Protein AF-0000000074986614 (afdb_homodimer)

Organism: Psilocybe cubensis (NCBI:txid181762)

Sequence (1128 aa):
MSALPQPRLSLGAGVAHRFRTKFRTKTETVVLTASPTSTPTASRPLLPFDGLPSTELLAHAPGWTLFRNLYMSNGTLYIVADDNAREKFPEIRMMTSTGLEAENTPENIAMREPTDDNIQIISPEEAKDRWVSTTNAKGRVLNRVWTVEGNTLLFNDPKQFLRHYYHFVAELFFGAQAFWHGAFSPPITPNELDDPSPSTSVHFSTTHPPVPPMHRAIFAHSNADGWRDSPGFNAYFLRAALPSLIVEHVEDWNDRIAATAFKLEEGERAWHFPTVLLVDRSAAHRGTVCGSQTQRTAAEAWEYMRRKARLRGLHVGGWWAPLREAVWRFAGAEEGIEQLALAPVKEGGVMPFMTREAEVRGMDTFIHPNDIVNVDSKHQKMLPLPDKIVISYISRQSARNRKLIQEDHDGLVKAIRELVERKNKERAEFLAGVSGNEGTTVPLEWEFDELIAEYMSKDEQVRAAARTTIMLGVHGNGLTHLVFMRPTRFSSVIEIFYPGGFAHDYYWTARALGMRHFAVWKDRYRTYPNKPNVDYPNGFQGNYIPVDGVYVARLIEDHISGKIMSALPQPRLSLGAGVAHRFRTKFRTKTETVVLTASPTSTPTASRPLLPFDGLPSTELLAHAPGWTLFRNLYMSNGTLYIVADDNAREKFPEIRMMTSTGLEAENTPENIAMREPTDDNIQIISPEEAKDRWVSTTNAKGRVLNRVWTVEGNTLLFNDPKQFLRHYYHFVAELFFGAQAFWHGAFSPPITPNELDDPSPSTSVHFSTTHPPVPPMHRAIFAHSNADGWRDSPGFNAYFLRAALPSLIVEHVEDWNDRIAATAFKLEEGERAWHFPTVLLVDRSAAHRGTVCGSQTQRTAAEAWEYMRRKARLRGLHVGGWWAPLREAVWRFAGAEEGIEQLALAPVKEGGVMPFMTREAEVRGMDTFIHPNDIVNVDSKHQKMLPLPDKIVISYISRQSARNRKLIQEDHDGLVKAIRELVERKNKERAEFLAGVSGNEGTTVPLEWEFDELIAEYMSKDEQVRAAARTTIMLGVHGNGLTHLVFMRPTRFSSVIEIFYPGGFAHDYYWTARALGMRHFAVWKDRYRTYPNKPNVDYPNGFQGNYIPVDGVYVARLIEDHISGKI

Foldseek 3Di:
DPPPPPDPPPPDPPDPPCPVPPPPPPPPPPVPPPPPPPPPPQDDKDDFQDAQDFKDWLDDFQQKTKIFKWKDFLQEIEGADDPVRVVVDDDPLSHAFQQDDDDPDPVRLVNRRDDRSHYYYDYSVVQCVFFWDQDDPVRGITGQETEPFDAEEEESHALNQLQFLLCPVLFVVLLVLLQQQLQQFAADDPVLLPPPQLVRHQQNDLDGFAGADHAEYEAQHFDPVSNQYPVRVSVLLCCLQPVRYHYHYNVRNVVQSVVQDDDPVPGGHMYIYRIYTRGYLSSLLVGCCCVPNAVGSSRRSNVLSLQSRRATNQQWQSSLCSSLLSSCVVLVAVLSVVVVVPPPVPPGHYDDNPDTDRDGYDSPPDDDNVSRDAQDLVSLQSFADAQAAEEEEEACLVPPWQHAAPVQVVQQVVLQVVLLVVQVVVLVVVVVPPDPDDDDDRRHHYYYHYDHPVPDDPSRLLNSQQNHQEYEYEPDSSLSSVSNYGRHSQREYEYEFAVPADHNSNLVSQRSSNHWYWYDQAQDIDTPPGDHDHDQDDCRTHRHGHHRNNNVSVVSVCSVVVVD/DDPPPPDDPPPDPPDPPPPPPPPPPPPPPPPPPPPPPPPPPQPDKDDFQDAQDFKDWLDDFQQKTKIFKWKDFLQEIEGADDPVRVVVDDDPLSHAFQQDDDDPDPVRLVNRRDDRSHYYYDYSVVQCVFFWDQDDPVRGITGQETEPADAEEEESHALNPLQFLLCPVLFVVLLVLLQQQLQQFDADDPVLLPPPQLVRHQQNDLDGFAGADHAEYEAQHFDPVSNQYPVRVSVLLCCLQPVRYYYHYNVVNVVQSVVQDDDPVPGGHMYIYRIYTRGYLSRLLVGCCCVPNAVGSSRRSNVLSLQQRRATNQQWQSSLCSSLLSSCVVLVAVLSVVVVVPPPVPVGHYDDNPDTDRDRPDSPPDDDNVSRDAQDLVVLQSFADAQAAEEEEEACLVPPWQHAAPVQVVQQVVLQVVLLVVQVVVLVVVVVPPDPDDDDDRRHHYYYHYDHPVPDDPSRLLNSQQRHQEYEYEPDSSLSSVSNYGRHSQREYEYEFAPPADHNSNLVSQRSSNHWYWYDHAQDIDTPPGDHDHDQDVCRTHHHRHHRNNNVSVVSVCSVVVVD

Structure (mmCIF, N/CA/C/O backbone):
data_AF-0000000074986614-model_v1
#
loop_
_entity.id
_entity.type
_entity.pdbx_description
1 polymer 'Glycosyltransferase 61 catalytic domain-containing protein'
#
loop_
_atom_site.group_PDB
_atom_site.id
_atom_site.type_symbol
_atom_site.label_atom_id
_atom_site.label_alt_id
_atom_site.label_comp_id
_atom_site.label_asym_id
_atom_site.label_entity_id
_atom_site.label_seq_id
_atom_site.pdbx_PDB_ins_code
_atom_site.Cartn_x
_atom_site.Cartn_y
_atom_site.Cartn_z
_atom_site.occupancy
_atom_site.B_iso_or_equiv
_atom_site.auth_seq_id
_atom_site.auth_comp_id
_atom_site.auth_asym_id
_atom_site.auth_atom_id
_atom_site.pdbx_PDB_model_num
ATOM 1 N N . MET A 1 1 ? -38.625 37.906 0.387 1 19.11 1 MET A N 1
ATOM 2 C CA . MET A 1 1 ? -38.156 37.406 1.674 1 19.11 1 MET A CA 1
ATOM 3 C C . MET A 1 1 ? -39.25 37.531 2.74 1 19.11 1 MET A C 1
ATOM 5 O O . MET A 1 1 ? -38.938 37.531 3.936 1 19.11 1 MET A O 1
ATOM 9 N N . SER A 1 2 ? -40.469 37.469 2.219 1 20.16 2 SER A N 1
ATOM 10 C CA . SER A 1 2 ? -41.625 37.969 2.941 1 20.16 2 SER A CA 1
ATOM 11 C C . SER A 1 2 ? -42 37.062 4.102 1 20.16 2 SER A C 1
ATOM 13 O O . SER A 1 2 ? -42.094 35.844 3.934 1 20.16 2 SER A O 1
ATOM 15 N N . ALA A 1 3 ? -41.625 37.562 5.258 1 23.83 3 ALA A N 1
ATOM 16 C CA . ALA A 1 3 ? -41.594 37.062 6.629 1 23.83 3 ALA A CA 1
ATOM 17 C C . ALA A 1 3 ? -42.969 36.531 7.055 1 23.83 3 ALA A C 1
ATOM 19 O O . ALA A 1 3 ? -43.938 37.312 7.168 1 23.83 3 ALA A O 1
ATOM 20 N N . LEU A 1 4 ? -43.406 35.344 6.469 1 23.41 4 LEU A N 1
ATOM 21 C CA . LEU A 1 4 ? -44.812 35 6.688 1 23.41 4 LEU A CA 1
ATOM 22 C C . LEU A 1 4 ? -45.094 34.781 8.172 1 23.41 4 LEU A C 1
ATOM 24 O O . LEU A 1 4 ? -44.25 34.25 8.906 1 23.41 4 LEU A O 1
ATOM 28 N N . PRO A 1 5 ? -46.031 35.469 8.797 1 22.78 5 PRO A N 1
ATOM 29 C CA . PRO A 1 5 ? -46.312 35.875 10.172 1 22.78 5 PRO A CA 1
ATOM 30 C C . PRO A 1 5 ? -46.75 34.719 11.055 1 22.78 5 PRO A C 1
ATOM 32 O O . PRO A 1 5 ? -47.812 34.094 10.797 1 22.78 5 PRO A O 1
ATOM 35 N N . GLN A 1 6 ? -45.844 33.625 11.234 1 21.77 6 GLN A N 1
ATOM 36 C CA . GLN A 1 6 ? -46.438 32.375 11.727 1 21.77 6 GLN A CA 1
ATOM 37 C C . GLN A 1 6 ? -47.062 32.562 13.102 1 21.77 6 GLN A C 1
ATOM 39 O O . GLN A 1 6 ? -46.5 33.312 13.938 1 21.77 6 GLN A O 1
ATOM 44 N N . PRO A 1 7 ? -48.281 32.125 13.289 1 21.17 7 PRO A N 1
ATOM 45 C CA . PRO A 1 7 ? -49.281 32.438 14.312 1 21.17 7 PRO A CA 1
ATOM 46 C C . PRO A 1 7 ? -48.875 31.984 15.711 1 21.17 7 PRO A C 1
ATOM 48 O O . PRO A 1 7 ? -48.094 31.047 15.852 1 21.17 7 PRO A O 1
ATOM 51 N N . ARG A 1 8 ? -49.031 32.844 16.703 1 23.3 8 ARG A N 1
ATOM 52 C CA . ARG A 1 8 ? -48.625 33 18.109 1 23.3 8 ARG A CA 1
ATOM 53 C C . ARG A 1 8 ? -49.312 31.953 18.984 1 23.3 8 ARG A C 1
ATOM 55 O O . ARG A 1 8 ? -50.5 32.094 19.312 1 23.3 8 ARG A O 1
ATOM 62 N N . LEU A 1 9 ? -49.219 30.547 18.578 1 20.56 9 LEU A N 1
ATOM 63 C CA . LEU A 1 9 ? -50.125 29.641 19.297 1 20.56 9 LEU A CA 1
ATOM 64 C C . LEU A 1 9 ? -49.875 29.719 20.797 1 20.56 9 LEU A C 1
ATOM 66 O O . LEU A 1 9 ? -48.719 29.75 21.234 1 20.56 9 LEU A O 1
ATOM 70 N N . SER A 1 10 ? -50.812 30.172 21.578 1 21.84 10 SER A N 1
ATOM 71 C CA . SER A 1 10 ? -51.062 30.594 22.953 1 21.84 10 SER A CA 1
ATOM 72 C C . SER A 1 10 ? -50.938 29.438 23.938 1 21.84 10 SER A C 1
ATOM 74 O O . SER A 1 10 ? -51.844 28.625 24.062 1 21.84 10 SER A O 1
ATOM 76 N N . LEU A 1 11 ? -49.844 28.594 23.828 1 22.83 11 LEU A N 1
ATOM 77 C CA . LEU A 1 11 ? -49.906 27.344 24.578 1 22.83 11 LEU A CA 1
ATOM 78 C C . LEU A 1 11 ? -50 27.625 26.078 1 22.83 11 LEU A C 1
ATOM 80 O O . LEU A 1 11 ? -49.281 28.469 26.609 1 22.83 11 LEU A O 1
ATOM 84 N N . GLY A 1 12 ? -51.188 27.328 26.578 1 21.55 12 GLY A N 1
ATOM 85 C CA . GLY A 1 12 ? -51.75 27.438 27.906 1 21.55 12 GLY A CA 1
ATOM 86 C C . GLY A 1 12 ? -50.844 26.906 29 1 21.55 12 GLY A C 1
ATOM 87 O O . GLY A 1 12 ? -50 26.047 28.75 1 21.55 12 GLY A O 1
ATOM 88 N N . ALA A 1 13 ? -50.812 27.609 30.156 1 26.33 13 ALA A N 1
ATOM 89 C CA . ALA A 1 13 ? -49.969 27.766 31.344 1 26.33 13 ALA A CA 1
ATOM 90 C C . ALA A 1 13 ? -50.125 26.562 32.281 1 26.33 13 ALA A C 1
ATOM 92 O O . ALA A 1 13 ? -49.688 26.609 33.438 1 26.33 13 ALA A O 1
ATOM 93 N N . GLY A 1 14 ? -50.438 25.328 31.625 1 22.09 14 GLY A N 1
ATOM 94 C CA . GLY A 1 14 ? -50.906 24.453 32.688 1 22.09 14 GLY A CA 1
ATOM 95 C C . GLY A 1 14 ? -49.875 24.25 33.781 1 22.09 14 GLY A C 1
ATOM 96 O O . GLY A 1 14 ? -48.656 24.375 33.531 1 22.09 14 GLY A O 1
ATOM 97 N N . VAL A 1 15 ? -50.344 24.391 35.031 1 24.08 15 VAL A N 1
ATOM 98 C CA . VAL A 1 15 ? -49.812 24.438 36.406 1 24.08 15 VAL A CA 1
ATOM 99 C C . VAL A 1 15 ? -49.125 23.109 36.719 1 24.08 15 VAL A C 1
ATOM 101 O O . VAL A 1 15 ? -49.75 22.047 36.688 1 24.08 15 VAL A O 1
ATOM 104 N N . ALA A 1 16 ? -47.844 23 36.438 1 22.5 16 ALA A N 1
ATOM 105 C CA . ALA A 1 16 ? -46.938 21.875 36.562 1 22.5 16 ALA A CA 1
ATOM 106 C C . ALA A 1 16 ? -46.781 21.469 38.031 1 22.5 16 ALA A C 1
ATOM 108 O O . ALA A 1 16 ? -46.25 22.203 38.844 1 22.5 16 ALA A O 1
ATOM 109 N N . HIS A 1 17 ? -47.875 21 38.594 1 21.83 17 HIS A N 1
ATOM 110 C CA . HIS A 1 17 ? -47.719 20.547 39.969 1 21.83 17 HIS A CA 1
ATOM 111 C C . HIS A 1 17 ? -46.594 19.547 40.094 1 21.83 17 HIS A C 1
ATOM 113 O O . HIS A 1 17 ? -46.5 18.609 39.312 1 21.83 17 HIS A O 1
ATOM 119 N N . ARG A 1 18 ? -45.562 19.938 40.75 1 21.91 18 ARG A N 1
ATOM 120 C CA . ARG A 1 18 ? -44.25 19.344 40.969 1 21.91 18 ARG A CA 1
ATOM 121 C C . ARG A 1 18 ? -44.344 18.094 41.844 1 21.91 18 ARG A C 1
ATOM 123 O O . ARG A 1 18 ? -44.469 18.203 43.062 1 21.91 18 ARG A O 1
ATOM 130 N N . PHE A 1 19 ? -45.25 17.219 41.562 1 20.75 19 PHE A N 1
ATOM 131 C CA . PHE A 1 19 ? -45.219 16.141 42.531 1 20.75 19 PHE A CA 1
ATOM 132 C C . PHE A 1 19 ? -43.812 15.516 42.594 1 20.75 19 PHE A C 1
ATOM 134 O O . PHE A 1 19 ? -43.25 15.125 41.562 1 20.75 19 PHE A O 1
ATOM 141 N N . ARG A 1 20 ? -43.094 15.883 43.594 1 23.31 20 ARG A N 1
ATOM 142 C CA . ARG A 1 20 ? -41.75 15.43 43.938 1 23.31 20 ARG A CA 1
ATOM 143 C C . ARG A 1 20 ? -41.719 13.953 44.312 1 23.31 20 ARG A C 1
ATOM 145 O O . ARG A 1 20 ? -42.062 13.594 45.438 1 23.31 20 ARG A O 1
ATOM 152 N N . THR A 1 21 ? -42.406 13.117 43.562 1 21.69 21 THR A N 1
ATOM 153 C CA . THR A 1 21 ? -42.344 11.75 44.062 1 21.69 21 THR A CA 1
ATOM 154 C C . THR A 1 21 ? -40.906 11.266 44.156 1 21.69 21 THR A C 1
ATOM 156 O O . THR A 1 21 ? -40.125 11.398 43.219 1 21.69 21 THR A O 1
ATOM 159 N N . LYS A 1 22 ? -40.469 11.086 45.406 1 24.56 22 LYS A N 1
ATOM 160 C CA . LYS A 1 22 ? -39.188 10.562 45.844 1 24.56 22 LYS A CA 1
ATOM 161 C C . LYS A 1 22 ? -38.969 9.133 45.344 1 24.56 22 LYS A C 1
ATOM 163 O O . LYS A 1 22 ? -39.562 8.188 45.875 1 24.56 22 LYS A O 1
ATOM 168 N N . PHE A 1 23 ? -39.094 8.891 44.031 1 21.98 23 PHE A N 1
ATOM 169 C CA . PHE A 1 23 ? -38.781 7.496 43.75 1 21.98 23 PHE A CA 1
ATOM 170 C C . PHE A 1 23 ? -37.375 7.152 44.156 1 21.98 23 PHE A C 1
ATOM 172 O O . PHE A 1 23 ? -36.406 7.832 43.781 1 21.98 23 PHE A O 1
ATOM 179 N N . ARG A 1 24 ? -37.25 6.582 45.375 1 25.88 24 ARG A N 1
ATOM 180 C CA . ARG A 1 24 ? -36.031 5.965 45.844 1 25.88 24 ARG A CA 1
ATOM 181 C C . ARG A 1 24 ? -35.531 4.914 44.844 1 25.88 24 ARG A C 1
ATOM 183 O O . ARG A 1 24 ? -36.156 3.871 44.688 1 25.88 24 ARG A O 1
ATOM 190 N N . THR A 1 25 ? -35.094 5.375 43.781 1 23.19 25 THR A N 1
ATOM 191 C CA . THR A 1 25 ? -34.562 4.371 42.844 1 23.19 25 THR A CA 1
ATOM 192 C C . THR A 1 25 ? -33.469 3.564 43.5 1 23.19 25 THR A C 1
ATOM 194 O O . THR A 1 25 ? -32.469 4.133 44 1 23.19 25 THR A O 1
ATOM 197 N N . LYS A 1 26 ? -33.844 2.439 44.25 1 29.83 26 LYS A N 1
ATOM 198 C CA . LYS A 1 26 ? -32.875 1.389 44.531 1 29.83 26 LYS A CA 1
ATOM 199 C C . LYS A 1 26 ? -31.906 1.212 43.375 1 29.83 26 LYS A C 1
ATOM 201 O O . LYS A 1 26 ? -32.281 0.826 42.281 1 29.83 26 LYS A O 1
ATOM 206 N N . THR A 1 27 ? -30.938 2.051 43.406 1 24.78 27 THR A N 1
ATOM 207 C CA . THR A 1 27 ? -29.828 1.896 42.469 1 24.78 27 THR A CA 1
ATOM 208 C C . THR A 1 27 ? -29.172 0.526 42.625 1 24.78 27 THR A C 1
ATOM 210 O O . THR A 1 27 ? -28.516 0.261 43.625 1 24.78 27 THR A O 1
ATOM 213 N N . GLU A 1 28 ? -30.047 -0.477 42.531 1 28.27 28 GLU A N 1
ATOM 214 C CA . GLU A 1 28 ? -29.266 -1.714 42.469 1 28.27 28 GLU A CA 1
ATOM 215 C C . GLU A 1 28 ? -28.047 -1.552 41.562 1 28.27 28 GLU A C 1
ATOM 217 O O . GLU A 1 28 ? -28.156 -1.182 40.406 1 28.27 28 GLU A O 1
ATOM 222 N N . THR A 1 29 ? -27.016 -1.331 42.281 1 26.86 29 THR A N 1
ATOM 223 C CA . THR A 1 29 ? -25.703 -1.358 41.656 1 26.86 29 THR A CA 1
ATOM 224 C C . THR A 1 29 ? -25.469 -2.666 40.906 1 26.86 29 THR A C 1
ATOM 226 O O . THR A 1 29 ? -25.312 -3.723 41.531 1 26.86 29 THR A O 1
ATOM 229 N N . VAL A 1 30 ? -26.297 -2.967 39.938 1 26.25 30 VAL A N 1
ATOM 230 C CA . VAL A 1 30 ? -25.797 -4.07 39.125 1 26.25 30 VAL A CA 1
ATOM 231 C C . VAL A 1 30 ? -24.312 -3.836 38.812 1 26.25 30 VAL A C 1
ATOM 233 O O . VAL A 1 30 ? -23.969 -2.869 38.125 1 26.25 30 VAL A O 1
ATOM 236 N N . VAL A 1 31 ? -23.562 -4.207 39.781 1 28.11 31 VAL A N 1
ATOM 237 C CA . VAL A 1 31 ? -22.156 -4.336 39.406 1 28.11 31 VAL A CA 1
ATOM 238 C C . VAL A 1 31 ? -22.016 -5.117 38.125 1 28.11 31 VAL A C 1
ATOM 240 O O . VAL A 1 31 ? -22.344 -6.309 38.062 1 28.11 31 VAL A O 1
ATOM 243 N N . LEU A 1 32 ? -22.359 -4.484 37.031 1 27.19 32 LEU A N 1
ATOM 244 C CA . LEU A 1 32 ? -21.891 -5.16 35.844 1 27.19 32 LEU A CA 1
ATOM 245 C C . LEU A 1 32 ? -20.453 -5.641 36 1 27.19 32 LEU A C 1
ATOM 247 O O . LEU A 1 32 ? -19.547 -4.832 36.188 1 27.19 32 LEU A O 1
ATOM 251 N N . THR A 1 33 ? -20.344 -6.699 36.719 1 28.94 33 THR A N 1
ATOM 252 C CA . THR A 1 33 ? -19.062 -7.395 36.625 1 28.94 33 THR A CA 1
ATOM 253 C C . THR A 1 33 ? -18.516 -7.312 35.219 1 28.94 33 THR A C 1
ATOM 255 O O . THR A 1 33 ? -19.203 -7.684 34.25 1 28.94 33 THR A O 1
ATOM 258 N N . ALA A 1 34 ? -17.625 -6.363 35.094 1 29.61 34 ALA A N 1
ATOM 259 C CA . ALA A 1 34 ? -16.844 -6.332 33.875 1 29.61 34 ALA A CA 1
ATOM 260 C C . ALA A 1 34 ? -16.422 -7.734 33.438 1 29.61 34 ALA A C 1
ATOM 262 O O . ALA A 1 34 ? -15.805 -8.461 34.219 1 29.61 34 ALA A O 1
ATOM 263 N N . SER A 1 35 ? -17.312 -8.406 32.781 1 29.66 35 SER A N 1
ATOM 264 C CA . SER A 1 35 ? -16.703 -9.578 32.188 1 29.66 35 SER A CA 1
ATOM 265 C C . SER A 1 35 ? -15.25 -9.312 31.781 1 29.66 35 SER A C 1
ATOM 267 O O . SER A 1 35 ? -14.906 -8.195 31.391 1 29.66 35 SER A O 1
ATOM 269 N N . PRO A 1 36 ? -14.352 -10.07 32.344 1 31.06 36 PRO A N 1
ATOM 270 C CA . PRO A 1 36 ? -12.977 -9.867 31.891 1 31.06 36 PRO A CA 1
ATOM 271 C C . PRO A 1 36 ? -12.906 -9.516 30.406 1 31.06 36 PRO A C 1
ATOM 273 O O . PRO A 1 36 ? -13.625 -10.109 29.594 1 31.06 36 PRO A O 1
ATOM 276 N N . THR A 1 37 ? -12.719 -8.258 30.203 1 33.38 37 THR A N 1
ATOM 277 C CA . THR A 1 37 ? -12.375 -7.918 28.828 1 33.38 37 THR A CA 1
ATOM 278 C C . THR A 1 37 ? -11.438 -8.953 28.234 1 33.38 37 THR A C 1
ATOM 280 O O . THR A 1 37 ? -10.344 -9.18 28.75 1 33.38 37 THR A O 1
ATOM 283 N N . SER A 1 38 ? -11.961 -10.016 27.766 1 31.8 38 SER A N 1
ATOM 284 C CA . SER A 1 38 ? -11.094 -10.906 27 1 31.8 38 SER A CA 1
ATOM 285 C C . SER A 1 38 ? -10.055 -10.117 26.203 1 31.8 38 SER A C 1
ATOM 287 O O . SER A 1 38 ? -10.383 -9.102 25.578 1 31.8 38 SER A O 1
ATOM 289 N N . THR A 1 39 ? -8.898 -10.109 26.719 1 35.03 39 THR A N 1
ATOM 290 C CA . THR A 1 39 ? -7.797 -9.602 25.922 1 35.03 39 THR A CA 1
ATOM 291 C C . THR A 1 39 ? -8.039 -9.875 24.438 1 35.03 39 THR A C 1
ATOM 293 O O . THR A 1 39 ? -8.297 -11.023 24.047 1 35.03 39 THR A O 1
ATOM 296 N N . PRO A 1 40 ? -8.469 -8.859 23.766 1 40.28 40 PRO A N 1
ATOM 297 C CA . PRO A 1 40 ? -8.602 -9.211 22.359 1 40.28 40 PRO A CA 1
ATOM 298 C C . PRO A 1 40 ? -7.438 -10.055 21.844 1 40.28 40 PRO A C 1
ATOM 300 O O . PRO A 1 40 ? -6.273 -9.695 22.047 1 40.28 40 PRO A O 1
ATOM 303 N N . THR A 1 41 ? -7.445 -11.25 21.906 1 42.16 41 THR A N 1
ATOM 304 C CA . THR A 1 41 ? -6.48 -12.047 21.156 1 42.16 41 THR A CA 1
ATOM 305 C C . THR A 1 41 ? -6.121 -11.359 19.844 1 42.16 41 THR A C 1
ATOM 307 O O . THR A 1 41 ? -7 -10.875 19.125 1 42.16 41 THR A O 1
ATOM 310 N N . ALA A 1 42 ? -4.91 -10.906 19.75 1 48.69 42 ALA A N 1
ATOM 311 C CA . ALA A 1 42 ? -4.398 -10.359 18.5 1 48.69 42 ALA A CA 1
ATOM 312 C C . ALA A 1 42 ? -5.098 -10.992 17.297 1 48.69 42 ALA A C 1
ATOM 314 O O . ALA A 1 42 ? -5.156 -12.219 17.172 1 48.69 42 ALA A O 1
ATOM 315 N N . SER A 1 43 ? -6.035 -10.141 16.688 1 59.41 43 SER A N 1
ATOM 316 C CA . SER A 1 43 ? -6.863 -10.672 15.602 1 59.41 43 SER A CA 1
ATOM 317 C C . SER A 1 43 ? -6.008 -11.227 14.469 1 59.41 43 SER A C 1
ATOM 319 O O . SER A 1 43 ? -5.199 -10.5 13.883 1 59.41 43 SER A O 1
ATOM 321 N N . ARG A 1 44 ? -5.641 -12.312 14.469 1 73.94 44 ARG A N 1
ATOM 322 C CA . ARG A 1 44 ? -5.008 -13.031 13.375 1 73.94 44 ARG A CA 1
ATOM 323 C C . ARG A 1 44 ? -5.93 -13.102 12.156 1 73.94 44 ARG A C 1
ATOM 325 O O . ARG A 1 44 ? -7.137 -12.891 12.281 1 73.94 44 ARG A O 1
ATOM 332 N N . PRO A 1 45 ? -5.312 -13.164 10.984 1 86.94 45 PRO A N 1
ATOM 333 C CA . PRO A 1 45 ? -6.16 -13.352 9.805 1 86.94 45 PRO A CA 1
ATOM 334 C C . PRO A 1 45 ? -7.059 -14.578 9.914 1 86.94 45 PRO A C 1
ATOM 336 O O . PRO A 1 45 ? -6.719 -15.539 10.609 1 86.94 45 PRO A O 1
ATOM 339 N N . LEU A 1 46 ? -8.117 -14.516 9.258 1 90.38 46 LEU A N 1
ATOM 340 C CA . LEU A 1 46 ? -9.047 -15.641 9.25 1 90.38 46 LEU A CA 1
ATOM 341 C C . LEU A 1 46 ? -8.453 -16.828 8.523 1 90.38 46 LEU A C 1
ATOM 343 O O . LEU A 1 46 ? -7.977 -16.703 7.395 1 90.38 46 LEU A O 1
ATOM 347 N N . LEU A 1 47 ? -8.453 -17.891 9.195 1 85.81 47 LEU A N 1
ATOM 348 C CA . LEU A 1 47 ? -8.047 -19.156 8.594 1 85.81 47 LEU A CA 1
ATOM 349 C C . LEU A 1 47 ? -9.227 -19.828 7.906 1 85.81 47 LEU A C 1
ATOM 351 O O . LEU A 1 47 ? -10.383 -19.5 8.164 1 85.81 47 LEU A O 1
ATOM 355 N N . PRO A 1 48 ? -8.984 -20.797 7.078 1 86.19 48 PRO A N 1
ATOM 356 C CA . PRO A 1 48 ? -10.023 -21.406 6.242 1 86.19 48 PRO A CA 1
ATOM 357 C C . PRO A 1 48 ? -11.156 -22.016 7.059 1 86.19 48 PRO A C 1
ATOM 359 O O . PRO A 1 48 ? -12.297 -22.094 6.586 1 86.19 48 PRO A O 1
ATOM 362 N N . PHE A 1 49 ? -10.898 -22.422 8.32 1 86.38 49 PHE A N 1
ATOM 363 C CA . PHE A 1 49 ? -11.93 -23.141 9.078 1 86.38 49 PHE A CA 1
ATOM 364 C C . PHE A 1 49 ? -12.414 -22.297 10.25 1 86.38 49 PHE A C 1
ATOM 366 O O . PHE A 1 49 ? -13.18 -22.766 11.094 1 86.38 49 PHE A O 1
ATOM 373 N N . ASP A 1 50 ? -12.008 -21.078 10.297 1 88.5 50 ASP A N 1
ATOM 374 C CA . ASP A 1 50 ? -12.477 -20.156 11.328 1 88.5 50 ASP A CA 1
ATOM 375 C C . ASP A 1 50 ? -13.922 -19.734 11.078 1 88.5 50 ASP A C 1
ATOM 377 O O . ASP A 1 50 ? -14.375 -19.703 9.93 1 88.5 50 ASP A O 1
ATOM 381 N N . GLY A 1 51 ? -14.602 -19.531 12.188 1 91.38 51 GLY A N 1
ATOM 382 C CA . GLY A 1 51 ? -15.875 -18.844 12.047 1 91.38 51 GLY A CA 1
ATOM 383 C C . GLY A 1 51 ? -15.734 -17.391 11.633 1 91.38 51 GLY A C 1
ATOM 384 O O . GLY A 1 51 ? -14.641 -16.828 11.695 1 91.38 51 GLY A O 1
ATOM 385 N N . LEU A 1 52 ? -16.828 -16.875 11.18 1 96.25 52 LEU A N 1
ATOM 386 C CA . LEU A 1 52 ? -16.828 -15.484 10.758 1 96.25 52 LEU A CA 1
ATOM 387 C C . LEU A 1 52 ? -17.203 -14.57 11.922 1 96.25 52 LEU A C 1
ATOM 389 O O . LEU A 1 52 ? -18.344 -14.617 12.398 1 96.25 52 LEU A O 1
ATOM 393 N N . PRO A 1 53 ? -16.281 -13.766 12.367 1 96.31 53 PRO A N 1
ATOM 394 C CA . PRO A 1 53 ? -16.656 -12.859 13.461 1 96.31 53 PRO A CA 1
ATOM 395 C C . PRO A 1 53 ? -17.672 -11.812 13.039 1 96.31 53 PRO A C 1
ATOM 397 O O . PRO A 1 53 ? -17.625 -11.32 11.914 1 96.31 53 PRO A O 1
ATOM 400 N N . SER A 1 54 ? -18.516 -11.453 13.961 1 97.25 54 SER A N 1
ATOM 401 C CA . SER A 1 54 ? -19.5 -10.406 13.711 1 97.25 54 SER A CA 1
ATOM 402 C C . SER A 1 54 ? -18.859 -9.023 13.688 1 97.25 54 SER A C 1
ATOM 404 O O . SER A 1 54 ? -17.797 -8.82 14.297 1 97.25 54 SER A O 1
ATOM 406 N N . THR A 1 55 ? -19.5 -8.18 12.953 1 97.38 55 THR A N 1
ATOM 407 C CA . THR A 1 55 ? -19.047 -6.793 12.906 1 97.38 55 THR A CA 1
ATOM 408 C C . THR A 1 55 ? -19.375 -6.066 14.203 1 97.38 55 THR A C 1
ATOM 410 O O . THR A 1 55 ? -20.469 -6.23 14.75 1 97.38 55 THR A O 1
ATOM 413 N N . GLU A 1 56 ? -18.453 -5.297 14.672 1 94.5 56 GLU A N 1
ATOM 414 C CA . GLU A 1 56 ? -18.656 -4.465 15.852 1 94.5 56 GLU A CA 1
ATOM 415 C C . GLU A 1 56 ? -18.5 -2.984 15.523 1 94.5 56 GLU A C 1
ATOM 417 O O . GLU A 1 56 ? -17.594 -2.594 14.797 1 94.5 56 GLU A O 1
ATOM 422 N N . LEU A 1 57 ? -19.438 -2.201 16.016 1 95 57 LEU A N 1
ATOM 423 C CA . LEU A 1 57 ? -19.328 -0.75 15.922 1 95 57 LEU A CA 1
ATOM 424 C C . LEU A 1 57 ? -18.516 -0.2 17.094 1 95 57 LEU A C 1
ATOM 426 O O . LEU A 1 57 ? -18.906 -0.354 18.25 1 95 57 LEU A O 1
ATOM 430 N N . LEU A 1 58 ? -17.438 0.431 16.797 1 93 58 LEU A N 1
ATOM 431 C CA . LEU A 1 58 ? -16.578 0.946 17.844 1 93 58 LEU A CA 1
ATOM 432 C C . LEU A 1 58 ? -16.891 2.408 18.141 1 93 58 LEU A C 1
ATOM 434 O O . LEU A 1 58 ? -16.844 2.83 19.297 1 93 58 LEU A O 1
ATOM 438 N N . ALA A 1 59 ? -17.188 3.23 17.125 1 94.62 59 ALA A N 1
ATOM 439 C CA . ALA A 1 59 ? -17.547 4.641 17.25 1 94.62 59 ALA A CA 1
ATOM 440 C C . ALA A 1 59 ? -18.203 5.148 15.969 1 94.62 59 ALA A C 1
ATOM 442 O O . ALA A 1 59 ? -17.922 4.648 14.875 1 94.62 59 ALA A O 1
ATOM 443 N N . HIS A 1 60 ? -19.062 6.18 16.141 1 96.5 60 HIS A N 1
ATOM 444 C CA . HIS A 1 60 ? -19.734 6.723 14.961 1 96.5 60 HIS A CA 1
ATOM 445 C C . HIS A 1 60 ? -20.062 8.195 15.156 1 96.5 60 HIS A C 1
ATOM 447 O O . HIS A 1 60 ? -20.562 8.594 16.219 1 96.5 60 HIS A O 1
ATOM 453 N N . ALA A 1 61 ? -19.75 8.984 14.266 1 97.81 61 ALA A N 1
ATOM 454 C CA . ALA A 1 61 ? -20.281 10.297 13.93 1 97.81 61 ALA A CA 1
ATOM 455 C C . ALA A 1 61 ? -20.641 10.383 12.453 1 97.81 61 ALA A C 1
ATOM 457 O O . ALA A 1 61 ? -20.125 9.617 11.633 1 97.81 61 ALA A O 1
ATOM 458 N N . PRO A 1 62 ? -21.609 11.148 12.086 1 98.62 62 PRO A N 1
ATOM 459 C CA . PRO A 1 62 ? -21.969 11.18 10.672 1 98.62 62 PRO A CA 1
ATOM 460 C C . PRO A 1 62 ? -20.75 11.281 9.75 1 98.62 62 PRO A C 1
ATOM 462 O O . PRO A 1 62 ? -19.969 12.211 9.875 1 98.62 62 PRO A O 1
ATOM 465 N N . GLY A 1 63 ? -20.625 10.312 8.852 1 98.81 63 GLY A N 1
ATOM 466 C CA . GLY A 1 63 ? -19.562 10.289 7.871 1 98.81 63 GLY A CA 1
ATOM 467 C C . GLY A 1 63 ? -18.266 9.703 8.406 1 98.81 63 GLY A C 1
ATOM 468 O O . GLY A 1 63 ? -17.281 9.586 7.68 1 98.81 63 GLY A O 1
ATOM 469 N N . TRP A 1 64 ? -18.219 9.383 9.695 1 98.75 64 TRP A N 1
ATOM 470 C CA . TRP A 1 64 ? -17.062 8.773 10.359 1 98.75 64 TRP A CA 1
ATOM 471 C C . TRP A 1 64 ? -17.5 7.543 11.164 1 98.75 64 TRP A C 1
ATOM 473 O O . TRP A 1 64 ? -18.141 7.668 12.203 1 98.75 64 TRP A O 1
ATOM 483 N N . THR A 1 65 ? -17.141 6.34 10.688 1 98.5 65 THR A N 1
ATOM 484 C CA . THR A 1 65 ? -17.578 5.113 11.344 1 98.5 65 THR A CA 1
ATOM 485 C C . THR A 1 65 ? -16.406 4.152 11.531 1 98.5 65 THR A C 1
ATOM 487 O O . THR A 1 65 ? -15.734 3.795 10.562 1 98.5 65 THR A O 1
ATOM 490 N N . LEU A 1 66 ? -16.141 3.789 12.727 1 97 66 LEU A N 1
ATOM 491 C CA . LEU A 1 66 ? -15.062 2.863 13.07 1 97 66 LEU A CA 1
ATOM 492 C C . LEU A 1 66 ? -15.617 1.477 13.375 1 97 66 LEU A C 1
ATOM 494 O O . LEU A 1 66 ? -16.422 1.316 14.289 1 97 66 LEU A O 1
ATOM 498 N N . PHE A 1 67 ? -15.172 0.507 12.57 1 96.12 67 PHE A N 1
ATOM 499 C CA . PHE A 1 67 ? -15.656 -0.863 12.688 1 96.12 67 PHE A CA 1
ATOM 500 C C . PHE A 1 67 ? -14.531 -1.802 13.117 1 96.12 67 PHE A C 1
ATOM 502 O O . PHE A 1 67 ? -13.359 -1.546 12.828 1 96.12 67 PHE A O 1
ATOM 509 N N . ARG A 1 68 ? -14.93 -2.852 13.758 1 94.94 68 ARG A N 1
ATOM 510 C CA . ARG A 1 68 ? -14.164 -4.09 13.781 1 94.94 68 ARG A CA 1
ATOM 511 C C . ARG A 1 68 ? -14.82 -5.168 12.93 1 94.94 68 ARG A C 1
ATOM 513 O O . ARG A 1 68 ? -16.047 -5.32 12.953 1 94.94 68 ARG A O 1
ATOM 520 N N . ASN A 1 69 ? -14.055 -5.855 12.102 1 96.56 69 ASN A N 1
ATOM 521 C CA . ASN A 1 69 ? -14.492 -6.965 11.266 1 96.56 69 ASN A CA 1
ATOM 522 C C . ASN A 1 69 ? -15.531 -6.52 10.242 1 96.56 69 ASN A C 1
ATOM 524 O O . ASN A 1 69 ? -16.656 -7.031 10.227 1 96.56 69 ASN A O 1
ATOM 528 N N . LEU A 1 70 ? -15.188 -5.703 9.367 1 98 70 LEU A N 1
ATOM 529 C CA . LEU A 1 70 ? -16.016 -5.324 8.227 1 98 70 LEU A CA 1
ATOM 530 C C . LEU A 1 70 ? -15.703 -6.211 7.023 1 98 70 LEU A C 1
ATOM 532 O O . LEU A 1 70 ? -14.562 -6.621 6.82 1 98 70 LEU A O 1
ATOM 536 N N . TYR A 1 71 ? -16.734 -6.52 6.254 1 98.75 71 TYR A N 1
ATOM 537 C CA . TYR A 1 71 ? -16.562 -7.406 5.109 1 98.75 71 TYR A CA 1
ATOM 538 C C . TYR A 1 71 ? -16.891 -6.684 3.807 1 98.75 71 TYR A C 1
ATOM 540 O O . TYR A 1 71 ? -17.672 -5.727 3.795 1 98.75 71 TYR A O 1
ATOM 548 N N . MET A 1 72 ? -16.344 -7.023 2.717 1 98.75 72 MET A N 1
ATOM 549 C CA . MET A 1 72 ? -16.625 -6.488 1.39 1 98.75 72 MET A CA 1
ATOM 550 C C . MET A 1 72 ? -16.719 -7.609 0.359 1 98.75 72 MET A C 1
ATOM 552 O O . MET A 1 72 ? -15.852 -8.484 0.311 1 98.75 72 MET A O 1
ATOM 556 N N . SER A 1 73 ? -17.734 -7.676 -0.361 1 97.81 73 SER A N 1
ATOM 557 C CA . SER A 1 73 ? -17.922 -8.609 -1.464 1 97.81 73 SER A CA 1
ATOM 558 C C . SER A 1 73 ? -18.562 -7.918 -2.668 1 97.81 73 SER A C 1
ATOM 560 O O . SER A 1 73 ? -19.609 -7.281 -2.547 1 97.81 73 SER A O 1
ATOM 562 N N . ASN A 1 74 ? -17.859 -7.992 -3.781 1 96.56 74 ASN A N 1
ATOM 563 C CA . ASN A 1 74 ? -18.359 -7.473 -5.055 1 96.56 74 ASN A CA 1
ATOM 564 C C . ASN A 1 74 ? -18.719 -5.996 -4.949 1 96.56 74 ASN A C 1
ATOM 566 O O . ASN A 1 74 ? -19.75 -5.574 -5.477 1 96.56 74 ASN A O 1
ATOM 570 N N . GLY A 1 75 ? -18 -5.273 -4.145 1 97.06 75 GLY A N 1
ATOM 571 C CA . GLY A 1 75 ? -18.172 -3.83 -4.074 1 97.06 75 GLY A CA 1
ATOM 572 C C . GLY A 1 75 ? -19.094 -3.391 -2.953 1 97.06 75 GLY A C 1
ATOM 573 O O . GLY A 1 75 ? -19.156 -2.203 -2.629 1 97.06 75 GLY A O 1
ATOM 574 N N . THR A 1 76 ? -19.766 -4.316 -2.387 1 98.25 76 THR A N 1
ATOM 575 C CA . THR A 1 76 ? -20.688 -4.016 -1.288 1 98.25 76 THR A CA 1
ATOM 576 C C . THR A 1 76 ? -20.016 -4.27 0.058 1 98.25 76 THR A C 1
ATOM 578 O O . THR A 1 76 ? -19.375 -5.305 0.251 1 98.25 76 THR A O 1
ATOM 581 N N . LEU A 1 77 ? -20.094 -3.328 0.931 1 98.81 77 LEU A N 1
ATOM 582 C CA . LEU A 1 77 ? -19.688 -3.551 2.312 1 98.81 77 LEU A CA 1
ATOM 583 C C . LEU A 1 77 ? -20.781 -4.281 3.092 1 98.81 77 LEU A C 1
ATOM 585 O O . LEU A 1 77 ? -21.969 -4.027 2.893 1 98.81 77 LEU A O 1
ATOM 589 N N . TYR A 1 78 ? -20.359 -5.176 3.984 1 98.75 78 TYR A N 1
ATOM 590 C CA . TYR A 1 78 ? -21.312 -5.938 4.773 1 98.75 78 TYR A CA 1
ATOM 591 C C . TYR A 1 78 ? -21.016 -5.82 6.262 1 98.75 78 TYR A C 1
ATOM 593 O O . TYR A 1 78 ? -19.875 -6.051 6.695 1 98.75 78 TYR A O 1
ATOM 601 N N . ILE A 1 79 ? -21.984 -5.449 6.973 1 98.62 79 ILE A N 1
ATOM 602 C CA . ILE A 1 79 ? -22.016 -5.539 8.43 1 98.62 79 ILE A CA 1
ATOM 603 C C . ILE A 1 79 ? -22.672 -6.848 8.852 1 98.62 79 ILE A C 1
ATOM 605 O O . ILE A 1 79 ? -23.844 -7.09 8.531 1 98.62 79 ILE A O 1
ATOM 609 N N . VAL A 1 80 ? -21.906 -7.656 9.477 1 98.5 80 VAL A N 1
ATOM 610 C CA . VAL A 1 80 ? -22.453 -8.922 9.969 1 98.5 80 VAL A CA 1
ATOM 611 C C . VAL A 1 80 ? -22.922 -8.75 11.414 1 98.5 80 VAL A C 1
ATOM 613 O O . VAL A 1 80 ? -22.094 -8.633 12.328 1 98.5 80 VAL A O 1
ATOM 616 N N . ALA A 1 81 ? -24.188 -8.758 11.602 1 97.56 81 ALA A N 1
ATOM 617 C CA . ALA A 1 81 ? -24.781 -8.516 12.914 1 97.56 81 ALA A CA 1
ATOM 618 C C . ALA A 1 81 ? -26.141 -9.195 13.039 1 97.56 81 ALA A C 1
ATOM 620 O O . ALA A 1 81 ? -26.922 -9.219 12.086 1 97.56 81 ALA A O 1
ATOM 621 N N . ASP A 1 82 ? -26.359 -9.75 14.211 1 95.25 82 ASP A N 1
ATOM 622 C CA . ASP A 1 82 ? -27.688 -10.32 14.438 1 95.25 82 ASP A CA 1
ATOM 623 C C . ASP A 1 82 ? -28.703 -9.227 14.727 1 95.25 82 ASP A C 1
ATOM 625 O O . ASP A 1 82 ? -28.391 -8.039 14.688 1 95.25 82 ASP A O 1
ATOM 629 N N . ASP A 1 83 ? -29.922 -9.672 14.984 1 91.88 83 ASP A N 1
ATOM 630 C CA . ASP A 1 83 ? -31.031 -8.734 15.117 1 91.88 83 ASP A CA 1
ATOM 631 C C . ASP A 1 83 ? -30.812 -7.801 16.312 1 91.88 83 ASP A C 1
ATOM 633 O O . ASP A 1 83 ? -31.125 -6.609 16.234 1 91.88 83 ASP A O 1
ATOM 637 N N . ASN A 1 84 ? -30.297 -8.297 17.359 1 90.75 84 ASN A N 1
ATOM 638 C CA . ASN A 1 84 ? -30.031 -7.473 18.531 1 90.75 84 ASN A CA 1
ATOM 639 C C . ASN A 1 84 ? -28.906 -6.477 18.281 1 90.75 84 ASN A C 1
ATOM 641 O O . ASN A 1 84 ? -29.016 -5.309 18.656 1 90.75 84 ASN A O 1
ATOM 645 N N . ALA A 1 85 ? -27.906 -6.922 17.625 1 91.19 85 ALA A N 1
ATOM 646 C CA . ALA A 1 85 ? -26.75 -6.082 17.344 1 91.19 85 ALA A CA 1
ATOM 647 C C . ALA A 1 85 ? -27.062 -5.035 16.281 1 91.19 85 ALA A C 1
ATOM 649 O O . ALA A 1 85 ? -26.516 -3.93 16.312 1 91.19 85 ALA A O 1
ATOM 650 N N . ARG A 1 86 ? -27.906 -5.344 15.375 1 91.94 86 ARG A N 1
ATOM 651 C CA . ARG A 1 86 ? -28.25 -4.477 14.258 1 91.94 86 ARG A CA 1
ATOM 652 C C . ARG A 1 86 ? -28.812 -3.146 14.75 1 91.94 86 ARG A C 1
ATOM 654 O O . ARG A 1 86 ? -28.594 -2.104 14.133 1 91.94 86 ARG A O 1
ATOM 661 N N . GLU A 1 87 ? -29.453 -3.199 15.852 1 90.44 87 GLU A N 1
ATOM 662 C CA . GLU A 1 87 ? -30.094 -2.004 16.391 1 90.44 87 GLU A CA 1
ATOM 663 C C . GLU A 1 87 ? -29.062 -0.993 16.875 1 90.44 87 GLU A C 1
ATOM 665 O O . GLU A 1 87 ? -29.359 0.195 17.016 1 90.44 87 GLU A O 1
ATOM 670 N N . LYS A 1 88 ? -27.906 -1.487 17.062 1 89 88 LYS A N 1
ATOM 671 C CA . LYS A 1 88 ? -26.859 -0.622 17.594 1 89 88 LYS A CA 1
ATOM 672 C C . LYS A 1 88 ? -26.188 0.181 16.484 1 89 88 LYS A C 1
ATOM 674 O O . LYS A 1 88 ? -25.484 1.152 16.75 1 89 88 LYS A O 1
ATOM 679 N N . PHE A 1 89 ? -26.406 -0.218 15.227 1 95.38 89 PHE A N 1
ATOM 680 C CA . PHE A 1 89 ? -25.75 0.469 14.125 1 95.38 89 PHE A CA 1
ATOM 681 C C . PHE A 1 89 ? -26.562 1.679 13.672 1 95.38 89 PHE A C 1
ATOM 683 O O . PHE A 1 89 ? -27.781 1.633 13.656 1 95.38 89 PHE A O 1
ATOM 690 N N . PRO A 1 90 ? -25.844 2.736 13.375 1 96 90 PRO A N 1
ATOM 691 C CA . PRO A 1 90 ? -26.531 3.93 12.867 1 96 90 PRO A CA 1
ATOM 692 C C . PRO A 1 90 ? -27.219 3.695 11.531 1 96 90 PRO A C 1
ATOM 694 O O . PRO A 1 90 ? -27.016 2.656 10.898 1 96 90 PRO A O 1
ATOM 697 N N . GLU A 1 91 ? -28.078 4.691 11.172 1 97.19 91 GLU A N 1
ATOM 698 C CA . GLU A 1 91 ? -28.641 4.648 9.82 1 97.19 91 GLU A CA 1
ATOM 699 C C . GLU A 1 91 ? -27.531 4.59 8.766 1 97.19 91 GLU A C 1
ATOM 701 O O . GLU A 1 91 ? -26.516 5.273 8.883 1 97.19 91 GLU A O 1
ATOM 706 N N . ILE A 1 92 ? -27.797 3.82 7.781 1 97.94 92 ILE A N 1
ATOM 707 C CA . ILE A 1 92 ? -26.812 3.598 6.73 1 97.94 92 ILE A CA 1
ATOM 708 C C . ILE A 1 92 ? -26.438 4.93 6.086 1 97.94 92 ILE A C 1
ATOM 710 O O . ILE A 1 92 ? -25.266 5.18 5.805 1 97.94 92 ILE A O 1
ATOM 714 N N . ARG A 1 93 ? -27.422 5.809 5.852 1 98.25 93 ARG A N 1
ATOM 715 C CA . ARG A 1 93 ? -27.188 7.082 5.172 1 98.25 93 ARG A CA 1
ATOM 716 C C . ARG A 1 93 ? -26.25 7.965 5.973 1 98.25 93 ARG A C 1
ATOM 718 O O . ARG A 1 93 ? -25.641 8.891 5.426 1 98.25 93 ARG A O 1
ATOM 725 N N . MET A 1 94 ? -26.109 7.762 7.277 1 98.62 94 MET A N 1
ATOM 726 C CA . MET A 1 94 ? -25.234 8.547 8.133 1 98.62 94 MET A CA 1
ATOM 727 C C . MET A 1 94 ? -23.812 7.984 8.109 1 98.62 94 MET A C 1
ATOM 729 O O . MET A 1 94 ? -22.875 8.633 8.57 1 98.62 94 MET A O 1
ATOM 733 N N . MET A 1 95 ? -23.625 6.758 7.539 1 98.62 95 MET A N 1
ATOM 734 C CA . MET A 1 95 ? -22.312 6.113 7.512 1 98.62 95 MET A CA 1
ATOM 735 C C . MET A 1 95 ? -21.656 6.281 6.145 1 98.62 95 MET A C 1
ATOM 737 O O . MET A 1 95 ? -20.453 6.48 6.059 1 98.62 95 MET A O 1
ATOM 741 N N . THR A 1 96 ? -22.422 6.176 5.109 1 98.56 96 THR A N 1
ATOM 742 C CA . THR A 1 96 ? -21.797 6.121 3.793 1 98.56 96 THR A CA 1
ATOM 743 C C . THR A 1 96 ? -22.734 6.695 2.729 1 98.56 96 THR A C 1
ATOM 745 O O . THR A 1 96 ? -23.828 7.16 3.043 1 98.56 96 THR A O 1
ATOM 748 N N . SER A 1 97 ? -22.281 6.812 1.521 1 98.62 97 SER A N 1
ATOM 749 C CA . SER A 1 97 ? -22.969 7.242 0.316 1 98.62 97 SER A CA 1
ATOM 750 C C . SER A 1 97 ? -22.516 6.457 -0.905 1 98.62 97 SER A C 1
ATOM 752 O O . SER A 1 97 ? -21.797 5.465 -0.773 1 98.62 97 SER A O 1
ATOM 754 N N . THR A 1 98 ? -22.953 6.922 -2.1 1 98.19 98 THR A N 1
ATOM 755 C CA . THR A 1 98 ? -22.562 6.238 -3.33 1 98.19 98 THR A CA 1
ATOM 756 C C . THR A 1 98 ? -21.156 6.645 -3.754 1 98.19 98 THR A C 1
ATOM 758 O O . THR A 1 98 ? -20.578 6.059 -4.68 1 98.19 98 THR A O 1
ATOM 761 N N . GLY A 1 99 ? -20.547 7.625 -3.102 1 96.62 99 GLY A N 1
ATOM 762 C CA . GLY A 1 99 ? -19.203 8.07 -3.436 1 96.62 99 GLY A CA 1
ATOM 763 C C . GLY A 1 99 ? -19.156 8.992 -4.641 1 96.62 99 GLY A C 1
ATOM 764 O O . GLY A 1 99 ? -18.078 9.32 -5.141 1 96.62 99 GLY A O 1
ATOM 765 N N . LEU A 1 100 ? -20.266 9.492 -5.141 1 96.62 100 LEU A N 1
ATOM 766 C CA . LEU A 1 100 ? -20.344 10.398 -6.277 1 96.62 100 LEU A CA 1
ATOM 767 C C . LEU A 1 100 ? -19.922 11.812 -5.887 1 96.62 100 LEU A C 1
ATOM 769 O O . LEU A 1 100 ? -20.016 12.195 -4.719 1 96.62 100 LEU A O 1
ATOM 773 N N . GLU A 1 101 ? -19.484 12.547 -6.855 1 96.62 101 GLU A N 1
ATOM 774 C CA . GLU A 1 101 ? -19.156 13.953 -6.637 1 96.62 101 GLU A CA 1
ATOM 775 C C . GLU A 1 101 ? -20.391 14.742 -6.203 1 96.62 101 GLU A C 1
ATOM 777 O O . GLU A 1 101 ? -21.5 14.438 -6.625 1 96.62 101 GLU A O 1
ATOM 782 N N . ALA A 1 102 ? -20.172 15.719 -5.426 1 95.25 102 ALA A N 1
ATOM 783 C CA . ALA A 1 102 ? -21.281 16.469 -4.832 1 95.25 102 ALA A CA 1
ATOM 784 C C . ALA A 1 102 ? -21.625 17.703 -5.668 1 95.25 102 ALA A C 1
ATOM 786 O O . ALA A 1 102 ? -20.734 18.5 -5.984 1 95.25 102 ALA A O 1
ATOM 787 N N . GLU A 1 103 ? -22.828 17.672 -6.078 1 94.06 103 GLU A N 1
ATOM 788 C CA . GLU A 1 103 ? -23.469 18.828 -6.676 1 94.06 103 GLU A CA 1
ATOM 789 C C . GLU A 1 103 ? -24.719 19.234 -5.891 1 94.06 103 GLU A C 1
ATOM 791 O O . GLU A 1 103 ? -25.391 18.375 -5.312 1 94.06 103 GLU A O 1
ATOM 796 N N . ASN A 1 104 ? -24.969 20.531 -5.832 1 90.69 104 ASN A N 1
ATOM 797 C CA . ASN A 1 104 ? -26.094 21.016 -5.043 1 90.69 104 ASN A CA 1
ATOM 798 C C . ASN A 1 104 ? -27.391 21.047 -5.859 1 90.69 104 ASN A C 1
ATOM 800 O O . ASN A 1 104 ? -28.016 22.094 -6 1 90.69 104 ASN A O 1
ATOM 804 N N . THR A 1 105 ? -27.734 19.906 -6.41 1 96.38 105 THR A N 1
ATOM 805 C CA . THR A 1 105 ? -29.016 19.688 -7.078 1 96.38 105 THR A CA 1
ATOM 806 C C . THR A 1 105 ? -29.781 18.562 -6.406 1 96.38 105 THR A C 1
ATOM 808 O O . THR A 1 105 ? -29.188 17.609 -5.895 1 96.38 105 THR A O 1
ATOM 811 N N . PRO A 1 106 ? -31.047 18.75 -6.367 1 95.94 106 PRO A N 1
ATOM 812 C CA . PRO A 1 106 ? -31.844 17.703 -5.746 1 95.94 106 PRO A CA 1
ATOM 813 C C . PRO A 1 106 ? -31.562 16.328 -6.34 1 95.94 106 PRO A C 1
ATOM 815 O O . PRO A 1 106 ? -31.547 15.32 -5.613 1 95.94 106 PRO A O 1
ATOM 818 N N . GLU A 1 107 ? -31.375 16.281 -7.637 1 97.19 107 GLU A N 1
ATOM 819 C CA . GLU A 1 107 ? -31.109 15.008 -8.305 1 97.19 107 GLU A CA 1
ATOM 820 C C . GLU A 1 107 ? -29.797 14.398 -7.82 1 97.19 107 GLU A C 1
ATOM 822 O O . GLU A 1 107 ? -29.734 13.203 -7.516 1 97.19 107 GLU A O 1
ATOM 827 N N . ASN A 1 108 ? -28.797 15.172 -7.75 1 97.38 108 ASN A N 1
ATOM 828 C CA . ASN A 1 108 ? -27.5 14.688 -7.297 1 97.38 108 ASN A CA 1
ATOM 829 C C . ASN A 1 108 ? -27.531 14.266 -5.832 1 97.38 108 ASN A C 1
ATOM 831 O O . ASN A 1 108 ? -26.938 13.25 -5.457 1 97.38 108 ASN A O 1
ATOM 835 N N . ILE A 1 109 ? -28.188 15.039 -5.066 1 96.94 109 ILE A N 1
ATOM 836 C CA . ILE A 1 109 ? -28.328 14.734 -3.646 1 96.94 109 ILE A CA 1
ATOM 837 C C . ILE A 1 109 ? -29 13.375 -3.477 1 96.94 109 ILE A C 1
ATOM 839 O O . ILE A 1 109 ? -28.562 12.547 -2.676 1 96.94 109 ILE A O 1
ATOM 843 N N . ALA A 1 110 ? -30.016 13.164 -4.246 1 97.5 110 ALA A N 1
ATOM 844 C CA . ALA A 1 110 ? -30.719 11.891 -4.203 1 97.5 110 ALA A CA 1
ATOM 845 C C . ALA A 1 110 ? -29.828 10.742 -4.66 1 97.5 110 ALA A C 1
ATOM 847 O O . ALA A 1 110 ? -29.859 9.648 -4.094 1 97.5 110 ALA A O 1
ATOM 848 N N . MET A 1 111 ? -29.016 11.008 -5.652 1 98.06 111 MET A N 1
ATOM 849 C CA . MET A 1 111 ? -28.156 9.984 -6.223 1 98.06 111 MET A CA 1
ATOM 850 C C . MET A 1 111 ? -27.062 9.586 -5.238 1 98.06 111 MET A C 1
ATOM 852 O O . MET A 1 111 ? -26.469 8.516 -5.359 1 98.06 111 MET A O 1
ATOM 856 N N . ARG A 1 112 ? -26.75 10.414 -4.273 1 98.06 112 ARG A N 1
ATOM 857 C CA . ARG A 1 112 ? -25.672 10.156 -3.33 1 98.06 112 ARG A CA 1
ATOM 858 C C . ARG A 1 112 ? -26.188 9.406 -2.105 1 98.06 112 ARG A C 1
ATOM 860 O O . ARG A 1 112 ? -25.406 9.07 -1.211 1 98.06 112 ARG A O 1
ATOM 867 N N . GLU A 1 113 ? -27.5 9.148 -2.045 1 98.38 113 GLU A N 1
ATOM 868 C CA . GLU A 1 113 ? -28.031 8.258 -1.018 1 98.38 113 GLU A CA 1
ATOM 869 C C . GLU A 1 113 ? -27.578 6.82 -1.239 1 98.38 113 GLU A C 1
ATOM 871 O O . GLU A 1 113 ? -27.609 6.312 -2.363 1 98.38 113 GLU A O 1
ATOM 876 N N . PRO A 1 114 ? -27.109 6.176 -0.168 1 98.31 114 PRO A N 1
ATOM 877 C CA . PRO A 1 114 ? -26.594 4.816 -0.345 1 98.31 114 PRO A CA 1
ATOM 878 C C . PRO A 1 114 ? -27.688 3.803 -0.652 1 98.31 114 PRO A C 1
ATOM 880 O O . PRO A 1 114 ? -28.844 4.004 -0.266 1 98.31 114 PRO A O 1
ATOM 883 N N . THR A 1 115 ? -27.359 2.797 -1.365 1 97.75 115 THR A N 1
ATOM 884 C CA . THR A 1 115 ? -28.219 1.655 -1.677 1 97.75 115 THR A CA 1
ATOM 885 C C . THR A 1 115 ? -27.609 0.365 -1.129 1 97.75 115 THR A C 1
ATOM 887 O O . THR A 1 115 ? -26.562 0.387 -0.496 1 97.75 115 THR A O 1
ATOM 890 N N . ASP A 1 116 ? -28.266 -0.715 -1.4 1 97.25 116 ASP A N 1
ATOM 891 C CA . ASP A 1 116 ? -27.797 -2.025 -0.961 1 97.25 116 ASP A CA 1
ATOM 892 C C . ASP A 1 116 ? -26.5 -2.42 -1.685 1 97.25 116 ASP A C 1
ATOM 894 O O . ASP A 1 116 ? -25.797 -3.336 -1.256 1 97.25 116 ASP A O 1
ATOM 898 N N . ASP A 1 117 ? -26.188 -1.698 -2.729 1 97.25 117 ASP A N 1
ATOM 899 C CA . ASP A 1 117 ? -24.953 -1.97 -3.441 1 97.25 117 ASP A CA 1
ATOM 900 C C . ASP A 1 117 ? -23.75 -1.415 -2.678 1 97.25 117 ASP A C 1
ATOM 902 O O . ASP A 1 117 ? -22.609 -1.814 -2.928 1 97.25 117 ASP A O 1
ATOM 906 N N . ASN A 1 118 ? -24.047 -0.461 -1.799 1 98.31 118 ASN A N 1
ATOM 907 C CA . ASN A 1 118 ? -22.953 0.196 -1.08 1 98.31 118 ASN A CA 1
ATOM 908 C C . ASN A 1 118 ? -22.672 -0.485 0.256 1 98.31 118 ASN A C 1
ATOM 910 O O . ASN A 1 118 ? -21.516 -0.713 0.61 1 98.31 118 ASN A O 1
ATOM 914 N N . ILE A 1 119 ? -23.703 -0.752 1.025 1 98.44 119 ILE A N 1
ATOM 915 C CA . ILE A 1 119 ? -23.516 -1.384 2.328 1 98.44 119 ILE A CA 1
ATOM 916 C C . ILE A 1 119 ? -24.812 -2.1 2.734 1 98.44 119 ILE A C 1
ATOM 918 O O . ILE A 1 119 ? -25.906 -1.611 2.465 1 98.44 119 ILE A O 1
ATOM 922 N N . GLN A 1 120 ? -24.703 -3.26 3.307 1 97.81 120 GLN A N 1
ATOM 923 C CA . GLN A 1 120 ? -25.812 -4.051 3.811 1 97.81 120 GLN A CA 1
ATOM 924 C C . GLN A 1 120 ? -25.516 -4.605 5.199 1 97.81 120 GLN A C 1
ATOM 926 O O . GLN A 1 120 ? -24.359 -4.852 5.539 1 97.81 120 GLN A O 1
ATOM 931 N N . ILE A 1 121 ? -26.547 -4.754 5.988 1 98.06 121 ILE A N 1
ATOM 932 C CA . ILE A 1 121 ? -26.453 -5.508 7.23 1 98.06 121 ILE A CA 1
ATOM 933 C C . ILE A 1 121 ? -27.062 -6.898 7.035 1 98.06 121 ILE A C 1
ATOM 935 O O . ILE A 1 121 ? -28.203 -7.027 6.605 1 98.06 121 ILE A O 1
ATOM 939 N N . ILE A 1 122 ? -26.312 -7.859 7.277 1 97.94 122 ILE A N 1
ATOM 940 C CA . ILE A 1 122 ? -26.797 -9.227 7.141 1 97.94 122 ILE A CA 1
ATOM 941 C C . ILE A 1 122 ? -26.578 -9.984 8.453 1 97.94 122 ILE A C 1
ATOM 943 O O . ILE A 1 122 ? -25.75 -9.594 9.266 1 97.94 122 ILE A O 1
ATOM 947 N N . SER A 1 123 ? -27.312 -11.062 8.711 1 97.62 123 SER A N 1
ATOM 948 C CA . SER A 1 123 ? -27.156 -11.883 9.898 1 97.62 123 SER A CA 1
ATOM 949 C C . SER A 1 123 ? -25.938 -12.789 9.789 1 97.62 123 SER A C 1
ATOM 951 O O . SER A 1 123 ? -25.438 -13.039 8.688 1 97.62 123 SER A O 1
ATOM 953 N N . PRO A 1 124 ? -25.422 -13.195 10.914 1 97.12 124 PRO A N 1
ATOM 954 C CA . PRO A 1 124 ? -24.328 -14.18 10.867 1 97.12 124 PRO A CA 1
ATOM 955 C C . PRO A 1 124 ? -24.688 -15.43 10.07 1 97.12 124 PRO A C 1
ATOM 957 O O . PRO A 1 124 ? -23.844 -15.992 9.383 1 97.12 124 PRO A O 1
ATOM 960 N N . GLU A 1 125 ? -25.938 -15.852 10.133 1 96.06 125 GLU A N 1
ATOM 961 C CA . GLU A 1 125 ? -26.391 -17.016 9.367 1 96.06 125 GLU A CA 1
ATOM 962 C C . GLU A 1 125 ? -26.344 -16.734 7.871 1 96.06 125 GLU A C 1
ATOM 964 O O . GLU A 1 125 ? -25.938 -17.594 7.094 1 96.06 125 GLU A O 1
ATOM 969 N N . GLU A 1 126 ? -26.781 -15.562 7.555 1 96.12 126 GLU A N 1
ATOM 970 C CA . GLU A 1 126 ? -26.719 -15.18 6.148 1 96.12 126 GLU A CA 1
ATOM 971 C C . GLU A 1 126 ? -25.266 -15.133 5.656 1 96.12 126 GLU A C 1
ATOM 973 O O . GLU A 1 126 ? -24.984 -15.555 4.535 1 96.12 126 GLU A O 1
ATOM 978 N N . ALA A 1 127 ? -24.406 -14.531 6.438 1 96.94 127 ALA A N 1
ATOM 979 C CA . ALA A 1 127 ? -22.984 -14.492 6.09 1 96.94 127 ALA A CA 1
ATOM 980 C C . ALA A 1 127 ? -22.438 -15.898 5.863 1 96.94 127 ALA A C 1
ATOM 982 O O . ALA A 1 127 ? -21.703 -16.141 4.906 1 96.94 127 ALA A O 1
ATOM 983 N N . LYS A 1 128 ? -22.797 -16.797 6.73 1 94.06 128 LYS A N 1
ATOM 984 C CA . LYS A 1 128 ? -22.375 -18.188 6.598 1 94.06 128 LYS A CA 1
ATOM 985 C C . LYS A 1 128 ? -22.891 -18.812 5.305 1 94.06 128 LYS A C 1
ATOM 987 O O . LYS A 1 128 ? -22.156 -19.516 4.605 1 94.06 128 LYS A O 1
ATOM 992 N N . ASP A 1 129 ? -24.141 -18.547 5.043 1 92.75 129 ASP A N 1
ATOM 993 C CA . ASP A 1 129 ? -24.75 -19.078 3.828 1 92.75 129 ASP A CA 1
ATOM 994 C C . ASP A 1 129 ? -24.031 -18.562 2.584 1 92.75 129 ASP A C 1
ATOM 996 O O . ASP A 1 129 ? -23.906 -19.281 1.587 1 92.75 129 ASP A O 1
ATOM 1000 N N . ARG A 1 130 ? -23.578 -17.375 2.682 1 93.12 130 ARG A N 1
ATOM 1001 C CA . ARG A 1 130 ? -22.984 -16.719 1.531 1 93.12 130 ARG A CA 1
ATOM 1002 C C . ARG A 1 130 ? -21.531 -17.156 1.352 1 93.12 130 ARG A C 1
ATOM 1004 O O . ARG A 1 130 ? -21.062 -17.359 0.225 1 93.12 130 ARG A O 1
ATOM 1011 N N . TRP A 1 131 ? -20.766 -17.25 2.432 1 94.81 131 TRP A N 1
ATOM 1012 C CA . TRP A 1 131 ? -19.312 -17.297 2.283 1 94.81 131 TRP A CA 1
ATOM 1013 C C . TRP A 1 131 ? -18.734 -18.578 2.877 1 94.81 131 TRP A C 1
ATOM 1015 O O . TRP A 1 131 ? -17.516 -18.766 2.906 1 94.81 131 TRP A O 1
ATOM 1025 N N . VAL A 1 132 ? -19.594 -19.406 3.424 1 89.44 132 VAL A N 1
ATOM 1026 C CA . VAL A 1 132 ? -19.094 -20.641 4.012 1 89.44 132 VAL A CA 1
ATOM 1027 C C . VAL A 1 132 ? -19.703 -21.828 3.271 1 89.44 132 VAL A C 1
ATOM 1029 O O . VAL A 1 132 ? -20.906 -21.875 3.031 1 89.44 132 VAL A O 1
ATOM 1032 N N . SER A 1 133 ? -18.875 -22.578 2.652 1 77.69 133 SER A N 1
ATOM 1033 C CA . SER A 1 133 ? -19.328 -23.766 1.954 1 77.69 133 SER A CA 1
ATOM 1034 C C . SER A 1 133 ? -18.938 -25.031 2.707 1 77.69 133 SER A C 1
ATOM 1036 O O . SER A 1 133 ? -17.953 -25.047 3.449 1 77.69 133 SER A O 1
ATOM 1038 N N . THR A 1 134 ? -19.891 -25.891 2.719 1 60.59 134 THR A N 1
ATOM 1039 C CA . THR A 1 134 ? -19.609 -27.203 3.293 1 60.59 134 THR A CA 1
ATOM 1040 C C . THR A 1 134 ? -18.891 -28.094 2.283 1 60.59 134 THR A C 1
ATOM 1042 O O . THR A 1 134 ? -19.344 -28.266 1.155 1 60.59 134 THR A O 1
ATOM 1045 N N . THR A 1 135 ? -17.672 -27.984 2.25 1 56.72 135 THR A N 1
ATOM 1046 C CA . THR A 1 135 ? -16.953 -28.594 1.137 1 56.72 135 THR A CA 1
ATOM 1047 C C . THR A 1 135 ? -16.922 -30.109 1.281 1 56.72 135 THR A C 1
ATOM 1049 O O . THR A 1 135 ? -17.016 -30.828 0.289 1 56.72 135 THR A O 1
ATOM 1052 N N . ASN A 1 136 ? -15.961 -30.766 2.295 1 53.16 136 ASN A N 1
ATOM 1053 C CA . ASN A 1 136 ? -15.367 -32.094 2.123 1 53.16 136 ASN A CA 1
ATOM 1054 C C . ASN A 1 136 ? -16.234 -33.188 2.736 1 53.16 136 ASN A C 1
ATOM 1056 O O . ASN A 1 136 ? -17.203 -32.875 3.441 1 53.16 136 ASN A O 1
ATOM 1060 N N . ALA A 1 137 ? -15.961 -34.406 2.176 1 49.09 137 ALA A N 1
ATOM 1061 C CA . ALA A 1 137 ? -16.562 -35.656 2.6 1 49.09 137 ALA A CA 1
ATOM 1062 C C . ALA A 1 137 ? -16.625 -35.75 4.121 1 49.09 137 ALA A C 1
ATOM 1064 O O . ALA A 1 137 ? -17.406 -36.531 4.672 1 49.09 137 ALA A O 1
ATOM 1065 N N . LYS A 1 138 ? -15.742 -35.094 4.789 1 53.56 138 LYS A N 1
ATOM 1066 C CA . LYS A 1 138 ? -15.711 -35.312 6.234 1 53.56 138 LYS A CA 1
ATOM 1067 C C . LYS A 1 138 ? -16.5 -34.219 6.965 1 53.56 138 LYS A C 1
ATOM 1069 O O . LYS A 1 138 ? -16.375 -34.062 8.18 1 53.56 138 LYS A O 1
ATOM 1074 N N . GLY A 1 139 ? -17.141 -33.344 6.195 1 59.62 139 GLY A N 1
ATOM 1075 C CA . GLY A 1 139 ? -18.094 -32.438 6.801 1 59.62 139 GLY A CA 1
ATOM 1076 C C . GLY A 1 139 ? -17.469 -31.141 7.266 1 59.62 139 GLY A C 1
ATOM 1077 O O . GLY A 1 139 ? -18.016 -30.453 8.141 1 59.62 139 GLY A O 1
ATOM 1078 N N . ARG A 1 140 ? -16.25 -30.875 6.895 1 66.62 140 ARG A N 1
ATOM 1079 C CA . ARG A 1 140 ? -15.641 -29.672 7.43 1 66.62 140 ARG A CA 1
ATOM 1080 C C . ARG A 1 140 ? -16.094 -28.438 6.641 1 66.62 140 ARG A C 1
ATOM 1082 O O . ARG A 1 140 ? -16.25 -28.5 5.422 1 66.62 140 ARG A O 1
ATOM 1089 N N . VAL A 1 141 ? -16.312 -27.344 7.367 1 79.38 141 VAL A N 1
ATOM 1090 C CA . VAL A 1 141 ? -16.812 -26.062 6.906 1 79.38 141 VAL A CA 1
ATOM 1091 C C . VAL A 1 141 ? -15.641 -25.156 6.512 1 79.38 141 VAL A C 1
ATOM 1093 O O . VAL A 1 141 ? -14.68 -25.016 7.27 1 79.38 141 VAL A O 1
ATOM 1096 N N . LEU A 1 142 ? -15.586 -24.859 5.188 1 86.44 142 LEU A N 1
ATOM 1097 C CA . LEU A 1 142 ? -14.547 -23.969 4.66 1 86.44 142 LEU A CA 1
ATOM 1098 C C . LEU A 1 142 ? -15.125 -22.594 4.34 1 86.44 142 LEU A C 1
ATOM 1100 O O . LEU A 1 142 ? -16.156 -22.484 3.682 1 86.44 142 LEU A O 1
ATOM 1104 N N . ASN A 1 143 ? -14.5 -21.594 4.906 1 91.75 143 ASN A N 1
ATOM 1105 C CA . ASN A 1 143 ? -14.945 -20.25 4.539 1 91.75 143 ASN A CA 1
ATOM 1106 C C . ASN A 1 143 ? -14.195 -19.719 3.322 1 91.75 143 ASN A C 1
ATOM 1108 O O . ASN A 1 143 ? -13.07 -20.156 3.047 1 91.75 143 ASN A O 1
ATOM 1112 N N . ARG A 1 144 ? -14.797 -18.906 2.596 1 93.5 144 ARG A N 1
ATOM 1113 C CA . ARG A 1 144 ? -14.188 -18.203 1.47 1 93.5 144 ARG A CA 1
ATOM 1114 C C . ARG A 1 144 ? -14.039 -16.703 1.77 1 93.5 144 ARG A C 1
ATOM 1116 O O . ARG A 1 144 ? -14.461 -15.867 0.979 1 93.5 144 ARG A O 1
ATOM 1123 N N . VAL A 1 145 ? -13.422 -16.453 2.92 1 96.44 145 VAL A N 1
ATOM 1124 C CA . VAL A 1 145 ? -13.172 -15.094 3.395 1 96.44 145 VAL A CA 1
ATOM 1125 C C . VAL A 1 145 ? -11.68 -14.906 3.66 1 96.44 145 VAL A C 1
ATOM 1127 O O . VAL A 1 145 ? -11.055 -15.734 4.316 1 96.44 145 VAL A O 1
ATOM 1130 N N . TRP A 1 146 ? -11.109 -13.914 3.088 1 96.06 146 TRP A N 1
ATOM 1131 C CA . TRP A 1 146 ? -9.695 -13.602 3.268 1 96.06 146 TRP A CA 1
ATOM 1132 C C . TRP A 1 146 ? -9.523 -12.266 3.988 1 96.06 146 TRP A C 1
ATOM 1134 O O . TRP A 1 146 ? -10.219 -11.297 3.684 1 96.06 146 TRP A O 1
ATOM 1144 N N . THR A 1 147 ? -8.586 -12.219 4.875 1 95.44 147 THR A N 1
ATOM 1145 C CA . THR A 1 147 ? -8.359 -11.016 5.68 1 95.44 147 THR A CA 1
ATOM 1146 C C . THR A 1 147 ? -7.352 -10.094 5.004 1 95.44 147 THR A C 1
ATOM 1148 O O . THR A 1 147 ? -6.309 -10.539 4.527 1 95.44 147 THR A O 1
ATOM 1151 N N . VAL A 1 148 ? -7.723 -8.898 4.816 1 95.5 148 VAL A N 1
ATOM 1152 C CA . VAL A 1 148 ? -6.789 -7.816 4.531 1 95.5 148 VAL A CA 1
ATOM 1153 C C . VAL A 1 148 ? -6.246 -7.242 5.84 1 95.5 148 VAL A C 1
ATOM 1155 O O . VAL A 1 148 ? -6.867 -6.363 6.441 1 95.5 148 VAL A O 1
ATOM 1158 N N . GLU A 1 149 ? -5.141 -7.684 6.227 1 92.38 149 GLU A N 1
ATOM 1159 C CA . GLU A 1 149 ? -4.621 -7.434 7.57 1 92.38 149 GLU A CA 1
ATOM 1160 C C . GLU A 1 149 ? -4.219 -5.973 7.742 1 92.38 149 GLU A C 1
ATOM 1162 O O . GLU A 1 149 ? -3.818 -5.316 6.781 1 92.38 149 GLU A O 1
ATOM 1167 N N . GLY A 1 150 ? -4.27 -5.484 9.031 1 90.19 150 GLY A N 1
ATOM 1168 C CA . GLY A 1 150 ? -3.891 -4.129 9.391 1 90.19 150 GLY A CA 1
ATOM 1169 C C . GLY A 1 150 ? -5.078 -3.203 9.578 1 90.19 150 GLY A C 1
ATOM 1170 O O . GLY A 1 150 ? -6.219 -3.592 9.312 1 90.19 150 GLY A O 1
ATOM 1171 N N . ASN A 1 151 ? -4.785 -2.02 10.039 1 93.06 151 ASN A N 1
ATOM 1172 C CA . ASN A 1 151 ? -5.77 -0.957 10.211 1 93.06 151 ASN A CA 1
ATOM 1173 C C . ASN A 1 151 ? -5.965 -0.152 8.93 1 93.06 151 ASN A C 1
ATOM 1175 O O . ASN A 1 151 ? -5 0.382 8.375 1 93.06 151 ASN A O 1
ATOM 1179 N N . THR A 1 152 ? -7.262 -0.087 8.523 1 95.81 152 THR A N 1
ATOM 1180 C CA . THR A 1 152 ? -7.531 0.501 7.219 1 95.81 152 THR A CA 1
ATOM 1181 C C . THR A 1 152 ? -8.375 1.766 7.355 1 95.81 152 THR A C 1
ATOM 1183 O O . THR A 1 152 ? -9.398 1.763 8.039 1 95.81 152 THR A O 1
ATOM 1186 N N . LEU A 1 153 ? -7.895 2.852 6.789 1 98.31 153 LEU A N 1
ATOM 1187 C CA . LEU A 1 153 ? -8.734 4.004 6.492 1 98.31 153 LEU A CA 1
ATOM 1188 C C . LEU A 1 153 ? -9.398 3.859 5.125 1 98.31 153 LEU A C 1
ATOM 1190 O O . LEU A 1 153 ? -8.719 3.863 4.098 1 98.31 153 LEU A O 1
ATOM 1194 N N . LEU A 1 154 ? -10.688 3.668 5.102 1 98.75 154 LEU A N 1
ATOM 1195 C CA . LEU A 1 154 ? -11.422 3.533 3.846 1 98.75 154 LEU A CA 1
ATOM 1196 C C . LEU A 1 154 ? -12.141 4.832 3.494 1 98.75 154 LEU A C 1
ATOM 1198 O O . LEU A 1 154 ? -13.172 5.156 4.09 1 98.75 154 LEU A O 1
ATOM 1202 N N . PHE A 1 155 ? -11.617 5.59 2.576 1 98.69 155 PHE A N 1
ATOM 1203 C CA . PHE A 1 155 ? -12.172 6.867 2.146 1 98.69 155 PHE A CA 1
ATOM 1204 C C . PHE A 1 155 ? -13.117 6.68 0.963 1 98.69 155 PHE A C 1
ATOM 1206 O O . PHE A 1 155 ? -12.68 6.324 -0.134 1 98.69 155 PHE A O 1
ATOM 1213 N N . ASN A 1 156 ? -14.344 6.918 1.165 1 98.5 156 ASN A N 1
ATOM 1214 C CA . ASN A 1 156 ? -15.367 6.75 0.137 1 98.5 156 ASN A CA 1
ATOM 1215 C C . ASN A 1 156 ? -15.555 8.031 -0.674 1 98.5 156 ASN A C 1
ATOM 1217 O O . ASN A 1 156 ? -16.406 8.078 -1.573 1 98.5 156 ASN A O 1
ATOM 1221 N N . ASP A 1 157 ? -14.766 9.086 -0.432 1 97.38 157 ASP A N 1
ATOM 1222 C CA . ASP A 1 157 ? -14.906 10.391 -1.07 1 97.38 157 ASP A CA 1
ATOM 1223 C C . ASP A 1 157 ? -14.445 10.344 -2.525 1 97.38 157 ASP A C 1
ATOM 1225 O O . ASP A 1 157 ? -13.469 9.656 -2.85 1 97.38 157 ASP A O 1
ATOM 1229 N N . PRO A 1 158 ? -15.117 11.078 -3.389 1 96.44 158 PRO A N 1
ATOM 1230 C CA . PRO A 1 158 ? -14.602 11.25 -4.75 1 96.44 158 PRO A CA 1
ATOM 1231 C C . PRO A 1 158 ? -13.406 12.188 -4.809 1 96.44 158 PRO A C 1
ATOM 1233 O O . PRO A 1 158 ? -13.062 12.82 -3.811 1 96.44 158 PRO A O 1
ATOM 1236 N N . LYS A 1 159 ? -12.789 12.344 -5.961 1 95.12 159 LYS A N 1
ATOM 1237 C CA . LYS A 1 159 ? -11.586 13.141 -6.141 1 95.12 159 LYS A CA 1
ATOM 1238 C C . LYS A 1 159 ? -11.891 14.633 -6.016 1 95.12 159 LYS A C 1
ATOM 1240 O O . LYS A 1 159 ? -10.984 15.445 -5.812 1 95.12 159 LYS A O 1
ATOM 1245 N N . GLN A 1 160 ? -13.117 15.078 -6.141 1 92.69 160 GLN A N 1
ATOM 1246 C CA . GLN A 1 160 ? -13.586 16.453 -6.25 1 92.69 160 GLN A CA 1
ATOM 1247 C C . GLN A 1 160 ? -12.93 17.344 -5.199 1 92.69 160 GLN A C 1
ATOM 1249 O O . GLN A 1 160 ? -12.539 18.469 -5.496 1 92.69 160 GLN A O 1
ATOM 1254 N N . PHE A 1 161 ? -12.68 16.891 -3.971 1 91.19 161 PHE A N 1
ATOM 1255 C CA . PHE A 1 161 ? -12.164 17.766 -2.922 1 91.19 161 PHE A CA 1
ATOM 1256 C C . PHE A 1 161 ? -10.797 17.281 -2.441 1 91.19 161 PHE A C 1
ATOM 1258 O O . PHE A 1 161 ? -10.102 17.984 -1.708 1 91.19 161 PHE A O 1
ATOM 1265 N N . LEU A 1 162 ? -10.344 16.203 -2.932 1 95.69 162 LEU A N 1
ATOM 1266 C CA . LEU A 1 162 ? -9.164 15.562 -2.367 1 95.69 162 LEU A CA 1
ATOM 1267 C C . LEU A 1 162 ? -7.891 16.281 -2.805 1 95.69 162 LEU A C 1
ATOM 1269 O O . LEU A 1 162 ? -6.879 16.25 -2.102 1 95.69 162 LEU A O 1
ATOM 1273 N N . ARG A 1 163 ? -7.941 17.016 -3.91 1 94.88 163 ARG A N 1
ATOM 1274 C CA . ARG A 1 163 ? -6.75 17.656 -4.465 1 94.88 163 ARG A CA 1
ATOM 1275 C C . ARG A 1 163 ? -6.488 19 -3.801 1 94.88 163 ARG A C 1
ATOM 1277 O O . ARG A 1 163 ? -5.48 19.656 -4.086 1 94.88 163 ARG A O 1
ATOM 1284 N N . HIS A 1 164 ? -7.352 19.438 -2.982 1 95.38 164 HIS A N 1
ATOM 1285 C CA . HIS A 1 164 ? -7.199 20.703 -2.279 1 95.38 164 HIS A CA 1
ATOM 1286 C C . HIS A 1 164 ? -6.48 20.516 -0.949 1 95.38 164 HIS A C 1
ATOM 1288 O O . HIS A 1 164 ? -6.922 19.719 -0.106 1 95.38 164 HIS A O 1
ATOM 1294 N N . TYR A 1 165 ? -5.484 21.281 -0.802 1 97.12 165 TYR A N 1
ATOM 1295 C CA . TYR A 1 165 ? -4.605 21.172 0.356 1 97.12 165 TYR A CA 1
ATOM 1296 C C . TYR A 1 165 ? -5.398 21.234 1.654 1 97.12 165 TYR A C 1
ATOM 1298 O O . TYR A 1 165 ? -5.27 20.344 2.508 1 97.12 165 TYR A O 1
ATOM 1306 N N . TYR A 1 166 ? -6.281 22.109 1.825 1 97.56 166 TYR A N 1
ATOM 1307 C CA . TYR A 1 166 ? -7.094 22.234 3.029 1 97.56 166 TYR A CA 1
ATOM 1308 C C . TYR A 1 166 ? -7.949 20.984 3.234 1 97.56 166 TYR A C 1
ATOM 1310 O O . TYR A 1 166 ? -7.969 20.406 4.324 1 97.56 166 TYR A O 1
ATOM 1318 N N . HIS A 1 167 ? -8.664 20.562 2.184 1 97.69 167 HIS A N 1
ATOM 1319 C CA . HIS A 1 167 ? -9.594 19.453 2.297 1 97.69 167 HIS A CA 1
ATOM 1320 C C . HIS A 1 167 ? -8.867 18.141 2.617 1 97.69 167 HIS A C 1
ATOM 1322 O O . HIS A 1 167 ? -9.398 17.281 3.324 1 97.69 167 HIS A O 1
ATOM 1328 N N . PHE A 1 168 ? -7.691 18.031 2.133 1 98.25 168 PHE A N 1
ATOM 1329 C CA . PHE A 1 168 ? -6.934 16.812 2.34 1 98.25 168 PHE A CA 1
ATOM 1330 C C . PHE A 1 168 ? -6.312 16.781 3.73 1 98.25 168 PHE A C 1
ATOM 1332 O O . PHE A 1 168 ? -6.5 15.828 4.484 1 98.25 168 PHE A O 1
ATOM 1339 N N . VAL A 1 169 ? -5.594 17.828 4.121 1 98.62 169 VAL A N 1
ATOM 1340 C CA . VAL A 1 169 ? -4.805 17.812 5.352 1 98.62 169 VAL A CA 1
ATOM 1341 C C . VAL A 1 169 ? -5.668 18.312 6.516 1 98.62 169 VAL A C 1
ATOM 1343 O O . VAL A 1 169 ? -5.82 17.594 7.516 1 98.62 169 VAL A O 1
ATOM 1346 N N . ALA A 1 170 ? -6.352 19.469 6.387 1 98.5 170 ALA A N 1
ATOM 1347 C CA . ALA A 1 170 ? -7.031 20.125 7.5 1 98.5 170 ALA A CA 1
ATOM 1348 C C . ALA A 1 170 ? -8.484 19.672 7.602 1 98.5 170 ALA A C 1
ATOM 1350 O O . ALA A 1 170 ? -9.258 20.203 8.398 1 98.5 170 ALA A O 1
ATOM 1351 N N . GLU A 1 171 ? -8.844 18.75 6.785 1 98.12 171 GLU A N 1
ATOM 1352 C CA . GLU A 1 171 ? -10.195 18.203 6.891 1 98.12 171 GLU A CA 1
ATOM 1353 C C . GLU A 1 171 ? -10.188 16.688 6.93 1 98.12 171 GLU A C 1
ATOM 1355 O O . GLU A 1 171 ? -10.422 16.078 7.98 1 98.12 171 GLU A O 1
ATOM 1360 N N . LEU A 1 172 ? -9.742 16.016 5.848 1 98.62 172 LEU A N 1
ATOM 1361 C CA . LEU A 1 172 ? -9.773 14.562 5.789 1 98.62 172 LEU A CA 1
ATOM 1362 C C . LEU A 1 172 ? -8.867 13.961 6.855 1 98.62 172 LEU A C 1
ATOM 1364 O O . LEU A 1 172 ? -9.336 13.273 7.762 1 98.62 172 LEU A O 1
ATOM 1368 N N . PHE A 1 173 ? -7.566 14.258 6.82 1 98.75 173 PHE A N 1
ATOM 1369 C CA . PHE A 1 173 ? -6.648 13.641 7.77 1 98.75 173 PHE A CA 1
ATOM 1370 C C . PHE A 1 173 ? -6.77 14.281 9.141 1 98.75 173 PHE A C 1
ATOM 1372 O O . PHE A 1 173 ? -6.531 13.633 10.164 1 98.75 173 PHE A O 1
ATOM 1379 N N . PHE A 1 174 ? -7.18 15.578 9.164 1 98.69 174 PHE A N 1
ATOM 1380 C CA . PHE A 1 174 ? -7.477 16.25 10.43 1 98.69 174 PHE A CA 1
ATOM 1381 C C . PHE A 1 174 ? -8.594 15.523 11.172 1 98.69 174 PHE A C 1
ATOM 1383 O O . PHE A 1 174 ? -8.461 15.227 12.359 1 98.69 174 PHE A O 1
ATOM 1390 N N . GLY A 1 175 ? -9.672 15.211 10.469 1 98.75 175 GLY A N 1
ATOM 1391 C CA . GLY A 1 175 ? -10.781 14.461 11.047 1 98.75 175 GLY A CA 1
ATOM 1392 C C . GLY A 1 175 ? -10.422 13.016 11.359 1 98.75 175 GLY A C 1
ATOM 1393 O O . GLY A 1 175 ? -10.805 12.492 12.406 1 98.75 175 GLY A O 1
ATOM 1394 N N . ALA A 1 176 ? -9.664 12.391 10.461 1 98.75 176 ALA A N 1
ATOM 1395 C CA . ALA A 1 176 ? -9.242 11.008 10.688 1 98.75 176 ALA A CA 1
ATOM 1396 C C . ALA A 1 176 ? -8.391 10.898 11.945 1 98.75 176 ALA A C 1
ATOM 1398 O O . ALA A 1 176 ? -8.586 9.992 12.758 1 98.75 176 ALA A O 1
ATOM 1399 N N . GLN A 1 177 ? -7.492 11.867 12.102 1 97.94 177 GLN A N 1
ATOM 1400 C CA . GLN A 1 177 ? -6.625 11.867 13.273 1 97.94 177 GLN A CA 1
ATOM 1401 C C . GLN A 1 177 ? -7.43 12.109 14.547 1 97.94 177 GLN A C 1
ATOM 1403 O O . GLN A 1 177 ? -7.195 11.453 15.57 1 97.94 177 GLN A O 1
ATOM 1408 N N . ALA A 1 178 ? -8.352 13.031 14.523 1 97.69 178 ALA A N 1
ATOM 1409 C CA . ALA A 1 178 ? -9.18 13.297 15.703 1 97.69 178 ALA A CA 1
ATOM 1410 C C . ALA A 1 178 ? -9.969 12.055 16.109 1 97.69 178 ALA A C 1
ATOM 1412 O O . ALA A 1 178 ? -10.008 11.703 17.297 1 97.69 178 ALA A O 1
ATOM 1413 N N . PHE A 1 179 ? -10.539 11.414 15.094 1 97.19 179 PHE A N 1
ATOM 1414 C CA . PHE A 1 179 ? -11.391 10.266 15.352 1 97.19 179 PHE A CA 1
ATOM 1415 C C . PHE A 1 179 ? -10.57 9.07 15.812 1 97.19 179 PHE A C 1
ATOM 1417 O O . PHE A 1 179 ? -10.93 8.383 16.766 1 97.19 179 PHE A O 1
ATOM 1424 N N . TRP A 1 180 ? -9.453 8.875 15.172 1 95.19 180 TRP A N 1
ATOM 1425 C CA . TRP A 1 180 ? -8.555 7.758 15.461 1 95.19 180 TRP A CA 1
ATOM 1426 C C . TRP A 1 180 ? -7.922 7.918 16.844 1 95.19 180 TRP A C 1
ATOM 1428 O O . TRP A 1 180 ? -7.969 6.996 17.656 1 95.19 180 TRP A O 1
ATOM 1438 N N . HIS A 1 181 ? -7.402 9.07 17.125 1 93.12 181 HIS A N 1
ATOM 1439 C CA . HIS A 1 181 ? -6.816 9.391 18.422 1 93.12 181 HIS A CA 1
ATOM 1440 C C . HIS A 1 181 ? -7.84 9.234 19.547 1 93.12 181 HIS A C 1
ATOM 1442 O O . HIS A 1 181 ? -7.559 8.609 20.562 1 93.12 181 HIS A O 1
ATOM 1448 N N . GLY A 1 182 ? -8.969 9.797 19.312 1 93.06 182 GLY A N 1
ATOM 1449 C CA . GLY A 1 182 ? -10 9.727 20.328 1 93.06 182 GLY A CA 1
ATOM 1450 C C . GLY A 1 182 ? -10.453 8.305 20.625 1 93.06 182 GLY A C 1
ATOM 1451 O O . GLY A 1 182 ? -10.602 7.922 21.781 1 93.06 182 GLY A O 1
ATOM 1452 N N . ALA A 1 183 ? -10.609 7.516 19.578 1 92.56 183 ALA A N 1
ATOM 1453 C CA . ALA A 1 183 ? -11.148 6.164 19.719 1 92.56 183 ALA A CA 1
ATOM 1454 C C . ALA A 1 183 ? -10.164 5.258 20.453 1 92.56 183 ALA A C 1
ATOM 1456 O O . ALA A 1 183 ? -10.578 4.395 21.234 1 92.56 183 ALA A O 1
ATOM 1457 N N . PHE A 1 184 ? -8.93 5.477 20.281 1 90.62 184 PHE A N 1
ATOM 1458 C CA . PHE A 1 184 ? -7.961 4.508 20.797 1 90.62 184 PHE A CA 1
ATOM 1459 C C . PHE A 1 184 ? -7.215 5.07 22 1 90.62 184 PHE A C 1
ATOM 1461 O O . PHE A 1 184 ? -6.316 4.418 22.531 1 90.62 184 PHE A O 1
ATOM 1468 N N . SER A 1 185 ? -7.598 6.266 22.422 1 86.38 185 SER A N 1
ATOM 1469 C CA . SER A 1 185 ? -7.066 6.824 23.656 1 86.38 185 SER A CA 1
ATOM 1470 C C . SER A 1 185 ? -7.934 6.445 24.859 1 86.38 185 SER A C 1
ATOM 1472 O O . SER A 1 185 ? -9.156 6.32 24.719 1 86.38 185 SER A O 1
ATOM 1474 N N . PRO A 1 186 ? -7.285 6.242 25.984 1 81.69 186 PRO A N 1
ATOM 1475 C CA . PRO A 1 186 ? -8.094 6 27.188 1 81.69 186 PRO A CA 1
ATOM 1476 C C . PRO A 1 186 ? -8.984 7.191 27.547 1 81.69 186 PRO A C 1
ATOM 1478 O O . PRO A 1 186 ? -8.625 8.336 27.266 1 81.69 186 PRO A O 1
ATOM 1481 N N . PRO A 1 187 ? -10.094 6.875 28.141 1 80.56 187 PRO A N 1
ATOM 1482 C CA . PRO A 1 187 ? -10.953 7.984 28.562 1 80.56 187 PRO A CA 1
ATOM 1483 C C . PRO A 1 187 ? -10.266 8.906 29.578 1 80.56 187 PRO A C 1
ATOM 1485 O O . PRO A 1 187 ? -9.477 8.438 30.406 1 80.56 187 PRO A O 1
ATOM 1488 N N . ILE A 1 188 ? -10.633 10.141 29.438 1 82.69 188 ILE A N 1
ATOM 1489 C CA . ILE A 1 188 ? -10.133 11.109 30.406 1 82.69 188 ILE A CA 1
ATOM 1490 C C . ILE A 1 188 ? -10.953 11.016 31.688 1 82.69 188 ILE A C 1
ATOM 1492 O O . ILE A 1 188 ? -12.18 11.117 31.656 1 82.69 188 ILE A O 1
ATOM 1496 N N . THR A 1 189 ? -10.297 10.758 32.781 1 77.5 189 THR A N 1
ATOM 1497 C CA . THR A 1 189 ? -10.969 10.578 34.062 1 77.5 189 THR A CA 1
ATOM 1498 C C . THR A 1 189 ? -11.406 11.93 34.625 1 77.5 189 THR A C 1
ATOM 1500 O O . THR A 1 189 ? -10.82 12.961 34.312 1 77.5 189 THR A O 1
ATOM 1503 N N . PRO A 1 190 ? -12.422 11.852 35.469 1 73 190 PRO A N 1
ATOM 1504 C CA . PRO A 1 190 ? -12.867 13.094 36.125 1 73 190 PRO A CA 1
ATOM 1505 C C . PRO A 1 190 ? -11.75 13.781 36.906 1 73 190 PRO A C 1
ATOM 1507 O O . PRO A 1 190 ? -11.688 15.016 36.938 1 73 190 PRO A O 1
ATOM 1510 N N . ASN A 1 191 ? -10.883 12.945 37.438 1 73.31 191 ASN A N 1
ATOM 1511 C CA . ASN A 1 191 ? -9.766 13.523 38.156 1 73.31 191 ASN A CA 1
ATOM 1512 C C . ASN A 1 191 ? -8.828 14.297 37.25 1 73.31 191 ASN A C 1
ATOM 1514 O O . ASN A 1 191 ? -8.273 15.32 37.625 1 73.31 191 ASN A O 1
ATOM 1518 N N . GLU A 1 192 ? -8.719 13.82 36.031 1 77.19 192 GLU A N 1
ATOM 1519 C CA . GLU A 1 192 ? -7.859 14.477 35.062 1 77.19 192 GLU A CA 1
ATOM 1520 C C . GLU A 1 192 ? -8.508 15.758 34.531 1 77.19 192 GLU A C 1
ATOM 1522 O O . GLU A 1 192 ? -7.809 16.703 34.156 1 77.19 192 GLU A O 1
ATOM 1527 N N . LEU A 1 193 ? -9.766 15.758 34.594 1 72 193 LEU A N 1
ATOM 1528 C CA . LEU A 1 193 ? -10.508 16.906 34.125 1 72 193 LEU A CA 1
ATOM 1529 C C . LEU A 1 193 ? -10.461 18.062 35.125 1 72 193 LEU A C 1
ATOM 1531 O O . LEU A 1 193 ? -10.516 19.234 34.719 1 72 193 LEU A O 1
ATOM 1535 N N . ASP A 1 194 ? -10.359 17.719 36.406 1 64.75 194 ASP A N 1
ATOM 1536 C CA . ASP A 1 194 ? -10.43 18.703 37.5 1 64.75 194 ASP A CA 1
ATOM 1537 C C . ASP A 1 194 ? -9.047 19.266 37.812 1 64.75 194 ASP A C 1
ATOM 1539 O O . ASP A 1 194 ? -8.922 20.203 38.594 1 64.75 194 ASP A O 1
ATOM 1543 N N . ASP A 1 195 ? -8.07 18.672 37.219 1 60.03 195 ASP A N 1
ATOM 1544 C CA . ASP A 1 195 ? -6.742 19.188 37.531 1 60.03 195 ASP A CA 1
ATOM 1545 C C . ASP A 1 195 ? -6.57 20.609 36.969 1 60.03 195 ASP A C 1
ATOM 1547 O O . ASP A 1 195 ? -6.59 20.812 35.781 1 60.03 195 ASP A O 1
ATOM 1551 N N . PRO A 1 196 ? -6.672 21.609 37.875 1 55.47 196 PRO A N 1
ATOM 1552 C CA . PRO A 1 196 ? -6.668 23.016 37.438 1 55.47 196 PRO A CA 1
ATOM 1553 C C . PRO A 1 196 ? -5.328 23.438 36.844 1 55.47 196 PRO A C 1
ATOM 1555 O O . PRO A 1 196 ? -5.238 24.5 36.219 1 55.47 196 PRO A O 1
ATOM 1558 N N . SER A 1 197 ? -4.207 22.734 37.25 1 55.41 197 SER A N 1
ATOM 1559 C CA . SER A 1 197 ? -2.912 23.266 36.844 1 55.41 197 SER A CA 1
ATOM 1560 C C . SER A 1 197 ? -2.646 23 35.375 1 55.41 197 SER A C 1
ATOM 1562 O O . SER A 1 197 ? -2.701 21.859 34.906 1 55.41 197 SER A O 1
ATOM 1564 N N . PRO A 1 198 ? -2.672 24.109 34.594 1 53.72 198 PRO A N 1
ATOM 1565 C CA . PRO A 1 198 ? -2.389 23.969 33.156 1 53.72 198 PRO A CA 1
ATOM 1566 C C . PRO A 1 198 ? -1.208 23.031 32.906 1 53.72 198 PRO A C 1
ATOM 1568 O O . PRO A 1 198 ? -1.172 22.359 31.859 1 53.72 198 PRO A O 1
ATOM 1571 N N . SER A 1 199 ? -0.275 23.031 33.875 1 51.41 199 SER A N 1
ATOM 1572 C CA . SER A 1 199 ? 0.918 22.219 33.656 1 51.41 199 SER A CA 1
ATOM 1573 C C . SER A 1 199 ? 0.596 20.719 33.781 1 51.41 199 SER A C 1
ATOM 1575 O O . SER A 1 199 ? 1.314 19.891 33.219 1 51.41 199 SER A O 1
ATOM 1577 N N . THR A 1 200 ? -0.485 20.562 34.375 1 54.94 200 THR A N 1
ATOM 1578 C CA . THR A 1 200 ? -0.719 19.141 34.625 1 54.94 200 THR A CA 1
ATOM 1579 C C . THR A 1 200 ? -1.987 18.656 33.938 1 54.94 200 THR A C 1
ATOM 1581 O O . THR A 1 200 ? -2.254 17.453 33.875 1 54.94 200 THR A O 1
ATOM 1584 N N . SER A 1 201 ? -2.59 19.625 33.375 1 76.88 201 SER A N 1
ATOM 1585 C CA . SER A 1 201 ? -3.889 19.25 32.812 1 76.88 201 SER A CA 1
ATOM 1586 C C . SER A 1 201 ? -3.738 18.578 31.469 1 76.88 201 SER A C 1
ATOM 1588 O O . SER A 1 201 ? -2.875 18.969 30.672 1 76.88 201 SER A O 1
ATOM 1590 N N . VAL A 1 202 ? -4.562 17.578 31.266 1 83.94 202 VAL A N 1
ATOM 1591 C CA . VAL A 1 202 ? -4.574 16.734 30.078 1 83.94 202 VAL A CA 1
ATOM 1592 C C . VAL A 1 202 ? -4.918 17.578 28.859 1 83.94 202 VAL A C 1
ATOM 1594 O O . VAL A 1 202 ? -4.453 17.297 27.75 1 83.94 202 VAL A O 1
ATOM 1597 N N . HIS A 1 203 ? -5.598 18.75 29.062 1 88.94 203 HIS A N 1
ATOM 1598 C CA . HIS A 1 203 ? -6.078 19.516 27.938 1 88.94 203 HIS A CA 1
ATOM 1599 C C . HIS A 1 203 ? -5.09 20.625 27.547 1 88.94 203 HIS A C 1
ATOM 1601 O O . HIS A 1 203 ? -5.254 21.281 26.516 1 88.94 203 HIS A O 1
ATOM 1607 N N . PHE A 1 204 ? -3.988 20.766 28.344 1 89.44 204 PHE A N 1
ATOM 1608 C CA . PHE A 1 204 ? -2.982 21.781 28.047 1 89.44 204 PHE A CA 1
ATOM 1609 C C . PHE A 1 204 ? -1.658 21.141 27.656 1 89.44 204 PHE A C 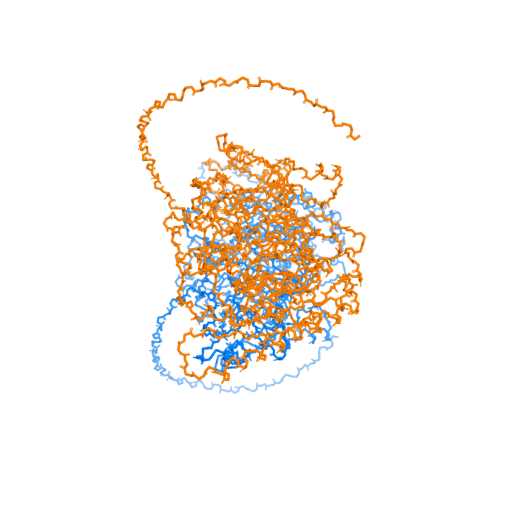1
ATOM 1611 O O . PHE A 1 204 ? -0.627 21.812 27.609 1 89.44 204 PHE A O 1
ATOM 1618 N N . SER A 1 205 ? -1.702 19.828 27.391 1 86.62 205 SER A N 1
ATOM 1619 C CA . SER A 1 205 ? -0.49 19.078 27.078 1 86.62 205 SER A CA 1
ATOM 1620 C C . SER A 1 205 ? -0.589 18.422 25.703 1 86.62 205 SER A C 1
ATOM 1622 O O . SER A 1 205 ? -1.688 18.109 25.234 1 86.62 205 SER A O 1
ATOM 1624 N N . THR A 1 206 ? 0.543 18.234 25.141 1 88 206 THR A N 1
ATOM 1625 C CA . THR A 1 206 ? 0.593 17.5 23.875 1 88 206 THR A CA 1
ATOM 1626 C C . THR A 1 206 ? 0.936 16.031 24.109 1 88 206 THR A C 1
ATOM 1628 O O . THR A 1 206 ? 1.066 15.266 23.156 1 88 206 THR A O 1
ATOM 1631 N N . THR A 1 207 ? 1.11 15.688 25.344 1 82.19 207 THR A N 1
ATOM 1632 C CA . THR A 1 207 ? 1.385 14.297 25.672 1 82.19 207 THR A CA 1
ATOM 1633 C C . THR A 1 207 ? 0.184 13.414 25.328 1 82.19 207 THR A C 1
ATOM 1635 O O . THR A 1 207 ? -0.957 13.766 25.625 1 82.19 207 THR A O 1
ATOM 1638 N N . HIS A 1 208 ? 0.46 12.375 24.672 1 80.81 208 HIS A N 1
ATOM 1639 C CA . HIS A 1 208 ? -0.607 11.461 24.281 1 80.81 208 HIS A CA 1
ATOM 1640 C C . HIS A 1 208 ? -0.158 10.008 24.375 1 80.81 208 HIS A C 1
ATOM 1642 O O . HIS A 1 208 ? 1.028 9.711 24.234 1 80.81 208 HIS A O 1
ATOM 1648 N N . PRO A 1 209 ? -1.053 9.203 24.688 1 78.94 209 PRO A N 1
ATOM 1649 C CA . PRO A 1 209 ? -0.734 7.773 24.625 1 78.94 209 PRO A CA 1
ATOM 1650 C C . PRO A 1 209 ? -0.538 7.281 23.188 1 78.94 209 PRO A C 1
ATOM 1652 O O . PRO A 1 209 ? -1.055 7.891 22.25 1 78.94 209 PRO A O 1
ATOM 1655 N N . PRO A 1 210 ? 0.273 6.207 23.062 1 80 210 PRO A N 1
ATOM 1656 C CA . PRO A 1 210 ? 0.416 5.637 21.719 1 80 210 PRO A CA 1
ATOM 1657 C C . PRO A 1 210 ? -0.89 5.059 21.172 1 80 210 PRO A C 1
ATOM 1659 O O . PRO A 1 210 ? -1.672 4.48 21.938 1 80 210 PRO A O 1
ATOM 1662 N N . VAL A 1 211 ? -1.146 5.32 19.984 1 86.94 211 VAL A N 1
ATOM 1663 C CA . VAL A 1 211 ? -2.305 4.754 19.297 1 86.94 211 VAL A CA 1
ATOM 1664 C C . VAL A 1 211 ? -1.843 3.814 18.188 1 86.94 211 VAL A C 1
ATOM 1666 O O . VAL A 1 211 ? -0.722 3.938 17.688 1 86.94 211 VAL A O 1
ATOM 1669 N N . PRO A 1 212 ? -2.707 2.848 17.828 1 88.38 212 PRO A N 1
ATOM 1670 C CA . PRO A 1 212 ? -2.312 1.943 16.75 1 88.38 212 PRO A CA 1
ATOM 1671 C C . PRO A 1 212 ? -2.02 2.678 15.445 1 88.38 212 PRO A C 1
ATOM 1673 O O . PRO A 1 212 ? -2.627 3.715 15.164 1 88.38 212 PRO A O 1
ATOM 1676 N N . PRO A 1 213 ? -1.101 2.129 14.703 1 89.62 213 PRO A N 1
ATOM 1677 C CA . PRO A 1 213 ? -0.756 2.793 13.438 1 89.62 213 PRO A CA 1
ATOM 1678 C C . PRO A 1 213 ? -1.87 2.701 12.398 1 89.62 213 PRO A C 1
ATOM 1680 O O . PRO A 1 213 ? -2.666 1.758 12.422 1 89.62 213 PRO A O 1
ATOM 1683 N N . MET A 1 214 ? -1.954 3.674 11.617 1 92.81 214 MET A N 1
ATOM 1684 C CA . MET A 1 214 ? -2.727 3.598 10.383 1 92.81 214 MET A CA 1
ATOM 1685 C C . MET A 1 214 ? -1.933 2.893 9.289 1 92.81 214 MET A C 1
ATOM 1687 O O . MET A 1 214 ? -0.948 3.436 8.781 1 92.81 214 MET A O 1
ATOM 1691 N N . HIS A 1 215 ? -2.371 1.708 8.961 1 92.25 215 HIS A N 1
ATOM 1692 C CA . HIS A 1 215 ? -1.543 0.882 8.086 1 92.25 215 HIS A CA 1
ATOM 1693 C C . HIS A 1 215 ? -1.816 1.186 6.617 1 92.25 215 HIS A C 1
ATOM 1695 O O . HIS A 1 215 ? -0.897 1.171 5.793 1 92.25 215 HIS A O 1
ATOM 1701 N N . ARG A 1 216 ? -3.094 1.46 6.297 1 94.81 216 ARG A N 1
ATOM 1702 C CA . ARG A 1 216 ? -3.514 1.565 4.906 1 94.81 216 ARG A CA 1
ATOM 1703 C C . ARG A 1 216 ? -4.594 2.629 4.738 1 94.81 216 ARG A C 1
ATOM 1705 O O . ARG A 1 216 ? -5.496 2.74 5.57 1 94.81 216 ARG A O 1
ATOM 1712 N N . ALA A 1 217 ? -4.434 3.414 3.748 1 97.75 217 ALA A N 1
ATOM 1713 C CA . ALA A 1 217 ? -5.492 4.309 3.285 1 97.75 217 ALA A CA 1
ATOM 1714 C C . ALA A 1 217 ? -5.969 3.916 1.889 1 97.75 217 ALA A C 1
ATOM 1716 O O . ALA A 1 217 ? -5.168 3.842 0.953 1 97.75 217 ALA A O 1
ATOM 1717 N N . ILE A 1 218 ? -7.25 3.664 1.745 1 98.19 218 ILE A N 1
ATOM 1718 C CA . ILE A 1 218 ? -7.824 3.301 0.455 1 98.19 218 ILE A CA 1
ATOM 1719 C C . ILE A 1 218 ? -8.688 4.449 -0.069 1 98.19 218 ILE A C 1
ATOM 1721 O O . ILE A 1 218 ? -9.695 4.809 0.543 1 98.19 218 ILE A O 1
ATOM 1725 N N . PHE A 1 219 ? -8.273 5.055 -1.131 1 98.19 219 PHE A N 1
ATOM 1726 C CA . PHE A 1 219 ? -9.125 5.992 -1.858 1 98.19 219 PHE A CA 1
ATOM 1727 C C . PHE A 1 219 ? -9.984 5.262 -2.883 1 98.19 219 PHE A C 1
ATOM 1729 O O . PHE A 1 219 ? -9.586 5.102 -4.035 1 98.19 219 PHE A O 1
ATOM 1736 N N . ALA A 1 220 ? -11.172 4.906 -2.488 1 98.06 220 ALA A N 1
ATOM 1737 C CA . ALA A 1 220 ? -12 3.955 -3.227 1 98.06 220 ALA A CA 1
ATOM 1738 C C . ALA A 1 220 ? -12.5 4.562 -4.535 1 98.06 220 ALA A C 1
ATOM 1740 O O . ALA A 1 220 ? -12.883 3.838 -5.457 1 98.06 220 ALA A O 1
ATOM 1741 N N . HIS A 1 221 ? -12.523 5.918 -4.656 1 98.12 221 HIS A N 1
ATOM 1742 C CA . HIS A 1 221 ? -13.078 6.57 -5.836 1 98.12 221 HIS A CA 1
ATOM 1743 C C . HIS A 1 221 ? -12.086 7.562 -6.434 1 98.12 221 HIS A C 1
ATOM 1745 O O . HIS A 1 221 ? -12.484 8.523 -7.098 1 98.12 221 HIS A O 1
ATOM 1751 N N . SER A 1 222 ? -10.82 7.379 -6.117 1 97.44 222 SER A N 1
ATOM 1752 C CA . SER A 1 222 ? -9.805 8.289 -6.648 1 97.44 222 SER A CA 1
ATOM 1753 C C . SER A 1 222 ? -8.586 7.52 -7.145 1 97.44 222 SER A C 1
ATOM 1755 O O . SER A 1 222 ? -8.125 6.582 -6.492 1 97.44 222 SER A O 1
ATOM 1757 N N . ASN A 1 223 ? -8.07 7.914 -8.281 1 96.56 223 ASN A N 1
ATOM 1758 C CA . ASN A 1 223 ? -6.781 7.402 -8.734 1 96.56 223 ASN A CA 1
ATOM 1759 C C . ASN A 1 223 ? -5.621 8.172 -8.109 1 96.56 223 ASN A C 1
ATOM 1761 O O . ASN A 1 223 ? -5.832 9.016 -7.234 1 96.56 223 ASN A O 1
ATOM 1765 N N . ALA A 1 224 ? -4.41 7.875 -8.516 1 96.06 224 ALA A N 1
ATOM 1766 C CA . ALA A 1 224 ? -3.205 8.422 -7.891 1 96.06 224 ALA A CA 1
ATOM 1767 C C . ALA A 1 224 ? -3.158 9.938 -8.023 1 96.06 224 ALA A C 1
ATOM 1769 O O . ALA A 1 224 ? -2.713 10.641 -7.109 1 96.06 224 ALA A O 1
ATOM 1770 N N . ASP A 1 225 ? -3.588 10.453 -9.102 1 96.06 225 ASP A N 1
ATOM 1771 C CA . ASP A 1 225 ? -3.535 11.883 -9.359 1 96.06 225 ASP A CA 1
ATOM 1772 C C . ASP A 1 225 ? -4.645 12.617 -8.602 1 96.06 225 ASP A C 1
ATOM 1774 O O . ASP A 1 225 ? -4.539 13.82 -8.352 1 96.06 225 ASP A O 1
ATOM 1778 N N . GLY A 1 226 ? -5.645 11.891 -8.227 1 97.31 226 GLY A N 1
ATOM 1779 C CA . GLY A 1 226 ? -6.883 12.492 -7.758 1 97.31 226 GLY A CA 1
ATOM 1780 C C . GLY A 1 226 ? -6.742 13.156 -6.402 1 97.31 226 GLY A C 1
ATOM 1781 O O . GLY A 1 226 ? -7.578 13.984 -6.023 1 97.31 226 GLY A O 1
ATOM 1782 N N . TRP A 1 227 ? -5.781 12.812 -5.633 1 97.81 227 TRP A N 1
ATOM 1783 C CA . TRP A 1 227 ? -5.641 13.438 -4.324 1 97.81 227 TRP A CA 1
ATOM 1784 C C . TRP A 1 227 ? -4.352 14.25 -4.25 1 97.81 227 TRP A C 1
ATOM 1786 O O . TRP A 1 227 ? -4.102 14.945 -3.258 1 97.81 227 TRP A O 1
ATOM 1796 N N . ARG A 1 228 ? -3.479 14.172 -5.23 1 97.62 228 ARG A N 1
ATOM 1797 C CA . ARG A 1 228 ? -2.23 14.93 -5.281 1 97.62 228 ARG A CA 1
ATOM 1798 C C . ARG A 1 228 ? -2.469 16.344 -5.797 1 97.62 228 ARG A C 1
ATOM 1800 O O . ARG A 1 228 ? -2.82 16.531 -6.961 1 97.62 228 ARG A O 1
ATOM 1807 N N . ASP A 1 229 ? -2.293 17.297 -4.953 1 95.88 229 ASP A N 1
ATOM 1808 C CA . ASP A 1 229 ? -2.486 18.703 -5.332 1 95.88 229 ASP A CA 1
ATOM 1809 C C . ASP A 1 229 ? -1.341 19.188 -6.215 1 95.88 229 ASP A C 1
ATOM 1811 O O . ASP A 1 229 ? -0.255 18.609 -6.215 1 95.88 229 ASP A O 1
ATOM 1815 N N . SER A 1 230 ? -1.496 20.25 -6.879 1 92 230 SER A N 1
ATOM 1816 C CA . SER A 1 230 ? -0.54 20.75 -7.863 1 92 230 SER A CA 1
ATOM 1817 C C . SER A 1 230 ? 0.761 21.188 -7.199 1 92 230 SER A C 1
ATOM 1819 O O . SER A 1 230 ? 1.849 20.844 -7.664 1 92 230 SER A O 1
ATOM 1821 N N . PRO A 1 231 ? 0.67 21.922 -6.043 1 92.88 231 PRO A N 1
ATOM 1822 C CA . PRO A 1 231 ? 1.931 22.328 -5.414 1 92.88 231 PRO A CA 1
ATOM 1823 C C . PRO A 1 231 ? 2.678 21.156 -4.781 1 92.88 231 PRO A C 1
ATOM 1825 O O . PRO A 1 231 ? 3.852 21.281 -4.422 1 92.88 231 PRO A O 1
ATOM 1828 N N . GLY A 1 232 ? 1.978 20 -4.531 1 95.62 232 GLY A N 1
ATOM 1829 C CA . GLY A 1 232 ? 2.617 18.797 -4.012 1 95.62 232 GLY A CA 1
ATOM 1830 C C . GLY A 1 232 ? 2.648 18.75 -2.496 1 95.62 232 GLY A C 1
ATOM 1831 O O . GLY A 1 232 ? 3.428 18 -1.91 1 95.62 232 GLY A O 1
ATOM 1832 N N . PHE A 1 233 ? 1.845 19.531 -1.824 1 96.94 233 PHE A N 1
ATOM 1833 C CA . PHE A 1 233 ? 1.873 19.578 -0.367 1 96.94 233 PHE A CA 1
ATOM 1834 C C . PHE A 1 233 ? 1.165 18.359 0.222 1 96.94 233 PHE A C 1
ATOM 1836 O O . PHE A 1 233 ? 1.54 17.875 1.292 1 96.94 233 PHE A O 1
ATOM 1843 N N . ASN A 1 234 ? 0.083 17.875 -0.493 1 98.25 234 ASN A N 1
ATOM 1844 C CA . ASN A 1 234 ? -0.604 16.688 -0.008 1 98.25 234 ASN A CA 1
ATOM 1845 C C . ASN A 1 234 ? 0.352 15.508 0.127 1 98.25 234 ASN A C 1
ATOM 1847 O O . ASN A 1 234 ? 0.4 14.859 1.174 1 98.25 234 ASN A O 1
ATOM 1851 N N . ALA A 1 235 ? 1.081 15.305 -0.929 1 97.94 235 ALA A N 1
ATOM 1852 C CA . ALA A 1 235 ? 2.041 14.203 -0.927 1 97.94 235 ALA A CA 1
ATOM 1853 C C . ALA A 1 235 ? 3.139 14.43 0.107 1 97.94 235 ALA A C 1
ATOM 1855 O O . ALA A 1 235 ? 3.543 13.5 0.811 1 97.94 235 ALA A O 1
ATOM 1856 N N . TYR A 1 236 ? 3.645 15.664 0.193 1 97.56 236 TYR A N 1
ATOM 1857 C CA . TYR A 1 236 ? 4.645 16.031 1.186 1 97.56 236 TYR A CA 1
ATOM 1858 C C . TYR A 1 236 ? 4.156 15.734 2.596 1 97.56 236 TYR A C 1
ATOM 1860 O O . TYR A 1 236 ? 4.859 15.086 3.375 1 97.56 236 TYR A O 1
ATOM 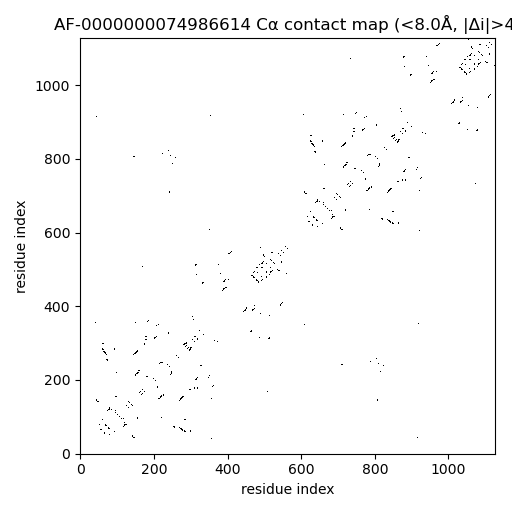1868 N N . PHE A 1 237 ? 2.973 16.141 2.857 1 98.19 237 PHE A N 1
ATOM 1869 C CA . PHE A 1 237 ? 2.377 15.914 4.168 1 98.19 237 PHE A CA 1
ATOM 1870 C C . PHE A 1 237 ? 2.287 14.422 4.473 1 98.19 237 PHE A C 1
ATOM 1872 O O . PHE A 1 237 ? 2.672 13.977 5.559 1 98.19 237 PHE A O 1
ATOM 1879 N N . LEU A 1 238 ? 1.735 13.688 3.6 1 97.94 238 LEU A N 1
ATOM 1880 C CA . LEU A 1 238 ? 1.499 12.266 3.832 1 97.94 238 LEU A CA 1
ATOM 1881 C C . LEU A 1 238 ? 2.805 11.539 4.133 1 97.94 238 LEU A C 1
ATOM 1883 O O . LEU A 1 238 ? 2.877 10.75 5.074 1 97.94 238 LEU A O 1
ATOM 1887 N N . ARG A 1 239 ? 3.846 11.82 3.379 1 97.25 239 ARG A N 1
ATOM 1888 C CA . ARG A 1 239 ? 5.129 11.148 3.572 1 97.25 239 ARG A CA 1
ATOM 1889 C C . ARG A 1 239 ? 5.809 11.625 4.852 1 97.25 239 ARG A C 1
ATOM 1891 O O . ARG A 1 239 ? 6.445 10.844 5.551 1 97.25 239 ARG A O 1
ATOM 1898 N N . ALA A 1 240 ? 5.648 12.875 5.152 1 97.12 240 ALA A N 1
ATOM 1899 C CA . ALA A 1 240 ? 6.262 13.445 6.352 1 97.12 240 ALA A CA 1
ATOM 1900 C C . ALA A 1 240 ? 5.578 12.93 7.613 1 97.12 240 ALA A C 1
ATOM 1902 O O . ALA A 1 240 ? 6.246 12.547 8.578 1 97.12 240 ALA A O 1
ATOM 1903 N N . ALA A 1 241 ? 4.27 12.867 7.562 1 96.75 241 ALA A N 1
ATOM 1904 C CA . ALA A 1 241 ? 3.488 12.508 8.742 1 96.75 241 ALA A CA 1
ATOM 1905 C C . ALA A 1 241 ? 3.436 10.992 8.93 1 96.75 241 ALA A C 1
ATOM 1907 O O . ALA A 1 241 ? 3.469 10.5 10.055 1 96.75 241 ALA A O 1
ATOM 1908 N N . LEU A 1 242 ? 3.359 10.289 7.844 1 95.94 242 LEU A N 1
ATOM 1909 C CA . LEU A 1 242 ? 3.145 8.844 7.863 1 95.94 242 LEU A CA 1
ATOM 1910 C C . LEU A 1 242 ? 4.016 8.148 6.82 1 95.94 242 LEU A C 1
ATOM 1912 O O . LEU A 1 242 ? 3.502 7.621 5.832 1 95.94 242 LEU A O 1
ATOM 1916 N N . PRO A 1 243 ? 5.234 8.023 7.102 1 94.56 243 PRO A N 1
ATOM 1917 C CA . PRO A 1 243 ? 6.176 7.527 6.094 1 94.56 243 PRO A CA 1
ATOM 1918 C C . PRO A 1 243 ? 5.875 6.098 5.652 1 94.56 243 PRO A C 1
ATOM 1920 O O . PRO A 1 243 ? 6.176 5.723 4.516 1 94.56 243 PRO A O 1
ATOM 1923 N N . SER A 1 244 ? 5.281 5.293 6.477 1 93.62 244 SER A N 1
ATOM 1924 C CA . SER A 1 244 ? 5.078 3.881 6.168 1 93.62 244 SER A CA 1
ATOM 1925 C C . SER A 1 244 ? 3.654 3.617 5.691 1 93.62 244 SER A C 1
ATOM 1927 O O . SER A 1 244 ? 3.322 2.498 5.297 1 93.62 244 SER A O 1
ATOM 1929 N N . LEU A 1 245 ? 2.746 4.66 5.723 1 93.94 245 LEU A N 1
ATOM 1930 C CA . LEU A 1 245 ? 1.354 4.469 5.336 1 93.94 245 LEU A CA 1
ATOM 1931 C C . LEU A 1 245 ? 1.255 3.959 3.9 1 93.94 245 LEU A C 1
ATOM 1933 O O . LEU A 1 245 ? 1.893 4.508 2.998 1 93.94 245 LEU A O 1
ATOM 1937 N N . ILE A 1 246 ? 0.426 2.971 3.785 1 88.12 246 ILE A N 1
ATOM 1938 C CA . ILE A 1 246 ? 0.15 2.383 2.479 1 88.12 246 ILE A CA 1
ATOM 1939 C C . ILE A 1 246 ? -1.043 3.088 1.838 1 88.12 246 ILE A C 1
ATOM 1941 O O . ILE A 1 246 ? -2.076 3.285 2.482 1 88.12 246 ILE A O 1
ATOM 1945 N N . VAL A 1 247 ? -0.882 3.459 0.599 1 95.62 247 VAL A N 1
ATOM 1946 C CA . VAL A 1 247 ? -1.974 4.152 -0.075 1 95.62 247 VAL A CA 1
ATOM 1947 C C . VAL A 1 247 ? -2.445 3.336 -1.275 1 95.62 247 VAL A C 1
ATOM 1949 O O . VAL A 1 247 ? -1.652 3.008 -2.16 1 95.62 247 VAL A O 1
ATOM 1952 N N . GLU A 1 248 ? -3.699 2.93 -1.261 1 96.81 248 GLU A N 1
ATOM 1953 C CA . GLU A 1 248 ? -4.34 2.252 -2.385 1 96.81 248 GLU A CA 1
ATOM 1954 C C . GLU A 1 248 ? -5.324 3.174 -3.098 1 96.81 248 GLU A C 1
ATOM 1956 O O . GLU A 1 248 ? -5.922 4.055 -2.475 1 96.81 248 GLU A O 1
ATOM 1961 N N . HIS A 1 249 ? -5.48 2.99 -4.395 1 97.38 249 HIS A N 1
ATOM 1962 C CA . HIS A 1 249 ? -6.34 3.84 -5.215 1 97.38 249 HIS A CA 1
ATOM 1963 C C . HIS A 1 249 ? -7.48 3.035 -5.832 1 97.38 249 HIS A C 1
ATOM 1965 O O . HIS A 1 249 ? -7.688 1.871 -5.48 1 97.38 249 HIS A O 1
ATOM 1971 N N . VAL A 1 250 ? -8.234 3.723 -6.625 1 97.5 250 VAL A N 1
ATOM 1972 C CA . VAL A 1 250 ? -9.461 3.15 -7.172 1 97.5 250 VAL A CA 1
ATOM 1973 C C . VAL A 1 250 ? -9.133 1.893 -7.973 1 97.5 250 VAL A C 1
ATOM 1975 O O . VAL A 1 250 ? -9.906 0.934 -7.98 1 97.5 250 VAL A O 1
ATOM 1978 N N . GLU A 1 251 ? -7.988 1.809 -8.625 1 97.12 251 GLU A N 1
ATOM 1979 C CA . GLU A 1 251 ? -7.602 0.625 -9.391 1 97.12 251 GLU A CA 1
ATOM 1980 C C . GLU A 1 251 ? -7.398 -0.579 -8.477 1 97.12 251 GLU A C 1
ATOM 1982 O O . GLU A 1 251 ? -7.805 -1.694 -8.805 1 97.12 251 GLU A O 1
ATOM 1987 N N . ASP A 1 252 ? -6.766 -0.349 -7.352 1 96.94 252 ASP A N 1
ATOM 1988 C CA . ASP A 1 252 ? -6.543 -1.407 -6.371 1 96.94 252 ASP A CA 1
ATOM 1989 C C . ASP A 1 252 ? -7.863 -1.885 -5.77 1 96.94 252 ASP A C 1
ATOM 1991 O O . ASP A 1 252 ? -8.062 -3.084 -5.566 1 96.94 252 ASP A O 1
ATOM 1995 N N . TRP A 1 253 ? -8.703 -0.912 -5.43 1 97.5 253 TRP A N 1
ATOM 1996 C CA . TRP A 1 253 ? -10.023 -1.242 -4.898 1 97.5 253 TRP A CA 1
ATOM 1997 C C . TRP A 1 253 ? -10.828 -2.059 -5.902 1 97.5 253 TRP A C 1
ATOM 1999 O O . TRP A 1 253 ? -11.461 -3.051 -5.539 1 97.5 253 TRP A O 1
ATOM 2009 N N . ASN A 1 254 ? -10.789 -1.686 -7.137 1 97.38 254 ASN A N 1
ATOM 2010 C CA . ASN A 1 254 ? -11.477 -2.416 -8.195 1 97.38 254 ASN A CA 1
ATOM 2011 C C . ASN A 1 254 ? -10.945 -3.838 -8.336 1 97.38 254 ASN A C 1
ATOM 2013 O O . ASN A 1 254 ? -11.695 -4.758 -8.664 1 97.38 254 ASN A O 1
ATOM 2017 N N . ASP A 1 255 ? -9.648 -4.02 -8.18 1 97.25 255 ASP A N 1
ATOM 2018 C CA . ASP A 1 255 ? -9.094 -5.367 -8.164 1 97.25 255 ASP A CA 1
ATOM 2019 C C . ASP A 1 255 ? -9.789 -6.234 -7.113 1 97.25 255 ASP A C 1
ATOM 2021 O O . ASP A 1 255 ? -10.109 -7.395 -7.375 1 97.25 255 ASP A O 1
ATOM 2025 N N . ARG A 1 256 ? -9.945 -5.699 -5.91 1 97.31 256 ARG A N 1
ATOM 2026 C CA . ARG A 1 256 ? -10.586 -6.438 -4.828 1 97.31 256 ARG A CA 1
ATOM 2027 C C . ARG A 1 256 ? -12.047 -6.738 -5.156 1 97.31 256 ARG A C 1
ATOM 2029 O O . ARG A 1 256 ? -12.555 -7.816 -4.84 1 97.31 256 ARG A O 1
ATOM 2036 N N . ILE A 1 257 ? -12.734 -5.754 -5.742 1 97.56 257 ILE A N 1
ATOM 2037 C CA . ILE A 1 257 ? -14.117 -5.957 -6.156 1 97.56 257 ILE A CA 1
ATOM 2038 C C . ILE A 1 257 ? -14.188 -7.09 -7.18 1 97.56 257 ILE A C 1
ATOM 2040 O O . ILE A 1 257 ? -14.969 -8.031 -7.02 1 97.56 257 ILE A O 1
ATOM 2044 N N . ALA A 1 258 ? -13.328 -7.035 -8.156 1 96.19 258 ALA A N 1
ATOM 2045 C CA . ALA A 1 258 ? -13.32 -8.039 -9.219 1 96.19 258 ALA A CA 1
ATOM 2046 C C . ALA A 1 258 ? -13.016 -9.422 -8.664 1 96.19 258 ALA A C 1
ATOM 2048 O O . ALA A 1 258 ? -13.586 -10.422 -9.117 1 96.19 258 ALA A O 1
ATOM 2049 N N . ALA A 1 259 ? -12.156 -9.477 -7.723 1 95.44 259 ALA A N 1
ATOM 2050 C CA . ALA A 1 259 ? -11.742 -10.742 -7.129 1 95.44 259 ALA A CA 1
ATOM 2051 C C . ALA A 1 259 ? -12.898 -11.406 -6.379 1 95.44 259 ALA A C 1
ATOM 2053 O O . ALA A 1 259 ? -12.859 -12.602 -6.098 1 95.44 259 ALA A O 1
ATOM 2054 N N . THR A 1 260 ? -13.883 -10.672 -6.023 1 95.25 260 THR A N 1
ATOM 2055 C CA . THR A 1 260 ? -15.008 -11.227 -5.277 1 95.25 260 THR A CA 1
ATOM 2056 C C . THR A 1 260 ? -16.281 -11.219 -6.125 1 95.25 260 THR A C 1
ATOM 2058 O O . THR A 1 260 ? -17.375 -11.484 -5.617 1 95.25 260 THR A O 1
ATOM 2061 N N . ALA A 1 261 ? -16.094 -10.828 -7.355 1 88.94 261 ALA A N 1
ATOM 2062 C CA . ALA A 1 261 ? -17.234 -10.938 -8.266 1 88.94 261 ALA A CA 1
ATOM 2063 C C . ALA A 1 261 ? -17.562 -12.406 -8.562 1 88.94 261 ALA A C 1
ATOM 2065 O O . ALA A 1 261 ? -16.656 -13.242 -8.641 1 88.94 261 ALA A O 1
ATOM 2066 N N . PHE A 1 262 ? -18.688 -12.828 -8.523 1 75.06 262 PHE A N 1
ATOM 2067 C CA . PHE A 1 262 ? -18.984 -14.25 -8.672 1 75.06 262 PHE A CA 1
ATOM 2068 C C . PHE A 1 262 ? -20.188 -14.461 -9.578 1 75.06 262 PHE A C 1
ATOM 2070 O O . PHE A 1 262 ? -21 -13.555 -9.773 1 75.06 262 PHE A O 1
ATOM 2077 N N . LYS A 1 263 ? -19.984 -15.594 -10.234 1 71.88 263 LYS A N 1
ATOM 2078 C CA . LYS A 1 263 ? -21.188 -16.156 -10.859 1 71.88 263 LYS A CA 1
ATOM 2079 C C . LYS A 1 263 ? -21.938 -17.078 -9.906 1 71.88 263 LYS A C 1
ATOM 2081 O O . LYS A 1 263 ? -21.328 -17.688 -9.031 1 71.88 263 LYS A O 1
ATOM 2086 N N . LEU A 1 264 ? -23.094 -17.078 -9.961 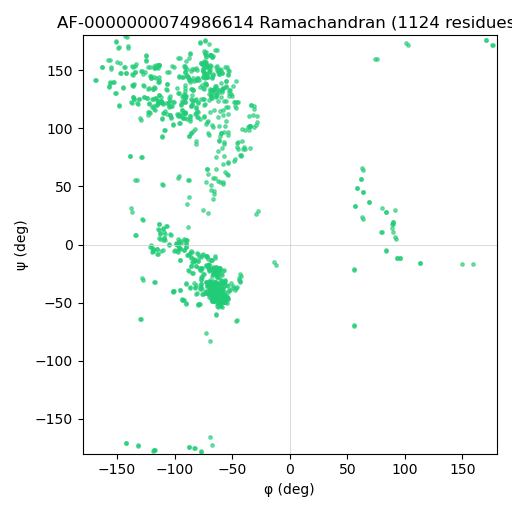1 63.62 264 LEU A N 1
ATOM 2087 C CA . LEU A 1 264 ? -23.984 -17.797 -9.055 1 63.62 264 LEU A CA 1
ATOM 2088 C C . LEU A 1 264 ? -23.469 -19.203 -8.797 1 63.62 264 LEU A C 1
ATOM 2090 O O . LEU A 1 264 ? -23.516 -19.688 -7.664 1 63.62 264 LEU A O 1
ATOM 2094 N N . GLU A 1 265 ? -22.828 -19.781 -9.773 1 65.19 265 GLU A N 1
ATOM 2095 C CA . GLU A 1 265 ? -22.453 -21.188 -9.648 1 65.19 265 GLU A CA 1
ATOM 2096 C C . GLU A 1 265 ? -21.172 -21.344 -8.844 1 65.19 265 GLU A C 1
ATOM 2098 O O . GLU A 1 265 ? -20.891 -22.406 -8.297 1 65.19 265 GLU A O 1
ATOM 2103 N N . GLU A 1 266 ? -20.422 -20.328 -8.594 1 69.25 266 GLU A N 1
ATOM 2104 C CA . GLU A 1 266 ? -19.078 -20.453 -8.016 1 69.25 266 GLU A CA 1
ATOM 2105 C C . GLU A 1 266 ? -19.078 -20.047 -6.539 1 69.25 266 GLU A C 1
ATOM 2107 O O . GLU A 1 266 ? -18.109 -20.312 -5.82 1 69.25 266 GLU A O 1
ATOM 2112 N N . GLY A 1 267 ? -20.078 -19.703 -6.062 1 78.75 267 GLY A N 1
ATOM 2113 C CA . GLY A 1 267 ? -20.094 -19.25 -4.68 1 78.75 267 GLY A CA 1
ATOM 2114 C C . GLY A 1 267 ? -19.516 -17.859 -4.504 1 78.75 267 GLY A C 1
ATOM 2115 O O . GLY A 1 267 ? -18.719 -17.406 -5.332 1 78.75 267 GLY A O 1
ATOM 2116 N N . GLU A 1 268 ? -19.859 -17.25 -3.434 1 90.44 268 GLU A N 1
ATOM 2117 C CA . GLU A 1 268 ? -19.422 -15.891 -3.129 1 90.44 268 GLU A CA 1
ATOM 2118 C C . GLU A 1 268 ? -18.188 -15.906 -2.221 1 90.44 268 GLU A C 1
ATOM 2120 O O . GLU A 1 268 ? -17.953 -16.891 -1.515 1 90.44 268 GLU A O 1
ATOM 2125 N N . ARG A 1 269 ? -17.312 -15.023 -2.389 1 94.25 269 ARG A N 1
ATOM 2126 C CA . ARG A 1 269 ? -16.219 -14.797 -1.457 1 94.25 269 ARG A CA 1
ATOM 2127 C C . ARG A 1 269 ? -16.188 -13.344 -0.989 1 94.25 269 ARG A C 1
ATOM 2129 O O . ARG A 1 269 ? -16.828 -12.484 -1.584 1 94.25 269 ARG A O 1
ATOM 2136 N N . ALA A 1 270 ? -15.461 -13.109 0.127 1 97.69 270 ALA A N 1
ATOM 2137 C CA . ALA A 1 270 ? -15.438 -11.766 0.696 1 97.69 270 ALA A CA 1
ATOM 2138 C C . ALA A 1 270 ? -14.062 -11.445 1.274 1 97.69 270 ALA A C 1
ATOM 2140 O O . ALA A 1 270 ? -13.281 -12.344 1.588 1 97.69 270 ALA A O 1
ATOM 2141 N N . TRP A 1 271 ? -13.789 -10.219 1.271 1 98.38 271 TRP A N 1
ATOM 2142 C CA . TRP A 1 271 ? -12.672 -9.695 2.055 1 98.38 271 TRP A CA 1
ATOM 2143 C C . TRP A 1 271 ? -13.109 -9.367 3.477 1 98.38 271 TRP A C 1
ATOM 2145 O O . TRP A 1 271 ? -14.227 -8.883 3.691 1 98.38 271 TRP A O 1
ATOM 2155 N N . HIS A 1 272 ? -12.273 -9.625 4.398 1 98 272 HIS A N 1
ATOM 2156 C CA . HIS A 1 272 ? -12.445 -9.273 5.801 1 98 272 HIS A CA 1
ATOM 2157 C C . HIS A 1 272 ? -11.453 -8.195 6.223 1 98 272 HIS A C 1
ATOM 2159 O O . HIS A 1 272 ? -10.242 -8.352 6.039 1 98 272 HIS A O 1
ATOM 2165 N N . PHE A 1 273 ? -11.914 -7.09 6.688 1 96.56 273 PHE A N 1
ATOM 2166 C CA . PHE A 1 273 ? -11.094 -6.02 7.234 1 96.56 273 PHE A CA 1
ATOM 2167 C C . PHE A 1 273 ? -11.188 -5.988 8.758 1 96.56 273 PHE A C 1
ATOM 2169 O O . PHE A 1 273 ? -12.258 -5.727 9.312 1 96.56 273 PHE A O 1
ATOM 2176 N N . PRO A 1 274 ? -10.07 -6.184 9.422 1 94.25 274 PRO A N 1
ATOM 2177 C CA . PRO A 1 274 ? -10.125 -6.301 10.883 1 94.25 274 PRO A CA 1
ATOM 2178 C C . PRO A 1 274 ? -10.531 -4.996 11.562 1 94.25 274 PRO A C 1
ATOM 2180 O O . PRO A 1 274 ? -11.336 -5.012 12.5 1 94.25 274 PRO A O 1
ATOM 2183 N N . THR A 1 275 ? -9.898 -3.875 11.195 1 94.12 275 THR A N 1
ATOM 2184 C CA . THR A 1 275 ? -10.211 -2.541 11.695 1 94.12 275 THR A CA 1
ATOM 2185 C C . THR A 1 275 ? -10.352 -1.549 10.547 1 94.12 275 THR A C 1
ATOM 2187 O O . THR A 1 275 ? -9.438 -1.409 9.734 1 94.12 275 THR A O 1
ATOM 2190 N N . VAL A 1 276 ? -11.531 -0.868 10.516 1 96.69 276 VAL A N 1
ATOM 2191 C CA . VAL A 1 276 ? -11.781 0.039 9.398 1 96.69 276 VAL A CA 1
ATOM 2192 C C . VAL A 1 276 ? -12.359 1.352 9.922 1 96.69 276 VAL A C 1
ATOM 2194 O O . VAL A 1 276 ? -13.312 1.35 10.703 1 96.69 276 VAL A O 1
ATOM 2197 N N . LEU A 1 277 ? -11.75 2.395 9.594 1 97.94 277 LEU A N 1
ATOM 2198 C CA . LEU A 1 277 ? -12.406 3.693 9.672 1 97.94 277 LEU A CA 1
ATOM 2199 C C . LEU A 1 277 ? -12.992 4.09 8.32 1 97.94 277 LEU A C 1
ATOM 2201 O O . LEU A 1 277 ? -12.25 4.445 7.398 1 97.94 277 LEU A O 1
ATOM 2205 N N . LEU A 1 278 ? -14.297 3.99 8.172 1 98.81 278 LEU A N 1
ATOM 2206 C CA . LEU A 1 278 ? -15 4.402 6.965 1 98.81 278 LEU A CA 1
ATOM 2207 C C . LEU A 1 278 ? -15.312 5.895 6.996 1 98.81 278 LEU A C 1
ATOM 2209 O O . LEU A 1 278 ? -15.969 6.375 7.922 1 98.81 278 LEU A O 1
ATOM 2213 N N . VAL A 1 279 ? -14.812 6.613 6.035 1 98.88 279 VAL A N 1
ATOM 2214 C CA . VAL A 1 279 ? -15 8.055 5.965 1 98.88 279 VAL A CA 1
ATOM 2215 C C . VAL A 1 279 ? -15.789 8.414 4.707 1 98.88 279 VAL A C 1
ATOM 2217 O O . VAL A 1 279 ? -15.492 7.914 3.619 1 98.88 279 VAL A O 1
ATOM 2220 N N . ASP A 1 280 ? -16.75 9.273 4.836 1 98.75 280 ASP A N 1
ATOM 2221 C CA . ASP A 1 280 ? -17.625 9.641 3.73 1 98.75 280 ASP A CA 1
ATOM 2222 C C . ASP A 1 280 ? -18.078 11.094 3.854 1 98.75 280 ASP A C 1
ATOM 2224 O O . ASP A 1 280 ? -18.828 11.445 4.773 1 98.75 280 ASP A O 1
ATOM 2228 N N . ARG A 1 281 ? -17.766 11.867 2.91 1 98.19 281 ARG A N 1
ATOM 2229 C CA . ARG A 1 281 ? -18.062 13.297 2.934 1 98.19 281 ARG A CA 1
ATOM 2230 C C . ARG A 1 281 ? -19.562 13.547 2.854 1 98.19 281 ARG A C 1
ATOM 2232 O O . ARG A 1 281 ? -20.094 14.383 3.584 1 98.19 281 ARG A O 1
ATOM 2239 N N . SER A 1 282 ? -20.25 12.875 1.946 1 98.12 282 SER A N 1
ATOM 2240 C CA . SER A 1 282 ? -21.688 13.078 1.792 1 98.12 282 SER A CA 1
ATOM 2241 C C . SER A 1 282 ? -22.422 12.719 3.072 1 98.12 282 SER A C 1
ATOM 2243 O O . SER A 1 282 ? -23.344 13.438 3.482 1 98.12 282 SER A O 1
ATOM 2245 N N . ALA A 1 283 ? -22.062 11.656 3.691 1 98.69 283 ALA A N 1
ATOM 2246 C CA . ALA A 1 283 ? -22.672 11.266 4.957 1 98.69 283 ALA A CA 1
ATOM 2247 C C . ALA A 1 283 ? -22.391 12.289 6.047 1 98.69 283 ALA A C 1
ATOM 2249 O O . ALA A 1 283 ? -23.266 12.594 6.871 1 98.69 283 ALA A O 1
ATOM 2250 N N . ALA A 1 284 ? -21.188 12.812 6.113 1 98.69 284 ALA A N 1
ATOM 2251 C CA . ALA A 1 284 ? -20.844 13.836 7.094 1 98.69 284 ALA A CA 1
ATOM 2252 C C . ALA A 1 284 ? -21.75 15.062 6.949 1 98.69 284 ALA A C 1
ATOM 2254 O O . ALA A 1 284 ? -22.172 15.641 7.949 1 98.69 284 ALA A O 1
ATOM 2255 N N . HIS A 1 285 ? -22.078 15.414 5.738 1 97.88 285 HIS A N 1
ATOM 2256 C CA . HIS A 1 285 ? -22.875 16.594 5.469 1 97.88 285 HIS A CA 1
ATOM 2257 C C . HIS A 1 285 ? -24.344 16.375 5.871 1 97.88 285 HIS A C 1
ATOM 2259 O O . HIS A 1 285 ? -25.125 17.312 5.91 1 97.88 285 HIS A O 1
ATOM 2265 N N . ARG A 1 286 ? -24.672 15.18 6.18 1 97.94 286 ARG A N 1
ATOM 2266 C CA . ARG A 1 286 ? -26.016 14.898 6.672 1 97.94 286 ARG A CA 1
ATOM 2267 C C . ARG A 1 286 ? -26.109 15.109 8.18 1 97.94 286 ARG A C 1
ATOM 2269 O O . ARG A 1 286 ? -27.203 15.148 8.75 1 97.94 286 ARG A O 1
ATOM 2276 N N . GLY A 1 287 ? -24.938 15.125 8.859 1 98 287 GLY A N 1
ATOM 2277 C CA . GLY A 1 287 ? -24.906 15.461 10.273 1 98 287 GLY A CA 1
ATOM 2278 C C . GLY A 1 287 ? -25.141 16.938 10.539 1 98 287 GLY A C 1
ATOM 2279 O O . GLY A 1 287 ? -24.953 17.766 9.656 1 98 287 GLY A O 1
ATOM 2280 N N . THR A 1 288 ? -25.484 17.297 11.734 1 97.38 288 THR A N 1
ATOM 2281 C CA . THR A 1 288 ? -25.828 18.672 12.102 1 97.38 288 THR A CA 1
ATOM 2282 C C . THR A 1 288 ? -24.578 19.547 12.156 1 97.38 288 THR A C 1
ATOM 2284 O O . THR A 1 288 ? -24.594 20.688 11.688 1 97.38 288 THR A O 1
ATOM 2287 N N . VAL A 1 289 ? -23.547 19.016 12.695 1 97.44 289 VAL A N 1
ATOM 2288 C CA . VAL A 1 289 ? -22.344 19.797 12.906 1 97.44 289 VAL A CA 1
ATOM 2289 C C . VAL A 1 289 ? -21.734 20.188 11.562 1 97.44 289 VAL A C 1
ATOM 2291 O O . VAL A 1 289 ? -21.453 21.375 11.32 1 97.44 289 VAL A O 1
ATOM 2294 N N . CYS A 1 290 ? -21.609 19.234 10.648 1 97.62 290 CYS A N 1
ATOM 2295 C CA . CYS A 1 290 ? -21.062 19.5 9.328 1 97.62 290 CYS A CA 1
ATOM 2296 C C . CYS A 1 290 ? -22.094 20.156 8.422 1 97.62 290 CYS A C 1
ATOM 2298 O O . CYS A 1 290 ? -21.859 21.219 7.852 1 97.62 290 CYS A O 1
ATOM 2300 N N . GLY A 1 291 ? -23.219 19.625 8.32 1 95.12 291 GLY A N 1
ATOM 2301 C CA . GLY A 1 291 ? -24.219 20.031 7.34 1 95.12 291 GLY A CA 1
ATOM 2302 C C . GLY A 1 291 ? -24.812 21.406 7.613 1 95.12 291 GLY A C 1
ATOM 2303 O O . GLY A 1 291 ? -25.141 22.125 6.68 1 95.12 291 GLY A O 1
ATOM 2304 N N . SER A 1 292 ? -24.922 21.766 8.859 1 93.25 292 SER A N 1
ATOM 2305 C CA . SER A 1 292 ? -25.641 23 9.188 1 93.25 292 SER A CA 1
ATOM 2306 C C . SER A 1 292 ? -24.734 24.016 9.852 1 93.25 292 SER A C 1
ATOM 2308 O O . SER A 1 292 ? -24.844 25.219 9.586 1 93.25 292 SER A O 1
ATOM 2310 N N . GLN A 1 293 ? -23.812 23.578 10.578 1 93.94 293 GLN A N 1
ATOM 2311 C CA . GLN A 1 293 ? -23.125 24.516 11.461 1 93.94 293 GLN A CA 1
ATOM 2312 C C . GLN A 1 293 ? -21.781 24.938 10.875 1 93.94 293 GLN A C 1
ATOM 2314 O O . GLN A 1 293 ? -21.391 26.094 10.961 1 93.94 293 GLN A O 1
ATOM 2319 N N . THR A 1 294 ? -21.031 23.984 10.266 1 95.88 294 THR A N 1
ATOM 2320 C CA . THR A 1 294 ? -19.641 24.328 9.984 1 95.88 294 THR A CA 1
ATOM 2321 C C . THR A 1 294 ? -19.312 24.062 8.516 1 95.88 294 THR A C 1
ATOM 2323 O O . THR A 1 294 ? -18.359 24.625 7.977 1 95.88 294 THR A O 1
ATOM 2326 N N . GLN A 1 295 ? -20 23.078 7.887 1 95.12 295 GLN A N 1
ATOM 2327 C CA . GLN A 1 295 ? -19.734 22.609 6.531 1 95.12 295 GLN A CA 1
ATOM 2328 C C . GLN A 1 295 ? -18.344 22 6.43 1 95.12 295 GLN A C 1
ATOM 2330 O O . GLN A 1 295 ? -17.719 22.031 5.367 1 95.12 295 GLN A O 1
ATOM 2335 N N . ARG A 1 296 ? -17.797 21.547 7.535 1 96.69 296 ARG A N 1
ATOM 2336 C CA . ARG A 1 296 ? -16.516 20.844 7.613 1 96.69 296 ARG A CA 1
ATOM 2337 C C . ARG A 1 296 ? -16.719 19.406 8.062 1 96.69 296 ARG A C 1
ATOM 2339 O O . ARG A 1 296 ? -17.172 19.156 9.18 1 96.69 296 ARG A O 1
ATOM 2346 N N . THR A 1 297 ? -16.281 18.438 7.25 1 98.19 297 THR A N 1
ATOM 2347 C CA . THR A 1 297 ? -16.5 17.047 7.594 1 98.19 297 THR A CA 1
ATOM 2348 C C . THR A 1 297 ? -15.734 16.672 8.867 1 98.19 297 THR A C 1
ATOM 2350 O O . THR A 1 297 ? -16.234 15.914 9.695 1 98.19 297 THR A O 1
ATOM 2353 N N . ALA A 1 298 ? -14.578 17.25 9.047 1 98.69 298 ALA A N 1
ATOM 2354 C CA . ALA A 1 298 ? -13.742 16.969 10.219 1 98.69 298 ALA A CA 1
ATOM 2355 C C . ALA A 1 298 ? -14.445 17.391 11.508 1 98.69 298 ALA A C 1
ATOM 2357 O O . ALA A 1 298 ? -14.156 16.844 12.578 1 98.69 298 ALA A O 1
ATOM 2358 N N . ALA A 1 299 ? -15.336 18.359 11.422 1 98.5 299 ALA A N 1
ATOM 2359 C CA . ALA A 1 299 ? -16.016 18.875 12.609 1 98.5 299 ALA A CA 1
ATOM 2360 C C . ALA A 1 299 ? -16.891 17.812 13.25 1 98.5 299 ALA A C 1
ATOM 2362 O O . ALA A 1 299 ? -17.047 17.766 14.469 1 98.5 299 ALA A O 1
ATOM 2363 N N . GLU A 1 300 ? -17.484 16.906 12.383 1 98.5 300 GLU A N 1
ATOM 2364 C CA . GLU A 1 300 ? -18.25 15.797 12.93 1 98.5 300 GLU A CA 1
ATOM 2365 C C . GLU A 1 300 ? -17.391 14.891 13.797 1 98.5 300 GLU A C 1
ATOM 2367 O O . GLU A 1 300 ? -17.781 14.523 14.914 1 98.5 300 GLU A O 1
ATOM 2372 N N . ALA A 1 301 ? -16.234 14.547 13.312 1 98.5 301 ALA A N 1
ATOM 2373 C CA . ALA A 1 301 ? -15.312 13.664 14.008 1 98.5 301 ALA A CA 1
ATOM 2374 C C . ALA A 1 301 ? -14.789 14.305 15.289 1 98.5 301 ALA A C 1
ATOM 2376 O O . ALA A 1 301 ? -14.82 13.688 16.359 1 98.5 301 ALA A O 1
ATOM 2377 N N . TRP A 1 302 ? -14.375 15.523 15.164 1 97.94 302 TRP A N 1
ATOM 2378 C CA . TRP A 1 302 ? -13.781 16.25 16.281 1 97.94 302 TRP A CA 1
ATOM 2379 C C . TRP A 1 302 ? -14.797 16.484 17.391 1 97.94 302 TRP A C 1
ATOM 2381 O O . TRP A 1 302 ? -14.523 16.203 18.562 1 97.94 302 TRP A O 1
ATOM 2391 N N . GLU A 1 303 ? -15.977 16.969 17.016 1 96.5 303 GLU A N 1
ATOM 2392 C CA . GLU A 1 303 ? -17.016 17.266 18 1 96.5 303 GLU A CA 1
ATOM 2393 C C . GLU A 1 303 ? -17.469 16 18.734 1 96.5 303 GLU A C 1
ATOM 2395 O O . GLU A 1 303 ? -17.688 16.031 19.938 1 96.5 303 GLU A O 1
ATOM 2400 N N . TYR A 1 304 ? -17.594 14.938 17.969 1 95.75 304 TYR A N 1
ATOM 2401 C CA . TYR A 1 304 ? -18 13.68 18.594 1 95.75 304 TYR A CA 1
ATOM 2402 C C . TYR A 1 304 ? -16.984 13.25 19.656 1 95.75 304 TYR A C 1
ATOM 2404 O O . TYR A 1 304 ? -17.344 12.945 20.781 1 95.75 304 TYR A O 1
ATOM 2412 N N . MET A 1 305 ? -15.727 13.211 19.328 1 94.94 305 MET A N 1
ATOM 2413 C CA . MET A 1 305 ? -14.688 12.742 20.25 1 94.94 305 MET A CA 1
ATOM 2414 C C . MET A 1 305 ? -14.492 13.719 21.406 1 94.94 305 MET A C 1
ATOM 2416 O O . MET A 1 305 ? -14.188 13.312 22.516 1 94.94 305 MET A O 1
ATOM 2420 N N . ARG A 1 306 ? -14.648 15.016 21.094 1 93.06 306 ARG A N 1
ATOM 2421 C CA . ARG A 1 306 ? -14.586 16.016 22.172 1 93.06 306 ARG A CA 1
ATOM 2422 C C . ARG A 1 306 ? -15.695 15.781 23.188 1 93.06 306 ARG A C 1
ATOM 2424 O O . ARG A 1 306 ? -15.438 15.773 24.406 1 93.06 306 ARG A O 1
ATOM 2431 N N . ARG A 1 307 ? -16.906 15.586 22.719 1 91.31 307 ARG A N 1
ATOM 2432 C CA . ARG A 1 307 ? -18.047 15.391 23.594 1 91.31 307 ARG A CA 1
ATOM 2433 C C . ARG A 1 307 ? -17.922 14.102 24.391 1 91.31 307 ARG A C 1
ATOM 2435 O O . ARG A 1 307 ? -18.453 13.992 25.5 1 91.31 307 ARG A O 1
ATOM 2442 N N . LYS A 1 308 ? -17.125 13.156 23.875 1 90.31 308 LYS A N 1
ATOM 2443 C CA . LYS A 1 308 ? -16.875 11.898 24.578 1 90.31 308 LYS A CA 1
ATOM 2444 C C . LYS A 1 308 ? -15.656 12.008 25.484 1 90.31 308 LYS A C 1
ATOM 2446 O O . LYS A 1 308 ? -15.25 11.023 26.109 1 90.31 308 LYS A O 1
ATOM 2451 N N . ALA A 1 309 ? -15.055 13.172 25.516 1 88.38 309 ALA A N 1
ATOM 2452 C CA . ALA A 1 309 ? -13.875 13.445 26.328 1 88.38 309 ALA A CA 1
ATOM 2453 C C . ALA A 1 309 ? -12.734 12.492 25.969 1 88.38 309 ALA A C 1
ATOM 2455 O O . ALA A 1 309 ? -12.109 11.898 26.859 1 88.38 309 ALA A O 1
ATOM 2456 N N . ARG A 1 310 ? -12.516 12.406 24.703 1 90.62 310 ARG A N 1
ATOM 2457 C CA . ARG A 1 310 ? -11.516 11.445 24.25 1 90.62 310 ARG A CA 1
ATOM 2458 C C . ARG A 1 310 ? -10.375 12.156 23.516 1 90.62 310 ARG A C 1
ATOM 2460 O O . ARG A 1 310 ? -9.383 11.523 23.156 1 90.62 310 ARG A O 1
ATOM 2467 N N . LEU A 1 311 ? -10.508 13.406 23.312 1 91.88 311 LEU A N 1
ATOM 2468 C CA . LEU A 1 311 ? -9.43 14.156 22.672 1 91.88 311 LEU A CA 1
ATOM 2469 C C . LEU A 1 311 ? -8.477 14.734 23.719 1 91.88 311 LEU A C 1
ATOM 2471 O O . LEU A 1 311 ? -8.906 15.414 24.641 1 91.88 311 LEU A O 1
ATOM 2475 N N . ARG A 1 312 ? -7.281 14.508 23.531 1 90.31 312 ARG A N 1
ATOM 2476 C CA . ARG A 1 312 ? -6.262 15.055 24.422 1 90.31 312 ARG A CA 1
ATOM 2477 C C . ARG A 1 312 ? -5.766 16.406 23.922 1 90.31 312 ARG A C 1
ATOM 2479 O O . ARG A 1 312 ? -5.75 16.656 22.719 1 90.31 312 ARG A O 1
ATOM 2486 N N . GLY A 1 313 ? -5.398 17.25 24.906 1 92 313 GLY A N 1
ATOM 2487 C CA . GLY A 1 313 ? -4.789 18.531 24.562 1 92 313 GLY A CA 1
ATOM 2488 C C . GLY A 1 313 ? -5.719 19.438 23.797 1 92 313 GLY A C 1
ATOM 2489 O O . GLY A 1 313 ? -5.32 20.047 22.797 1 92 313 GLY A O 1
ATOM 2490 N N . LEU A 1 314 ? -6.922 19.578 24.188 1 92.38 314 LEU A N 1
ATOM 2491 C CA . LEU A 1 314 ? -7.953 20.312 23.469 1 92.38 314 LEU A CA 1
ATOM 2492 C C . LEU A 1 314 ? -7.555 21.766 23.281 1 92.38 314 LEU A C 1
ATOM 2494 O O . LEU A 1 314 ? -7.902 22.391 22.281 1 92.38 314 LEU A O 1
ATOM 2498 N N . HIS A 1 315 ? -6.84 22.297 24.234 1 92.94 315 HIS A N 1
ATOM 2499 C CA . HIS A 1 315 ? -6.551 23.734 24.203 1 92.94 315 HIS A CA 1
ATOM 2500 C C . HIS A 1 315 ? -5.238 24.016 23.484 1 92.94 315 HIS A C 1
ATOM 2502 O O . HIS A 1 315 ? -4.875 25.172 23.266 1 92.94 315 HIS A O 1
ATOM 2508 N N . VAL A 1 316 ? -4.492 22.938 23.078 1 93.31 316 VAL A N 1
ATOM 2509 C CA . VAL A 1 316 ? -3.205 23.141 22.422 1 93.31 316 VAL A CA 1
ATOM 2510 C C . VAL A 1 316 ? -3.1 22.25 21.188 1 93.31 316 VAL A C 1
ATOM 2512 O O . VAL A 1 316 ? -2.023 22.109 20.609 1 93.31 316 VAL A O 1
ATOM 2515 N N . GLY A 1 317 ? -4.164 21.625 20.844 1 94.06 317 GLY A N 1
ATOM 2516 C CA . GLY A 1 317 ? -4.145 20.703 19.703 1 94.06 317 GLY A CA 1
ATOM 2517 C C . GLY A 1 317 ? -3.342 19.453 19.969 1 94.06 317 GLY A C 1
ATOM 2518 O O . GLY A 1 317 ? -2.633 18.953 19.094 1 94.06 317 GLY A O 1
ATOM 2519 N N . GLY A 1 318 ? -3.398 18.953 21.172 1 93.25 318 GLY A N 1
ATOM 2520 C CA . GLY A 1 318 ? -2.648 17.766 21.547 1 93.25 318 GLY A CA 1
ATOM 2521 C C . GLY A 1 318 ? -3.023 16.547 20.734 1 93.25 318 GLY A C 1
ATOM 2522 O O . GLY A 1 318 ? -2.168 15.711 20.422 1 93.25 318 GLY A O 1
ATOM 2523 N N . TRP A 1 319 ? -4.254 16.312 20.406 1 94.88 319 TRP A N 1
ATOM 2524 C CA . TRP A 1 319 ? -4.734 15.203 19.594 1 94.88 319 TRP A CA 1
ATOM 2525 C C . TRP A 1 319 ? -4.148 15.258 18.188 1 94.88 319 TRP A C 1
ATOM 2527 O O . TRP A 1 319 ? -4.047 14.234 17.516 1 94.88 319 TRP A O 1
ATOM 2537 N N . TRP A 1 320 ? -3.738 16.391 17.672 1 96.62 320 TRP A N 1
ATOM 2538 C CA . TRP A 1 320 ? -3.154 16.609 16.359 1 96.62 320 TRP A CA 1
ATOM 2539 C C . TRP A 1 320 ? -1.63 16.594 16.422 1 96.62 320 TRP A C 1
ATOM 2541 O O . TRP A 1 320 ? -0.958 16.406 15.406 1 96.62 320 TRP A O 1
ATOM 2551 N N . ALA A 1 321 ? -1.066 16.672 17.594 1 93.81 321 ALA A N 1
ATOM 2552 C CA . ALA A 1 321 ? 0.358 16.891 17.812 1 93.81 321 ALA A CA 1
ATOM 2553 C C . ALA A 1 321 ? 1.197 15.789 17.172 1 93.81 321 ALA A C 1
ATOM 2555 O O . ALA A 1 321 ? 2.248 16.062 16.594 1 93.81 321 ALA A O 1
ATOM 2556 N N . PRO A 1 322 ? 0.764 14.523 17.203 1 92.31 322 PRO A N 1
ATOM 2557 C CA . PRO A 1 322 ? 1.614 13.492 16.594 1 92.31 322 PRO A CA 1
ATOM 2558 C C . PRO A 1 322 ? 1.892 13.742 15.117 1 92.31 322 PRO A C 1
ATOM 2560 O O . PRO A 1 322 ? 3.025 13.578 14.664 1 92.31 322 PRO A O 1
ATOM 2563 N N . LEU A 1 323 ? 0.922 14.156 14.367 1 95.81 323 LEU A N 1
ATOM 2564 C CA . LEU A 1 323 ? 1.125 14.43 12.953 1 95.81 323 LEU A CA 1
ATOM 2565 C C . LEU A 1 323 ? 1.859 15.758 12.758 1 95.81 323 LEU A C 1
ATOM 2567 O O . LEU A 1 323 ? 2.754 15.852 11.914 1 95.81 323 LEU A O 1
ATOM 2571 N N . ARG A 1 324 ? 1.446 16.766 13.539 1 96.44 324 ARG A N 1
ATOM 2572 C CA . ARG A 1 324 ? 2.113 18.062 13.461 1 96.44 324 ARG A CA 1
ATOM 2573 C C . ARG A 1 324 ? 3.607 17.922 13.734 1 96.44 324 ARG A C 1
ATOM 2575 O O . ARG A 1 324 ? 4.43 18.438 12.969 1 96.44 324 ARG A O 1
ATOM 2582 N N . GLU A 1 325 ? 3.949 17.25 14.797 1 93.31 325 GLU A N 1
ATOM 2583 C CA . GLU A 1 325 ? 5.34 17.109 15.219 1 93.31 325 GLU A CA 1
ATOM 2584 C C . GLU A 1 325 ? 6.137 16.266 14.234 1 93.31 325 GLU A C 1
ATOM 2586 O O . GLU A 1 325 ? 7.324 16.5 14.016 1 93.31 325 GLU A O 1
ATOM 2591 N N . ALA A 1 326 ? 5.504 15.281 13.672 1 93.75 326 ALA A N 1
ATOM 2592 C CA . ALA A 1 326 ? 6.164 14.5 12.625 1 93.75 326 ALA A CA 1
ATOM 2593 C C . ALA A 1 326 ? 6.547 15.383 11.438 1 93.75 326 ALA A C 1
ATOM 2595 O O . ALA A 1 326 ? 7.66 15.289 10.922 1 93.75 326 ALA A O 1
ATOM 2596 N N . VAL A 1 327 ? 5.652 16.219 11.023 1 96.81 327 VAL A N 1
ATOM 2597 C CA . VAL A 1 327 ? 5.914 17.094 9.891 1 96.81 327 VAL A CA 1
ATOM 2598 C C . VAL A 1 327 ? 6.961 18.141 10.273 1 96.81 327 VAL A C 1
ATOM 2600 O O . VAL A 1 327 ? 7.809 18.516 9.461 1 96.81 327 VAL A O 1
ATOM 2603 N N . TRP A 1 328 ? 6.875 18.672 11.555 1 95.31 328 TRP A N 1
ATOM 2604 C CA . TRP A 1 328 ? 7.898 19.594 12.047 1 95.31 328 TRP A CA 1
ATOM 2605 C C . TRP A 1 328 ? 9.289 18.969 11.938 1 95.31 328 TRP A C 1
ATOM 2607 O O . TRP A 1 328 ? 10.211 19.594 11.406 1 95.31 328 TRP A O 1
ATOM 2617 N N . ARG A 1 329 ? 9.375 17.766 12.344 1 91.25 329 ARG A N 1
ATOM 2618 C CA . ARG A 1 329 ? 10.664 17.062 12.273 1 91.25 329 ARG A CA 1
ATOM 2619 C C . ARG A 1 329 ? 11.133 16.922 10.836 1 91.25 329 ARG A C 1
ATOM 2621 O O . ARG A 1 329 ? 12.305 17.156 10.531 1 91.25 329 ARG A O 1
ATOM 2628 N N . PHE A 1 330 ? 10.266 16.531 10.078 1 94.12 330 PHE A N 1
ATOM 2629 C CA . PHE A 1 330 ? 10.578 16.297 8.672 1 94.12 330 PHE A CA 1
ATOM 2630 C C . PHE A 1 330 ? 11.086 17.578 8.016 1 94.12 330 PHE A C 1
ATOM 2632 O O . PHE A 1 330 ? 12.031 17.547 7.23 1 94.12 330 PHE A O 1
ATOM 2639 N N . ALA A 1 331 ? 10.5 18.688 8.375 1 93.5 331 ALA A N 1
ATOM 2640 C CA . ALA A 1 331 ? 10.836 19.984 7.785 1 93.5 331 ALA A CA 1
ATOM 2641 C C . ALA A 1 331 ? 12.086 20.562 8.43 1 93.5 331 ALA A C 1
ATOM 2643 O O . ALA A 1 331 ? 12.688 21.5 7.891 1 93.5 331 ALA A O 1
ATOM 2644 N N . GLY A 1 332 ? 12.445 20.062 9.617 1 89.31 332 GLY A N 1
ATOM 2645 C CA . GLY A 1 332 ? 13.562 20.625 10.359 1 89.31 332 GLY A CA 1
ATOM 2646 C C . GLY A 1 332 ? 13.18 21.844 11.18 1 89.31 332 GLY A C 1
ATOM 2647 O O . GLY A 1 332 ? 13.992 22.75 11.367 1 89.31 332 GLY A O 1
ATOM 2648 N N . ALA A 1 333 ? 11.93 21.906 11.586 1 90.5 333 ALA A N 1
ATOM 2649 C CA . ALA A 1 333 ? 11.484 22.984 12.469 1 90.5 333 ALA A CA 1
ATOM 2650 C C . ALA A 1 333 ? 12.023 22.797 13.883 1 90.5 333 ALA A C 1
ATOM 2652 O O . ALA A 1 333 ? 11.992 21.688 14.422 1 90.5 333 ALA A O 1
ATOM 2653 N N . GLU A 1 334 ? 12.445 23.781 14.508 1 81.56 334 GLU A N 1
ATOM 2654 C CA . GLU A 1 334 ? 13.031 23.734 15.844 1 81.56 334 GLU A CA 1
ATOM 2655 C C . GLU A 1 334 ? 12.023 23.203 16.875 1 81.56 334 GLU A C 1
ATOM 2657 O O . GLU A 1 334 ? 12.398 22.484 17.797 1 81.56 334 GLU A O 1
ATOM 2662 N N . GLU A 1 335 ? 10.812 23.609 16.672 1 77.31 335 GLU A N 1
ATOM 2663 C CA . GLU A 1 335 ? 9.742 23.172 17.562 1 77.31 335 GLU A CA 1
ATOM 2664 C C . GLU A 1 335 ? 9.672 21.641 17.625 1 77.31 335 GLU A C 1
ATOM 2666 O O . GLU A 1 335 ? 9.438 21.078 18.688 1 77.31 335 GLU A O 1
ATOM 2671 N N . GLY A 1 336 ? 9.828 21.047 16.516 1 68.88 336 GLY A N 1
ATOM 2672 C CA . GLY A 1 336 ? 9.812 19.594 16.453 1 68.88 336 GLY A CA 1
ATOM 2673 C C . GLY A 1 336 ? 11.031 18.953 17.094 1 68.88 336 GLY A C 1
ATOM 2674 O O . GLY A 1 336 ? 10.93 17.891 17.719 1 68.88 336 GLY A O 1
ATOM 2675 N N . ILE A 1 337 ? 12.062 19.609 17 1 69.56 337 ILE A N 1
ATOM 2676 C CA . ILE A 1 337 ? 13.344 19.094 17.484 1 69.56 337 ILE A CA 1
ATOM 2677 C C . ILE A 1 337 ? 13.398 19.234 19 1 69.56 337 ILE A C 1
ATOM 2679 O O . ILE A 1 337 ? 13.875 18.328 19.703 1 69.56 337 ILE A O 1
ATOM 2683 N N . GLU A 1 338 ? 12.844 20.281 19.516 1 67 338 GLU A N 1
ATOM 2684 C CA . GLU A 1 338 ? 12.828 20.516 20.953 1 67 338 GLU A CA 1
ATOM 2685 C C . GLU A 1 338 ? 11.992 19.469 21.672 1 67 338 GLU A C 1
ATOM 2687 O O . GLU A 1 338 ? 12.391 18.969 22.734 1 67 338 GLU A O 1
ATOM 2692 N N . GLN A 1 339 ? 10.93 19.141 21.062 1 64.81 339 GLN A N 1
ATOM 2693 C CA . GLN A 1 339 ? 10.031 18.156 21.672 1 64.81 339 GLN A CA 1
ATOM 2694 C C . GLN A 1 339 ? 10.68 16.781 21.719 1 64.81 339 GLN A C 1
ATOM 2696 O O . GLN A 1 339 ? 10.484 16.031 22.688 1 64.81 339 GLN A O 1
ATOM 2701 N N . LEU A 1 340 ? 11.406 16.531 20.703 1 61.81 340 LEU A N 1
ATOM 2702 C CA . LEU A 1 340 ? 12.102 15.242 20.641 1 61.81 340 LEU A CA 1
ATOM 2703 C C . LEU A 1 340 ? 13.195 15.164 21.703 1 61.81 340 LEU A C 1
ATOM 2705 O O . LEU A 1 340 ? 13.453 14.086 22.25 1 61.81 340 LEU A O 1
ATOM 2709 N N . ALA A 1 341 ? 13.766 16.312 21.922 1 54.62 341 ALA A N 1
ATOM 2710 C CA . ALA A 1 341 ? 14.867 16.375 22.891 1 54.62 341 ALA A CA 1
ATOM 2711 C C . ALA A 1 341 ? 14.352 16.203 24.312 1 54.62 341 ALA A C 1
ATOM 2713 O O . ALA A 1 341 ? 15.07 15.711 25.188 1 54.62 341 ALA A O 1
ATOM 2714 N N . LEU A 1 342 ? 13.211 16.672 24.578 1 52.5 342 LEU A N 1
ATOM 2715 C CA . LEU A 1 342 ? 12.633 16.656 25.922 1 52.5 342 LEU A CA 1
ATOM 2716 C C . LEU A 1 342 ? 11.938 15.32 26.188 1 52.5 342 LEU A C 1
ATOM 2718 O O . LEU A 1 342 ? 11.648 14.984 27.328 1 52.5 342 LEU A O 1
ATOM 2722 N N . ALA A 1 343 ? 11.531 14.664 25.109 1 52.34 343 ALA A N 1
ATOM 2723 C CA . ALA A 1 343 ? 10.812 13.414 25.312 1 52.34 343 ALA A CA 1
ATOM 2724 C C . ALA A 1 343 ? 11.742 12.32 25.828 1 52.34 343 ALA A C 1
ATOM 2726 O O . ALA A 1 343 ? 12.812 12.086 25.266 1 52.34 343 ALA A O 1
ATOM 2727 N N . PRO A 1 344 ? 11.773 12.141 27.094 1 44.72 344 PRO A N 1
ATOM 2728 C CA . PRO A 1 344 ? 12.531 10.945 27.469 1 44.72 344 PRO A CA 1
ATOM 2729 C C . PRO A 1 344 ? 12.445 9.836 26.406 1 44.72 344 PRO A C 1
ATOM 2731 O O . PRO A 1 344 ? 11.422 9.703 25.734 1 44.72 344 PRO A O 1
ATOM 2734 N N . VAL A 1 345 ? 13.586 9.461 25.859 1 43.62 345 VAL A N 1
ATOM 2735 C CA . VAL A 1 345 ? 13.602 8.297 24.984 1 43.62 345 VAL A CA 1
ATOM 2736 C C . VAL A 1 345 ? 12.508 7.316 25.406 1 43.62 345 VAL A C 1
ATOM 2738 O O . VAL A 1 345 ? 12.766 6.387 26.172 1 43.62 345 VAL A O 1
ATOM 2741 N N . LYS A 1 346 ? 11.508 7.715 25.984 1 41.31 346 LYS A N 1
ATOM 2742 C CA . LYS A 1 346 ? 10.625 6.656 26.453 1 41.31 346 LYS A CA 1
ATOM 2743 C C . LYS A 1 346 ? 10.25 5.699 25.328 1 41.31 346 LYS A C 1
ATOM 2745 O O . LYS A 1 346 ? 9.812 6.129 24.266 1 41.31 346 LYS A O 1
ATOM 2750 N N . GLU A 1 347 ? 10.805 4.66 25.125 1 44.41 347 GLU A N 1
ATOM 2751 C CA . GLU A 1 347 ? 10.523 3.43 24.391 1 44.41 347 GLU A CA 1
ATOM 2752 C C . GLU A 1 347 ? 9.055 3.352 23.984 1 44.41 347 GLU A C 1
ATOM 2754 O O . GLU A 1 347 ? 8.695 2.629 23.047 1 44.41 347 GLU A O 1
ATOM 2759 N N . GLY A 1 348 ? 8.078 4.18 24.547 1 47.62 348 GLY A N 1
ATOM 2760 C CA . GLY A 1 348 ? 6.664 3.855 24.656 1 47.62 348 GLY A CA 1
ATOM 2761 C C . GLY A 1 348 ? 5.781 4.719 23.781 1 47.62 348 GLY A C 1
ATOM 2762 O O . GLY A 1 348 ? 4.555 4.605 23.812 1 47.62 348 GLY A O 1
ATOM 2763 N N . GLY A 1 349 ? 6.246 5.734 23.078 1 55.16 349 GLY A N 1
ATOM 2764 C CA . GLY A 1 349 ? 5.254 6.668 22.562 1 55.16 349 GLY A CA 1
ATOM 2765 C C . GLY A 1 349 ? 4.746 6.305 21.188 1 55.16 349 GLY A C 1
ATOM 2766 O O . GLY A 1 349 ? 3.645 6.707 20.797 1 55.16 349 GLY A O 1
ATOM 2767 N N . VAL A 1 350 ? 5.562 5.73 20.328 1 62.81 350 VAL A N 1
ATOM 2768 C CA . VAL A 1 350 ? 5.047 5.406 19 1 62.81 350 VAL A CA 1
ATOM 2769 C C . VAL A 1 350 ? 4.957 3.891 18.828 1 62.81 350 VAL A C 1
ATOM 2771 O O . VAL A 1 350 ? 5.93 3.174 19.078 1 62.81 350 VAL A O 1
ATOM 2774 N N . MET A 1 351 ? 3.797 3.465 18.547 1 72.31 351 MET A N 1
ATOM 2775 C CA . MET A 1 351 ? 3.619 2.045 18.25 1 72.31 351 MET A CA 1
ATOM 2776 C C . MET A 1 351 ? 4.258 1.687 16.906 1 72.31 351 MET A C 1
ATOM 2778 O O . MET A 1 351 ? 4.09 2.404 15.922 1 72.31 351 MET A O 1
ATOM 2782 N N . PRO A 1 352 ? 5.07 0.637 16.953 1 71.12 352 PRO A N 1
ATOM 2783 C CA . PRO A 1 352 ? 5.625 0.203 15.672 1 71.12 352 PRO A CA 1
ATOM 2784 C C . PRO A 1 352 ? 4.547 -0.046 14.617 1 71.12 352 PRO A C 1
ATOM 2786 O O . PRO A 1 352 ? 3.432 -0.446 14.953 1 71.12 352 PRO A O 1
ATOM 2789 N N . PHE A 1 353 ? 4.961 0.175 13.477 1 78.19 353 PHE A N 1
ATOM 2790 C CA . PHE A 1 353 ? 4.027 0.045 12.367 1 78.19 353 PHE A CA 1
ATOM 2791 C C . PHE A 1 353 ? 3.494 -1.379 12.273 1 78.19 353 PHE A C 1
ATOM 2793 O O . PHE A 1 353 ? 2.338 -1.592 11.898 1 78.19 353 PHE A O 1
ATOM 2800 N N . MET A 1 354 ? 4.34 -2.307 12.586 1 73.94 354 MET A N 1
ATOM 2801 C CA . MET A 1 354 ? 3.947 -3.711 12.492 1 73.94 354 MET A CA 1
ATOM 2802 C C . MET A 1 354 ? 3.295 -4.184 13.781 1 73.94 354 MET A C 1
ATOM 2804 O O . MET A 1 354 ? 3.699 -5.195 14.352 1 73.94 354 MET A O 1
ATOM 2808 N N . THR A 1 355 ? 2.48 -3.305 14.289 1 69.62 355 THR A N 1
ATOM 2809 C CA . THR A 1 355 ? 1.724 -3.625 15.5 1 69.62 355 THR A CA 1
ATOM 2810 C C . THR A 1 355 ? 0.314 -4.09 15.141 1 69.62 355 THR A C 1
ATOM 2812 O O . THR A 1 355 ? -0.298 -3.578 14.203 1 69.62 355 THR A O 1
ATOM 2815 N N . ARG A 1 356 ? 0.114 -5.133 15.883 1 62.22 356 ARG A N 1
ATOM 2816 C CA . ARG A 1 356 ? -1.208 -5.711 15.656 1 62.22 356 ARG A CA 1
ATOM 2817 C C . ARG A 1 356 ? -2.305 -4.777 16.156 1 62.22 356 ARG A C 1
ATOM 2819 O O . ARG A 1 356 ? -2.018 -3.74 16.766 1 62.22 356 ARG A O 1
ATOM 2826 N N . GLU A 1 357 ? -3.523 -5.203 16.156 1 60.72 357 GLU A N 1
ATOM 2827 C CA . GLU A 1 357 ? -4.734 -4.426 16.422 1 60.72 357 GLU A CA 1
ATOM 2828 C C . GLU A 1 357 ? -4.805 -3.984 17.875 1 60.72 357 GLU A C 1
ATOM 2830 O O . GLU A 1 357 ? -4.336 -4.691 18.766 1 60.72 357 GLU A O 1
ATOM 2835 N N . ALA A 1 358 ? -5.023 -2.611 18.062 1 63 358 ALA A N 1
ATOM 2836 C CA . ALA A 1 358 ? -5.234 -2.018 19.375 1 63 358 ALA A CA 1
ATOM 2837 C C . ALA A 1 358 ? -6.703 -2.086 19.781 1 63 358 ALA A C 1
ATOM 2839 O O . ALA A 1 358 ? -7.586 -2.166 18.922 1 63 358 ALA A O 1
ATOM 2840 N N . GLU A 1 359 ? -6.918 -2.186 21 1 68.88 359 GLU A N 1
ATOM 2841 C CA . GLU A 1 359 ? -8.273 -2.221 21.547 1 68.88 359 GLU A CA 1
ATOM 2842 C C . GLU A 1 359 ? -8.82 -0.813 21.75 1 68.88 359 GLU A C 1
ATOM 2844 O O . GLU A 1 359 ? -8.086 0.084 22.188 1 68.88 359 GLU A O 1
ATOM 2849 N N . VAL A 1 360 ? -10.031 -0.623 21.203 1 69.31 360 VAL A N 1
ATOM 2850 C CA . VAL A 1 360 ? -10.758 0.612 21.469 1 69.31 360 VAL A CA 1
ATOM 2851 C C . VAL A 1 360 ? -11.227 0.617 22.922 1 69.31 360 VAL A C 1
ATOM 2853 O O . VAL A 1 360 ? -11.82 -0.355 23.391 1 69.31 360 VAL A O 1
ATOM 2856 N N . ARG A 1 361 ? -10.867 1.641 23.672 1 65.5 361 ARG A N 1
ATOM 2857 C CA . ARG A 1 361 ? -11.156 1.664 25.109 1 65.5 361 ARG A CA 1
ATOM 2858 C C . ARG A 1 361 ? -12.188 2.736 25.438 1 65.5 361 ARG A C 1
ATOM 2860 O O . ARG A 1 361 ? -12.031 3.898 25.062 1 65.5 361 ARG A O 1
ATOM 2867 N N . GLY A 1 362 ? -13.289 2.377 26.062 1 61.25 362 GLY A N 1
ATOM 2868 C CA . GLY A 1 362 ? -14.117 3.287 26.844 1 61.25 362 GLY A CA 1
ATOM 2869 C C . GLY A 1 362 ? -15.047 4.129 25.984 1 61.25 362 GLY A C 1
ATOM 2870 O O . GLY A 1 362 ? -15.336 5.281 26.312 1 61.25 362 GLY A O 1
ATOM 2871 N N . MET A 1 363 ? -15.594 3.721 24.797 1 73.81 363 MET A N 1
ATOM 2872 C CA . MET A 1 363 ? -16.438 4.543 23.938 1 73.81 363 MET A CA 1
ATOM 2873 C C . MET A 1 363 ? -17.859 4.641 24.5 1 73.81 363 MET A C 1
ATOM 2875 O O . MET A 1 363 ? -18.594 5.57 24.172 1 73.81 363 MET A O 1
ATOM 2879 N N . ASP A 1 364 ? -18.156 3.846 25.469 1 70.5 364 ASP A N 1
ATOM 2880 C CA . ASP A 1 364 ? -19.516 3.811 25.984 1 70.5 364 ASP A CA 1
ATOM 2881 C C . ASP A 1 364 ? -19.609 4.543 27.328 1 70.5 364 ASP A C 1
ATOM 2883 O O . ASP A 1 364 ? -20.688 4.602 27.938 1 70.5 364 ASP A O 1
ATOM 2887 N N . THR A 1 365 ? -18.625 5.18 27.672 1 71.44 365 THR A N 1
ATOM 2888 C CA . THR A 1 365 ? -18.641 5.871 28.953 1 71.44 365 THR A CA 1
ATOM 2889 C C . THR A 1 365 ? -19.469 7.152 28.859 1 71.44 365 THR A C 1
ATOM 2891 O O . THR A 1 365 ? -19.344 7.91 27.891 1 71.44 365 THR A O 1
ATOM 2894 N N . PHE A 1 366 ? -20.438 7.266 29.734 1 73.25 366 PHE A N 1
ATOM 2895 C CA . PHE A 1 366 ? -21.25 8.477 29.828 1 73.25 366 PHE A CA 1
ATOM 2896 C C . PHE A 1 366 ? -20.422 9.648 30.344 1 73.25 366 PHE A C 1
ATOM 2898 O O . PHE A 1 366 ? -19.672 9.5 31.312 1 73.25 366 PHE A O 1
ATOM 2905 N N . ILE A 1 367 ? -20.516 10.664 29.625 1 78.38 367 ILE A N 1
ATOM 2906 C CA . ILE A 1 367 ? -19.859 11.891 30.031 1 78.38 367 ILE A CA 1
ATOM 2907 C C . ILE A 1 367 ? -20.906 12.945 30.406 1 78.38 367 ILE A C 1
ATOM 2909 O O . ILE A 1 367 ? -21.781 13.258 29.609 1 78.38 367 ILE A O 1
ATOM 2913 N N . HIS A 1 368 ? -20.797 13.438 31.594 1 79.5 368 HIS A N 1
ATOM 2914 C CA . HIS A 1 368 ? -21.703 14.5 32 1 79.5 368 HIS A CA 1
ATOM 2915 C C . HIS A 1 368 ? -21.484 15.766 31.188 1 79.5 368 HIS A C 1
ATOM 2917 O O . HIS A 1 368 ? -20.344 16.141 30.891 1 79.5 368 HIS A O 1
ATOM 2923 N N . PRO A 1 369 ? -22.562 16.297 30.781 1 76.75 369 PRO A N 1
ATOM 2924 C CA . PRO A 1 369 ? -22.469 17.5 29.938 1 76.75 369 PRO A CA 1
ATOM 2925 C C . PRO A 1 369 ? -21.547 18.562 30.531 1 76.75 369 PRO A C 1
ATOM 2927 O O . PRO A 1 369 ? -20.859 19.266 29.781 1 76.75 369 PRO A O 1
ATOM 2930 N N . ASN A 1 370 ? -21.578 18.641 31.797 1 74.88 370 ASN A N 1
ATOM 2931 C CA . ASN A 1 370 ? -20.75 19.641 32.469 1 74.88 370 ASN A CA 1
ATOM 2932 C C . ASN A 1 370 ? -19.266 19.312 32.344 1 74.88 370 ASN A C 1
ATOM 2934 O O . ASN A 1 370 ? -18.406 20.156 32.594 1 74.88 370 ASN A O 1
ATOM 2938 N N . ASP A 1 371 ? -19.047 18.094 31.922 1 74.25 371 ASP A N 1
ATOM 2939 C CA . ASP A 1 371 ? -17.656 17.656 31.844 1 74.25 371 ASP A CA 1
ATOM 2940 C C . ASP A 1 371 ? -17.109 17.797 30.438 1 74.25 371 ASP A C 1
ATOM 2942 O O . ASP A 1 371 ? -15.938 17.516 30.188 1 74.25 371 ASP A O 1
ATOM 2946 N N . ILE A 1 372 ? -18 18.266 29.641 1 78.12 372 ILE A N 1
ATOM 2947 C CA . ILE A 1 372 ? -17.562 18.5 28.266 1 78.12 372 ILE A CA 1
ATOM 2948 C C . ILE A 1 372 ? -16.828 19.828 28.172 1 78.12 372 ILE A C 1
ATOM 2950 O O . ILE A 1 372 ? -17.391 20.875 28.438 1 78.12 372 ILE A O 1
ATOM 2954 N N . VAL A 1 373 ? -15.617 19.734 27.812 1 80.44 373 VAL A N 1
ATOM 2955 C CA . VAL A 1 373 ? -14.742 20.906 27.797 1 80.44 373 VAL A CA 1
ATOM 2956 C C . VAL A 1 373 ? -14.93 21.672 26.5 1 80.44 373 VAL A C 1
ATOM 2958 O O . VAL A 1 373 ? -14.992 21.078 25.422 1 80.44 373 VAL A O 1
ATOM 2961 N N . ASN A 1 374 ? -15.078 22.938 26.641 1 82 374 ASN A N 1
ATOM 2962 C CA . ASN A 1 374 ? -15.156 23.828 25.484 1 82 374 ASN A CA 1
ATOM 2963 C C . ASN A 1 374 ? -13.797 24.438 25.156 1 82 374 ASN A C 1
ATOM 2965 O O . ASN A 1 374 ? -12.891 24.438 25.984 1 82 374 ASN A O 1
ATOM 2969 N N . VAL A 1 375 ? -13.727 24.891 23.953 1 84.06 375 VAL A N 1
ATOM 2970 C CA . VAL A 1 375 ? -12.523 25.578 23.516 1 84.06 375 VAL A CA 1
ATOM 2971 C C . VAL A 1 375 ? -12.828 27.062 23.297 1 84.06 375 VAL A C 1
ATOM 2973 O O . VAL A 1 375 ? -13.633 27.422 22.438 1 84.06 375 VAL A O 1
ATOM 2976 N N . ASP A 1 376 ? -12.32 27.859 24.203 1 82.38 376 ASP A N 1
ATOM 2977 C CA . ASP A 1 376 ? -12.562 29.297 24.109 1 82.38 376 ASP A CA 1
ATOM 2978 C C . ASP A 1 376 ? -11.305 30.094 24.5 1 82.38 376 ASP A C 1
ATOM 2980 O O . ASP A 1 376 ? -10.266 29.5 24.781 1 82.38 376 ASP A O 1
ATOM 2984 N N . SER A 1 377 ? -11.438 31.359 24.406 1 85.06 377 SER A N 1
ATOM 2985 C CA . SER A 1 377 ? -10.305 32.25 24.609 1 85.06 377 SER A CA 1
ATOM 2986 C C . SER A 1 377 ? -9.82 32.219 26.062 1 85.06 377 SER A C 1
ATOM 2988 O O . SER A 1 377 ? -8.656 32.5 26.344 1 85.06 377 SER A O 1
ATOM 2990 N N . LYS A 1 378 ? -10.688 31.875 26.984 1 86.62 378 LYS A N 1
ATOM 2991 C CA . LYS A 1 378 ? -10.305 31.828 28.391 1 86.62 378 LYS A CA 1
ATOM 2992 C C . LYS A 1 378 ? -9.211 30.797 28.625 1 86.62 378 LYS A C 1
ATOM 2994 O O . LYS A 1 378 ? -8.289 31.031 29.406 1 86.62 378 LYS A O 1
ATOM 2999 N N . HIS A 1 379 ? -9.367 29.672 27.984 1 89.62 379 HIS A N 1
ATOM 3000 C CA . HIS A 1 379 ? -8.383 28.609 28.141 1 89.62 379 HIS A CA 1
ATOM 3001 C C . HIS A 1 379 ? -7.078 28.953 27.438 1 89.62 379 HIS A C 1
ATOM 3003 O O . HIS A 1 379 ? -6 28.594 27.906 1 89.62 379 HIS A O 1
ATOM 3009 N N . GLN A 1 380 ? -7.188 29.672 26.328 1 92.31 380 GLN A N 1
ATOM 3010 C CA . GLN A 1 380 ? -5.984 30.047 25.594 1 92.31 380 GLN A CA 1
ATOM 3011 C C . GLN A 1 380 ? -5.109 30.984 26.406 1 92.31 380 GLN A C 1
ATOM 3013 O O . GLN A 1 380 ? -3.879 30.922 26.328 1 92.31 380 GLN A O 1
ATOM 3018 N N . LYS A 1 381 ? -5.707 31.828 27.234 1 91.25 381 LYS A N 1
ATOM 3019 C CA . LYS A 1 381 ? -4.992 32.781 28.078 1 91.25 381 LYS A CA 1
ATOM 3020 C C . LYS A 1 381 ? -4.113 32.062 29.094 1 91.25 381 LYS A C 1
ATOM 3022 O O . LYS A 1 381 ? -3.172 32.656 29.625 1 91.25 381 LYS A O 1
ATOM 3027 N N . MET A 1 382 ? -4.438 30.812 29.312 1 89.62 382 MET A N 1
ATOM 3028 C CA . MET A 1 382 ? -3.699 30.047 30.312 1 89.62 382 MET A CA 1
ATOM 3029 C C . MET A 1 382 ? -2.463 29.406 29.688 1 89.62 382 MET A C 1
ATOM 3031 O O . MET A 1 382 ? -1.615 28.859 30.406 1 89.62 382 MET A O 1
ATOM 3035 N N . LEU A 1 383 ? -2.365 29.484 28.453 1 92.25 383 LEU A N 1
ATOM 3036 C CA . LEU A 1 383 ? -1.218 28.891 27.766 1 92.25 383 LEU A CA 1
ATOM 3037 C C . LEU A 1 383 ? 0.038 29.719 27.984 1 92.25 383 LEU A C 1
ATOM 3039 O O . LEU A 1 383 ? -0.051 30.906 28.328 1 92.25 383 LEU A O 1
ATOM 3043 N N . PRO A 1 384 ? 1.156 29.125 27.844 1 89.88 384 PRO A N 1
ATOM 3044 C CA . PRO A 1 384 ? 2.4 29.875 28 1 89.88 384 PRO A CA 1
ATOM 3045 C C . PRO A 1 384 ? 2.57 30.969 26.953 1 89.88 384 PRO A C 1
ATOM 3047 O O . PRO A 1 384 ? 2.035 30.844 25.844 1 89.88 384 PRO A O 1
ATOM 3050 N N . LEU A 1 385 ? 3.312 31.938 27.359 1 93.44 385 LEU A N 1
ATOM 3051 C CA . LEU A 1 385 ? 3.701 32.969 26.391 1 93.44 385 LEU A CA 1
ATOM 3052 C C . LEU A 1 385 ? 4.645 32.406 25.344 1 93.44 385 LEU A C 1
ATOM 3054 O O . LEU A 1 385 ? 5.445 31.516 25.641 1 93.44 385 LEU A O 1
ATOM 3058 N N . PRO A 1 386 ? 4.477 32.875 24.141 1 94.19 386 PRO A N 1
ATOM 3059 C CA . PRO A 1 386 ? 5.512 32.531 23.172 1 94.19 386 PRO A CA 1
ATOM 3060 C C . PRO A 1 386 ? 6.859 33.188 23.469 1 94.19 386 PRO A C 1
ATOM 3062 O O . PRO A 1 386 ? 6.93 34.125 24.25 1 94.19 386 PRO A O 1
ATOM 3065 N N . ASP A 1 387 ? 7.906 32.656 22.891 1 90.44 387 ASP A N 1
ATOM 3066 C CA . ASP A 1 387 ? 9.242 33.25 23.047 1 90.44 387 ASP A CA 1
ATOM 3067 C C . ASP A 1 387 ? 9.352 34.594 22.344 1 90.44 387 ASP A C 1
ATOM 3069 O O . ASP A 1 387 ? 10.086 35.469 22.797 1 90.44 387 ASP A O 1
ATOM 3073 N N . LYS A 1 388 ? 8.695 34.625 21.281 1 95.31 388 LYS A N 1
ATOM 3074 C CA . LYS A 1 388 ? 8.656 35.812 20.391 1 95.31 388 LYS A CA 1
ATOM 3075 C C . LYS A 1 388 ? 7.297 35.938 19.719 1 95.31 388 LYS A C 1
ATOM 3077 O O . LYS A 1 388 ? 6.59 34.938 19.531 1 95.31 388 LYS A O 1
ATOM 3082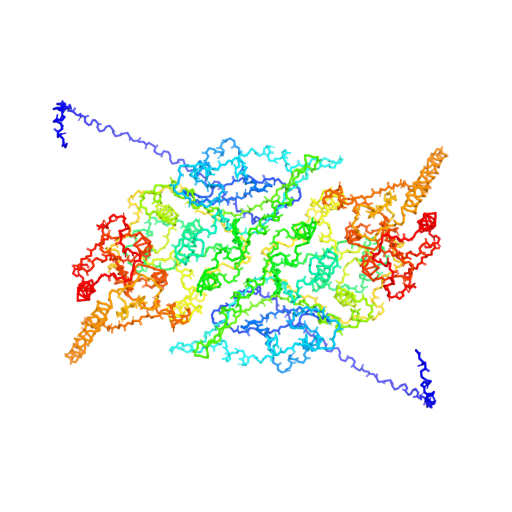 N N . ILE A 1 389 ? 6.957 37.219 19.5 1 98.12 389 ILE A N 1
ATOM 3083 C CA . ILE A 1 389 ? 5.762 37.406 18.688 1 98.12 389 ILE A CA 1
ATOM 3084 C C . ILE A 1 389 ? 6.133 37.406 17.219 1 98.12 389 ILE A C 1
ATOM 3086 O O . ILE A 1 389 ? 6.734 38.375 16.719 1 98.12 389 ILE A O 1
ATOM 3090 N N . VAL A 1 390 ? 5.781 36.344 16.547 1 98.56 390 VAL A N 1
ATOM 3091 C CA . VAL A 1 390 ? 6.094 36.25 15.125 1 98.56 390 VAL A CA 1
ATOM 3092 C C . VAL A 1 390 ? 4.816 36.406 14.305 1 98.56 390 VAL A C 1
ATOM 3094 O O . VAL A 1 390 ? 3.91 35.562 14.383 1 98.56 390 VAL A O 1
ATOM 3097 N N . ILE A 1 391 ? 4.73 37.469 13.531 1 98.81 391 ILE A N 1
ATOM 3098 C CA . ILE A 1 391 ? 3.627 37.719 12.609 1 98.81 391 ILE A CA 1
ATOM 3099 C C . ILE A 1 391 ? 4.016 37.219 11.211 1 98.81 391 ILE A C 1
ATOM 3101 O O . ILE A 1 391 ? 4.934 37.781 10.594 1 98.81 391 ILE A O 1
ATOM 3105 N N . SER A 1 392 ? 3.383 36.156 10.758 1 98.75 392 SER A N 1
ATOM 3106 C CA . SER A 1 392 ? 3.615 35.625 9.414 1 98.75 392 SER A CA 1
ATOM 3107 C C . SER A 1 392 ? 2.463 36 8.484 1 98.75 392 SER A C 1
ATOM 3109 O O . SER A 1 392 ? 1.335 35.531 8.68 1 98.75 392 SER A O 1
ATOM 3111 N N . TYR A 1 393 ? 2.756 36.844 7.547 1 98.75 393 TYR A N 1
ATOM 3112 C CA . TYR A 1 393 ? 1.788 37.281 6.535 1 98.75 393 TYR A CA 1
ATOM 3113 C C . TYR A 1 393 ? 1.971 36.469 5.246 1 98.75 393 TYR A C 1
ATOM 3115 O O . TYR A 1 393 ? 2.994 36.594 4.57 1 98.75 393 TYR A O 1
ATOM 3123 N N . ILE A 1 394 ? 0.965 35.625 4.918 1 98 394 ILE A N 1
ATOM 3124 C CA . ILE A 1 394 ? 0.998 34.875 3.666 1 98 394 ILE A CA 1
ATOM 3125 C C . ILE A 1 394 ? 0.464 35.75 2.529 1 98 394 ILE A C 1
ATOM 3127 O O . ILE A 1 394 ? -0.745 35.812 2.291 1 98 394 ILE A O 1
ATOM 3131 N N . SER A 1 395 ? 1.354 36.344 1.807 1 97.44 395 SER A N 1
ATOM 3132 C CA . SER A 1 395 ? 1 37.219 0.712 1 97.44 395 SER A CA 1
ATOM 3133 C C . SER A 1 395 ? 0.547 36.438 -0.518 1 97.44 395 SER A C 1
ATOM 3135 O O . SER A 1 395 ? 1.178 35.469 -0.899 1 97.44 395 SER A O 1
ATOM 3137 N N . ARG A 1 396 ? -0.52 36.906 -1.151 1 96.19 396 ARG A N 1
ATOM 3138 C CA . ARG A 1 396 ? -1.03 36.25 -2.357 1 96.19 396 ARG A CA 1
ATOM 3139 C C . ARG A 1 396 ? -0.867 37.156 -3.572 1 96.19 396 ARG A C 1
ATOM 3141 O O . ARG A 1 396 ? -1.491 36.938 -4.613 1 96.19 396 ARG A O 1
ATOM 3148 N N . GLN A 1 397 ? -0.004 38.156 -3.404 1 95.38 397 GLN A N 1
ATOM 3149 C CA . GLN A 1 397 ? 0.165 39.125 -4.477 1 95.38 397 GLN A CA 1
ATOM 3150 C C . GLN A 1 397 ? 0.795 38.5 -5.711 1 95.38 397 GLN A C 1
ATOM 3152 O O . GLN A 1 397 ? 0.691 39.031 -6.816 1 95.38 397 GLN A O 1
ATOM 3157 N N . SER A 1 398 ? 1.459 37.375 -5.547 1 91.81 398 SER A N 1
ATOM 3158 C CA . SER A 1 398 ? 2.049 36.656 -6.668 1 91.81 398 SER A CA 1
ATOM 3159 C C . SER A 1 398 ? 1.145 35.531 -7.133 1 91.81 398 SER A C 1
ATOM 3161 O O . SER A 1 398 ? 1.445 34.844 -8.117 1 91.81 398 SER A O 1
ATOM 3163 N N . ALA A 1 399 ? 0.1 35.312 -6.445 1 90.88 399 ALA A N 1
ATOM 3164 C CA . ALA A 1 399 ? -0.817 34.219 -6.781 1 90.88 399 ALA A CA 1
ATOM 3165 C C . ALA A 1 399 ? -1.712 34.594 -7.957 1 90.88 399 ALA A C 1
ATOM 3167 O O . ALA A 1 399 ? -1.635 35.719 -8.469 1 90.88 399 ALA A O 1
ATOM 3168 N N . ARG A 1 400 ? -2.482 33.688 -8.414 1 87.62 400 ARG A N 1
ATOM 3169 C CA . ARG A 1 400 ? -3.359 33.906 -9.562 1 87.62 400 ARG A CA 1
ATOM 3170 C C . ARG A 1 400 ? -4.598 34.688 -9.156 1 87.62 400 ARG A C 1
ATOM 3172 O O . ARG A 1 400 ? -5.074 35.531 -9.922 1 87.62 400 ARG A O 1
ATOM 3179 N N . ASN A 1 401 ? -5.082 34.344 -7.934 1 91.81 401 ASN A N 1
ATOM 3180 C CA . ASN A 1 401 ? -6.328 34.969 -7.496 1 91.81 401 ASN A CA 1
ATOM 3181 C C . ASN A 1 401 ? -6.285 35.312 -6.016 1 91.81 401 ASN A C 1
ATOM 3183 O O . ASN A 1 401 ? -5.316 35 -5.32 1 91.81 401 ASN A O 1
ATOM 3187 N N . ARG A 1 402 ? -7.422 36.125 -5.637 1 94.88 402 ARG A N 1
ATOM 3188 C CA . ARG A 1 402 ? -7.645 36.5 -4.25 1 94.88 402 ARG A CA 1
ATOM 3189 C C . ARG A 1 402 ? -6.484 37.344 -3.721 1 94.88 402 ARG A C 1
ATOM 3191 O O . ARG A 1 402 ? -5.91 37.031 -2.678 1 94.88 402 ARG A O 1
ATOM 3198 N N . LYS A 1 403 ? -6.262 38.406 -4.426 1 96.94 403 LYS A N 1
ATOM 3199 C CA . LYS A 1 403 ? -5.215 39.375 -4.059 1 96.94 403 LYS A CA 1
ATOM 3200 C C . LYS A 1 403 ? -5.809 40.594 -3.359 1 96.94 403 LYS A C 1
ATOM 3202 O O . LYS A 1 403 ? -6.969 40.938 -3.578 1 96.94 403 LYS A O 1
ATOM 3207 N N . LEU A 1 404 ? -5.004 41.156 -2.561 1 98.19 404 LEU A N 1
ATOM 3208 C CA . LEU A 1 404 ? -5.348 42.469 -2.021 1 98.19 404 LEU A CA 1
ATOM 3209 C C . LEU A 1 404 ? -5.152 43.562 -3.07 1 98.19 404 LEU A C 1
ATOM 3211 O O . LEU A 1 404 ? -4.336 43.406 -3.984 1 98.19 404 LEU A O 1
ATOM 3215 N N . ILE A 1 405 ? -5.965 44.625 -2.914 1 97.88 405 ILE A N 1
ATOM 3216 C CA . ILE A 1 405 ? -5.605 45.812 -3.658 1 97.88 405 ILE A CA 1
ATOM 3217 C C . ILE A 1 405 ? -4.145 46.156 -3.387 1 97.88 405 ILE A C 1
ATOM 3219 O O . ILE A 1 405 ? -3.713 46.219 -2.232 1 97.88 405 ILE A O 1
ATOM 3223 N N . GLN A 1 406 ? -3.406 46.438 -4.461 1 97.81 406 GLN A N 1
ATOM 3224 C CA . GLN A 1 406 ? -1.962 46.625 -4.34 1 97.81 406 GLN A CA 1
ATOM 3225 C C . GLN A 1 406 ? -1.614 47.688 -3.318 1 97.81 406 GLN A C 1
ATOM 3227 O O . GLN A 1 406 ? -0.722 47.5 -2.488 1 97.81 406 GLN A O 1
ATOM 3232 N N . GLU A 1 407 ? -2.277 48.812 -3.375 1 98.06 407 GLU A N 1
ATOM 3233 C CA . GLU A 1 407 ? -2.027 49.875 -2.434 1 98.06 407 GLU A CA 1
ATOM 3234 C C . GLU A 1 407 ? -2.314 49.438 -0.999 1 98.06 407 GLU A C 1
ATOM 3236 O O . GLU A 1 407 ? -1.605 49.844 -0.071 1 98.06 407 GLU A O 1
ATOM 3241 N N . ASP A 1 408 ? -3.346 48.688 -0.856 1 98.56 408 ASP A N 1
ATOM 3242 C CA . ASP A 1 408 ? -3.715 48.188 0.469 1 98.56 408 ASP A CA 1
ATOM 3243 C C . ASP A 1 408 ? -2.697 47.188 0.984 1 98.56 408 ASP A C 1
ATOM 3245 O O . ASP A 1 408 ? -2.381 47.156 2.176 1 98.56 408 ASP A O 1
ATOM 3249 N N . HIS A 1 409 ? -2.244 46.344 0.101 1 98.5 409 HIS A N 1
ATOM 3250 C CA . HIS A 1 409 ? -1.173 45.406 0.455 1 98.5 409 HIS A CA 1
ATOM 3251 C C . HIS A 1 409 ? 0.052 46.156 0.971 1 98.5 409 HIS A C 1
ATOM 3253 O O . HIS A 1 409 ? 0.593 45.812 2.025 1 98.5 409 HIS A O 1
ATOM 3259 N N . ASP A 1 410 ? 0.448 47.156 0.209 1 98.56 410 ASP A N 1
ATOM 3260 C CA . ASP A 1 410 ? 1.611 47.938 0.6 1 98.56 410 ASP A CA 1
ATOM 3261 C C . ASP A 1 410 ? 1.387 48.625 1.949 1 98.56 410 ASP A C 1
ATOM 3263 O O . ASP A 1 410 ? 2.301 48.688 2.773 1 98.56 410 ASP A O 1
ATOM 3267 N N . GLY A 1 411 ? 0.177 49.125 2.113 1 98.62 411 GLY A N 1
ATOM 3268 C CA . GLY A 1 411 ? -0.179 49.75 3.379 1 98.62 411 GLY A CA 1
ATOM 3269 C C . GLY A 1 411 ? -0.168 48.781 4.543 1 98.62 411 GLY A C 1
ATOM 3270 O O . GLY A 1 411 ? 0.23 49.125 5.656 1 98.62 411 GLY A O 1
ATOM 3271 N N . LEU A 1 412 ? -0.61 47.594 4.328 1 98.75 412 LEU A N 1
ATOM 3272 C CA . LEU A 1 412 ? -0.616 46.562 5.352 1 98.75 412 LEU A CA 1
ATOM 3273 C C . LEU A 1 412 ? 0.805 46.219 5.781 1 98.75 412 LEU A C 1
ATOM 3275 O O . LEU A 1 412 ? 1.104 46.188 6.98 1 98.75 412 LEU A O 1
ATOM 3279 N N . VAL A 1 413 ? 1.665 45.906 4.797 1 98.75 413 VAL A N 1
ATOM 3280 C CA . VAL A 1 413 ? 3.055 45.562 5.066 1 98.75 413 VAL A CA 1
ATOM 3281 C C . VAL A 1 413 ? 3.734 46.688 5.84 1 98.75 413 VAL A C 1
ATOM 3283 O O . VAL A 1 413 ? 4.414 46.438 6.84 1 98.75 413 VAL A O 1
ATOM 3286 N N . LYS A 1 414 ? 3.504 47.906 5.395 1 98.69 414 LYS A N 1
ATOM 3287 C CA . LYS A 1 414 ? 4.098 49.062 6.047 1 98.69 414 LYS A CA 1
ATOM 3288 C C . LYS A 1 414 ? 3.611 49.219 7.488 1 98.69 414 LYS A C 1
ATOM 3290 O O . LYS A 1 414 ? 4.414 49.406 8.398 1 98.69 414 LYS A O 1
ATOM 3295 N N . ALA A 1 415 ? 2.312 49.094 7.676 1 98.81 415 ALA A N 1
ATOM 3296 C CA . ALA A 1 415 ? 1.72 49.281 9 1 98.81 415 ALA A CA 1
ATOM 3297 C C . ALA A 1 415 ? 2.254 48.25 9.984 1 98.81 415 ALA A C 1
ATOM 3299 O O . ALA A 1 415 ? 2.537 48.562 11.141 1 98.81 415 ALA A O 1
ATOM 3300 N N . ILE A 1 416 ? 2.398 47 9.578 1 98.81 416 ILE A N 1
ATOM 3301 C CA . ILE A 1 416 ? 2.857 45.938 10.469 1 98.81 416 ILE A CA 1
ATOM 3302 C C . ILE A 1 416 ? 4.344 46.125 10.758 1 98.81 416 ILE A C 1
ATOM 3304 O O . ILE A 1 416 ? 4.793 45.906 11.891 1 98.81 416 ILE A O 1
ATOM 3308 N N . ARG A 1 417 ? 5.102 46.5 9.758 1 98.75 417 ARG A N 1
ATOM 3309 C CA . ARG A 1 417 ? 6.52 46.75 9.977 1 98.75 417 ARG A CA 1
ATOM 3310 C C . ARG A 1 417 ? 6.723 47.875 10.992 1 98.75 417 ARG A C 1
ATOM 3312 O O . ARG A 1 417 ? 7.605 47.781 11.852 1 98.75 417 ARG A O 1
ATOM 3319 N N . GLU A 1 418 ? 5.926 48.906 10.859 1 98.69 418 GLU A N 1
ATOM 3320 C CA . GLU A 1 418 ? 6.008 50.031 11.805 1 98.69 418 GLU A CA 1
ATOM 3321 C C . GLU A 1 418 ? 5.637 49.594 13.219 1 98.69 418 GLU A C 1
ATOM 3323 O O . GLU A 1 418 ? 6.25 50.031 14.188 1 98.69 418 GLU A O 1
ATOM 3328 N N . LEU A 1 419 ? 4.594 48.812 13.281 1 98.62 419 LEU A N 1
ATOM 3329 C CA . LEU A 1 419 ? 4.207 48.25 14.57 1 98.62 419 LEU A CA 1
ATOM 3330 C C . LEU A 1 419 ? 5.355 47.469 15.195 1 98.62 419 LEU A C 1
ATOM 3332 O O . LEU A 1 419 ? 5.684 47.688 16.375 1 98.62 419 LEU A O 1
ATOM 3336 N N . VAL A 1 420 ? 6.008 46.562 14.477 1 98.69 420 VAL A N 1
ATOM 3337 C CA . VAL A 1 420 ? 7.086 45.719 14.953 1 98.69 420 VAL A CA 1
ATOM 3338 C C . VAL A 1 420 ? 8.273 46.562 15.391 1 98.69 420 VAL A C 1
ATOM 3340 O O . VAL A 1 420 ? 8.875 46.312 16.438 1 98.69 420 VAL A O 1
ATOM 3343 N N . GLU A 1 421 ? 8.57 47.594 14.586 1 98.38 421 GLU A N 1
ATOM 3344 C CA . GLU A 1 421 ? 9.656 48.5 14.922 1 98.38 421 GLU A CA 1
ATOM 3345 C C . GLU A 1 421 ? 9.383 49.25 16.234 1 98.38 421 GLU A C 1
ATOM 3347 O O . GLU A 1 421 ? 10.266 49.344 17.094 1 98.38 421 GLU A O 1
ATOM 3352 N N . ARG A 1 422 ? 8.188 49.688 16.359 1 98.31 422 ARG A N 1
ATOM 3353 C CA . ARG A 1 422 ? 7.809 50.438 17.562 1 98.31 422 ARG A CA 1
ATOM 3354 C C . ARG A 1 422 ? 7.891 49.531 18.797 1 98.31 422 ARG A C 1
ATOM 3356 O O . ARG A 1 422 ? 8.422 49.938 19.828 1 98.31 422 ARG A O 1
ATOM 3363 N N . LYS A 1 423 ? 7.371 48.375 18.703 1 98 423 LYS A N 1
ATOM 3364 C CA . LYS A 1 423 ? 7.355 47.438 19.828 1 98 423 LYS A CA 1
ATOM 3365 C C . LYS A 1 423 ? 8.766 47.031 20.219 1 98 423 LYS A C 1
ATOM 3367 O O . LYS A 1 423 ? 9.078 46.875 21.406 1 98 423 LYS A O 1
ATOM 3372 N N . ASN A 1 424 ? 9.609 46.812 19.266 1 97.88 424 ASN A N 1
ATOM 3373 C CA . ASN A 1 424 ? 10.992 46.438 19.562 1 97.88 424 ASN A CA 1
ATOM 3374 C C . ASN A 1 424 ? 11.766 47.625 20.172 1 97.88 424 ASN A C 1
ATOM 3376 O O . ASN A 1 424 ? 12.656 47.406 21 1 97.88 424 ASN A O 1
ATOM 3380 N N . LYS A 1 425 ? 11.445 48.844 19.766 1 97.19 425 LYS A N 1
ATOM 3381 C CA . LYS A 1 425 ? 12.023 50 20.391 1 97.19 425 LYS A CA 1
ATOM 3382 C C . LYS A 1 425 ? 11.609 50.125 21.859 1 97.19 425 LYS A C 1
ATOM 3384 O O . LYS A 1 425 ? 12.43 50.406 22.734 1 97.19 425 LYS A O 1
ATOM 3389 N N . GLU A 1 426 ? 10.32 49.875 22.078 1 95.75 426 GLU A N 1
ATOM 3390 C CA . GLU A 1 426 ? 9.812 49.875 23.438 1 95.75 426 GLU A CA 1
ATOM 3391 C C . GLU A 1 426 ? 10.531 48.812 24.281 1 95.75 426 GLU A C 1
ATOM 3393 O O . GLU A 1 426 ? 10.859 49.062 25.453 1 95.75 426 GLU A O 1
ATOM 3398 N N . ARG A 1 427 ? 10.719 47.719 23.703 1 95.38 427 ARG A N 1
ATOM 3399 C CA . ARG A 1 427 ? 11.445 46.625 24.375 1 95.38 427 ARG A CA 1
ATOM 3400 C C . ARG A 1 427 ? 12.875 47.062 24.703 1 95.38 427 ARG A C 1
ATOM 3402 O O . ARG A 1 427 ? 13.367 46.812 25.797 1 95.38 427 ARG A O 1
ATOM 3409 N N . ALA A 1 428 ? 13.547 47.656 23.781 1 94.44 428 ALA A N 1
ATOM 3410 C CA . ALA A 1 428 ? 14.922 48.125 23.969 1 94.44 428 ALA A CA 1
ATOM 3411 C C . ALA A 1 428 ? 15 49.156 25.078 1 94.44 428 ALA A C 1
ATOM 3413 O O . ALA A 1 428 ? 15.93 49.156 25.891 1 94.44 428 ALA A O 1
ATOM 3414 N N . GLU A 1 429 ? 14.07 50.031 25.078 1 93.5 429 GLU A N 1
ATOM 3415 C CA . GLU A 1 429 ? 14.016 51.062 26.109 1 93.5 429 GLU A CA 1
ATOM 3416 C C . GLU A 1 429 ? 13.773 50.469 27.484 1 93.5 429 GLU A C 1
ATOM 3418 O O . GLU A 1 429 ? 14.367 50.906 28.484 1 93.5 429 GLU A O 1
ATOM 3423 N N . PHE A 1 430 ? 12.883 49.562 27.453 1 91.69 430 PHE A N 1
ATOM 3424 C CA . PHE A 1 430 ? 12.617 48.875 28.703 1 91.69 430 PHE A CA 1
ATOM 3425 C C . PHE A 1 430 ? 13.883 48.188 29.234 1 91.69 430 PHE A C 1
ATOM 3427 O O . PHE A 1 430 ? 14.219 48.312 30.406 1 91.69 430 PHE A O 1
ATOM 3434 N N . LEU A 1 431 ? 14.609 47.531 28.422 1 90.19 431 LEU A N 1
ATOM 3435 C CA . LEU A 1 431 ? 15.82 46.781 28.781 1 90.19 431 LEU A CA 1
ATOM 3436 C C . LEU A 1 431 ? 16.922 47.75 29.234 1 90.19 431 LEU A C 1
ATOM 3438 O O . LEU A 1 431 ? 17.703 47.438 30.125 1 90.19 431 LEU A O 1
ATOM 3442 N N . ALA A 1 432 ? 16.953 48.875 28.625 1 88.12 432 ALA A N 1
ATOM 3443 C CA . ALA A 1 432 ? 17.953 49.875 28.984 1 88.12 432 ALA A CA 1
ATOM 3444 C C . ALA A 1 432 ? 17.641 50.469 30.359 1 88.12 432 ALA A C 1
ATOM 3446 O O . ALA A 1 432 ? 18.562 50.906 31.078 1 88.12 432 ALA A O 1
ATOM 3447 N N . GLY A 1 433 ? 16.438 50.594 30.656 1 79.56 433 GLY A N 1
ATOM 3448 C CA . GLY A 1 433 ? 16.016 51.188 31.906 1 79.56 433 GLY A CA 1
ATOM 3449 C C . GLY A 1 433 ? 16.062 50.219 33.062 1 79.56 433 GLY A C 1
ATOM 3450 O O . GLY A 1 433 ? 15.977 50.625 34.25 1 79.56 433 GLY A O 1
ATOM 3451 N N . VAL A 1 434 ? 15.781 48.969 32.875 1 70.19 434 VAL A N 1
ATOM 3452 C CA . VAL A 1 434 ? 15.688 48 33.938 1 70.19 434 VAL A CA 1
ATOM 3453 C C . VAL A 1 434 ? 17.078 47.688 34.5 1 70.19 434 VAL A C 1
ATOM 3455 O O . VAL A 1 434 ? 17.938 47.156 33.781 1 70.19 434 VAL A O 1
ATOM 3458 N N . SER A 1 435 ? 17.75 48.688 35.125 1 54.53 435 SER A N 1
ATOM 3459 C CA . SER A 1 435 ? 18.812 48.375 36.062 1 54.53 435 SER A CA 1
ATOM 3460 C C . SER A 1 435 ? 18.344 47.312 37.062 1 54.53 435 SER A C 1
ATOM 3462 O O . SER A 1 435 ? 17.406 47.531 37.844 1 54.53 435 SER A O 1
ATOM 3464 N N . GLY A 1 436 ? 18.953 46.125 37.25 1 53.97 436 GLY A N 1
ATOM 3465 C CA . GLY A 1 436 ? 19.062 45.062 38.219 1 53.97 436 GLY A CA 1
ATOM 3466 C C . GLY A 1 436 ? 17.719 44.469 38.594 1 53.97 436 GLY A C 1
ATOM 3467 O O . GLY A 1 436 ? 17.625 43.719 39.562 1 53.97 436 GLY A O 1
ATOM 3468 N N . ASN A 1 437 ? 16.484 45.125 38.438 1 48.56 437 ASN A N 1
ATOM 3469 C CA . ASN A 1 437 ? 15.344 44.688 39.219 1 48.56 437 ASN A CA 1
ATOM 3470 C C . ASN A 1 437 ? 14.797 43.375 38.719 1 48.56 437 ASN A C 1
ATOM 3472 O O . ASN A 1 437 ? 14.516 43.219 37.531 1 48.56 437 ASN A O 1
ATOM 3476 N N . GLU A 1 438 ? 14.758 42.406 39.5 1 49.34 438 GLU A N 1
ATOM 3477 C CA . GLU A 1 438 ? 14.273 41.031 39.719 1 49.34 438 GLU A CA 1
ATOM 3478 C C . GLU A 1 438 ? 12.75 41 39.688 1 49.34 438 GLU A C 1
ATOM 3480 O O . GLU A 1 438 ? 12.07 41.75 40.375 1 49.34 438 GLU A O 1
ATOM 3485 N N . GLY A 1 439 ? 11.93 40.812 38.594 1 58.09 439 GLY A N 1
ATOM 3486 C CA . GLY A 1 439 ? 10.523 40.438 38.625 1 58.09 439 GLY A CA 1
ATOM 3487 C C . GLY A 1 439 ? 9.734 40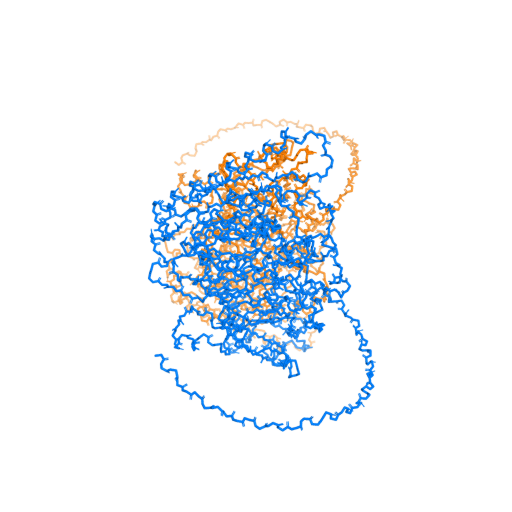.969 37.469 1 58.09 439 GLY A C 1
ATOM 3488 O O . GLY A 1 439 ? 8.547 40.688 37.312 1 58.09 439 GLY A O 1
ATOM 3489 N N . THR A 1 440 ? 10.32 41.969 36.781 1 63.62 440 THR A N 1
ATOM 3490 C CA . THR A 1 440 ? 9.469 42.562 35.75 1 63.62 440 THR A CA 1
ATOM 3491 C C . THR A 1 440 ? 9.531 41.75 34.469 1 63.62 440 THR A C 1
ATOM 3493 O O . THR A 1 440 ? 10.602 41.281 34.062 1 63.62 440 THR A O 1
ATOM 3496 N N . THR A 1 441 ? 8.383 41.469 33.906 1 77.81 441 THR A N 1
ATOM 3497 C CA . THR A 1 441 ? 8.281 40.688 32.688 1 77.81 441 THR A CA 1
ATOM 3498 C C . THR A 1 441 ? 8.773 41.469 31.469 1 77.81 441 THR A C 1
ATOM 3500 O O . THR A 1 441 ? 8.211 42.5 31.125 1 77.81 441 THR A O 1
ATOM 3503 N N . VAL A 1 442 ? 9.93 41.156 30.922 1 87 442 VAL A N 1
ATOM 3504 C CA . VAL A 1 442 ? 10.516 41.75 29.719 1 87 442 VAL A CA 1
ATOM 3505 C C . VAL A 1 442 ? 9.555 41.594 28.547 1 87 442 VAL A C 1
ATOM 3507 O O . VAL A 1 442 ? 9.039 40.531 28.297 1 87 442 VAL A O 1
ATOM 3510 N N . PRO A 1 443 ? 9.219 42.781 27.953 1 92 443 PRO A N 1
ATOM 3511 C CA . PRO A 1 443 ? 8.383 42.688 26.75 1 92 443 PRO A CA 1
ATOM 3512 C C . PRO A 1 443 ? 8.984 41.75 25.703 1 92 443 PRO A C 1
ATOM 3514 O O . PRO A 1 443 ? 10.203 41.688 25.547 1 92 443 PRO A O 1
ATOM 3517 N N . LEU A 1 444 ? 8.156 41.094 25.016 1 95.25 444 LEU A N 1
ATOM 3518 C CA . LEU A 1 444 ? 8.586 40.094 24.031 1 95.25 444 LEU A CA 1
ATOM 3519 C C . LEU A 1 444 ? 9.133 40.781 22.766 1 95.25 444 LEU A C 1
ATOM 3521 O O . LEU A 1 444 ? 8.727 41.906 22.438 1 95.25 444 LEU A O 1
ATOM 3525 N N . GLU A 1 445 ? 10.047 40.156 22.141 1 97.44 445 GLU A N 1
ATOM 3526 C CA . GLU A 1 445 ? 10.5 40.594 20.828 1 97.44 445 GLU A CA 1
ATOM 3527 C C . GLU A 1 445 ? 9.43 40.312 19.766 1 97.44 445 GLU A C 1
ATOM 3529 O O . GLU A 1 445 ? 8.695 39.344 19.844 1 97.44 445 GLU A O 1
ATOM 3534 N N . TRP A 1 446 ? 9.336 41.25 18.766 1 98.31 446 TRP A N 1
ATOM 3535 C CA . TRP A 1 446 ? 8.391 41.094 17.672 1 98.31 446 TRP A CA 1
ATOM 3536 C C . TRP A 1 446 ? 9.109 40.875 16.359 1 98.31 446 TRP A C 1
ATOM 3538 O O . TRP A 1 446 ? 10.211 41.406 16.141 1 98.31 446 TRP A O 1
ATOM 3548 N N . GLU A 1 447 ? 8.594 40.094 15.523 1 98.5 447 GLU A N 1
ATOM 3549 C CA . GLU A 1 447 ? 9.117 39.781 14.188 1 98.5 447 GLU A CA 1
ATOM 3550 C C . GLU A 1 447 ? 7.996 39.75 13.156 1 98.5 447 GLU A C 1
ATOM 3552 O O . GLU A 1 447 ? 6.891 39.281 13.445 1 98.5 447 GLU A O 1
ATOM 3557 N N . PHE A 1 448 ? 8.25 40.344 11.977 1 98.5 448 PHE A N 1
ATOM 3558 C CA . PHE A 1 448 ? 7.316 40.312 10.859 1 98.5 448 PHE A CA 1
ATOM 3559 C C . PHE A 1 448 ? 7.949 39.625 9.648 1 98.5 448 PHE A C 1
ATOM 3561 O O . PHE A 1 448 ? 9.039 40.031 9.211 1 98.5 448 PHE A O 1
ATOM 3568 N N . ASP A 1 449 ? 7.23 38.594 9.148 1 97.94 449 ASP A N 1
ATOM 3569 C CA . ASP A 1 449 ? 7.676 37.875 7.953 1 97.94 449 ASP A CA 1
ATOM 3570 C C . ASP A 1 449 ? 6.602 37.906 6.867 1 97.94 449 ASP A C 1
ATOM 3572 O O . ASP A 1 449 ? 5.516 37.375 7.043 1 97.94 449 ASP A O 1
ATOM 3576 N N . GLU A 1 450 ? 6.875 38.594 5.824 1 98.12 450 GLU A N 1
ATOM 3577 C CA . GLU A 1 450 ? 6.039 38.469 4.633 1 98.12 450 GLU A CA 1
ATOM 3578 C C . GLU A 1 450 ? 6.41 37.219 3.834 1 98.12 450 GLU A C 1
ATOM 3580 O O . GLU A 1 450 ? 7.5 37.125 3.264 1 98.12 450 GLU A O 1
ATOM 3585 N N . LEU A 1 451 ? 5.555 36.281 3.742 1 97.81 451 LEU A N 1
ATOM 3586 C CA . LEU A 1 451 ? 5.84 35 3.111 1 97.81 451 LEU A CA 1
ATOM 3587 C C . LEU A 1 451 ? 5.195 34.938 1.731 1 97.81 451 LEU A C 1
ATOM 3589 O O . LEU A 1 451 ? 3.986 35.125 1.592 1 97.81 451 LEU A O 1
ATOM 3593 N N . ILE A 1 452 ? 5.984 34.688 0.773 1 96.25 452 ILE A N 1
ATOM 3594 C CA . ILE A 1 452 ? 5.535 34.406 -0.58 1 96.25 452 ILE A CA 1
ATOM 3595 C C . ILE A 1 452 ? 5.789 32.906 -0.885 1 96.25 452 ILE A C 1
ATOM 3597 O O . ILE A 1 452 ? 6.879 32.531 -1.325 1 96.25 452 ILE A O 1
ATOM 3601 N N . ALA A 1 453 ? 4.75 32.156 -0.736 1 92.62 453 ALA A N 1
ATOM 3602 C CA . ALA A 1 453 ? 4.855 30.703 -0.739 1 92.62 453 ALA A CA 1
ATOM 3603 C C . ALA A 1 453 ? 5.5 30.203 -2.027 1 92.62 453 ALA A C 1
ATOM 3605 O O . ALA A 1 453 ? 6.246 29.219 -2.016 1 92.62 453 ALA A O 1
ATOM 3606 N N . GLU A 1 454 ? 5.242 30.844 -3.15 1 90.62 454 GLU A N 1
ATOM 3607 C CA . GLU A 1 454 ? 5.754 30.438 -4.457 1 90.62 454 GLU A CA 1
ATOM 3608 C C . GLU A 1 454 ? 7.281 30.453 -4.48 1 90.62 454 GLU A C 1
ATOM 3610 O O . GLU A 1 454 ? 7.902 29.797 -5.316 1 90.62 454 GLU A O 1
ATOM 3615 N N . TYR A 1 455 ? 7.832 31.188 -3.553 1 93.12 455 TYR A N 1
ATOM 3616 C CA . TYR A 1 455 ? 9.289 31.344 -3.551 1 93.12 455 TYR A CA 1
ATOM 3617 C C . TYR A 1 455 ? 9.906 30.578 -2.381 1 93.12 455 TYR A C 1
ATOM 3619 O O . TYR A 1 455 ? 11.07 30.797 -2.045 1 93.12 455 TYR A O 1
ATOM 3627 N N . MET A 1 456 ? 9.133 29.812 -1.744 1 93.38 456 MET A N 1
ATOM 3628 C CA . MET A 1 456 ? 9.594 29.031 -0.594 1 93.38 456 MET A CA 1
ATOM 3629 C C . MET A 1 456 ? 9.5 27.531 -0.869 1 93.38 456 MET A C 1
ATOM 3631 O O . MET A 1 456 ? 8.586 27.078 -1.559 1 93.38 456 MET A O 1
ATOM 3635 N N . SER A 1 457 ? 10.5 26.781 -0.342 1 93.5 457 SER A N 1
ATOM 3636 C CA . SER A 1 457 ? 10.344 25.328 -0.331 1 93.5 457 SER A CA 1
ATOM 3637 C C . SER A 1 457 ? 9.25 24.891 0.646 1 93.5 457 SER A C 1
ATOM 3639 O O . SER A 1 457 ? 8.812 25.688 1.483 1 93.5 457 SER A O 1
ATOM 3641 N N . LYS A 1 458 ? 8.797 23.703 0.51 1 95 458 LYS A N 1
ATOM 3642 C CA . LYS A 1 458 ? 7.789 23.188 1.424 1 95 458 LYS A CA 1
ATOM 3643 C C . LYS A 1 458 ? 8.32 23.125 2.854 1 95 458 LYS A C 1
ATOM 3645 O O . LYS A 1 458 ? 7.59 23.422 3.805 1 95 458 LYS A O 1
ATOM 3650 N N . ASP A 1 459 ? 9.594 22.781 3.051 1 94.81 459 ASP A N 1
ATOM 3651 C CA . ASP A 1 459 ? 10.219 22.781 4.367 1 94.81 459 ASP A CA 1
ATOM 3652 C C . ASP A 1 459 ? 10.188 24.188 4.992 1 94.81 459 ASP A C 1
ATOM 3654 O O . ASP A 1 459 ? 9.844 24.328 6.168 1 94.81 459 ASP A O 1
ATOM 3658 N N . GLU A 1 460 ? 10.523 25.172 4.199 1 94.88 460 GLU A N 1
ATOM 3659 C CA . GLU A 1 460 ? 10.539 26.547 4.684 1 94.88 460 GLU A CA 1
ATOM 3660 C C . GLU A 1 460 ? 9.148 27 5.129 1 94.88 460 GLU A C 1
ATOM 3662 O O . GLU A 1 460 ? 9.016 27.703 6.133 1 94.88 460 GLU A O 1
ATOM 3667 N N . GLN A 1 461 ? 8.203 26.609 4.383 1 96.69 461 GLN A N 1
ATOM 3668 C CA . GLN A 1 461 ? 6.836 27 4.719 1 96.69 461 GLN A CA 1
ATOM 3669 C C . GLN A 1 461 ? 6.402 26.375 6.051 1 96.69 461 GLN A C 1
ATOM 3671 O O . GLN A 1 461 ? 5.812 27.062 6.891 1 96.69 461 GLN A O 1
ATOM 3676 N N . VAL A 1 462 ? 6.715 25.078 6.254 1 96.62 462 VAL A N 1
ATOM 3677 C CA . VAL A 1 462 ? 6.371 24.406 7.5 1 96.62 462 VAL A CA 1
ATOM 3678 C C . VAL A 1 462 ? 7.148 25.031 8.656 1 96.62 462 VAL A C 1
ATOM 3680 O O . VAL A 1 462 ? 6.586 25.281 9.727 1 96.62 462 VAL A O 1
ATOM 3683 N N . ARG A 1 463 ? 8.43 25.344 8.477 1 95.5 463 ARG A N 1
ATOM 3684 C CA . ARG A 1 463 ? 9.234 26 9.516 1 95.5 463 ARG A CA 1
ATOM 3685 C C . ARG A 1 463 ? 8.664 27.359 9.867 1 95.5 463 ARG A C 1
ATOM 3687 O O . ARG A 1 463 ? 8.609 27.734 11.047 1 95.5 463 ARG A O 1
ATOM 3694 N N . ALA A 1 464 ? 8.258 28.062 8.859 1 97.31 464 ALA A N 1
ATOM 3695 C CA . ALA A 1 464 ? 7.648 29.359 9.102 1 97.31 464 ALA A CA 1
ATOM 3696 C C . ALA A 1 464 ? 6.371 29.219 9.93 1 97.31 464 ALA A C 1
ATOM 3698 O O . ALA A 1 464 ? 6.156 29.984 10.883 1 97.31 464 ALA A O 1
ATOM 3699 N N . ALA A 1 465 ? 5.559 28.297 9.57 1 98.06 465 ALA A N 1
ATOM 3700 C CA . ALA A 1 465 ? 4.312 28.078 10.305 1 98.06 465 ALA A CA 1
ATOM 3701 C C . ALA A 1 465 ? 4.59 27.672 11.75 1 98.06 465 ALA A C 1
ATOM 3703 O O . ALA A 1 465 ? 3.914 28.141 12.672 1 98.06 465 ALA A O 1
ATOM 3704 N N . ALA A 1 466 ? 5.531 26.875 11.93 1 96.69 466 ALA A N 1
ATOM 3705 C CA . ALA A 1 466 ? 5.859 26.328 13.242 1 96.69 466 ALA A CA 1
ATOM 3706 C C . ALA A 1 466 ? 6.246 27.453 14.211 1 96.69 466 ALA A C 1
ATOM 3708 O O . ALA A 1 466 ? 5.973 27.359 15.414 1 96.69 466 ALA A O 1
ATOM 3709 N N . ARG A 1 467 ? 6.867 28.5 13.773 1 95.75 467 ARG A N 1
ATOM 3710 C CA . ARG A 1 467 ? 7.34 29.562 14.648 1 95.75 467 ARG A CA 1
ATOM 3711 C C . ARG A 1 467 ? 6.332 30.703 14.711 1 95.75 467 ARG A C 1
ATOM 3713 O O . ARG A 1 467 ? 6.531 31.672 15.445 1 95.75 467 ARG A O 1
ATOM 3720 N N . THR A 1 468 ? 5.305 30.594 13.969 1 98 468 THR A N 1
ATOM 3721 C CA . THR A 1 468 ? 4.348 31.688 13.812 1 98 468 THR A CA 1
ATOM 3722 C C . THR A 1 468 ? 3.48 31.828 15.062 1 98 468 THR A C 1
ATOM 3724 O O . THR A 1 468 ? 2.979 30.828 15.586 1 98 468 THR A O 1
ATOM 3727 N N . THR A 1 469 ? 3.309 33.031 15.539 1 98.12 469 THR A N 1
ATOM 3728 C CA . THR A 1 469 ? 2.34 33.375 16.578 1 98.12 469 THR A CA 1
ATOM 3729 C C . THR A 1 469 ? 1.018 33.812 15.969 1 98.12 469 THR A C 1
ATOM 3731 O O . THR A 1 469 ? -0.051 33.375 16.391 1 98.12 469 THR A O 1
ATOM 3734 N N . ILE A 1 470 ? 1.121 34.688 15.016 1 98.75 470 ILE A N 1
ATOM 3735 C CA . ILE A 1 470 ? -0.052 35.188 14.312 1 98.75 470 ILE A CA 1
ATOM 3736 C C . ILE A 1 470 ? 0.089 34.938 12.82 1 98.75 470 ILE A C 1
ATOM 3738 O O . ILE A 1 470 ? 1.003 35.438 12.172 1 98.75 470 ILE A O 1
ATOM 3742 N N . MET A 1 471 ? -0.743 34.094 12.281 1 98.81 471 MET A N 1
ATOM 3743 C CA . MET A 1 471 ? -0.792 33.875 10.844 1 98.81 471 MET A CA 1
ATOM 3744 C C . MET A 1 471 ? -1.836 34.781 10.188 1 98.81 471 MET A C 1
ATOM 3746 O O . MET A 1 471 ? -3.01 34.75 10.562 1 98.81 471 MET A O 1
ATOM 3750 N N . LEU A 1 472 ? -1.414 35.562 9.258 1 98.69 472 LEU A N 1
ATOM 3751 C CA . LEU A 1 472 ? -2.219 36.562 8.602 1 98.69 472 LEU A CA 1
ATOM 3752 C C . LEU A 1 472 ? -2.262 36.344 7.094 1 98.69 472 LEU A C 1
ATOM 3754 O O . LEU A 1 472 ? -1.241 36.031 6.484 1 98.69 472 LEU A O 1
ATOM 3758 N N . GLY A 1 473 ? -3.443 36.438 6.516 1 98.31 473 GLY A N 1
ATOM 3759 C CA . GLY A 1 473 ? -3.537 36.344 5.07 1 98.31 473 GLY A CA 1
ATOM 3760 C C . GLY A 1 473 ? -4.965 36.375 4.559 1 98.31 473 GLY A C 1
ATOM 3761 O O . GLY A 1 473 ? -5.914 36.344 5.344 1 98.31 473 GLY A O 1
ATOM 3762 N N . VAL A 1 474 ? -5.082 36.469 3.211 1 97.88 474 VAL A N 1
ATOM 3763 C CA . VAL A 1 474 ? -6.383 36.406 2.555 1 97.88 474 VAL A CA 1
ATOM 3764 C C . VAL A 1 474 ? -6.875 34.938 2.576 1 97.88 474 VAL A C 1
ATOM 3766 O O . VAL A 1 474 ? -6.074 34 2.564 1 97.88 474 VAL A O 1
ATOM 3769 N N . HIS A 1 475 ? -8.188 34.781 2.66 1 96.94 475 HIS A N 1
ATOM 3770 C CA . HIS A 1 475 ? -8.797 33.438 2.582 1 96.94 475 HIS A CA 1
ATOM 3771 C C . HIS A 1 475 ? -8.234 32.656 1.41 1 96.94 475 HIS A C 1
ATOM 3773 O O . HIS A 1 475 ? -8.367 33.062 0.255 1 96.94 475 HIS A O 1
ATOM 3779 N N . GLY A 1 476 ? -7.582 31.5 1.726 1 94.31 476 GLY A N 1
ATOM 3780 C CA . GLY A 1 476 ? -6.984 30.656 0.711 1 94.31 476 GLY A CA 1
ATOM 3781 C C . GLY A 1 476 ? -6.113 29.562 1.292 1 94.31 476 GLY A C 1
ATOM 3782 O O . GLY A 1 476 ? -5.816 29.562 2.488 1 94.31 476 GLY A O 1
ATOM 3783 N N . ASN A 1 477 ? -5.625 28.734 0.483 1 92.44 477 ASN A N 1
ATOM 3784 C CA . ASN A 1 477 ? -4.98 27.484 0.898 1 92.44 477 ASN A CA 1
ATOM 3785 C C . ASN A 1 477 ? -3.697 27.766 1.679 1 92.44 477 ASN A C 1
ATOM 3787 O O . ASN A 1 477 ? -3.232 26.906 2.432 1 92.44 477 ASN A O 1
ATOM 3791 N N . GLY A 1 478 ? -3.135 28.906 1.439 1 94.12 478 GLY A N 1
ATOM 3792 C CA . GLY A 1 478 ? -1.955 29.234 2.223 1 94.12 478 GLY A CA 1
ATOM 3793 C C . GLY A 1 478 ? -2.203 29.188 3.719 1 94.12 478 GLY A C 1
ATOM 3794 O O . GLY A 1 478 ? -1.302 28.859 4.496 1 94.12 478 GLY A O 1
ATOM 3795 N N . LEU A 1 479 ? -3.373 29.484 4.152 1 97.62 479 LEU A N 1
ATOM 3796 C CA . LEU A 1 479 ? -3.719 29.547 5.57 1 97.62 479 LEU A CA 1
ATOM 3797 C C . LEU A 1 479 ? -3.854 28.141 6.156 1 97.62 479 LEU A C 1
ATOM 3799 O O . LEU A 1 479 ? -3.924 27.984 7.375 1 97.62 479 LEU A O 1
ATOM 3803 N N . THR A 1 480 ? -3.811 27.062 5.27 1 98.25 480 THR A N 1
ATOM 3804 C CA . THR A 1 480 ? -3.865 25.703 5.766 1 98.25 480 THR A CA 1
ATOM 3805 C C . THR A 1 480 ? -2.67 25.406 6.668 1 98.25 480 THR A C 1
ATOM 3807 O O . THR A 1 480 ? -2.754 24.547 7.559 1 98.25 480 THR A O 1
ATOM 3810 N N . HIS A 1 481 ? -1.645 26.156 6.555 1 98.38 481 HIS A N 1
ATOM 3811 C CA . HIS A 1 481 ? -0.428 25.969 7.34 1 98.38 481 HIS A CA 1
ATOM 3812 C C . HIS A 1 481 ? -0.683 26.203 8.82 1 98.38 481 HIS A C 1
ATOM 3814 O O . HIS A 1 481 ? 0.149 25.859 9.664 1 98.38 481 HIS A O 1
ATOM 3820 N N . LEU A 1 482 ? -1.888 26.766 9.156 1 98.56 482 LEU A N 1
ATOM 3821 C CA . LEU A 1 482 ? -2.211 26.969 10.562 1 98.56 482 LEU A CA 1
ATOM 3822 C C . LEU A 1 482 ? -2.152 25.672 11.344 1 98.56 482 LEU A C 1
ATOM 3824 O O . LEU A 1 482 ? -1.948 25.672 12.555 1 98.56 482 LEU A O 1
ATOM 3828 N N . VAL A 1 483 ? -2.281 24.469 10.648 1 98.62 483 VAL A N 1
ATOM 3829 C CA . VAL A 1 483 ? -2.287 23.172 11.328 1 98.62 483 VAL A CA 1
ATOM 3830 C C . VAL A 1 483 ? -0.88 22.844 11.82 1 98.62 483 VAL A C 1
ATOM 3832 O O . VAL A 1 483 ? -0.695 21.922 12.609 1 98.62 483 VAL A O 1
ATOM 3835 N N . PHE A 1 484 ? 0.111 23.625 11.406 1 98.25 484 PHE A N 1
ATOM 3836 C CA . PHE A 1 484 ? 1.488 23.375 11.812 1 98.25 484 PHE A CA 1
ATOM 3837 C C . PHE A 1 484 ? 1.965 24.453 12.789 1 98.25 484 PHE A C 1
ATOM 3839 O O . PHE A 1 484 ? 3.146 24.5 13.133 1 98.25 484 PHE A O 1
ATOM 3846 N N . MET A 1 485 ? 1.084 25.375 13.227 1 97.69 485 MET A N 1
ATOM 3847 C CA . MET A 1 485 ? 1.423 26.344 14.266 1 97.69 485 MET A CA 1
ATOM 3848 C C . MET A 1 485 ? 1.512 25.656 15.633 1 97.69 485 MET A C 1
ATOM 3850 O O . MET A 1 485 ? 0.927 24.594 15.844 1 97.69 485 MET A O 1
ATOM 3854 N N . ARG A 1 486 ? 2.246 26.25 16.438 1 94.38 486 ARG A N 1
ATOM 3855 C CA . ARG A 1 486 ? 2.285 25.875 17.844 1 94.38 486 ARG A CA 1
ATOM 3856 C C . ARG A 1 486 ? 1.374 26.781 18.672 1 94.38 486 ARG A C 1
ATOM 3858 O O . ARG A 1 486 ? 1.683 27.953 18.891 1 94.38 486 ARG A O 1
ATOM 3865 N N . PRO A 1 487 ? 0.34 26.203 19.156 1 95.31 487 PRO A N 1
ATOM 3866 C CA . PRO A 1 487 ? -0.573 27.047 19.938 1 95.31 487 PRO A CA 1
ATOM 3867 C C . PRO A 1 487 ? 0.065 27.594 21.219 1 95.31 487 PRO A C 1
ATOM 3869 O O . PRO A 1 487 ? 0.682 26.828 21.969 1 95.31 487 PRO A O 1
ATOM 3872 N N . THR A 1 488 ? -0.012 28.859 21.438 1 95.19 488 THR A N 1
ATOM 3873 C CA . THR A 1 488 ? 0.419 29.609 22.609 1 95.19 488 THR A CA 1
ATOM 3874 C C . THR A 1 488 ? -0.678 30.562 23.078 1 95.19 488 THR A C 1
ATOM 3876 O O . THR A 1 488 ? -1.782 30.562 22.531 1 95.19 488 THR A O 1
ATOM 3879 N N . ARG A 1 489 ? -0.352 31.375 24.016 1 95.19 489 ARG A N 1
ATOM 3880 C CA . ARG A 1 489 ? -1.312 32.281 24.609 1 95.19 489 ARG A CA 1
ATOM 3881 C C . ARG A 1 489 ? -1.861 33.25 23.562 1 95.19 489 ARG A C 1
ATOM 3883 O O . ARG A 1 489 ? -3.025 33.656 23.625 1 95.19 489 ARG A O 1
ATOM 3890 N N . PHE A 1 490 ? -1.027 33.531 22.562 1 96.94 490 PHE A N 1
ATOM 3891 C CA . PHE A 1 490 ? -1.413 34.594 21.641 1 96.94 490 PHE A CA 1
ATOM 3892 C C . PHE A 1 490 ? -1.644 34.031 20.234 1 96.94 490 PHE A C 1
ATOM 3894 O O . PHE A 1 490 ? -2.01 34.781 19.328 1 96.94 490 PHE A O 1
ATOM 3901 N N . SER A 1 491 ? -1.403 32.75 20.047 1 97.69 491 SER A N 1
ATOM 3902 C CA . SER A 1 491 ? -1.544 32.156 18.703 1 97.69 491 SER A CA 1
ATOM 3903 C C . SER A 1 491 ? -2.918 32.469 18.125 1 97.69 491 SER A C 1
ATOM 3905 O O . SER A 1 491 ? -3.939 32.281 18.781 1 97.69 491 SER A O 1
ATOM 3907 N N . SER A 1 492 ? -2.943 33 16.922 1 98.19 492 SER A N 1
ATOM 3908 C CA . SER A 1 492 ? -4.195 33.344 16.266 1 98.19 492 SER A CA 1
ATOM 3909 C C . SER A 1 492 ? -4.047 33.375 14.75 1 98.19 492 SER A C 1
ATOM 3911 O O . SER A 1 492 ? -2.928 33.406 14.234 1 98.19 492 SER A O 1
ATOM 3913 N N . VAL A 1 493 ? -5.172 33.25 14.102 1 98.69 493 VAL A N 1
ATOM 3914 C CA . VAL A 1 493 ? -5.25 33.375 12.648 1 98.69 493 VAL A CA 1
ATOM 3915 C C . VAL A 1 493 ? -6.098 34.594 12.281 1 98.69 493 VAL A C 1
ATOM 3917 O O . VAL A 1 493 ? -7.234 34.719 12.742 1 98.69 493 VAL A O 1
ATOM 3920 N N . ILE A 1 494 ? -5.508 35.5 11.594 1 98.81 494 ILE A N 1
ATOM 3921 C CA . ILE A 1 494 ? -6.227 36.656 11.062 1 98.81 494 ILE A CA 1
ATOM 3922 C C . ILE A 1 494 ? -6.477 36.469 9.57 1 98.81 494 ILE A C 1
ATOM 3924 O O . ILE A 1 494 ? -5.539 36.469 8.766 1 98.81 494 ILE A O 1
ATOM 3928 N N . GLU A 1 495 ? -7.68 36.25 9.242 1 98.75 495 GLU A N 1
ATOM 3929 C CA . GLU A 1 495 ? -8.109 35.969 7.871 1 98.75 495 GLU A CA 1
ATOM 3930 C C . GLU A 1 495 ? -8.828 37.156 7.254 1 98.75 495 GLU A C 1
ATOM 3932 O O . GLU A 1 495 ? -9.852 37.625 7.777 1 98.75 495 GLU A O 1
ATOM 3937 N N . ILE A 1 496 ? -8.281 37.625 6.133 1 98.69 496 ILE A N 1
ATOM 3938 C CA . ILE A 1 496 ? -8.867 38.781 5.445 1 98.69 496 ILE A CA 1
ATOM 3939 C C . ILE A 1 496 ? -9.836 38.281 4.367 1 98.69 496 ILE A C 1
ATOM 3941 O O . ILE A 1 496 ? -9.469 37.469 3.527 1 98.69 496 ILE A O 1
ATOM 3945 N N . PHE A 1 497 ? -11.055 38.812 4.418 1 98.12 497 PHE A N 1
ATOM 3946 C CA . PHE A 1 497 ? -12.094 38.469 3.447 1 98.12 497 PHE A CA 1
ATOM 3947 C C . PHE A 1 497 ? -12.508 39.719 2.658 1 98.12 497 PHE A C 1
ATOM 3949 O O . PHE A 1 497 ? -12.305 40.844 3.111 1 98.12 497 PHE A O 1
ATOM 3956 N N . TYR A 1 498 ? -13.008 39.438 1.422 1 97.25 498 TYR A N 1
ATOM 3957 C CA . TYR A 1 498 ? -13.82 40.469 0.807 1 97.25 498 TYR A CA 1
ATOM 3958 C C . TYR A 1 498 ? -14.984 40.875 1.71 1 97.25 498 TYR A C 1
ATOM 3960 O O . TYR A 1 498 ? -15.617 40 2.318 1 97.25 498 TYR A O 1
ATOM 3968 N N . PRO A 1 499 ? -15.203 42.219 1.811 1 96.62 499 PRO A N 1
ATOM 3969 C CA . PRO A 1 499 ? -16.25 42.656 2.738 1 96.62 499 PRO A CA 1
ATOM 3970 C C . PRO A 1 499 ? -17.578 41.906 2.531 1 96.62 499 PRO A C 1
ATOM 3972 O O . PRO A 1 499 ? -18.047 41.812 1.4 1 96.62 499 PRO A O 1
ATOM 3975 N N . GLY A 1 500 ? -18.078 41.375 3.637 1 95.94 500 GLY A N 1
ATOM 3976 C CA . GLY A 1 500 ? -19.328 40.625 3.602 1 95.94 500 GLY A CA 1
ATOM 3977 C C . GLY A 1 500 ? -19.109 39.125 3.42 1 95.94 500 GLY A C 1
ATOM 3978 O O . GLY A 1 500 ? -20.031 38.344 3.621 1 95.94 500 GLY A O 1
ATOM 3979 N N . GLY A 1 501 ? -17.906 38.781 3.086 1 97.31 501 GLY A N 1
ATOM 3980 C CA . GLY A 1 501 ? -17.625 37.375 2.85 1 97.31 501 GLY A CA 1
ATOM 3981 C C . GLY A 1 501 ? -17.156 36.625 4.094 1 97.31 501 GLY A C 1
ATOM 3982 O O . GLY A 1 501 ? -16.578 37.25 4.996 1 97.31 501 GLY A O 1
ATOM 3983 N N . PHE A 1 502 ? -17.422 35.281 4.094 1 97.38 502 PHE A N 1
ATOM 3984 C CA . PHE A 1 502 ? -16.938 34.469 5.207 1 97.38 502 PHE A CA 1
ATOM 3985 C C . PHE A 1 502 ? -17.094 33 4.895 1 97.38 502 PHE A C 1
ATOM 3987 O O . PHE A 1 502 ? -18.047 32.594 4.23 1 97.38 502 PHE A O 1
ATOM 3994 N N . ALA A 1 503 ? -16.172 32.219 5.27 1 95.94 503 ALA A N 1
ATOM 3995 C CA . ALA A 1 503 ? -16.203 30.766 5.23 1 95.94 503 ALA A CA 1
ATOM 3996 C C . ALA A 1 503 ? -15.641 30.172 6.523 1 95.94 503 ALA A C 1
ATOM 3998 O O . ALA A 1 503 ? -14.766 30.766 7.16 1 95.94 503 ALA A O 1
ATOM 3999 N N . HIS A 1 504 ? -16.031 29.047 6.891 1 96.5 504 HIS A N 1
ATOM 4000 C CA . HIS A 1 504 ? -15.703 28.469 8.188 1 96.5 504 HIS A CA 1
ATOM 4001 C C . HIS A 1 504 ? -14.328 27.812 8.164 1 96.5 504 HIS A C 1
ATOM 4003 O O . HIS A 1 504 ? -13.773 27.469 9.211 1 96.5 504 HIS A O 1
ATOM 4009 N N . ASP A 1 505 ? -13.695 27.562 7.082 1 96 505 ASP A N 1
ATOM 4010 C CA . ASP A 1 505 ? -12.531 26.703 6.914 1 96 505 ASP A CA 1
ATOM 4011 C C . ASP A 1 505 ? -11.484 26.984 8 1 96 505 ASP A C 1
ATOM 4013 O O . ASP A 1 505 ? -11.336 26.188 8.93 1 96 505 ASP A O 1
ATOM 4017 N N . TYR A 1 506 ? -10.953 28.125 7.98 1 97.94 506 TYR A N 1
ATOM 4018 C CA . TYR A 1 506 ? -9.828 28.406 8.867 1 97.94 506 TYR A CA 1
ATOM 4019 C C . TYR A 1 506 ? -10.312 28.922 10.219 1 97.94 506 TYR A C 1
ATOM 4021 O O . TYR A 1 506 ? -9.609 28.797 11.219 1 97.94 506 TYR A O 1
ATOM 4029 N N . TYR A 1 507 ? -11.539 29.453 10.234 1 97.38 507 TYR A N 1
ATOM 4030 C CA . TYR A 1 507 ? -12.188 29.797 11.492 1 97.38 507 TYR A CA 1
ATOM 4031 C C . TYR A 1 507 ? -12.336 28.578 12.383 1 97.38 507 TYR A C 1
ATOM 4033 O O . TYR A 1 507 ? -11.883 28.562 13.531 1 97.38 507 TYR A O 1
ATOM 4041 N N . TRP A 1 508 ? -12.898 27.578 11.828 1 97.06 508 TRP A N 1
ATOM 4042 C CA . TRP A 1 508 ? -13.164 26.375 12.602 1 97.06 508 TRP A CA 1
ATOM 4043 C C . TRP A 1 508 ? -11.867 25.641 12.945 1 97.06 508 TRP A C 1
ATOM 4045 O O . TRP A 1 508 ? -11.68 25.203 14.078 1 97.06 508 TRP A O 1
ATOM 4055 N N . THR A 1 509 ? -10.977 25.484 11.984 1 98.19 509 THR A N 1
ATOM 4056 C CA . THR A 1 509 ? -9.75 24.734 12.18 1 98.19 509 THR A CA 1
ATOM 4057 C C . THR A 1 509 ? -8.875 25.375 13.258 1 98.19 509 THR A C 1
ATOM 4059 O O . THR A 1 509 ? -8.297 24.672 14.086 1 98.19 509 THR A O 1
ATOM 4062 N N . ALA A 1 510 ? -8.773 26.703 13.25 1 97.88 510 ALA A N 1
ATOM 4063 C CA . ALA A 1 510 ? -8.008 27.406 14.273 1 97.88 510 ALA A CA 1
ATOM 4064 C C . ALA A 1 510 ? -8.57 27.125 15.664 1 97.88 510 ALA A C 1
ATOM 4066 O O . ALA A 1 510 ? -7.828 26.812 16.594 1 97.88 510 ALA A O 1
ATOM 4067 N N . ARG A 1 511 ? -9.836 27.156 15.766 1 96.38 511 ARG A N 1
ATOM 4068 C CA . ARG A 1 511 ? -10.484 26.953 17.047 1 96.38 511 ARG A CA 1
ATOM 4069 C C . ARG A 1 511 ? -10.328 25.5 17.516 1 96.38 511 ARG A C 1
ATOM 4071 O O . ARG A 1 511 ? -10.141 25.25 18.703 1 96.38 511 ARG A O 1
ATOM 4078 N N . ALA A 1 512 ? -10.422 24.609 16.562 1 96.94 512 ALA A N 1
ATOM 4079 C CA . ALA A 1 512 ? -10.273 23.203 16.891 1 96.94 512 ALA A CA 1
ATOM 4080 C C . ALA A 1 512 ? -8.891 22.906 17.469 1 96.94 512 ALA A C 1
ATOM 4082 O O . ALA A 1 512 ? -8.688 21.906 18.156 1 96.94 512 ALA A O 1
ATOM 4083 N N . LEU A 1 513 ? -7.902 23.781 17.172 1 97.19 513 LEU A N 1
ATOM 4084 C CA . LEU A 1 513 ? -6.539 23.594 17.656 1 97.19 513 LEU A CA 1
ATOM 4085 C C . LEU A 1 513 ? -6.277 24.438 18.891 1 97.19 513 LEU A C 1
ATOM 4087 O O . LEU A 1 513 ? -5.152 24.484 19.406 1 97.19 513 LEU A O 1
ATOM 4091 N N . GLY A 1 514 ? -7.32 25.188 19.359 1 95.25 514 GLY A N 1
ATOM 4092 C CA . GLY A 1 514 ? -7.199 25.984 20.562 1 95.25 514 GLY A CA 1
ATOM 4093 C C . GLY A 1 514 ? -6.715 27.391 20.312 1 95.25 514 GLY A C 1
ATOM 4094 O O . GLY A 1 514 ? -6.234 28.062 21.219 1 95.25 514 GLY A O 1
ATOM 4095 N N . MET A 1 515 ? -6.828 27.875 19.094 1 97 515 MET A N 1
ATOM 4096 C CA . MET A 1 515 ? -6.34 29.203 18.734 1 97 515 MET A CA 1
ATOM 4097 C C . MET A 1 515 ? -7.496 30.125 18.375 1 97 515 MET A C 1
ATOM 4099 O O . MET A 1 515 ? -8.531 29.672 17.891 1 97 515 MET A O 1
ATOM 4103 N N . ARG A 1 516 ? -7.289 31.375 18.531 1 96.75 516 ARG A N 1
ATOM 4104 C CA . ARG A 1 516 ? -8.289 32.375 18.141 1 96.75 516 ARG A CA 1
ATOM 4105 C C . ARG A 1 516 ? -8.242 32.656 16.641 1 96.75 516 ARG A C 1
ATOM 4107 O O . ARG A 1 516 ? -7.203 32.469 16.016 1 96.75 516 ARG A O 1
ATOM 4114 N N . HIS A 1 517 ? -9.352 33 16.141 1 97.88 517 HIS A N 1
ATOM 4115 C CA . HIS A 1 517 ? -9.508 33.406 14.742 1 97.88 517 HIS A CA 1
ATOM 4116 C C . HIS A 1 517 ? -10.188 34.781 14.625 1 97.88 517 HIS A C 1
ATOM 4118 O O . HIS A 1 517 ? -11.148 35.062 15.352 1 97.88 517 HIS A O 1
ATOM 4124 N N . PHE A 1 518 ? -9.695 35.625 13.766 1 98.25 518 PHE A N 1
ATOM 4125 C CA . PHE A 1 518 ? -10.305 36.906 13.461 1 98.25 518 PHE A CA 1
ATOM 4126 C C . PHE A 1 518 ? -10.633 37.031 11.977 1 98.25 518 PHE A C 1
ATOM 4128 O O . PHE A 1 518 ? -9.742 36.938 11.133 1 98.25 518 PHE A O 1
ATOM 4135 N N . ALA A 1 519 ? -11.859 37.25 11.664 1 98.5 519 ALA A N 1
ATOM 4136 C CA . ALA A 1 519 ? -12.289 37.562 10.305 1 98.5 519 ALA A CA 1
ATOM 4137 C C . ALA A 1 519 ? -12.289 39.062 10.062 1 98.5 519 ALA A C 1
ATOM 4139 O O . ALA A 1 519 ? -13.008 39.812 10.727 1 98.5 519 ALA A O 1
ATOM 4140 N N . VAL A 1 520 ? -11.562 39.531 9.078 1 98.56 520 VAL A N 1
ATOM 4141 C CA . VAL A 1 520 ? -11.391 40.969 8.875 1 98.56 520 VAL A CA 1
ATOM 4142 C C . VAL A 1 520 ? -12.055 41.375 7.57 1 98.56 520 VAL A C 1
ATOM 4144 O O . VAL A 1 520 ? -11.82 40.781 6.523 1 98.56 520 VAL A O 1
ATOM 4147 N N . TRP A 1 521 ? -12.914 42.406 7.598 1 97.69 521 TRP A N 1
ATOM 4148 C CA . TRP A 1 521 ? -13.484 43.125 6.469 1 97.69 521 TRP A CA 1
ATOM 4149 C C . TRP A 1 521 ? -12.93 44.562 6.391 1 97.69 521 TRP A C 1
ATOM 4151 O O . TRP A 1 521 ? -13.477 45.469 7.004 1 97.69 521 TRP A O 1
ATOM 4161 N N . LYS A 1 522 ? -11.914 44.719 5.664 1 97.25 522 LYS A N 1
ATOM 4162 C CA . LYS A 1 522 ? -11.266 46 5.402 1 97.25 522 LYS A CA 1
ATOM 4163 C C . LYS A 1 522 ? -10.859 46.688 6.703 1 97.25 522 LYS A C 1
ATOM 4165 O O . LYS A 1 522 ? -9.688 46.656 7.086 1 97.25 522 LYS A O 1
ATOM 4170 N N . ASP A 1 523 ? -11.883 47.188 7.52 1 97.31 523 ASP A N 1
ATOM 4171 C CA . ASP A 1 523 ? -11.57 47.969 8.719 1 97.31 523 ASP A CA 1
ATOM 4172 C C . ASP A 1 523 ? -12.453 47.531 9.891 1 97.31 523 ASP A C 1
ATOM 4174 O O . ASP A 1 523 ? -12.766 48.375 10.758 1 97.31 523 ASP A O 1
ATOM 4178 N N . ARG A 1 524 ? -12.883 46.344 9.914 1 96.94 524 ARG A N 1
ATOM 4179 C CA . ARG A 1 524 ? -13.625 45.719 11.008 1 96.94 524 ARG A CA 1
ATOM 4180 C C . ARG A 1 524 ? -13.32 44.219 11.109 1 96.94 524 ARG A C 1
ATOM 4182 O O . ARG A 1 524 ? -12.875 43.625 10.133 1 96.94 524 ARG A O 1
ATOM 4189 N N . TYR A 1 525 ? -13.523 43.719 12.289 1 97.25 525 TYR A N 1
ATOM 4190 C CA . TYR A 1 525 ? -13.297 42.281 12.453 1 97.25 525 TYR A CA 1
ATOM 4191 C C . TYR A 1 525 ? -14.445 41.625 13.211 1 97.25 525 TYR A C 1
ATOM 4193 O O . TYR A 1 525 ? -15.234 42.312 13.867 1 97.25 525 TYR A O 1
ATOM 4201 N N . ARG A 1 526 ? -14.641 40.406 13.031 1 96.69 526 ARG A N 1
ATOM 4202 C CA . ARG A 1 526 ? -15.5 39.531 13.82 1 96.69 526 ARG A CA 1
ATOM 4203 C C . ARG A 1 526 ? -14.742 38.281 14.289 1 96.69 526 ARG A C 1
ATOM 4205 O O . ARG A 1 526 ? -13.773 37.875 13.656 1 96.69 526 ARG A O 1
ATOM 4212 N N . THR A 1 527 ? -15.094 37.812 15.438 1 95.25 527 THR A N 1
ATOM 4213 C CA . THR A 1 527 ? -14.453 36.625 16 1 95.25 527 THR A CA 1
ATOM 4214 C C . THR A 1 527 ? -15.445 35.844 16.859 1 95.25 527 THR A C 1
ATOM 4216 O O . THR A 1 527 ? -16.594 36.219 17.016 1 95.25 527 THR A O 1
ATOM 4219 N N . TYR A 1 528 ? -15.008 34.656 17.219 1 92.5 528 TYR A N 1
ATOM 4220 C CA . TYR A 1 528 ? -15.828 33.844 18.094 1 92.5 528 TYR A CA 1
ATOM 4221 C C . TYR A 1 528 ? -16.125 34.562 19.406 1 92.5 528 TYR A C 1
ATOM 4223 O O . TYR A 1 528 ? -15.234 35.188 20 1 92.5 528 TYR A O 1
ATOM 4231 N N . PRO A 1 529 ? -17.344 34.5 19.781 1 92.31 529 PRO A N 1
ATOM 4232 C CA . PRO A 1 529 ? -18.5 33.719 19.312 1 92.31 529 PRO A CA 1
ATOM 4233 C C . PRO A 1 529 ? -19.359 34.469 18.297 1 92.31 529 PRO A C 1
ATOM 4235 O O . PRO A 1 529 ? -20.344 33.938 17.812 1 92.31 529 PRO A O 1
ATOM 4238 N N . ASN A 1 530 ? -18.953 35.688 17.953 1 92.31 530 ASN A N 1
ATOM 4239 C CA . ASN A 1 530 ? -19.734 36.5 17.016 1 92.31 530 ASN A CA 1
ATOM 4240 C C . ASN A 1 530 ? -19.188 36.375 15.594 1 92.31 530 ASN A C 1
ATOM 4242 O O . ASN A 1 530 ? -18.891 37.406 14.953 1 92.31 530 ASN A O 1
ATOM 4246 N N . LYS A 1 531 ? -19.156 35.188 15.078 1 90.31 531 LYS A N 1
ATOM 4247 C CA . LYS A 1 531 ? -18.672 35 13.711 1 90.31 531 LYS A CA 1
ATOM 4248 C C . LYS A 1 531 ? -19.703 35.5 12.695 1 90.31 531 LYS A C 1
ATOM 4250 O O . LYS A 1 531 ? -20.891 35.531 12.984 1 90.31 531 LYS A O 1
ATOM 4255 N N . PRO A 1 532 ? -19.266 35.844 11.508 1 93.88 532 PRO A N 1
ATOM 4256 C CA . PRO A 1 532 ? -20.219 36.219 10.477 1 93.88 532 PRO A CA 1
ATOM 4257 C C . PRO A 1 532 ? -21 35.031 9.906 1 93.88 532 PRO A C 1
ATOM 4259 O O . PRO A 1 532 ? -20.625 33.875 10.164 1 93.88 532 PRO A O 1
ATOM 4262 N N . ASN A 1 533 ? -22.078 35.375 9.188 1 93.94 533 ASN A N 1
ATOM 4263 C CA . ASN A 1 533 ? -22.734 34.344 8.383 1 93.94 533 ASN A CA 1
ATOM 4264 C C . ASN A 1 533 ? -21.922 34.031 7.129 1 93.94 533 ASN A C 1
ATOM 4266 O O . ASN A 1 533 ? -21.312 34.906 6.531 1 93.94 533 ASN A O 1
ATOM 4270 N N . VAL A 1 534 ? -21.938 32.812 6.781 1 95.81 534 VAL A N 1
ATOM 4271 C CA . VAL A 1 534 ? -21.219 32.406 5.582 1 95.81 534 VAL A CA 1
ATOM 4272 C C . VAL A 1 534 ? -21.828 33.062 4.352 1 95.81 534 VAL A C 1
ATOM 4274 O O . VAL A 1 534 ? -23.047 33.062 4.16 1 95.81 534 VAL A O 1
ATOM 4277 N N . ASP A 1 535 ? -21.047 33.688 3.594 1 96.06 535 ASP A N 1
ATOM 4278 C CA . ASP A 1 535 ? -21.453 34.344 2.354 1 96.06 535 ASP A CA 1
ATOM 4279 C C . ASP A 1 535 ? -20.281 34.469 1.385 1 96.06 535 ASP A C 1
ATOM 4281 O O . ASP A 1 535 ? -19.125 34.531 1.808 1 96.06 535 ASP A O 1
ATOM 4285 N N . TYR A 1 536 ? -20.594 34.5 0.103 1 95.62 536 TYR A N 1
ATOM 4286 C CA . TYR A 1 536 ? -19.594 34.625 -0.958 1 95.62 536 TYR A CA 1
ATOM 4287 C C . TYR A 1 536 ? -19.984 35.75 -1.928 1 95.62 536 TYR A C 1
ATOM 4289 O O . TYR A 1 536 ? -20.359 35.469 -3.068 1 95.62 536 TYR A O 1
ATOM 4297 N N . PRO A 1 537 ? -19.797 36.938 -1.492 1 96 537 PRO A N 1
ATOM 4298 C CA . PRO A 1 537 ? -20.172 38.031 -2.355 1 96 537 PRO A CA 1
ATOM 4299 C C . PRO A 1 537 ? -19.312 38.125 -3.611 1 96 537 PRO A C 1
ATOM 4301 O O . PRO A 1 537 ? -18.25 37.5 -3.688 1 96 537 PRO A O 1
ATOM 4304 N N . ASN A 1 538 ? -19.906 38.906 -4.637 1 94.44 538 ASN A N 1
ATOM 4305 C CA . ASN A 1 538 ? -19.094 39.188 -5.816 1 94.44 538 ASN A CA 1
ATOM 4306 C C . ASN A 1 538 ? -17.766 39.844 -5.445 1 94.44 538 ASN A C 1
ATOM 4308 O O . ASN A 1 538 ? -17.75 40.906 -4.793 1 94.44 538 ASN A O 1
ATOM 4312 N N . GLY A 1 539 ? -16.641 39.219 -5.734 1 94 539 GLY A N 1
ATOM 4313 C CA . GLY A 1 539 ? -15.32 39.688 -5.383 1 94 539 GLY A CA 1
ATOM 4314 C C . GLY A 1 539 ? -14.609 38.812 -4.379 1 94 539 GLY A C 1
ATOM 4315 O O . GLY A 1 539 ? -13.406 38.969 -4.152 1 94 539 GLY A O 1
ATOM 4316 N N . PHE A 1 540 ? -15.352 37.969 -3.74 1 94.75 540 PHE A N 1
ATOM 4317 C CA . PHE A 1 540 ? -14.828 37.094 -2.701 1 94.75 540 PHE A CA 1
ATOM 4318 C C . PHE A 1 540 ? -13.562 36.375 -3.174 1 94.75 540 PHE A C 1
ATOM 4320 O O . PHE A 1 540 ? -12.609 36.219 -2.406 1 94.75 540 PHE A O 1
ATOM 4327 N N . GLN A 1 541 ? -13.539 36 -4.438 1 92.94 541 GLN A N 1
ATOM 4328 C CA . GLN A 1 541 ? -12.398 35.281 -5.008 1 92.94 541 GLN A CA 1
ATOM 4329 C C . GLN A 1 541 ? -11.609 36.188 -5.945 1 92.94 541 GLN A C 1
ATOM 4331 O O . GLN A 1 541 ? -10.789 35.719 -6.738 1 92.94 541 GLN A O 1
ATOM 4336 N N . GLY A 1 542 ? -11.836 37.469 -5.852 1 94.56 542 GLY A N 1
ATOM 4337 C CA . GLY A 1 542 ? -11.266 38.406 -6.809 1 94.56 542 GLY A CA 1
ATOM 4338 C C . GLY A 1 542 ? -9.875 38.875 -6.422 1 94.56 542 GLY A C 1
ATOM 4339 O O . GLY A 1 542 ? -9.297 38.406 -5.445 1 94.56 542 GLY A O 1
ATOM 4340 N N . ASN A 1 543 ? -9.367 39.812 -7.191 1 96.38 543 ASN A N 1
ATOM 4341 C CA . ASN A 1 543 ? -7.988 40.25 -7.039 1 96.38 543 ASN A CA 1
ATOM 4342 C C . ASN A 1 543 ? -7.926 41.688 -6.469 1 96.38 543 ASN A C 1
ATOM 4344 O O . ASN A 1 543 ? -6.879 42.312 -6.523 1 96.38 543 ASN A O 1
ATOM 4348 N N . TYR A 1 544 ? -9 42.125 -5.996 1 96.94 544 TYR A N 1
ATOM 4349 C CA . TYR A 1 544 ? -9.062 43.469 -5.449 1 96.94 544 TYR A CA 1
ATOM 4350 C C . TYR A 1 544 ? -9.758 43.5 -4.098 1 96.94 544 TYR A C 1
ATOM 4352 O O . TYR A 1 544 ? -10.711 44.25 -3.891 1 96.94 544 TYR A O 1
ATOM 4360 N N . ILE A 1 545 ? -9.281 42.75 -3.203 1 98.38 545 ILE A N 1
ATOM 4361 C CA . ILE A 1 545 ? -9.836 42.656 -1.854 1 98.38 545 ILE A CA 1
ATOM 4362 C C . ILE A 1 545 ? -9.273 43.781 -0.999 1 98.38 545 ILE A C 1
ATOM 4364 O O . ILE A 1 545 ? -8.055 43.938 -0.874 1 98.38 545 ILE A O 1
ATOM 4368 N N . PRO A 1 546 ? -10.117 44.594 -0.409 1 98.31 546 PRO A N 1
ATOM 4369 C CA . PRO A 1 546 ? -9.625 45.75 0.352 1 98.31 546 PRO A CA 1
ATOM 4370 C C . PRO A 1 546 ? -9.219 45.375 1.779 1 98.31 546 PRO A C 1
ATOM 4372 O O . PRO A 1 546 ? -9.828 44.5 2.391 1 98.31 546 PRO A O 1
ATOM 4375 N N . VAL A 1 547 ? -8.266 46.094 2.361 1 98.62 547 VAL A N 1
ATOM 4376 C CA . VAL A 1 547 ? -7.867 45.938 3.756 1 98.62 547 VAL A CA 1
ATOM 4377 C C . VAL A 1 547 ? -7.211 47.219 4.25 1 98.62 547 VAL A C 1
ATOM 4379 O O . VAL A 1 547 ? -6.5 47.906 3.5 1 98.62 547 VAL A O 1
ATOM 4382 N N . ASP A 1 548 ? -7.578 47.625 5.395 1 98.69 548 ASP A N 1
ATOM 4383 C CA . ASP A 1 548 ? -6.902 48.719 6.066 1 98.69 548 ASP A CA 1
ATOM 4384 C C . ASP A 1 548 ? -5.742 48.219 6.922 1 98.69 548 ASP A C 1
ATOM 4386 O O . ASP A 1 548 ? -5.949 47.719 8.023 1 98.69 548 ASP A O 1
ATOM 4390 N N . GLY A 1 549 ? -4.535 48.5 6.449 1 98.62 549 GLY A N 1
ATOM 4391 C CA . GLY A 1 549 ? -3.342 47.969 7.105 1 98.62 549 GLY A CA 1
ATOM 4392 C C . GLY A 1 549 ? -3.184 48.5 8.523 1 98.62 549 GLY A C 1
ATOM 4393 O O . GLY A 1 549 ? -2.742 47.75 9.414 1 98.62 549 GLY A O 1
ATOM 4394 N N . VAL A 1 550 ? -3.488 49.719 8.75 1 98.5 550 VAL A N 1
ATOM 4395 C CA . VAL A 1 550 ? -3.371 50.312 10.078 1 98.5 550 VAL A CA 1
ATOM 4396 C C . VAL A 1 550 ? -4.352 49.625 11.031 1 98.5 550 VAL A C 1
ATOM 4398 O O . VAL A 1 550 ? -4.023 49.375 12.195 1 98.5 550 VAL A O 1
ATOM 4401 N N . TYR A 1 551 ? -5.488 49.406 10.516 1 98.5 551 TYR A N 1
ATOM 4402 C CA . TYR A 1 551 ? -6.492 48.719 11.328 1 98.5 551 TYR A CA 1
ATOM 4403 C C . TYR A 1 551 ? -6.008 47.344 11.742 1 98.5 551 TYR A C 1
ATOM 4405 O O . TYR A 1 551 ? -6.176 46.938 12.891 1 98.5 551 TYR A O 1
ATOM 4413 N N . VAL A 1 552 ? -5.48 46.562 10.82 1 98.75 552 VAL A N 1
ATOM 4414 C CA . VAL A 1 552 ? -4.992 45.219 11.109 1 98.75 552 VAL A CA 1
ATOM 4415 C C . VAL A 1 552 ? -3.865 45.281 12.133 1 98.75 552 VAL A C 1
ATOM 4417 O O . VAL A 1 552 ? -3.811 44.469 13.055 1 98.75 552 VAL A O 1
ATOM 4420 N N . ALA A 1 553 ? -2.957 46.188 11.969 1 98.75 553 ALA A N 1
ATOM 4421 C CA . ALA A 1 553 ? -1.869 46.375 12.922 1 98.75 553 ALA A CA 1
ATOM 4422 C C . ALA A 1 553 ? -2.41 46.656 14.328 1 98.75 553 ALA A C 1
ATOM 4424 O O . ALA A 1 553 ? -1.907 46.094 15.305 1 98.75 553 ALA A O 1
ATOM 4425 N N . ARG A 1 554 ? -3.383 47.5 14.414 1 98.44 554 ARG A N 1
ATOM 4426 C CA . ARG A 1 554 ? -4.004 47.781 15.703 1 98.44 554 ARG A CA 1
ATOM 4427 C C . ARG A 1 554 ? -4.672 46.562 16.297 1 98.44 554 ARG A C 1
ATOM 4429 O O . ARG A 1 554 ? -4.613 46.344 17.5 1 98.44 554 ARG A O 1
ATOM 4436 N N . LEU A 1 555 ? -5.375 45.844 15.438 1 98.44 555 LEU A N 1
ATOM 4437 C CA . LEU A 1 555 ? -6.004 44.594 15.867 1 98.44 555 LEU A CA 1
ATOM 4438 C C . LEU A 1 555 ? -4.98 43.656 16.5 1 98.44 555 LEU A C 1
ATOM 4440 O O . LEU A 1 555 ? -5.242 43.062 17.562 1 98.44 555 LEU A O 1
ATOM 4444 N N . ILE A 1 556 ? -3.809 43.5 15.883 1 98.62 556 ILE A N 1
ATOM 4445 C CA . ILE A 1 556 ? -2.738 42.625 16.375 1 98.62 556 ILE A CA 1
ATOM 4446 C C . ILE A 1 556 ? -2.258 43.156 17.734 1 98.62 556 ILE A C 1
ATOM 4448 O O . ILE A 1 556 ? -2.129 42.375 18.688 1 98.62 556 ILE A O 1
ATOM 4452 N N . GLU A 1 557 ? -2.035 44.406 17.797 1 97.88 557 GLU A N 1
ATOM 4453 C CA . GLU A 1 557 ? -1.562 45.031 19.031 1 97.88 557 GLU A CA 1
ATOM 4454 C C . GLU A 1 557 ? -2.57 44.812 20.172 1 97.88 557 GLU A C 1
ATOM 4456 O O . GLU A 1 557 ? -2.191 44.5 21.297 1 97.88 557 GLU A O 1
ATOM 4461 N N . ASP A 1 558 ? -3.814 45.094 19.906 1 97.56 558 ASP A N 1
ATOM 4462 C CA . ASP A 1 558 ? -4.875 44.938 20.906 1 97.56 558 ASP A CA 1
ATOM 4463 C C . ASP A 1 558 ? -4.988 43.5 21.375 1 97.56 558 ASP A C 1
ATOM 4465 O O . ASP A 1 558 ? -5.25 43.25 22.562 1 97.56 558 ASP A O 1
ATOM 4469 N N . HIS A 1 559 ? -4.84 42.594 20.484 1 96.5 559 HIS A N 1
ATOM 4470 C CA . HIS A 1 559 ? -4.887 41.156 20.812 1 96.5 559 HIS A CA 1
ATOM 4471 C C . HIS A 1 559 ? -3.744 40.781 21.75 1 96.5 559 HIS A C 1
ATOM 4473 O O . HIS A 1 559 ? -3.971 40.156 22.797 1 96.5 559 HIS A O 1
ATOM 4479 N N . ILE A 1 560 ? -2.523 41.219 21.453 1 96.25 560 ILE A N 1
ATOM 4480 C CA . ILE A 1 560 ? -1.339 40.844 22.219 1 96.25 560 ILE A CA 1
ATOM 4481 C C . ILE A 1 560 ? -1.37 41.531 23.594 1 96.25 560 ILE A C 1
ATOM 4483 O O . ILE A 1 560 ? -0.942 40.938 24.594 1 96.25 560 ILE A O 1
ATOM 4487 N N . SER A 1 561 ? -1.958 42.75 23.625 1 94 561 SER A N 1
ATOM 4488 C CA . SER A 1 561 ? -2.006 43.5 24.875 1 94 561 SER A CA 1
ATOM 4489 C C . SER A 1 561 ? -3.125 43 25.781 1 94 561 SER A C 1
ATOM 4491 O O . SER A 1 561 ? -3.203 43.375 26.953 1 94 561 SER A O 1
ATOM 4493 N N . GLY A 1 562 ? -4.027 42.219 25.219 1 91.06 562 GLY A N 1
ATOM 4494 C CA . GLY A 1 562 ? -5.117 41.688 26.016 1 91.06 562 GLY A CA 1
ATOM 4495 C C . GLY A 1 562 ? -6.359 42.562 26 1 91.06 562 GLY A C 1
ATOM 4496 O O . GLY A 1 562 ? -7.324 42.281 26.719 1 91.06 562 GLY A O 1
ATOM 4497 N N . LYS A 1 563 ? -6.352 43.531 25.234 1 91.62 563 LYS A N 1
ATOM 4498 C CA . LYS A 1 563 ? -7.52 44.406 25.156 1 91.62 563 LYS A CA 1
ATOM 4499 C C . LYS A 1 563 ? -8.695 43.688 24.5 1 91.62 563 LYS A C 1
ATOM 4501 O O . LYS A 1 563 ? -9.852 44 24.797 1 91.62 563 LYS A O 1
ATOM 4506 N N . ILE A 1 564 ? -8.328 42.812 23.641 1 89.62 564 ILE A N 1
ATOM 4507 C CA . ILE A 1 564 ? -9.359 42 23.016 1 89.62 564 ILE A CA 1
ATOM 4508 C C . ILE A 1 564 ? -8.984 40.5 23.125 1 89.62 564 ILE A C 1
ATOM 4510 O O . ILE A 1 564 ? -7.805 40.188 23.234 1 89.62 564 ILE A O 1
ATOM 4514 N N . MET B 1 1 ? 35.844 -23.156 -45.938 1 19.27 1 MET B N 1
ATOM 4515 C CA . MET B 1 1 ? 35.406 -24.281 -45.125 1 19.27 1 MET B CA 1
ATOM 4516 C C . MET B 1 1 ? 36.625 -25 -44.5 1 19.27 1 MET B C 1
ATOM 4518 O O . MET B 1 1 ? 36.469 -26.031 -43.875 1 19.27 1 MET B O 1
ATOM 4522 N N . SER B 1 2 ? 37.812 -24.453 -44.906 1 19.94 2 SER B N 1
ATOM 4523 C CA . SER B 1 2 ? 39.062 -25.188 -45.062 1 19.94 2 SER B CA 1
ATOM 4524 C C . SER B 1 2 ? 39.75 -25.469 -43.75 1 19.94 2 SER B C 1
ATOM 4526 O O . SER B 1 2 ? 39.844 -24.578 -42.875 1 19.94 2 SER B O 1
ATOM 4528 N N . ALA B 1 3 ? 39.688 -26.797 -43.375 1 23.84 3 ALA B N 1
ATOM 4529 C CA . ALA B 1 3 ? 39.969 -27.625 -42.219 1 23.84 3 ALA B CA 1
ATOM 4530 C C . ALA B 1 3 ? 41.438 -27.484 -41.781 1 23.84 3 ALA B C 1
ATOM 4532 O O . ALA B 1 3 ? 42.344 -28 -42.438 1 23.84 3 ALA B O 1
ATOM 4533 N N . LEU B 1 4 ? 41.844 -26.109 -41.594 1 22.8 4 LEU B N 1
ATOM 4534 C CA . LEU B 1 4 ? 43.312 -26.062 -41.594 1 22.8 4 LEU B CA 1
ATOM 4535 C C . LEU B 1 4 ? 43.875 -26.922 -40.469 1 22.8 4 LEU B C 1
ATOM 4537 O O . LEU B 1 4 ? 43.344 -26.969 -39.375 1 22.8 4 LEU B O 1
ATOM 4541 N N . PRO B 1 5 ? 44.781 -27.859 -40.719 1 23.22 5 PRO B N 1
ATOM 4542 C CA . PRO B 1 5 ? 45.25 -29.094 -40.125 1 23.22 5 PRO B CA 1
ATOM 4543 C C . PRO B 1 5 ? 46.094 -28.844 -38.844 1 23.22 5 PRO B C 1
ATOM 4545 O O . PRO B 1 5 ? 47.156 -28.203 -38.938 1 23.22 5 PRO B O 1
ATOM 4548 N N . GLN B 1 6 ? 45.531 -28.062 -37.812 1 21.06 6 GLN B N 1
ATOM 4549 C CA . GLN B 1 6 ? 46.5 -27.438 -36.906 1 21.06 6 GLN B CA 1
ATOM 4550 C C . GLN B 1 6 ? 47.344 -28.484 -36.219 1 21.06 6 GLN B C 1
ATOM 4552 O O . GLN B 1 6 ? 46.875 -29.562 -35.875 1 21.06 6 GLN B O 1
ATOM 4557 N N . PRO B 1 7 ? 48.625 -28.266 -36.062 1 20.23 7 PRO B N 1
ATOM 4558 C CA . PRO B 1 7 ? 49.781 -29.109 -35.938 1 20.23 7 PRO B CA 1
ATOM 4559 C C . PRO B 1 7 ? 49.812 -29.875 -34.594 1 20.23 7 PRO B C 1
ATOM 4561 O O . PRO B 1 7 ? 49.094 -29.516 -33.656 1 20.23 7 PRO B O 1
ATOM 4564 N N . ARG B 1 8 ? 50.75 -30.781 -34.469 1 22.06 8 ARG B N 1
ATOM 4565 C CA . ARG B 1 8 ? 51.094 -32.094 -33.938 1 22.06 8 ARG B CA 1
ATOM 4566 C C . ARG B 1 8 ? 51.594 -31.953 -32.5 1 22.06 8 ARG B C 1
ATOM 4568 O O . ARG B 1 8 ? 52.062 -32.938 -31.906 1 22.06 8 ARG B O 1
ATOM 4575 N N . LEU B 1 9 ? 51.406 -30.75 -31.672 1 21.28 9 LEU B N 1
ATOM 4576 C CA . LEU B 1 9 ? 52.5 -30.531 -30.719 1 21.28 9 LEU B CA 1
ATOM 4577 C C . LEU B 1 9 ? 52.531 -31.641 -29.672 1 21.28 9 LEU B C 1
ATOM 4579 O O . LEU B 1 9 ? 51.5 -32.031 -29.141 1 21.28 9 LEU B O 1
ATOM 4583 N N . SER B 1 10 ? 53.531 -32.406 -29.625 1 21.08 10 SER B N 1
ATOM 4584 C CA . SER B 1 10 ? 54 -33.656 -29.047 1 21.08 10 SER B CA 1
ATOM 4585 C C . SER B 1 10 ? 54.125 -33.562 -27.531 1 21.08 10 SER B C 1
ATOM 4587 O O . SER B 1 10 ? 55.031 -32.875 -27.031 1 21.08 10 SER B O 1
ATOM 4589 N N . LEU B 1 11 ? 53.031 -33.219 -26.812 1 21.86 11 LEU B N 1
ATOM 4590 C CA . LEU B 1 11 ? 53.125 -32.906 -25.391 1 21.86 11 LEU B CA 1
ATOM 4591 C C . LEU B 1 11 ? 53.656 -34.094 -24.578 1 21.86 11 LEU B C 1
ATOM 4593 O O . LEU B 1 11 ? 53.094 -35.188 -24.641 1 21.86 11 LEU B O 1
ATOM 4597 N N . GLY B 1 12 ? 54.969 -34 -24.438 1 21.72 12 GLY B N 1
ATOM 4598 C CA . GLY B 1 12 ? 55.812 -35 -23.781 1 21.72 12 GLY B CA 1
ATOM 4599 C C . GLY B 1 12 ? 55.281 -35.406 -22.422 1 21.72 12 GLY B C 1
ATOM 4600 O O . GLY B 1 12 ? 54.562 -34.625 -21.766 1 21.72 12 GLY B O 1
ATOM 4601 N N . ALA B 1 13 ? 55.281 -36.719 -22.078 1 26.22 13 ALA B N 1
ATOM 4602 C CA . ALA B 1 13 ? 54.719 -37.688 -21.141 1 26.22 13 ALA B CA 1
ATOM 4603 C C . ALA B 1 13 ? 55.281 -37.5 -19.75 1 26.22 13 ALA B C 1
ATOM 4605 O O . ALA B 1 13 ? 55.156 -38.406 -18.891 1 26.22 13 ALA B O 1
ATOM 4606 N N . GLY B 1 14 ? 55.719 -36.156 -19.453 1 22.52 14 GLY B N 1
ATOM 4607 C CA . GLY B 1 14 ? 56.594 -36.312 -18.312 1 22.52 14 GLY B CA 1
ATOM 4608 C C . GLY B 1 14 ? 55.906 -36.938 -17.125 1 22.52 14 GLY B C 1
ATOM 4609 O O . GLY B 1 14 ? 54.688 -36.812 -16.953 1 22.52 14 GLY B O 1
ATOM 4610 N N . VAL B 1 15 ? 56.531 -37.969 -16.5 1 24.19 15 VAL B N 1
ATOM 4611 C CA . VAL B 1 15 ? 56.281 -39 -15.484 1 24.19 15 VAL B CA 1
ATOM 4612 C C . VAL B 1 15 ? 56.031 -38.312 -14.133 1 24.19 15 VAL B C 1
ATOM 4614 O O . VAL B 1 15 ? 56.938 -37.688 -13.586 1 24.19 15 VAL B O 1
ATOM 4617 N N . ALA B 1 16 ? 54.844 -37.719 -13.93 1 21.31 16 ALA B N 1
ATOM 4618 C CA . ALA B 1 16 ? 54.406 -37 -12.742 1 21.31 16 ALA B CA 1
ATOM 4619 C C . ALA B 1 16 ? 54.5 -37.875 -11.492 1 21.31 16 ALA B C 1
ATOM 4621 O O . ALA B 1 16 ? 53.844 -38.906 -11.383 1 21.31 16 ALA B O 1
ATOM 4622 N N . HIS B 1 17 ? 55.688 -38.031 -11.023 1 21.84 17 HIS B N 1
ATOM 4623 C CA . HIS B 1 17 ? 55.875 -38.781 -9.797 1 21.84 17 HIS B CA 1
ATOM 4624 C C . HIS B 1 17 ? 55.062 -38.188 -8.648 1 21.84 17 HIS B C 1
ATOM 4626 O O . HIS B 1 17 ? 55.156 -37 -8.375 1 21.84 17 HIS B O 1
ATOM 4632 N N . ARG B 1 18 ? 53.875 -38.719 -8.359 1 22.61 18 ARG B N 1
ATOM 4633 C CA . ARG B 1 18 ? 52.812 -38.312 -7.449 1 22.61 18 ARG B CA 1
ATOM 4634 C C . ARG B 1 18 ? 53.281 -38.375 -6 1 22.61 18 ARG B C 1
ATOM 4636 O O . ARG B 1 18 ? 53.406 -39.469 -5.43 1 22.61 18 ARG B O 1
ATOM 4643 N N . PHE B 1 19 ? 54.375 -37.656 -5.66 1 21.64 19 PHE B N 1
ATOM 4644 C CA . PHE B 1 19 ? 54.719 -37.812 -4.258 1 21.64 19 PHE B CA 1
ATOM 4645 C C . PHE B 1 19 ? 53.562 -37.469 -3.355 1 21.64 19 PHE B C 1
ATOM 4647 O O . PHE B 1 19 ? 52.938 -36.406 -3.525 1 21.64 19 PHE B O 1
ATOM 4654 N N . ARG B 1 20 ? 52.875 -38.438 -2.723 1 23.38 20 ARG B N 1
ATOM 4655 C CA . ARG B 1 20 ? 51.719 -38.469 -1.834 1 23.38 20 ARG B CA 1
ATOM 4656 C C . ARG B 1 20 ? 52.031 -37.812 -0.498 1 23.38 20 ARG B C 1
ATOM 4658 O O . ARG B 1 20 ? 52.562 -38.438 0.405 1 23.38 20 ARG B O 1
ATOM 4665 N N . THR B 1 21 ? 52.812 -36.656 -0.461 1 23.58 21 THR B N 1
ATOM 4666 C CA . THR B 1 21 ? 53.094 -36.281 0.91 1 23.58 21 THR B CA 1
ATOM 4667 C C . THR B 1 21 ? 51.812 -36 1.689 1 23.58 21 THR B C 1
ATOM 4669 O O . THR B 1 21 ? 50.938 -35.25 1.221 1 23.58 21 THR B O 1
ATOM 4672 N N . LYS B 1 22 ? 51.5 -36.812 2.709 1 26.19 22 LYS B N 1
ATOM 4673 C CA . LYS B 1 22 ? 50.438 -36.875 3.695 1 26.19 22 LYS B CA 1
ATOM 4674 C C . LYS B 1 22 ? 50.438 -35.656 4.59 1 26.19 22 LYS B C 1
ATOM 4676 O O . LYS B 1 22 ? 51.25 -35.531 5.516 1 26.19 22 LYS B O 1
ATOM 4681 N N . PHE B 1 23 ? 50.375 -34.406 4.039 1 22.09 23 PHE B N 1
ATOM 4682 C CA . PHE B 1 23 ? 50.375 -33.312 5.012 1 22.09 23 PHE B CA 1
ATOM 4683 C C . PHE B 1 23 ? 49.156 -33.406 5.93 1 22.09 23 PHE B C 1
ATOM 4685 O O . PHE B 1 23 ? 48.031 -33.469 5.457 1 22.09 23 PHE B O 1
ATOM 4692 N N . ARG B 1 24 ? 49.375 -33.906 7.168 1 24.91 24 ARG B N 1
ATOM 4693 C CA . ARG B 1 24 ? 48.438 -33.875 8.281 1 24.91 24 ARG B CA 1
ATOM 4694 C C . ARG B 1 24 ? 48.031 -32.469 8.625 1 24.91 24 ARG B C 1
ATOM 4696 O O . ARG B 1 24 ? 48.844 -31.688 9.148 1 24.91 24 ARG B O 1
ATOM 4703 N N . THR B 1 25 ? 47.312 -31.844 7.801 1 23.34 25 THR B N 1
ATOM 4704 C CA . THR B 1 25 ? 46.906 -30.484 8.141 1 23.34 25 THR B CA 1
ATOM 4705 C C . THR B 1 25 ? 46.094 -30.484 9.445 1 23.34 25 THR B C 1
ATOM 4707 O O . THR B 1 25 ? 45.125 -31.203 9.578 1 23.34 25 THR B O 1
ATOM 4710 N N . LYS B 1 26 ? 46.812 -30.203 10.578 1 31 26 LYS B N 1
ATOM 4711 C CA . LYS B 1 26 ? 46.188 -29.844 11.852 1 31 26 LYS B CA 1
ATOM 4712 C C . LYS B 1 26 ? 45.031 -28.859 11.633 1 31 26 LYS B C 1
ATOM 4714 O O . LYS B 1 26 ? 45.25 -27.719 11.234 1 31 26 LYS B O 1
ATOM 4719 N N . THR B 1 27 ? 43.938 -29.375 11.172 1 25.05 27 THR B N 1
ATOM 4720 C CA . THR B 1 27 ? 42.75 -28.516 11.078 1 25.05 27 THR B CA 1
ATOM 4721 C C . THR B 1 27 ? 42.406 -27.906 12.438 1 25.05 27 THR B C 1
ATOM 4723 O O . THR B 1 27 ? 42 -28.625 13.359 1 25.05 27 THR B O 1
ATOM 4726 N N . GLU B 1 28 ? 43.344 -27.125 12.898 1 28.17 28 GLU B N 1
ATOM 4727 C CA . GLU B 1 28 ? 42.875 -26.344 14.047 1 28.17 28 GLU B CA 1
ATOM 4728 C C . GLU B 1 28 ? 41.438 -25.875 13.844 1 28.17 28 GLU B C 1
ATOM 4730 O O . GLU B 1 28 ? 41.156 -25.203 12.852 1 28.17 28 GLU B O 1
ATOM 4735 N N . THR B 1 29 ? 40.625 -26.625 14.445 1 27.64 29 THR B N 1
ATOM 4736 C CA . THR B 1 29 ? 39.219 -26.266 14.555 1 27.64 29 THR B CA 1
ATOM 4737 C C . THR B 1 29 ? 39.062 -24.875 15.164 1 27.64 29 THR B C 1
ATOM 4739 O O . THR B 1 29 ? 39.312 -24.688 16.359 1 27.64 29 THR B O 1
ATOM 4742 N N . VAL B 1 30 ? 39.594 -23.844 14.516 1 26.67 30 VAL B N 1
ATOM 4743 C CA . VAL B 1 30 ? 39.125 -22.562 15.047 1 26.67 30 VAL B CA 1
ATOM 4744 C C . VAL B 1 30 ? 37.625 -22.609 15.25 1 26.67 30 VAL B C 1
ATOM 4746 O O . VAL B 1 30 ? 36.844 -22.75 14.289 1 26.67 30 VAL B O 1
ATOM 4749 N N . VAL B 1 31 ? 37.281 -23.141 16.391 1 28.66 31 VAL B N 1
ATOM 4750 C CA . VAL B 1 31 ? 35.906 -22.922 16.812 1 28.66 31 VAL B CA 1
ATOM 4751 C C . VAL B 1 31 ? 35.531 -21.438 16.688 1 28.66 31 VAL B C 1
ATOM 4753 O O . VAL B 1 31 ? 36.094 -20.594 17.406 1 28.66 31 VAL B O 1
ATOM 4756 N N . LEU B 1 32 ? 35.375 -20.984 15.484 1 27.7 32 LEU B N 1
ATOM 4757 C CA . LEU B 1 32 ? 34.688 -19.688 15.461 1 27.7 32 LEU B CA 1
ATOM 4758 C C . LEU B 1 32 ? 33.531 -19.656 16.438 1 27.7 32 LEU B C 1
ATOM 4760 O O . LEU B 1 32 ? 32.562 -20.422 16.297 1 27.7 32 LEU B O 1
ATOM 4764 N N . THR B 1 33 ? 33.875 -19.5 17.672 1 28.55 33 THR B N 1
ATOM 4765 C CA . THR B 1 33 ? 32.812 -19.109 18.609 1 28.55 33 THR B CA 1
ATOM 4766 C C . THR B 1 33 ? 31.844 -18.156 17.938 1 28.55 33 THR B C 1
ATOM 4768 O O . THR B 1 33 ? 32.219 -17.109 17.406 1 28.55 33 THR B O 1
ATOM 4771 N N . ALA B 1 34 ? 30.781 -18.781 17.578 1 30.81 34 ALA B N 1
ATOM 4772 C CA . ALA B 1 34 ? 29.656 -17.953 17.141 1 30.81 34 ALA B CA 1
ATOM 4773 C C . ALA B 1 34 ? 29.422 -16.781 18.094 1 30.81 34 ALA B C 1
ATOM 4775 O O . ALA B 1 34 ? 29.297 -16.984 19.297 1 30.81 34 ALA B O 1
ATOM 4776 N N . SER B 1 35 ? 30.109 -15.734 17.828 1 29.86 35 SER B N 1
ATOM 4777 C CA . SER B 1 35 ? 29.578 -14.586 18.578 1 29.86 35 SER B CA 1
ATOM 4778 C C . SER B 1 35 ? 28.062 -14.695 18.734 1 29.86 35 SER B C 1
ATOM 4780 O O . SER B 1 35 ? 27.375 -15.188 17.859 1 29.86 35 SER B O 1
ATOM 4782 N N . PRO B 1 36 ? 27.609 -14.742 19.969 1 31.36 36 PRO B N 1
ATOM 4783 C CA . PRO B 1 36 ? 26.156 -14.742 20.125 1 31.36 36 PRO B CA 1
ATOM 4784 C C . PRO B 1 36 ? 25.453 -13.906 19.062 1 31.36 36 PRO B C 1
ATOM 4786 O O . PRO B 1 36 ? 25.906 -12.812 18.719 1 31.36 36 PRO B O 1
ATOM 4789 N N . THR B 1 37 ? 24.938 -14.633 18.141 1 33.19 37 THR B N 1
ATOM 4790 C CA . THR B 1 37 ? 24.031 -13.922 17.25 1 33.19 37 THR B CA 1
ATOM 4791 C C . THR B 1 37 ? 23.172 -12.93 18.016 1 33.19 37 THR B C 1
ATOM 4793 O O . THR B 1 37 ? 22.438 -13.312 18.938 1 33.19 37 THR B O 1
ATOM 4796 N N . SER B 1 38 ? 23.703 -11.789 18.234 1 32.09 38 SER B N 1
ATOM 4797 C CA . SER B 1 38 ? 22.828 -10.758 18.781 1 32.09 38 SER B CA 1
ATOM 4798 C C . SER B 1 38 ? 21.406 -10.883 18.219 1 32.09 38 SER B C 1
ATOM 4800 O O . SER B 1 38 ? 21.234 -11.109 17.031 1 32.09 38 SER B O 1
ATOM 4802 N N . THR B 1 39 ? 20.562 -11.43 19.031 1 35.38 39 THR B N 1
ATOM 4803 C CA . THR B 1 39 ? 19.141 -11.367 18.703 1 35.38 39 THR B CA 1
ATOM 4804 C C . THR B 1 39 ? 18.828 -10.117 17.891 1 35.38 39 THR B C 1
ATOM 4806 O O . THR B 1 39 ? 19.125 -9 18.328 1 35.38 39 THR B O 1
ATOM 4809 N N . PRO B 1 40 ? 18.656 -10.312 16.641 1 39.59 40 PRO B N 1
ATOM 4810 C CA . PRO B 1 40 ? 18.281 -9.078 15.953 1 39.59 40 PRO B CA 1
ATOM 4811 C C . PRO B 1 40 ? 17.219 -8.281 16.703 1 39.59 40 PRO B C 1
ATOM 4813 O O . PRO B 1 40 ? 16.188 -8.844 17.094 1 39.59 40 PRO B O 1
ATOM 4816 N N . THR B 1 41 ? 17.531 -7.469 17.531 1 42.09 41 THR B N 1
ATOM 4817 C CA . THR B 1 41 ? 16.516 -6.543 18.047 1 42.09 41 THR B CA 1
ATOM 4818 C C . THR B 1 41 ? 15.539 -6.152 16.953 1 42.09 41 THR B C 1
ATOM 4820 O O . THR B 1 41 ? 15.945 -5.801 15.836 1 42.09 41 THR B O 1
ATOM 4823 N N . ALA B 1 42 ? 14.352 -6.609 17.062 1 48.78 42 ALA B N 1
ATOM 4824 C CA . ALA B 1 42 ? 13.297 -6.18 16.141 1 48.78 42 ALA B CA 1
ATOM 4825 C C . ALA B 1 42 ? 13.555 -4.77 15.625 1 48.78 42 ALA B C 1
ATOM 4827 O O . ALA B 1 42 ? 13.812 -3.85 16.406 1 48.78 42 ALA B O 1
ATOM 4828 N N . SER B 1 43 ? 13.898 -4.727 14.258 1 60.19 43 SER B N 1
ATOM 4829 C CA . SER B 1 43 ? 14.328 -3.457 13.68 1 60.19 43 SER B CA 1
ATOM 4830 C C . SER B 1 43 ? 13.25 -2.387 13.844 1 60.19 43 SER B C 1
ATOM 4832 O O . SER B 1 43 ? 12.148 -2.523 13.312 1 60.19 43 SER B O 1
ATOM 4834 N N . ARG B 1 44 ? 13.172 -1.786 14.852 1 74.19 44 ARG B N 1
ATOM 4835 C CA . ARG B 1 44 ? 12.336 -0.606 15.055 1 74.19 44 ARG B CA 1
ATOM 4836 C C . ARG B 1 44 ? 12.727 0.512 14.094 1 74.19 44 ARG B C 1
ATOM 4838 O O . ARG B 1 44 ? 13.828 0.505 13.539 1 74.19 44 ARG B O 1
ATOM 4845 N N . PRO B 1 45 ? 11.727 1.333 13.75 1 87 45 PRO B N 1
ATOM 4846 C CA . PRO B 1 45 ? 12.086 2.486 12.922 1 87 45 PRO B CA 1
ATOM 4847 C C . PRO B 1 45 ? 13.164 3.357 13.555 1 87 45 PRO B C 1
ATOM 4849 O O . PRO B 1 45 ? 13.297 3.391 14.781 1 87 45 PRO B O 1
ATOM 4852 N N . LEU B 1 46 ? 13.883 3.994 12.75 1 90.38 46 LEU B N 1
ATOM 4853 C CA . LEU B 1 46 ? 14.93 4.887 13.234 1 90.38 46 LEU B CA 1
ATOM 4854 C C . LEU B 1 46 ? 14.328 6.094 13.953 1 90.38 46 LEU B C 1
ATOM 4856 O O . LEU B 1 46 ? 13.453 6.77 13.406 1 90.38 46 LEU B O 1
ATOM 4860 N N . LEU B 1 47 ? 14.773 6.266 15.109 1 85.69 47 LEU B N 1
ATOM 4861 C CA . LEU B 1 47 ? 14.406 7.449 15.875 1 85.69 47 LEU B CA 1
ATOM 4862 C C . LEU B 1 47 ? 15.336 8.617 15.562 1 85.69 47 LEU B C 1
ATOM 4864 O O . LEU B 1 47 ? 16.422 8.414 15.023 1 85.69 47 LEU B O 1
ATOM 4868 N N . PRO B 1 48 ? 14.969 9.805 15.914 1 86.12 48 PRO B N 1
ATOM 4869 C CA . PRO B 1 48 ? 15.711 11.008 15.516 1 86.12 48 PRO B CA 1
ATOM 4870 C C . PRO B 1 48 ? 17.156 10.992 16 1 86.12 48 PRO B C 1
ATOM 4872 O O . PRO B 1 48 ? 18.031 11.602 15.375 1 86.12 48 PRO B O 1
ATOM 4875 N N . PHE B 1 49 ? 17.484 10.273 17.109 1 86.06 49 PHE B N 1
ATOM 4876 C CA . PHE B 1 49 ? 18.828 10.344 17.656 1 86.06 49 PHE B CA 1
ATOM 4877 C C . PHE B 1 49 ? 19.562 9.016 17.5 1 86.06 49 PHE B C 1
ATOM 4879 O O . PHE B 1 49 ? 20.656 8.836 18.031 1 86.06 49 PHE B O 1
ATOM 4886 N N . ASP B 1 50 ? 18.984 8.141 16.75 1 88.25 50 ASP B N 1
ATOM 4887 C CA . ASP B 1 50 ? 19.641 6.863 16.453 1 88.25 50 ASP B CA 1
ATOM 4888 C C . ASP B 1 50 ? 20.781 7.047 15.469 1 88.25 50 ASP B C 1
ATOM 4890 O O . ASP B 1 50 ? 20.766 7.961 14.641 1 88.25 50 ASP B O 1
ATOM 4894 N N . GLY B 1 51 ? 21.781 6.195 15.664 1 91.31 51 GLY B N 1
ATOM 4895 C CA . GLY B 1 51 ? 22.766 6.09 14.602 1 91.31 51 GLY B CA 1
ATOM 4896 C C . GLY B 1 51 ? 22.219 5.438 13.344 1 91.31 51 GLY B C 1
ATOM 4897 O O . GLY B 1 51 ? 21.141 4.84 13.367 1 91.31 51 GLY B O 1
ATOM 4898 N N . LEU B 1 52 ? 22.938 5.637 12.289 1 96.19 52 LEU B N 1
ATOM 4899 C CA . LEU B 1 52 ? 22.531 5.051 11.016 1 96.19 52 LEU B CA 1
ATOM 4900 C C . LEU B 1 52 ? 23.156 3.67 10.828 1 96.19 52 LEU B C 1
ATOM 4902 O O . LEU B 1 52 ? 24.375 3.543 10.703 1 96.19 52 LEU B O 1
ATOM 4906 N N . PRO B 1 53 ? 22.344 2.66 10.82 1 96.25 53 PRO B N 1
ATOM 4907 C CA . PRO B 1 53 ? 22.922 1.331 10.609 1 96.25 53 PRO B CA 1
ATOM 4908 C C . PRO B 1 53 ? 23.5 1.152 9.211 1 96.25 53 PRO B C 1
ATOM 4910 O O . PRO B 1 53 ? 22.953 1.67 8.242 1 96.25 53 PRO B O 1
ATOM 4913 N N . SER B 1 54 ? 24.562 0.389 9.125 1 97.06 54 SER B N 1
ATOM 4914 C CA . SER B 1 54 ? 25.172 0.08 7.84 1 97.06 54 SER B CA 1
ATOM 4915 C C . SER B 1 54 ? 24.312 -0.91 7.047 1 97.06 54 SER B C 1
ATOM 4917 O O . SER B 1 54 ? 23.547 -1.679 7.629 1 97.06 54 SER B O 1
ATOM 4919 N N . THR B 1 55 ? 24.469 -0.798 5.762 1 97.19 55 THR B N 1
ATOM 4920 C CA . THR B 1 55 ? 23.781 -1.737 4.883 1 97.19 55 THR B CA 1
ATOM 4921 C C . THR B 1 55 ? 24.453 -3.109 4.934 1 97.19 55 THR B C 1
ATOM 4923 O O . THR B 1 55 ? 25.672 -3.211 4.945 1 97.19 55 THR B O 1
ATOM 4926 N N . GLU B 1 56 ? 23.656 -4.113 4.957 1 94.25 56 GLU B N 1
ATOM 4927 C CA . GLU B 1 56 ? 24.141 -5.492 4.914 1 94.25 56 GLU B CA 1
ATOM 4928 C C . GLU B 1 56 ? 23.609 -6.219 3.68 1 94.25 56 GLU B C 1
ATOM 4930 O O . GLU B 1 56 ? 22.422 -6.094 3.338 1 94.25 56 GLU B O 1
ATOM 4935 N N . LEU B 1 57 ? 24.5 -6.914 3.01 1 94.69 57 LEU B N 1
ATOM 4936 C CA . LEU B 1 57 ? 24.094 -7.805 1.925 1 94.69 57 LEU B CA 1
ATOM 4937 C C . LEU B 1 57 ? 23.703 -9.172 2.465 1 94.69 57 LEU B C 1
ATOM 4939 O O . LEU B 1 57 ? 24.516 -9.867 3.08 1 94.69 57 LEU B O 1
ATOM 4943 N N . LEU B 1 58 ? 22.5 -9.531 2.23 1 92.5 58 LEU B N 1
ATOM 4944 C CA . LEU B 1 58 ? 22.016 -10.797 2.752 1 92.5 58 LEU B CA 1
ATOM 4945 C C . LEU B 1 58 ? 22.141 -11.906 1.708 1 92.5 58 LEU B C 1
ATOM 4947 O O . LEU B 1 58 ? 22.469 -13.047 2.045 1 92.5 58 LEU B O 1
ATOM 4951 N N . ALA B 1 59 ? 21.875 -11.625 0.437 1 94.25 59 ALA B N 1
ATOM 4952 C CA . ALA B 1 59 ? 22 -12.555 -0.683 1 94.25 59 ALA B CA 1
ATOM 4953 C C . ALA B 1 59 ? 22.016 -11.812 -2.014 1 94.25 59 ALA B C 1
ATOM 4955 O O . ALA B 1 59 ? 21.453 -10.727 -2.139 1 94.25 59 ALA B O 1
ATOM 4956 N N . HIS B 1 60 ? 22.688 -12.453 -3.006 1 96.38 60 HIS B N 1
ATOM 4957 C CA . HIS B 1 60 ? 22.75 -11.805 -4.309 1 96.38 60 HIS B CA 1
ATOM 4958 C C . HIS B 1 60 ? 22.859 -12.836 -5.434 1 96.38 60 HIS B C 1
ATOM 4960 O O . HIS B 1 60 ? 23.641 -13.781 -5.336 1 96.38 60 HIS B O 1
ATOM 4966 N N . ALA B 1 61 ? 22.094 -12.734 -6.375 1 97.69 61 ALA B N 1
ATOM 4967 C CA . ALA B 1 61 ? 22.203 -13.234 -7.742 1 97.69 61 ALA B CA 1
ATOM 4968 C C . ALA B 1 61 ? 21.969 -12.117 -8.758 1 97.69 61 ALA B C 1
ATOM 4970 O O . ALA B 1 61 ? 21.312 -11.109 -8.445 1 97.69 61 ALA B O 1
ATOM 4971 N N . PRO B 1 62 ? 22.562 -12.164 -9.891 1 98.62 62 PRO B N 1
ATOM 4972 C CA . PRO B 1 62 ? 22.359 -11.062 -10.836 1 98.62 62 PRO B CA 1
ATOM 4973 C C . PRO B 1 62 ? 20.891 -10.664 -10.953 1 98.62 62 PRO B C 1
ATOM 4975 O O . PRO B 1 62 ? 20.047 -11.5 -11.281 1 98.62 62 PRO B O 1
ATOM 4978 N N . GLY B 1 63 ? 20.594 -9.406 -10.68 1 98.81 63 GLY B N 1
ATOM 4979 C CA . GLY B 1 63 ? 19.25 -8.852 -10.805 1 98.81 63 GLY B CA 1
ATOM 4980 C C . GLY B 1 63 ? 18.391 -9.109 -9.578 1 98.81 63 GLY B C 1
ATOM 4981 O O . GLY B 1 63 ? 17.25 -8.664 -9.516 1 98.81 63 GLY B O 1
ATOM 4982 N N . TRP B 1 64 ? 18.891 -9.875 -8.609 1 98.69 64 TRP B N 1
ATOM 4983 C CA . TRP B 1 64 ? 18.219 -10.18 -7.355 1 98.69 64 TRP B CA 1
ATOM 4984 C C . TRP B 1 64 ? 19.125 -9.914 -6.164 1 98.69 64 TRP B C 1
ATOM 4986 O O . TRP B 1 64 ? 20.094 -10.648 -5.926 1 98.69 64 TRP B O 1
ATOM 4996 N N . THR B 1 65 ? 18.859 -8.836 -5.402 1 98.38 65 THR B N 1
ATOM 4997 C CA . THR B 1 65 ? 19.719 -8.461 -4.289 1 98.38 65 THR B CA 1
ATOM 4998 C C . THR B 1 65 ? 18.906 -8.188 -3.031 1 98.38 65 THR B C 1
ATOM 5000 O O . THR B 1 65 ? 17.984 -7.363 -3.043 1 98.38 65 THR B O 1
ATOM 5003 N N . LEU B 1 66 ? 19.172 -8.906 -2.004 1 96.88 66 LEU B N 1
ATOM 5004 C CA . LEU B 1 66 ? 18.484 -8.766 -0.72 1 96.88 66 LEU B CA 1
ATOM 5005 C C . LEU B 1 66 ? 19.359 -8.008 0.275 1 96.88 66 LEU B C 1
ATOM 5007 O O . LEU B 1 66 ? 20.469 -8.438 0.592 1 96.88 66 LEU B O 1
ATOM 5011 N N . PHE B 1 67 ? 18.828 -6.855 0.728 1 95.94 67 PHE B N 1
ATOM 5012 C CA . PHE B 1 67 ? 19.562 -5.977 1.631 1 95.94 67 PHE B CA 1
ATOM 5013 C C . PHE B 1 67 ? 18.875 -5.898 2.988 1 95.94 67 PHE B C 1
ATOM 5015 O O . PHE B 1 67 ? 17.656 -6.062 3.082 1 95.94 67 PHE B O 1
ATOM 5022 N N . ARG B 1 68 ? 19.672 -5.645 3.975 1 94.75 68 ARG B N 1
ATOM 5023 C CA . ARG B 1 68 ? 19.203 -5.012 5.207 1 94.75 68 ARG B CA 1
ATOM 5024 C C . ARG B 1 68 ? 19.672 -3.566 5.293 1 94.75 68 ARG B C 1
ATOM 5026 O O . ARG B 1 68 ? 20.828 -3.264 4.961 1 94.75 68 ARG B O 1
ATOM 5033 N N . ASN B 1 69 ? 18.797 -2.637 5.633 1 96.44 69 ASN B N 1
ATOM 5034 C CA . ASN B 1 69 ? 19.078 -1.22 5.828 1 96.44 69 ASN B CA 1
ATOM 5035 C C . ASN B 1 69 ? 19.562 -0.558 4.539 1 96.44 69 ASN B C 1
ATOM 5037 O O . ASN B 1 69 ? 20.672 -0.028 4.48 1 96.44 69 ASN B O 1
ATOM 5041 N N . LEU B 1 70 ? 18.75 -0.482 3.588 1 98 70 LEU B N 1
ATOM 5042 C CA . LEU B 1 70 ? 19 0.273 2.365 1 98 70 LEU B CA 1
ATOM 5043 C C . LEU B 1 70 ? 18.438 1.684 2.473 1 98 70 LEU B C 1
ATOM 5045 O O . LEU B 1 70 ? 17.391 1.889 3.094 1 98 70 LEU B O 1
ATOM 5049 N N . TYR B 1 71 ? 19.141 2.639 1.895 1 98.69 71 TYR B N 1
ATOM 5050 C CA . TYR B 1 71 ? 18.703 4.027 1.99 1 98.69 71 TYR B CA 1
ATOM 5051 C C . TYR B 1 71 ? 18.375 4.594 0.615 1 98.69 71 TYR B C 1
ATOM 5053 O O . TYR B 1 71 ? 18.906 4.129 -0.398 1 98.69 71 TYR B O 1
ATOM 5061 N N . MET B 1 72 ? 17.531 5.52 0.473 1 98.75 72 MET B N 1
ATOM 5062 C CA . MET B 1 72 ? 17.188 6.215 -0.766 1 98.75 72 MET B CA 1
ATOM 5063 C C . MET B 1 72 ? 17.078 7.719 -0.532 1 98.75 72 MET B C 1
ATOM 5065 O O . MET B 1 72 ? 16.438 8.156 0.417 1 98.75 72 MET B O 1
ATOM 5069 N N . SER B 1 73 ? 17.75 8.484 -1.263 1 97.75 73 SER B N 1
ATOM 5070 C CA . SER B 1 73 ? 17.688 9.945 -1.246 1 97.75 73 SER B CA 1
ATOM 5071 C C . SER B 1 73 ? 17.672 10.516 -2.662 1 97.75 73 SER B C 1
ATOM 5073 O O . SER B 1 73 ? 18.562 10.211 -3.463 1 97.75 73 SER B O 1
ATOM 5075 N N . ASN B 1 74 ? 16.641 11.258 -2.957 1 96.56 74 ASN B N 1
ATOM 5076 C CA . ASN B 1 74 ? 16.516 11.961 -4.23 1 96.56 74 ASN B CA 1
ATOM 5077 C C . ASN B 1 74 ? 16.609 11 -5.41 1 96.56 74 ASN B C 1
ATOM 5079 O O . ASN B 1 74 ? 17.281 11.297 -6.402 1 96.56 74 ASN B O 1
ATOM 5083 N N . GLY B 1 75 ? 16.125 9.805 -5.23 1 96.94 75 GLY B N 1
ATOM 5084 C CA . GLY B 1 75 ? 16.031 8.852 -6.328 1 96.94 75 GLY B CA 1
ATOM 5085 C C . GLY B 1 75 ? 17.219 7.898 -6.383 1 96.94 75 GLY B C 1
ATOM 5086 O O . GLY B 1 75 ? 17.188 6.906 -7.113 1 96.94 75 GLY B O 1
ATOM 5087 N N . THR B 1 76 ? 18.219 8.203 -5.641 1 98.19 76 THR B N 1
ATOM 5088 C CA . THR B 1 76 ? 19.406 7.355 -5.605 1 98.19 76 THR B CA 1
ATOM 5089 C C . THR B 1 76 ? 19.359 6.398 -4.422 1 98.19 76 THR B C 1
ATOM 5091 O O . THR B 1 76 ? 19.031 6.805 -3.303 1 98.19 76 THR B O 1
ATOM 5094 N N . LEU B 1 77 ? 19.594 5.16 -4.676 1 98.75 77 LEU B N 1
ATOM 5095 C CA . LEU B 1 77 ? 19.781 4.203 -3.594 1 98.75 77 LEU B CA 1
ATOM 5096 C C . LEU B 1 77 ? 21.203 4.289 -3.033 1 98.75 77 LEU B C 1
ATOM 5098 O O . LEU B 1 77 ? 22.156 4.488 -3.783 1 98.75 77 LEU B O 1
ATOM 5102 N N . TYR B 1 78 ? 21.312 4.121 -1.717 1 98.69 78 TYR B N 1
ATOM 5103 C CA . TYR B 1 78 ? 22.625 4.195 -1.078 1 98.69 78 TYR B CA 1
ATOM 5104 C C . TYR B 1 78 ? 22.891 2.955 -0.235 1 98.69 78 TYR B C 1
ATOM 5106 O O . TYR B 1 78 ? 22.078 2.578 0.604 1 98.69 78 TYR B O 1
ATOM 5114 N N . ILE B 1 79 ? 23.984 2.361 -0.486 1 98.62 79 ILE B N 1
ATOM 5115 C CA . ILE B 1 79 ? 24.578 1.341 0.37 1 98.62 79 ILE B CA 1
ATOM 5116 C C . ILE B 1 79 ? 25.578 1.988 1.327 1 98.62 79 ILE B C 1
ATOM 5118 O O . ILE B 1 79 ? 26.562 2.59 0.892 1 98.62 79 ILE B O 1
ATOM 5122 N N . VAL B 1 80 ? 25.25 1.903 2.561 1 98.44 80 VAL B N 1
ATOM 5123 C CA . VAL B 1 80 ? 26.172 2.447 3.564 1 98.44 80 VAL B CA 1
ATOM 5124 C C . VAL B 1 80 ? 27.109 1.35 4.059 1 98.44 80 VAL B C 1
ATOM 5126 O O . VAL B 1 80 ? 26.688 0.447 4.785 1 98.44 80 VAL B O 1
ATOM 5129 N N . ALA B 1 81 ? 28.344 1.439 3.686 1 97.5 81 ALA B N 1
ATOM 5130 C CA . ALA B 1 81 ? 29.328 0.415 4.004 1 97.5 81 ALA B CA 1
ATOM 5131 C C . ALA B 1 81 ? 30.734 1.012 4.066 1 97.5 81 ALA B C 1
ATOM 5133 O O . ALA B 1 81 ? 31.078 1.88 3.262 1 97.5 81 ALA B O 1
ATOM 5134 N N . ASP B 1 82 ? 31.469 0.539 5.035 1 95.19 82 ASP B N 1
ATOM 5135 C CA . ASP B 1 82 ? 32.844 0.979 5.086 1 95.19 82 ASP B CA 1
ATOM 5136 C C . ASP B 1 82 ? 33.688 0.256 4.043 1 95.19 82 ASP B C 1
ATOM 5138 O O . ASP B 1 82 ? 33.188 -0.538 3.256 1 95.19 82 ASP B O 1
ATOM 5142 N N . ASP B 1 83 ? 34.969 0.574 4.051 1 91.94 83 ASP B N 1
ATOM 5143 C CA . ASP B 1 83 ? 35.875 0.07 3.006 1 91.94 83 ASP B CA 1
ATOM 5144 C C . ASP B 1 83 ? 35.938 -1.454 3.047 1 91.94 83 ASP B C 1
ATOM 5146 O O . ASP B 1 83 ? 36 -2.107 2.002 1 91.94 83 ASP B O 1
ATOM 5150 N N . ASN B 1 84 ? 35.969 -1.998 4.188 1 90.81 84 ASN B N 1
ATOM 5151 C CA . ASN B 1 84 ? 36.031 -3.449 4.32 1 90.81 84 ASN B CA 1
ATOM 5152 C C . ASN B 1 84 ? 34.75 -4.109 3.865 1 90.81 84 ASN B C 1
ATOM 5154 O O . ASN B 1 84 ? 34.75 -5.113 3.154 1 90.81 84 ASN B O 1
ATOM 5158 N N . ALA B 1 85 ? 33.656 -3.52 4.211 1 91.06 85 ALA B N 1
ATOM 5159 C CA . ALA B 1 85 ? 32.344 -4.074 3.877 1 91.06 85 ALA B CA 1
ATOM 5160 C C . ALA B 1 85 ? 32.062 -3.895 2.393 1 91.06 85 ALA B C 1
ATOM 5162 O O . ALA B 1 85 ? 31.375 -4.727 1.788 1 91.06 85 ALA B O 1
ATOM 5163 N N . ARG B 1 86 ? 32.531 -2.873 1.813 1 91.94 86 ARG B N 1
ATOM 5164 C CA . ARG B 1 86 ? 32.281 -2.533 0.417 1 91.94 86 ARG B CA 1
ATOM 5165 C C . ARG B 1 86 ? 32.719 -3.654 -0.511 1 91.94 86 ARG B C 1
ATOM 5167 O O . ARG B 1 86 ? 32.094 -3.902 -1.546 1 91.94 86 ARG B O 1
ATOM 5174 N N . GLU B 1 87 ? 33.719 -4.309 -0.099 1 90.44 87 GLU B N 1
ATOM 5175 C CA . GLU B 1 87 ? 34.312 -5.355 -0.94 1 90.44 87 GLU B CA 1
ATOM 5176 C C . GLU B 1 87 ? 33.375 -6.562 -1.034 1 90.44 87 GLU B C 1
ATOM 5178 O O . GLU B 1 87 ? 33.5 -7.371 -1.958 1 90.44 87 GLU B O 1
ATOM 5183 N N . LYS B 1 88 ? 32.469 -6.594 -0.134 1 88.81 88 LYS B N 1
ATOM 5184 C CA . LYS B 1 88 ? 31.578 -7.738 -0.091 1 88.81 88 LYS B CA 1
ATOM 5185 C C . LYS B 1 88 ? 30.406 -7.551 -1.053 1 88.81 88 LYS B C 1
ATOM 5187 O O . LYS B 1 88 ? 29.688 -8.508 -1.361 1 88.81 88 LYS B O 1
ATOM 5192 N N . PHE B 1 89 ? 30.188 -6.336 -1.519 1 95.25 89 PHE B N 1
ATOM 5193 C CA . PHE B 1 89 ? 29.047 -6.082 -2.387 1 95.25 89 PHE B CA 1
ATOM 5194 C C . PHE B 1 89 ? 29.391 -6.379 -3.842 1 95.25 89 PHE B C 1
ATOM 5196 O O . PHE B 1 89 ? 30.516 -6.105 -4.285 1 95.25 89 PHE B O 1
ATOM 5203 N N . PRO B 1 90 ? 28.438 -6.941 -4.523 1 95.88 90 PRO B N 1
ATOM 5204 C CA . PRO B 1 90 ? 28.641 -7.215 -5.945 1 95.88 90 PRO B CA 1
ATOM 5205 C C . PRO B 1 90 ? 28.797 -5.938 -6.773 1 95.88 90 PRO B C 1
ATOM 5207 O O . PRO B 1 90 ? 28.578 -4.836 -6.266 1 95.88 90 PRO B O 1
ATOM 5210 N N . GLU B 1 91 ? 29.266 -6.172 -8.047 1 97.12 91 GLU B N 1
ATOM 5211 C CA . GLU B 1 91 ? 29.266 -5.039 -8.961 1 97.12 91 GLU B CA 1
ATOM 5212 C C . GLU B 1 91 ? 27.875 -4.414 -9.086 1 97.12 91 GLU B C 1
ATOM 5214 O O . GLU B 1 91 ? 26.875 -5.129 -9.141 1 97.12 91 GLU B O 1
ATOM 5219 N N . ILE B 1 92 ? 27.891 -3.145 -9.148 1 97.88 92 ILE B N 1
ATOM 5220 C CA . ILE B 1 92 ? 26.641 -2.396 -9.188 1 97.88 92 ILE B CA 1
ATOM 5221 C C . ILE B 1 92 ? 25.812 -2.838 -10.391 1 97.88 92 ILE B C 1
ATOM 5223 O O . ILE B 1 92 ? 24.594 -3.004 -10.289 1 97.88 92 ILE B O 1
ATOM 5227 N N . ARG B 1 93 ? 26.453 -3.045 -11.547 1 98.19 93 ARG B N 1
ATOM 5228 C CA . ARG B 1 93 ? 25.75 -3.396 -12.781 1 98.19 93 ARG B CA 1
ATOM 5229 C C . ARG B 1 93 ? 25.031 -4.734 -12.641 1 98.19 93 ARG B C 1
ATOM 5231 O O . ARG B 1 93 ? 24.109 -5.027 -13.398 1 98.19 93 ARG B O 1
ATOM 5238 N N . MET B 1 94 ? 25.453 -5.59 -11.719 1 98.56 94 MET B N 1
ATOM 5239 C CA . MET B 1 94 ? 24.828 -6.891 -11.5 1 98.56 94 MET B CA 1
ATOM 5240 C C . MET B 1 94 ? 23.641 -6.773 -10.555 1 98.56 94 MET B C 1
ATOM 5242 O O . MET B 1 94 ? 22.844 -7.707 -10.43 1 98.56 94 MET B O 1
ATOM 5246 N N . MET B 1 95 ? 23.469 -5.594 -9.891 1 98.56 95 MET B N 1
ATOM 5247 C CA . MET B 1 95 ? 22.391 -5.398 -8.93 1 98.56 95 MET B CA 1
ATOM 5248 C C . MET B 1 95 ? 21.25 -4.613 -9.555 1 98.56 95 MET B C 1
ATOM 5250 O O . MET B 1 95 ? 20.078 -4.895 -9.297 1 98.56 95 MET B O 1
ATOM 5254 N N . THR B 1 96 ? 21.562 -3.639 -10.32 1 98.56 96 THR B N 1
ATOM 5255 C CA . THR B 1 96 ? 20.516 -2.736 -10.773 1 98.56 96 THR B CA 1
ATOM 5256 C C . THR B 1 96 ? 20.859 -2.141 -12.133 1 98.56 96 THR B C 1
ATOM 5258 O O . THR B 1 96 ? 21.891 -2.469 -12.719 1 98.56 96 THR B O 1
ATOM 5261 N N . SER B 1 97 ? 19.969 -1.402 -12.711 1 98.56 97 SER B N 1
ATOM 5262 C CA . SER B 1 97 ? 20.062 -0.654 -13.961 1 98.56 97 SER B CA 1
ATOM 5263 C C . SER B 1 97 ? 19.328 0.677 -13.867 1 98.56 97 SER B C 1
ATOM 5265 O O . SER B 1 97 ? 18.906 1.087 -12.789 1 98.56 97 SER B O 1
ATOM 5267 N N . THR B 1 98 ? 19.188 1.355 -15.039 1 98.12 98 THR B N 1
ATOM 5268 C CA . THR B 1 98 ? 18.484 2.639 -15.055 1 98.12 98 THR B CA 1
ATOM 5269 C C . THR B 1 98 ? 16.969 2.436 -15.055 1 98.12 98 THR B C 1
ATOM 5271 O O . THR B 1 98 ? 16.219 3.395 -14.906 1 98.12 98 THR B O 1
ATOM 5274 N N . GLY B 1 99 ? 16.5 1.206 -15.203 1 96.56 99 GLY B N 1
ATOM 5275 C CA . GLY B 1 99 ? 15.07 0.924 -15.211 1 96.56 99 GLY B CA 1
ATOM 5276 C C . GLY B 1 99 ? 14.414 1.219 -16.547 1 96.56 99 GLY B C 1
ATOM 5277 O O . GLY B 1 99 ? 13.188 1.187 -16.656 1 96.56 99 GLY B O 1
ATOM 5278 N N . LEU B 1 100 ? 15.133 1.469 -17.594 1 96.56 1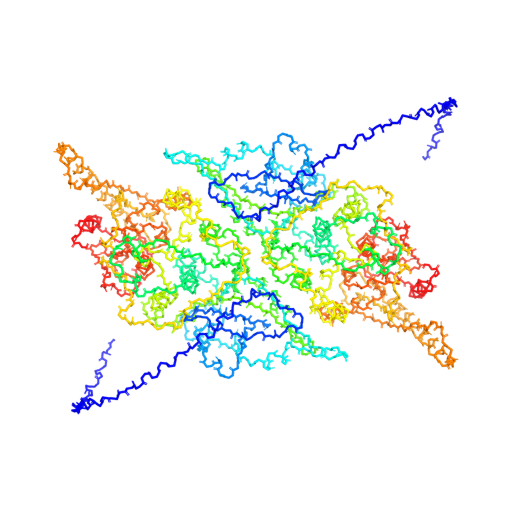00 LEU B N 1
ATOM 5279 C CA . LEU B 1 100 ? 14.617 1.751 -18.938 1 96.56 100 LEU B CA 1
ATOM 5280 C C . LEU B 1 100 ? 14.117 0.477 -19.609 1 96.56 100 LEU B C 1
ATOM 5282 O O . LEU B 1 100 ? 14.578 -0.622 -19.281 1 96.56 100 LEU B O 1
ATOM 5286 N N . GLU B 1 101 ? 13.211 0.644 -20.516 1 96.56 101 GLU B N 1
ATOM 5287 C CA . GLU B 1 101 ? 12.742 -0.48 -21.328 1 96.56 101 GLU B CA 1
ATOM 5288 C C . GLU B 1 101 ? 13.883 -1.089 -22.141 1 96.56 101 GLU B C 1
ATOM 5290 O O . GLU B 1 101 ? 14.789 -0.379 -22.562 1 96.56 101 GLU B O 1
ATOM 5295 N N . ALA B 1 102 ? 13.805 -2.334 -22.359 1 95.19 102 ALA B N 1
ATOM 5296 C CA . ALA B 1 102 ? 14.898 -3.055 -23.016 1 95.19 102 ALA B CA 1
ATOM 5297 C C . ALA B 1 102 ? 14.664 -3.158 -24.516 1 95.19 102 ALA B C 1
ATOM 5299 O O . ALA B 1 102 ? 13.602 -3.604 -24.953 1 95.19 102 ALA B O 1
ATOM 5300 N N . GLU B 1 103 ? 15.602 -2.607 -25.188 1 94 103 GLU B N 1
ATOM 5301 C CA . GLU B 1 103 ? 15.75 -2.793 -26.625 1 94 103 GLU B CA 1
ATOM 5302 C C . GLU B 1 103 ? 17.109 -3.406 -26.969 1 94 103 GLU B C 1
ATOM 5304 O O . GLU B 1 103 ? 18.094 -3.152 -26.281 1 94 103 GLU B O 1
ATOM 5309 N N . ASN B 1 104 ? 17.125 -4.242 -28 1 90.69 104 ASN B N 1
ATOM 5310 C CA . ASN B 1 104 ? 18.359 -4.934 -28.344 1 90.69 104 ASN B CA 1
ATOM 5311 C C . ASN B 1 104 ? 19.219 -4.102 -29.297 1 90.69 104 ASN B C 1
ATOM 5313 O O . ASN B 1 104 ? 19.547 -4.547 -30.406 1 90.69 104 ASN B O 1
ATOM 5317 N N . THR B 1 105 ? 19.531 -2.904 -28.891 1 96.31 105 THR B N 1
ATOM 5318 C CA . THR B 1 105 ? 20.484 -2.033 -29.578 1 96.31 105 THR B CA 1
ATOM 5319 C C . THR B 1 105 ? 21.641 -1.665 -28.656 1 96.31 105 THR B C 1
ATOM 5321 O O . THR B 1 105 ? 21.469 -1.549 -27.438 1 96.31 105 THR B O 1
ATOM 5324 N N . PRO B 1 106 ? 22.766 -1.593 -29.25 1 95.88 106 PRO B N 1
ATOM 5325 C CA . PRO B 1 106 ? 23.922 -1.229 -28.422 1 95.88 106 PRO B CA 1
ATOM 5326 C C . PRO B 1 106 ? 23.688 0.044 -27.609 1 95.88 106 PRO B C 1
ATOM 5328 O O . PRO B 1 106 ? 24.125 0.141 -26.469 1 95.88 106 PRO B O 1
ATOM 5331 N N . GLU B 1 107 ? 23.031 1.002 -28.234 1 97.12 107 GLU B N 1
ATOM 5332 C CA . GLU B 1 107 ? 22.766 2.266 -27.547 1 97.12 107 GLU B CA 1
ATOM 5333 C C . GLU B 1 107 ? 21.859 2.055 -26.328 1 97.12 107 GLU B C 1
ATOM 5335 O O . GLU B 1 107 ? 22.141 2.584 -25.25 1 97.12 107 GLU B O 1
ATOM 5340 N N . ASN B 1 108 ? 20.844 1.32 -26.5 1 97.31 108 ASN B N 1
ATOM 5341 C CA . ASN B 1 108 ? 19.938 1.055 -25.391 1 97.31 108 ASN B CA 1
ATOM 5342 C C . ASN B 1 108 ? 20.609 0.245 -24.281 1 97.31 108 ASN B C 1
ATOM 5344 O O . ASN B 1 108 ? 20.391 0.507 -23.109 1 97.31 108 ASN B O 1
ATOM 5348 N N . ILE B 1 109 ? 21.344 -0.696 -24.688 1 96.88 109 ILE B N 1
ATOM 5349 C CA . ILE B 1 109 ? 22.062 -1.529 -23.734 1 96.88 109 ILE B CA 1
ATOM 5350 C C . ILE B 1 109 ? 22.984 -0.66 -22.891 1 96.88 109 ILE B C 1
ATOM 5352 O O . ILE B 1 109 ? 23.031 -0.805 -21.672 1 96.88 109 ILE B O 1
ATOM 5356 N N . ALA B 1 110 ? 23.641 0.223 -23.531 1 97.5 110 ALA B N 1
ATOM 5357 C CA . ALA B 1 110 ? 24.531 1.139 -22.828 1 97.5 110 ALA B CA 1
ATOM 5358 C C . ALA B 1 110 ? 23.75 2.051 -21.891 1 97.5 110 ALA B C 1
ATOM 5360 O O . ALA B 1 110 ? 24.203 2.34 -20.781 1 97.5 110 ALA B O 1
ATOM 5361 N N . MET B 1 111 ? 22.609 2.477 -22.328 1 98 111 MET B N 1
ATOM 5362 C CA . MET B 1 111 ? 21.781 3.4 -21.547 1 98 111 MET B CA 1
ATOM 5363 C C . MET B 1 111 ? 21.234 2.721 -20.297 1 98 111 MET B C 1
ATOM 5365 O O . MET B 1 111 ? 20.859 3.393 -19.344 1 98 111 MET B O 1
ATOM 5369 N N . ARG B 1 112 ? 21.172 1.415 -20.281 1 98.06 112 ARG B N 1
ATOM 5370 C CA . ARG B 1 112 ? 20.594 0.679 -19.156 1 98.06 112 ARG B CA 1
ATOM 5371 C C . ARG B 1 112 ? 21.656 0.344 -18.125 1 98.06 112 ARG B C 1
ATOM 5373 O O . ARG B 1 112 ? 21.359 -0.241 -17.078 1 98.06 112 ARG B O 1
ATOM 5380 N N . GLU B 1 113 ? 22.922 0.704 -18.391 1 98.38 113 GLU B N 1
ATOM 5381 C CA . GLU B 1 113 ? 23.953 0.609 -17.359 1 98.38 113 GLU B CA 1
ATOM 5382 C C . GLU B 1 113 ? 23.719 1.613 -16.234 1 98.38 113 GLU B C 1
ATOM 5384 O O . GLU B 1 113 ? 23.422 2.783 -16.5 1 98.38 113 GLU B O 1
ATOM 5389 N N . PRO B 1 114 ? 23.812 1.14 -15 1 98.31 114 PRO B N 1
ATOM 5390 C CA . PRO B 1 114 ? 23.531 2.053 -13.891 1 98.31 114 PRO B CA 1
ATOM 5391 C C . PRO B 1 114 ? 24.594 3.129 -13.727 1 98.31 114 PRO B C 1
ATOM 5393 O O . PRO B 1 114 ? 25.75 2.918 -14.094 1 98.31 114 PRO B O 1
ATOM 5396 N N . THR B 1 115 ? 24.234 4.254 -13.25 1 97.75 115 THR B N 1
ATOM 5397 C CA . THR B 1 115 ? 25.094 5.371 -12.891 1 97.75 115 THR B CA 1
ATOM 5398 C C . THR B 1 115 ? 24.984 5.684 -11.406 1 97.75 115 THR B C 1
ATOM 5400 O O . THR B 1 115 ? 24.266 5.008 -10.672 1 97.75 115 THR B O 1
ATOM 5403 N N . ASP B 1 116 ? 25.656 6.684 -10.992 1 97.12 116 ASP B N 1
ATOM 5404 C CA . ASP B 1 116 ? 25.641 7.113 -9.594 1 97.12 116 ASP B CA 1
ATOM 5405 C C . ASP B 1 116 ? 24.266 7.672 -9.211 1 97.12 116 ASP B C 1
ATOM 5407 O O . ASP B 1 116 ? 23.953 7.809 -8.031 1 97.12 116 ASP B O 1
ATOM 5411 N N . ASP B 1 117 ? 23.453 7.934 -10.203 1 97.06 117 ASP B N 1
ATOM 5412 C CA . ASP B 1 117 ? 22.109 8.414 -9.922 1 97.06 117 ASP B CA 1
ATOM 5413 C C . ASP B 1 117 ? 21.203 7.273 -9.461 1 97.06 117 ASP B C 1
ATOM 5415 O O . ASP B 1 117 ? 20.156 7.512 -8.867 1 97.06 117 ASP B O 1
ATOM 5419 N N . ASN B 1 118 ? 21.641 6.066 -9.797 1 98.25 118 ASN B N 1
ATOM 5420 C CA . ASN B 1 118 ? 20.797 4.914 -9.477 1 98.25 118 ASN B CA 1
ATOM 5421 C C . ASN B 1 118 ? 21.172 4.305 -8.133 1 98.25 118 ASN B C 1
ATOM 5423 O O . ASN B 1 118 ? 20.297 3.975 -7.332 1 98.25 118 ASN B O 1
ATOM 5427 N N . ILE B 1 119 ? 22.438 4.078 -7.902 1 98.38 119 ILE B N 1
ATOM 5428 C CA . ILE B 1 119 ? 22.875 3.484 -6.648 1 98.38 119 ILE B CA 1
ATOM 5429 C C . ILE B 1 119 ? 24.328 3.873 -6.383 1 98.38 119 ILE B C 1
ATOM 5431 O O . ILE B 1 119 ? 25.141 3.953 -7.309 1 98.38 119 ILE B O 1
ATOM 5435 N N . GLN B 1 120 ? 24.656 4.184 -5.16 1 97.81 120 GLN B N 1
ATOM 5436 C CA . GLN B 1 120 ? 26.016 4.52 -4.715 1 97.81 120 GLN B CA 1
ATOM 5437 C C . GLN B 1 120 ? 26.359 3.789 -3.422 1 97.81 120 GLN B C 1
ATOM 5439 O O . GLN B 1 120 ? 25.484 3.488 -2.613 1 97.81 120 GLN B O 1
ATOM 5444 N N . ILE B 1 121 ? 27.609 3.473 -3.264 1 98.06 121 ILE B N 1
ATOM 5445 C CA . ILE B 1 121 ? 28.141 3.016 -1.983 1 98.06 121 ILE B CA 1
ATOM 5446 C C . ILE B 1 121 ? 28.859 4.164 -1.284 1 98.06 121 ILE B C 1
ATOM 5448 O O . ILE B 1 121 ? 29.766 4.773 -1.856 1 98.06 121 ILE B O 1
ATOM 5452 N N . ILE B 1 122 ? 28.453 4.469 -0.149 1 97.94 122 ILE B N 1
ATOM 5453 C CA . ILE B 1 122 ? 29.094 5.539 0.61 1 97.94 122 ILE B CA 1
ATOM 5454 C C . ILE B 1 122 ? 29.531 5.012 1.977 1 97.94 122 ILE B C 1
ATOM 5456 O O . ILE B 1 122 ? 29.016 3.998 2.451 1 97.94 122 ILE B O 1
ATOM 5460 N N . SER B 1 123 ? 30.484 5.66 2.627 1 97.56 123 SER B N 1
ATOM 5461 C CA . SER B 1 123 ? 30.938 5.273 3.959 1 97.56 123 SER B CA 1
ATOM 5462 C C . SER B 1 123 ? 29.953 5.719 5.031 1 97.56 123 SER B C 1
ATOM 5464 O O . SER B 1 123 ? 29.141 6.613 4.797 1 97.56 123 SER B O 1
ATOM 5466 N N . PRO B 1 124 ? 29.984 5.043 6.152 1 97.12 124 PRO B N 1
ATOM 5467 C CA . PRO B 1 124 ? 29.156 5.512 7.27 1 97.12 124 PRO B CA 1
ATOM 5468 C C . PRO B 1 124 ? 29.422 6.977 7.613 1 97.12 124 PRO B C 1
ATOM 5470 O O . PRO B 1 124 ? 28.484 7.699 7.98 1 97.12 124 PRO B O 1
ATOM 5473 N N . GLU B 1 125 ? 30.656 7.422 7.5 1 96.06 125 GLU B N 1
ATOM 5474 C CA . GLU B 1 125 ? 30.984 8.82 7.766 1 96.06 125 GLU B CA 1
ATOM 5475 C C . GLU B 1 125 ? 30.328 9.75 6.758 1 96.06 125 GLU B C 1
ATOM 5477 O O . GLU B 1 125 ? 29.812 10.805 7.125 1 96.06 125 GLU B O 1
ATOM 5482 N N . GLU B 1 126 ? 30.375 9.297 5.551 1 96 126 GLU B N 1
ATOM 5483 C CA . GLU B 1 126 ? 29.719 10.094 4.512 1 96 126 GLU B CA 1
ATOM 5484 C C . GLU B 1 126 ? 28.219 10.164 4.75 1 96 126 GLU B C 1
ATOM 5486 O O . GLU B 1 126 ? 27.594 11.219 4.559 1 96 126 GLU B O 1
ATOM 5491 N N . ALA B 1 127 ? 27.625 9.047 5.062 1 96.88 127 ALA B N 1
ATOM 5492 C CA . ALA B 1 127 ? 26.188 9.023 5.375 1 96.88 127 ALA B CA 1
ATOM 5493 C C . ALA B 1 127 ? 25.859 9.992 6.508 1 96.88 127 ALA B C 1
ATOM 5495 O O . ALA B 1 127 ? 24.875 10.727 6.434 1 96.88 127 ALA B O 1
ATOM 5496 N N . LYS B 1 128 ? 26.672 9.992 7.52 1 94 128 LYS B N 1
ATOM 5497 C CA . LYS B 1 128 ? 26.484 10.906 8.641 1 94 128 LYS B CA 1
ATOM 5498 C C . LYS B 1 128 ? 26.594 12.359 8.188 1 94 128 LYS B C 1
ATOM 5500 O O . LYS B 1 128 ? 25.781 13.195 8.602 1 94 128 LYS B O 1
ATOM 5505 N N . ASP B 1 129 ? 27.578 12.625 7.383 1 92.69 129 ASP B N 1
ATOM 5506 C CA . ASP B 1 129 ? 27.75 13.977 6.879 1 92.69 129 ASP B CA 1
ATOM 5507 C C . ASP B 1 129 ? 26.531 14.438 6.082 1 92.69 129 ASP B C 1
ATOM 5509 O O . ASP B 1 129 ? 26.172 15.617 6.109 1 92.69 129 ASP B O 1
ATOM 5513 N N . ARG B 1 130 ? 25.969 13.516 5.43 1 93.06 130 ARG B N 1
ATOM 5514 C CA . ARG B 1 130 ? 24.859 13.836 4.531 1 93.06 130 ARG B CA 1
ATOM 5515 C C . ARG B 1 130 ? 23.547 13.984 5.305 1 93.06 130 ARG B C 1
ATOM 5517 O O . ARG B 1 130 ? 22.75 14.867 5.008 1 93.06 130 ARG B O 1
ATOM 5524 N N . TRP B 1 131 ? 23.297 13.109 6.266 1 94.69 131 TRP B N 1
ATOM 5525 C CA . TRP B 1 131 ? 21.938 12.969 6.762 1 94.69 131 TRP B CA 1
ATOM 5526 C C . TRP B 1 131 ? 21.859 13.25 8.258 1 94.69 131 TRP B C 1
ATOM 5528 O O . TRP B 1 131 ? 20.797 13.141 8.875 1 94.69 131 TRP B O 1
ATOM 5538 N N . VAL B 1 132 ? 23 13.523 8.852 1 89.44 132 VAL B N 1
ATOM 5539 C CA . VAL B 1 132 ? 23 13.797 10.289 1 89.44 132 VAL B CA 1
ATOM 5540 C C . VAL B 1 132 ? 23.469 15.227 10.539 1 89.44 132 VAL B C 1
ATOM 5542 O O . VAL B 1 132 ? 24.484 15.656 9.984 1 89.44 132 VAL B O 1
ATOM 5545 N N . SER B 1 133 ? 22.609 16 11.062 1 77.25 133 SER B N 1
ATOM 5546 C CA . SER B 1 133 ? 22.969 17.391 11.383 1 77.25 133 SER B CA 1
ATOM 5547 C C . SER B 1 133 ? 23.125 17.578 12.891 1 77.25 133 SER B C 1
ATOM 5549 O O . SER B 1 133 ? 22.516 16.844 13.68 1 77.25 133 SER B O 1
ATOM 5551 N N . THR B 1 134 ? 24.156 18.312 13.195 1 60.97 134 THR B N 1
ATOM 5552 C CA . THR B 1 134 ? 24.328 18.672 14.594 1 60.97 134 THR B CA 1
ATOM 5553 C C . THR B 1 134 ? 23.438 19.859 14.961 1 60.97 134 THR B C 1
ATOM 5555 O O . THR B 1 134 ? 23.422 20.875 14.258 1 60.97 134 THR B O 1
ATOM 5558 N N . THR B 1 135 ? 22.312 19.594 15.352 1 57 135 THR B N 1
ATOM 5559 C CA . THR B 1 135 ? 21.391 20.703 15.508 1 57 135 THR B CA 1
ATOM 5560 C C . THR B 1 135 ? 21.797 21.594 16.672 1 57 135 THR B C 1
ATOM 5562 O O . THR B 1 135 ? 21.766 22.812 16.562 1 57 135 THR B O 1
ATOM 5565 N N . ASN B 1 136 ? 21.344 21.156 18.109 1 53 136 ASN B N 1
ATOM 5566 C CA . ASN B 1 136 ? 21.094 22.109 19.188 1 53 136 ASN B CA 1
ATOM 5567 C C . ASN B 1 136 ? 22.359 22.438 19.969 1 53 136 ASN B C 1
ATOM 5569 O O . ASN B 1 136 ? 23.391 21.812 19.766 1 53 136 ASN B O 1
ATOM 5573 N N . ALA B 1 137 ? 22.203 23.594 20.641 1 49.47 137 ALA B N 1
ATOM 5574 C CA . ALA B 1 137 ? 23.188 24.141 21.562 1 49.47 137 ALA B CA 1
ATOM 5575 C C . ALA B 1 137 ? 23.781 23.062 22.469 1 49.47 137 ALA B C 1
ATOM 5577 O O . ALA B 1 137 ? 24.859 23.219 23.031 1 49.47 137 ALA B O 1
ATOM 5578 N N . LYS B 1 138 ? 23.062 22 22.703 1 53.44 138 LYS B N 1
ATOM 5579 C CA . LYS B 1 138 ? 23.562 21.031 23.672 1 53.44 138 LYS B CA 1
ATOM 5580 C C . LYS B 1 138 ? 24.312 19.891 22.969 1 53.44 138 LYS B C 1
ATOM 5582 O O . LYS B 1 138 ? 24.609 18.859 23.578 1 53.44 138 LYS B O 1
ATOM 5587 N N . GLY B 1 139 ? 24.438 20 21.688 1 59.88 139 GLY B N 1
ATOM 5588 C CA . GLY B 1 139 ? 25.328 19.109 20.969 1 59.88 139 GLY B CA 1
ATOM 5589 C C . GLY B 1 139 ? 24.672 17.828 20.516 1 59.88 139 GLY B C 1
ATOM 5590 O O . GLY B 1 139 ? 25.344 16.812 20.312 1 59.88 139 GLY B O 1
ATOM 5591 N N . ARG B 1 140 ? 23.344 17.781 20.547 1 68.12 140 ARG B N 1
ATOM 5592 C CA . ARG B 1 140 ? 22.766 16.5 20.188 1 68.12 140 ARG B CA 1
ATOM 5593 C C . ARG B 1 140 ? 22.656 16.344 18.672 1 68.12 140 ARG B C 1
ATOM 5595 O O . ARG B 1 140 ? 22.375 17.312 17.969 1 68.12 140 ARG B O 1
ATOM 5602 N N . VAL B 1 141 ? 22.938 15.133 18.219 1 79.69 141 VAL B N 1
ATOM 5603 C CA . VAL B 1 141 ? 23 14.727 16.812 1 79.69 141 VAL B CA 1
ATOM 5604 C C . VAL B 1 141 ? 21.625 14.219 16.359 1 79.69 141 VAL B C 1
ATOM 5606 O O . VAL B 1 141 ? 21.031 13.367 17.016 1 79.69 141 VAL B O 1
ATOM 5609 N N . LEU B 1 142 ? 21.016 15.008 15.422 1 86.38 142 LEU B N 1
ATOM 5610 C CA . LEU B 1 142 ? 19.719 14.641 14.859 1 86.38 142 LEU B CA 1
ATOM 5611 C C . LEU B 1 142 ? 19.875 14.094 13.445 1 86.38 142 LEU B C 1
ATOM 5613 O O . LEU B 1 142 ? 20.578 14.695 12.617 1 86.38 142 LEU B O 1
ATOM 5617 N N . ASN B 1 143 ? 19.312 12.922 13.219 1 91.69 143 ASN B N 1
ATOM 5618 C CA . ASN B 1 143 ? 19.344 12.422 11.852 1 91.69 143 ASN B CA 1
ATOM 5619 C C . ASN B 1 143 ? 18.109 12.844 11.07 1 91.69 143 ASN B C 1
ATOM 5621 O O . ASN B 1 143 ? 17.062 13.125 11.664 1 91.69 143 ASN B O 1
ATOM 5625 N N . ARG B 1 144 ? 18.234 12.969 9.828 1 93.44 144 ARG B N 1
ATOM 5626 C CA . ARG B 1 144 ? 17.141 13.242 8.914 1 93.44 144 ARG B CA 1
ATOM 5627 C C . ARG B 1 144 ? 16.844 12.031 8.031 1 93.44 144 ARG B C 1
ATOM 5629 O O . ARG B 1 144 ? 16.781 12.156 6.805 1 93.44 144 ARG B O 1
ATOM 5636 N N . VAL B 1 145 ? 16.672 10.906 8.711 1 96.38 145 VAL B N 1
ATOM 5637 C CA . VAL B 1 145 ? 16.375 9.633 8.055 1 96.38 145 VAL B CA 1
ATOM 5638 C C . VAL B 1 145 ? 15.086 9.039 8.625 1 96.38 145 VAL B C 1
ATOM 5640 O O . VAL B 1 145 ? 14.914 8.969 9.844 1 96.38 145 VAL B O 1
ATOM 5643 N N . TRP B 1 146 ? 14.172 8.734 7.781 1 96 146 TRP B N 1
ATOM 5644 C CA . TRP B 1 146 ? 12.898 8.141 8.18 1 96 146 TRP B CA 1
ATOM 5645 C C . TRP B 1 146 ? 12.773 6.719 7.652 1 96 146 TRP B C 1
ATOM 5647 O O . TRP B 1 146 ? 13.117 6.445 6.5 1 96 146 TRP B O 1
ATOM 5657 N N . THR B 1 147 ? 12.25 5.852 8.461 1 95.44 147 THR B N 1
ATOM 5658 C CA . THR B 1 147 ? 12.133 4.445 8.094 1 95.44 147 THR B CA 1
ATOM 5659 C C . THR B 1 147 ? 10.797 4.172 7.414 1 95.44 147 THR B C 1
ATOM 5661 O O . THR B 1 147 ? 9.75 4.625 7.883 1 95.44 147 THR B O 1
ATOM 5664 N N . VAL B 1 148 ? 10.828 3.605 6.285 1 95.5 148 VAL B N 1
ATOM 5665 C CA . VAL B 1 148 ? 9.68 2.953 5.676 1 95.5 148 VAL B CA 1
ATOM 5666 C C . VAL B 1 148 ? 9.578 1.513 6.172 1 95.5 148 VAL B C 1
ATOM 5668 O O . VAL B 1 148 ? 10.219 0.614 5.621 1 95.5 148 VAL B O 1
ATOM 5671 N N . GLU B 1 149 ? 8.797 1.307 7.145 1 92.31 149 GLU B N 1
ATOM 5672 C CA . GLU B 1 149 ? 8.797 0.053 7.895 1 92.31 149 GLU B CA 1
ATOM 5673 C C . GLU B 1 149 ? 8.227 -1.089 7.055 1 92.31 149 GLU B C 1
ATOM 5675 O O . GLU B 1 149 ? 7.367 -0.87 6.199 1 92.31 149 GLU B O 1
ATOM 5680 N N . GLY B 1 150 ? 8.688 -2.363 7.352 1 90.31 150 GLY B N 1
ATOM 5681 C CA . GLY B 1 150 ? 8.227 -3.568 6.68 1 90.31 150 GLY B CA 1
ATOM 5682 C C . GLY B 1 150 ? 9.203 -4.094 5.652 1 90.31 150 GLY B C 1
ATOM 5683 O O . GLY B 1 150 ? 10.219 -3.449 5.367 1 90.31 150 GLY B O 1
ATOM 5684 N N . ASN B 1 151 ? 8.906 -5.258 5.152 1 93.19 151 ASN B N 1
ATOM 5685 C CA . ASN B 1 151 ? 9.672 -5.891 4.082 1 93.19 151 ASN B CA 1
ATOM 5686 C C . ASN B 1 151 ? 9.211 -5.418 2.707 1 93.19 151 ASN B C 1
ATOM 5688 O O . ASN B 1 151 ? 8.039 -5.539 2.363 1 93.19 151 ASN B O 1
ATOM 5692 N N . THR B 1 152 ? 10.227 -4.902 1.951 1 95.75 152 THR B N 1
ATOM 5693 C CA . THR B 1 152 ? 9.867 -4.254 0.695 1 95.75 152 THR B CA 1
ATOM 5694 C C . THR B 1 152 ? 10.453 -5.012 -0.493 1 95.75 152 THR B C 1
ATOM 5696 O O . THR B 1 152 ? 11.641 -5.332 -0.504 1 95.75 152 THR B O 1
ATOM 5699 N N . LEU B 1 153 ? 9.609 -5.379 -1.427 1 98.25 153 LEU B N 1
ATOM 5700 C CA . LEU B 1 153 ? 10.047 -5.746 -2.768 1 98.25 153 LEU B CA 1
ATOM 5701 C C . LEU B 1 153 ? 10.156 -4.516 -3.66 1 98.25 153 LEU B C 1
ATOM 5703 O O . LEU B 1 153 ? 9.148 -3.881 -3.977 1 98.25 153 LEU B O 1
ATOM 5707 N N . LEU B 1 154 ? 11.359 -4.145 -4.02 1 98.75 154 LEU B N 1
ATOM 5708 C CA . LEU B 1 154 ? 11.578 -2.99 -4.887 1 98.75 154 LEU B CA 1
ATOM 5709 C C . LEU B 1 154 ? 11.859 -3.434 -6.316 1 98.75 154 LEU B C 1
ATOM 5711 O O . LEU B 1 154 ? 12.961 -3.896 -6.621 1 98.75 154 LEU B O 1
ATOM 5715 N N . PHE B 1 155 ? 10.906 -3.324 -7.191 1 98.69 155 PHE B N 1
ATOM 5716 C CA . PHE B 1 155 ? 11.016 -3.725 -8.586 1 98.69 155 PHE B CA 1
ATOM 5717 C C . PHE B 1 155 ? 11.461 -2.553 -9.453 1 98.69 155 PHE B C 1
ATOM 5719 O O . PHE B 1 155 ? 10.711 -1.589 -9.633 1 98.69 155 PHE B O 1
ATOM 5726 N N . ASN B 1 156 ? 12.602 -2.637 -9.984 1 98.5 156 ASN B N 1
ATOM 5727 C CA . ASN B 1 156 ? 13.172 -1.581 -10.812 1 98.5 156 ASN B CA 1
ATOM 5728 C C . ASN B 1 156 ? 12.812 -1.767 -12.289 1 98.5 156 ASN B C 1
ATOM 5730 O O . ASN B 1 156 ? 13.227 -0.979 -13.133 1 98.5 156 ASN B O 1
ATOM 5734 N N . ASP B 1 157 ? 11.992 -2.766 -12.641 1 97.31 157 ASP B N 1
ATOM 5735 C CA . ASP B 1 157 ? 11.641 -3.104 -14.016 1 97.31 157 ASP B CA 1
ATOM 5736 C C . ASP B 1 157 ? 10.68 -2.074 -14.602 1 97.31 157 ASP B C 1
ATOM 5738 O O . ASP B 1 157 ? 9.789 -1.571 -13.906 1 97.31 157 ASP B O 1
ATOM 5742 N N . PRO B 1 158 ? 10.836 -1.777 -15.875 1 96.19 158 PRO B N 1
ATOM 5743 C CA . PRO B 1 158 ? 9.828 -0.965 -16.547 1 96.19 158 PRO B CA 1
ATOM 5744 C C . PRO B 1 158 ? 8.539 -1.739 -16.828 1 96.19 158 PRO B C 1
ATOM 5746 O O . PRO B 1 158 ? 8.484 -2.953 -16.625 1 96.19 158 PRO B O 1
ATOM 5749 N N . LYS B 1 159 ? 7.516 -1.095 -17.359 1 94.88 159 LYS B N 1
ATOM 5750 C CA . LYS B 1 159 ? 6.207 -1.696 -17.609 1 94.88 159 LYS B CA 1
ATOM 5751 C C . LYS B 1 159 ? 6.266 -2.693 -18.75 1 94.88 159 LYS B C 1
ATOM 5753 O O . LYS B 1 159 ? 5.371 -3.529 -18.906 1 94.88 159 LYS B O 1
ATOM 5758 N N . GLN B 1 160 ? 7.242 -2.67 -19.641 1 92.5 160 GLN B N 1
ATOM 5759 C CA . GLN B 1 160 ? 7.379 -3.391 -20.891 1 92.5 160 GLN B CA 1
ATOM 5760 C C . GLN B 1 160 ? 7.023 -4.863 -20.719 1 92.5 160 GLN B C 1
ATOM 5762 O O . GLN B 1 160 ? 6.359 -5.453 -21.578 1 92.5 160 GLN B O 1
ATOM 5767 N N . PHE B 1 161 ? 7.32 -5.527 -19.609 1 91.06 161 PHE B N 1
ATOM 5768 C CA . PHE B 1 161 ? 7.086 -6.961 -19.484 1 91.06 161 PHE B CA 1
ATOM 5769 C C . PHE B 1 161 ? 6.117 -7.25 -18.344 1 91.06 161 PHE B C 1
ATOM 5771 O O . PHE B 1 161 ? 5.637 -8.375 -18.203 1 91.06 161 PHE B O 1
ATOM 5778 N N . LEU B 1 162 ? 5.715 -6.285 -17.656 1 95.56 162 LEU B N 1
ATOM 5779 C CA . LEU B 1 162 ? 4.973 -6.504 -16.406 1 95.56 162 LEU B CA 1
ATOM 5780 C C . LEU B 1 162 ? 3.523 -6.871 -16.703 1 95.56 162 LEU B C 1
ATOM 5782 O O . LEU B 1 162 ? 2.875 -7.551 -15.906 1 95.56 162 LEU B O 1
ATOM 5786 N N . ARG B 1 163 ? 3.018 -6.516 -17.875 1 94.88 163 ARG B N 1
ATOM 5787 C CA . ARG B 1 163 ? 1.613 -6.734 -18.203 1 94.88 163 ARG B CA 1
ATOM 5788 C C . ARG B 1 163 ? 1.388 -8.141 -18.75 1 94.88 163 ARG B C 1
ATOM 5790 O O . ARG B 1 163 ? 0.251 -8.539 -19.016 1 94.88 163 ARG B O 1
ATOM 5797 N N . HIS B 1 164 ? 2.404 -8.859 -18.938 1 95.31 164 HIS B N 1
ATOM 5798 C CA . HIS B 1 164 ? 2.307 -10.227 -19.438 1 95.31 164 HIS B CA 1
ATOM 5799 C C . HIS B 1 164 ? 2.193 -11.227 -18.297 1 95.31 164 HIS B C 1
ATOM 5801 O O . HIS B 1 164 ? 3.055 -11.266 -17.406 1 95.31 164 HIS B O 1
ATOM 5807 N N . TYR B 1 165 ? 1.199 -12.023 -18.422 1 97.06 165 TYR B N 1
ATOM 5808 C CA . TYR B 1 165 ? 0.859 -12.969 -17.359 1 97.06 165 TYR B CA 1
ATOM 5809 C C . TYR B 1 165 ? 2.062 -13.828 -16.984 1 97.06 165 TYR B C 1
ATOM 5811 O O . TYR B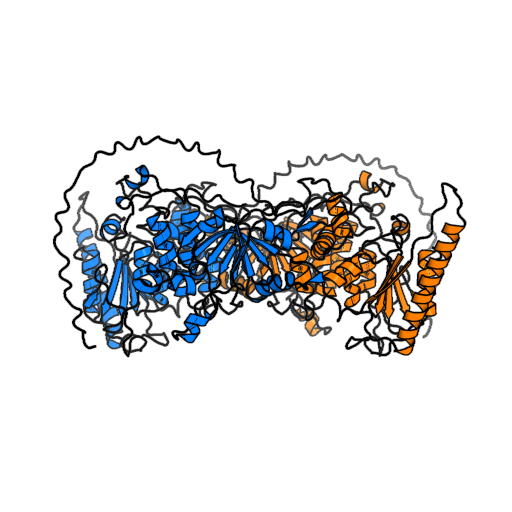 1 165 ? 2.43 -13.914 -15.812 1 97.06 165 TYR B O 1
ATOM 5819 N N . TYR B 1 166 ? 2.77 -14.352 -17.875 1 97.56 166 TYR B N 1
ATOM 5820 C CA . TYR B 1 166 ? 3.941 -15.18 -17.609 1 97.56 166 TYR B CA 1
ATOM 5821 C C . TYR B 1 166 ? 5.023 -14.375 -16.891 1 97.56 166 TYR B C 1
ATOM 5823 O O . TYR B 1 166 ? 5.559 -14.812 -15.875 1 97.56 166 TYR B O 1
ATOM 5831 N N . HIS B 1 167 ? 5.344 -13.195 -17.438 1 97.62 167 HIS B N 1
ATOM 5832 C CA . HIS B 1 167 ? 6.438 -12.391 -16.891 1 97.62 167 HIS B CA 1
ATOM 5833 C C . HIS B 1 167 ? 6.133 -11.93 -15.477 1 97.62 167 HIS B C 1
ATOM 5835 O O . HIS B 1 167 ? 7.039 -11.805 -14.648 1 97.62 167 HIS B O 1
ATOM 5841 N N . PHE B 1 168 ? 4.895 -11.711 -15.219 1 98.19 168 PHE B N 1
ATOM 5842 C CA . PHE B 1 168 ? 4.508 -11.211 -13.906 1 98.19 168 PHE B CA 1
ATOM 5843 C C . PHE B 1 168 ? 4.48 -12.344 -12.883 1 98.19 168 PHE B C 1
ATOM 5845 O O . PHE B 1 168 ? 5.105 -12.242 -11.828 1 98.19 168 PHE B O 1
ATOM 5852 N N . VAL B 1 169 ? 3.799 -13.438 -13.172 1 98.56 169 VAL B N 1
ATOM 5853 C CA . VAL B 1 169 ? 3.551 -14.492 -12.195 1 98.56 169 VAL B CA 1
ATOM 5854 C C . VAL B 1 169 ? 4.684 -15.516 -12.242 1 98.56 169 VAL B C 1
ATOM 5856 O O . VAL B 1 169 ? 5.34 -15.766 -11.234 1 98.56 169 VAL B O 1
ATOM 5859 N N . ALA B 1 170 ? 5.039 -16.047 -13.438 1 98.5 170 ALA B N 1
ATOM 5860 C CA . ALA B 1 170 ? 5.961 -17.172 -13.57 1 98.5 170 ALA B CA 1
ATOM 5861 C C . ALA B 1 170 ? 7.402 -16.688 -13.719 1 98.5 170 ALA B C 1
ATOM 5863 O O . ALA B 1 170 ? 8.312 -17.484 -13.969 1 98.5 170 ALA B O 1
ATOM 5864 N N . GLU B 1 171 ? 7.582 -15.422 -13.633 1 98.19 171 GLU B N 1
ATOM 5865 C CA . GLU B 1 171 ? 8.945 -14.906 -13.688 1 98.19 171 GLU B CA 1
ATOM 5866 C C . GLU B 1 171 ? 9.227 -13.953 -12.531 1 98.19 171 GLU B C 1
ATOM 5868 O O . GLU B 1 171 ? 9.945 -14.305 -11.594 1 98.19 171 GLU B O 1
ATOM 5873 N N . LEU B 1 172 ? 8.531 -12.812 -12.461 1 98.56 172 LEU B N 1
ATOM 5874 C CA . LEU B 1 172 ? 8.805 -11.828 -11.422 1 98.56 172 LEU B CA 1
ATOM 5875 C C . LEU B 1 172 ? 8.492 -12.398 -10.039 1 98.56 172 LEU B C 1
ATOM 5877 O O . LEU B 1 172 ? 9.391 -12.531 -9.203 1 98.56 172 LEU B O 1
ATOM 5881 N N . PHE B 1 173 ? 7.25 -12.805 -9.789 1 98.69 173 PHE B N 1
ATOM 5882 C CA . PHE B 1 173 ? 6.887 -13.273 -8.461 1 98.69 173 PHE B CA 1
ATOM 5883 C C . PHE B 1 173 ? 7.406 -14.688 -8.227 1 98.69 173 PHE B C 1
ATOM 5885 O O . PHE B 1 173 ? 7.691 -15.078 -7.09 1 98.69 173 PHE B O 1
ATOM 5892 N N . PHE B 1 174 ? 7.555 -15.469 -9.336 1 98.69 174 PHE B N 1
ATOM 5893 C CA . PHE B 1 174 ? 8.18 -16.781 -9.242 1 98.69 174 PHE B CA 1
ATOM 5894 C C . PHE B 1 174 ? 9.609 -16.672 -8.727 1 98.69 174 PHE B C 1
ATOM 5896 O O . PHE B 1 174 ? 9.992 -17.375 -7.793 1 98.69 174 PHE B O 1
ATOM 5903 N N . GLY B 1 175 ? 10.383 -15.742 -9.289 1 98.75 175 GLY B N 1
ATOM 5904 C CA . GLY B 1 175 ? 11.734 -15.492 -8.836 1 98.75 175 GLY B CA 1
ATOM 5905 C C . GLY B 1 175 ? 11.789 -14.867 -7.453 1 98.75 175 GLY B C 1
ATOM 5906 O O . GLY B 1 175 ? 12.633 -15.234 -6.629 1 98.75 175 GLY B O 1
ATOM 5907 N N . ALA B 1 176 ? 10.875 -13.93 -7.191 1 98.75 176 ALA B N 1
ATOM 5908 C CA . ALA B 1 176 ? 10.828 -13.281 -5.879 1 98.75 176 ALA B CA 1
ATOM 5909 C C . ALA B 1 176 ? 10.555 -14.305 -4.781 1 98.75 176 ALA B C 1
ATOM 5911 O O . ALA B 1 176 ? 11.203 -14.289 -3.732 1 98.75 176 ALA B O 1
ATOM 5912 N N . GLN B 1 177 ? 9.625 -15.211 -5.086 1 97.94 177 GLN B N 1
ATOM 5913 C CA . GLN B 1 177 ? 9.289 -16.234 -4.105 1 97.94 177 GLN B CA 1
ATOM 5914 C C . GLN B 1 177 ? 10.453 -17.203 -3.891 1 97.94 177 GLN B C 1
ATOM 5916 O O . GLN B 1 177 ? 10.75 -17.578 -2.756 1 97.94 177 GLN B O 1
ATOM 5921 N N . ALA B 1 178 ? 11.109 -17.609 -4.938 1 97.69 178 ALA B N 1
ATOM 5922 C CA . ALA B 1 178 ? 12.258 -18.5 -4.801 1 97.69 178 ALA B CA 1
ATOM 5923 C C . ALA B 1 178 ? 13.359 -17.859 -3.955 1 97.69 178 ALA B C 1
ATOM 5925 O O . ALA B 1 178 ? 13.906 -18.5 -3.055 1 97.69 178 ALA B O 1
ATOM 5926 N N . PHE B 1 179 ? 13.609 -16.594 -4.258 1 96.94 179 PHE B N 1
ATOM 5927 C CA . PHE B 1 179 ? 14.688 -15.891 -3.582 1 96.94 179 PHE B CA 1
ATOM 5928 C C . PHE B 1 179 ? 14.328 -15.617 -2.125 1 96.94 179 PHE B C 1
ATOM 5930 O O . PHE B 1 179 ? 15.156 -15.82 -1.229 1 96.94 179 PHE B O 1
ATOM 5937 N N . TRP B 1 180 ? 13.109 -15.219 -1.906 1 95.06 180 TRP B N 1
ATOM 5938 C CA . TRP B 1 180 ? 12.617 -14.883 -0.576 1 95.06 180 TRP B CA 1
ATOM 5939 C C . TRP B 1 180 ? 12.531 -16.125 0.303 1 95.06 180 TRP B C 1
ATOM 5941 O O . TRP B 1 180 ? 13.055 -16.141 1.422 1 95.06 180 TRP B O 1
ATOM 5951 N N . HIS B 1 181 ? 11.969 -17.188 -0.203 1 93 181 HIS B N 1
ATOM 5952 C CA . HIS B 1 181 ? 11.875 -18.469 0.492 1 93 181 HIS B CA 1
ATOM 5953 C C . HIS B 1 181 ? 13.258 -19 0.838 1 93 181 HIS B C 1
ATOM 5955 O O . HIS B 1 181 ? 13.5 -19.406 1.976 1 93 181 HIS B O 1
ATOM 5961 N N . GLY B 1 182 ? 14.094 -18.984 -0.133 1 92.69 182 GLY B N 1
ATOM 5962 C CA . GLY B 1 182 ? 15.438 -19.5 0.093 1 92.69 182 GLY B CA 1
ATOM 5963 C C . GLY B 1 182 ? 16.219 -18.719 1.134 1 92.69 182 GLY B C 1
ATOM 5964 O O . GLY B 1 182 ? 16.859 -19.297 2.01 1 92.69 182 GLY B O 1
ATOM 5965 N N . ALA B 1 183 ? 16.094 -17.406 1.074 1 92 183 ALA B N 1
ATOM 5966 C CA . ALA B 1 183 ? 16.875 -16.531 1.951 1 92 183 ALA B CA 1
ATOM 5967 C C . ALA B 1 183 ? 16.422 -16.672 3.404 1 92 183 ALA B C 1
ATOM 5969 O O . ALA B 1 183 ? 17.25 -16.609 4.32 1 92 183 ALA B O 1
ATOM 5970 N N . PHE B 1 184 ? 15.195 -16.922 3.621 1 90.25 184 PHE B N 1
ATOM 5971 C CA . PHE B 1 184 ? 14.695 -16.859 4.984 1 90.25 184 PHE B CA 1
ATOM 5972 C C . PHE B 1 184 ? 14.359 -18.234 5.512 1 90.25 184 PHE B C 1
ATOM 5974 O O . PHE B 1 184 ? 13.875 -18.391 6.637 1 90.25 184 PHE B O 1
ATOM 5981 N N . SER B 1 185 ? 14.648 -19.266 4.695 1 85.44 185 SER B N 1
ATOM 5982 C CA . SER B 1 185 ? 14.523 -20.641 5.172 1 85.44 185 SER B CA 1
ATOM 5983 C C . SER B 1 185 ? 15.828 -21.125 5.801 1 85.44 185 SER B C 1
ATOM 5985 O O . SER B 1 185 ? 16.906 -20.734 5.367 1 85.44 185 SER B O 1
ATOM 5987 N N . PRO B 1 186 ? 15.68 -21.938 6.812 1 80.75 186 PRO B N 1
ATOM 5988 C CA . PRO B 1 186 ? 16.906 -22.516 7.359 1 80.75 186 PRO B CA 1
ATOM 5989 C C . PRO B 1 186 ? 17.641 -23.391 6.348 1 80.75 186 PRO B C 1
ATOM 5991 O O . PRO B 1 186 ? 17.016 -24 5.477 1 80.75 186 PRO B O 1
ATOM 5994 N N . PRO B 1 187 ? 18.938 -23.438 6.504 1 80.19 187 PRO B N 1
ATOM 5995 C CA . PRO B 1 187 ? 19.688 -24.312 5.598 1 80.19 187 PRO B CA 1
ATOM 5996 C C . PRO B 1 187 ? 19.281 -25.781 5.727 1 80.19 187 PRO B C 1
ATOM 5998 O O . PRO B 1 187 ? 18.969 -26.25 6.824 1 80.19 187 PRO B O 1
ATOM 6001 N N . ILE B 1 188 ? 19.359 -26.391 4.582 1 82.81 188 ILE B N 1
ATOM 6002 C CA . ILE B 1 188 ? 19.094 -27.828 4.59 1 82.81 188 ILE B CA 1
ATOM 6003 C C . ILE B 1 188 ? 20.328 -28.578 5.062 1 82.81 188 ILE B C 1
ATOM 6005 O O . ILE B 1 188 ? 21.422 -28.406 4.508 1 82.81 188 ILE B O 1
ATOM 6009 N N . THR B 1 189 ? 20.188 -29.328 6.094 1 77.69 189 THR B N 1
ATOM 6010 C CA . THR B 1 189 ? 21.312 -30.047 6.688 1 77.69 189 THR B CA 1
ATOM 6011 C C . THR B 1 189 ? 21.688 -31.25 5.844 1 77.69 189 THR B C 1
ATOM 6013 O O . THR B 1 189 ? 20.859 -31.797 5.109 1 77.69 189 THR B O 1
ATOM 6016 N N . PRO B 1 190 ? 22.953 -31.656 5.996 1 73.44 190 PRO B N 1
ATOM 6017 C CA . PRO B 1 190 ? 23.375 -32.844 5.27 1 73.44 190 PRO B CA 1
ATOM 6018 C C . PRO B 1 190 ? 22.531 -34.062 5.594 1 73.44 190 PRO B C 1
ATOM 6020 O O . PRO B 1 190 ? 22.281 -34.906 4.715 1 73.44 190 PRO B O 1
ATOM 6023 N N . ASN B 1 191 ? 22.094 -34.094 6.836 1 74 191 ASN B N 1
ATOM 6024 C CA . ASN B 1 191 ? 21.25 -35.219 7.223 1 74 191 ASN B CA 1
ATOM 6025 C C . ASN B 1 191 ? 19.906 -35.188 6.48 1 74 191 ASN B C 1
ATOM 6027 O O . ASN B 1 191 ? 19.375 -36.25 6.129 1 74 191 ASN B O 1
ATOM 6031 N N . GLU B 1 192 ? 19.438 -34 6.223 1 77.94 192 GLU B N 1
ATOM 6032 C CA . GLU B 1 192 ? 18.172 -33.875 5.5 1 77.94 192 GLU B CA 1
ATOM 6033 C C . GLU B 1 192 ? 18.344 -34.188 4.016 1 77.94 192 GLU B C 1
ATOM 6035 O O . GLU B 1 192 ? 17.422 -34.656 3.365 1 77.94 192 GLU B O 1
ATOM 6040 N N . LEU B 1 193 ? 19.516 -34 3.58 1 73.06 193 LEU B N 1
ATOM 6041 C CA . LEU B 1 193 ? 19.812 -34.219 2.172 1 73.06 193 LEU B CA 1
ATOM 6042 C C . LEU B 1 193 ? 19.938 -35.719 1.888 1 73.06 193 LEU B C 1
ATOM 6044 O O . LEU B 1 193 ? 19.641 -36.156 0.782 1 73.06 193 LEU B O 1
ATOM 6048 N N . ASP B 1 194 ? 20.391 -36.5 2.918 1 65.69 194 ASP B N 1
ATOM 6049 C CA . ASP B 1 194 ? 20.688 -37.906 2.756 1 65.69 194 ASP B CA 1
ATOM 6050 C C . ASP B 1 194 ? 19.453 -38.75 3.02 1 65.69 194 ASP B C 1
ATOM 6052 O O . ASP B 1 194 ? 19.469 -39.969 2.777 1 65.69 194 ASP B O 1
ATOM 6056 N N . ASP B 1 195 ? 18.453 -38.125 3.5 1 61 195 ASP B N 1
ATOM 6057 C CA . ASP B 1 195 ? 17.266 -38.906 3.766 1 61 195 ASP B CA 1
ATOM 6058 C C . ASP B 1 195 ? 16.641 -39.438 2.467 1 61 195 ASP B C 1
ATOM 6060 O O . ASP B 1 195 ? 16.172 -38.625 1.646 1 61 195 ASP B O 1
ATOM 6064 N N . PRO B 1 196 ? 16.891 -40.719 2.16 1 56.03 196 PRO B N 1
ATOM 6065 C CA . PRO B 1 196 ? 16.469 -41.25 0.867 1 56.03 196 PRO B CA 1
ATOM 6066 C C . PRO B 1 196 ? 14.961 -41.375 0.729 1 56.03 196 PRO B C 1
ATOM 6068 O O . PRO B 1 196 ? 14.445 -41.562 -0.377 1 56.03 196 PRO B O 1
ATOM 6071 N N . SER B 1 197 ? 14.227 -41.438 1.898 1 56.38 197 SER B N 1
ATOM 6072 C CA . SER B 1 197 ? 12.797 -41.719 1.78 1 56.38 197 SER B CA 1
ATOM 6073 C C . SER B 1 197 ? 12.023 -40.531 1.275 1 56.38 197 SER B C 1
ATOM 6075 O O . SER B 1 197 ? 12.109 -39.438 1.861 1 56.38 197 SER B O 1
ATOM 6077 N N . PRO B 1 198 ? 11.555 -40.688 0.013 1 54.28 198 PRO B N 1
ATOM 6078 C CA . PRO B 1 198 ? 10.766 -39.562 -0.546 1 54.28 198 PRO B CA 1
ATOM 6079 C C . PRO B 1 198 ? 9.758 -39 0.449 1 54.28 198 PRO B C 1
ATOM 6081 O O . PRO B 1 198 ? 9.445 -37.812 0.402 1 54.28 198 PRO B O 1
ATOM 6084 N N . SER B 1 199 ? 9.305 -39.875 1.347 1 52.34 199 SER B N 1
ATOM 6085 C CA . SER B 1 199 ? 8.289 -39.438 2.295 1 52.34 199 SER B CA 1
ATOM 6086 C C . SER B 1 199 ? 8.883 -38.5 3.336 1 52.34 199 SER B C 1
ATOM 6088 O O . SER B 1 199 ? 8.164 -37.688 3.922 1 52.34 199 SER B O 1
ATOM 6090 N N . THR B 1 200 ? 10.133 -38.625 3.361 1 56.09 200 THR B N 1
ATOM 6091 C CA . THR B 1 200 ? 10.695 -37.875 4.473 1 56.09 200 THR B CA 1
ATOM 6092 C C . THR B 1 200 ? 11.672 -36.812 3.963 1 56.09 200 THR B C 1
ATOM 6094 O O . THR B 1 200 ? 12.109 -35.938 4.723 1 56.09 200 THR B O 1
ATOM 6097 N N . SER B 1 201 ? 11.836 -36.938 2.725 1 77.5 201 SER B N 1
ATOM 6098 C CA . SER B 1 201 ? 12.867 -36.031 2.193 1 77.5 201 SER B CA 1
ATOM 6099 C C . SER B 1 201 ? 12.336 -34.625 2.014 1 77.5 201 SER B C 1
ATOM 6101 O O . SER B 1 201 ? 11.172 -34.438 1.646 1 77.5 201 SER B O 1
ATOM 6103 N N . VAL B 1 202 ? 13.195 -33.688 2.328 1 84.44 202 VAL B N 1
ATOM 6104 C CA . VAL B 1 202 ? 12.914 -32.25 2.293 1 84.44 202 VAL B CA 1
ATOM 6105 C C . VAL B 1 202 ? 12.609 -31.828 0.86 1 84.44 202 VAL B C 1
ATOM 6107 O O . VAL B 1 202 ? 11.828 -30.891 0.635 1 84.44 202 VAL B O 1
ATOM 6110 N N . HIS B 1 203 ? 13.086 -32.594 -0.146 1 89.12 203 HIS B N 1
ATOM 6111 C CA . HIS B 1 203 ? 12.953 -32.156 -1.532 1 89.12 203 HIS B CA 1
ATOM 6112 C C . HIS B 1 203 ? 11.711 -32.781 -2.182 1 89.12 203 HIS B C 1
ATOM 6114 O O . HIS B 1 203 ? 11.344 -32.406 -3.299 1 89.12 203 HIS B O 1
ATOM 6120 N N . PHE B 1 204 ? 10.977 -33.656 -1.437 1 89.62 204 PHE B N 1
ATOM 6121 C CA . PHE B 1 204 ? 9.773 -34.281 -1.973 1 89.62 204 PHE B CA 1
ATOM 6122 C C . PHE B 1 204 ? 8.539 -33.812 -1.203 1 89.62 204 PHE B C 1
ATOM 6124 O O . PHE B 1 204 ? 7.461 -34.406 -1.345 1 89.62 204 PHE B O 1
ATOM 6131 N N . SER B 1 205 ? 8.719 -32.75 -0.405 1 86.81 205 SER B N 1
ATOM 6132 C CA . SER B 1 205 ? 7.633 -32.281 0.44 1 86.81 205 SER B CA 1
ATOM 6133 C C . SER B 1 205 ? 7.324 -30.812 0.141 1 86.81 205 SER B C 1
ATOM 6135 O O . SER B 1 205 ? 8.195 -30.062 -0.305 1 86.81 205 SER B O 1
ATOM 6137 N N . THR B 1 206 ? 6.102 -30.484 0.398 1 88.12 206 THR B N 1
ATOM 6138 C CA . THR B 1 206 ? 5.707 -29.078 0.263 1 88.12 206 THR B CA 1
ATOM 6139 C C . THR B 1 206 ? 5.754 -28.375 1.614 1 88.12 206 THR B C 1
ATOM 6141 O O . THR B 1 206 ? 5.406 -27.203 1.717 1 88.12 206 THR B O 1
ATOM 6144 N N . THR B 1 207 ? 6.148 -29.094 2.623 1 82.12 207 THR B N 1
ATOM 6145 C CA . THR B 1 207 ? 6.277 -28.484 3.941 1 82.12 207 THR B CA 1
ATOM 6146 C C . THR B 1 207 ? 7.383 -27.438 3.947 1 82.12 207 THR B C 1
ATOM 6148 O O . THR B 1 207 ? 8.469 -27.672 3.418 1 82.12 207 THR B O 1
ATOM 6151 N N . HIS B 1 208 ? 7.082 -26.359 4.473 1 80.75 208 HIS B N 1
ATOM 6152 C CA . HIS B 1 208 ? 8.055 -25.266 4.523 1 80.75 208 HIS B CA 1
ATOM 6153 C C . HIS B 1 208 ? 7.957 -24.5 5.836 1 80.75 208 HIS B C 1
ATOM 6155 O O . HIS B 1 208 ? 6.879 -24.406 6.43 1 80.75 208 HIS B O 1
ATOM 6161 N N . PRO B 1 209 ? 9.039 -24.031 6.262 1 78.88 209 PRO B N 1
ATOM 6162 C CA . PRO B 1 209 ? 9 -23.141 7.414 1 78.88 209 PRO B CA 1
ATOM 6163 C C . PRO B 1 209 ? 8.359 -21.781 7.082 1 78.88 209 PRO B C 1
ATOM 6165 O O . PRO B 1 209 ? 8.336 -21.391 5.914 1 78.88 209 PRO B O 1
ATOM 6168 N N . PRO B 1 210 ? 7.801 -21.141 8.125 1 79.75 210 PRO B N 1
ATOM 6169 C CA . PRO B 1 210 ? 7.266 -19.812 7.879 1 79.75 210 PRO B CA 1
ATOM 6170 C C . PRO B 1 210 ? 8.352 -18.797 7.508 1 79.75 210 PRO B C 1
ATOM 6172 O O . PRO B 1 210 ? 9.461 -18.859 8.047 1 79.75 210 PRO B O 1
ATOM 6175 N N . VAL B 1 211 ? 8.078 -18.031 6.559 1 86.38 211 VAL B N 1
ATOM 6176 C CA . VAL B 1 211 ? 8.969 -16.953 6.152 1 86.38 211 VAL B CA 1
ATOM 6177 C C . VAL B 1 211 ? 8.305 -15.602 6.414 1 86.38 211 VAL B C 1
ATOM 6179 O O . VAL B 1 211 ? 7.074 -15.508 6.484 1 86.38 211 VAL B O 1
ATOM 6182 N N . PRO B 1 212 ? 9.141 -14.562 6.598 1 88.06 212 PRO B N 1
ATOM 6183 C CA . PRO B 1 212 ? 8.539 -13.242 6.832 1 88.06 212 PRO B CA 1
ATOM 6184 C C . PRO B 1 212 ? 7.633 -12.797 5.684 1 88.06 212 PRO B C 1
ATOM 6186 O O . PRO B 1 212 ? 7.883 -13.141 4.527 1 88.06 212 PRO B O 1
ATOM 6189 N N . PRO B 1 213 ? 6.617 -12.055 6.039 1 89.56 213 PRO B N 1
ATOM 6190 C CA . PRO B 1 213 ? 5.699 -11.609 4.988 1 89.56 213 PRO B CA 1
ATOM 6191 C C . PRO B 1 213 ? 6.328 -10.57 4.059 1 89.56 213 PRO B C 1
ATOM 6193 O O . PRO B 1 213 ? 7.227 -9.828 4.469 1 89.56 213 PRO B O 1
ATOM 6196 N N . MET B 1 214 ? 5.926 -10.617 2.867 1 92.75 214 MET B N 1
ATOM 6197 C CA . MET B 1 214 ? 6.16 -9.508 1.945 1 92.75 214 MET B CA 1
ATOM 6198 C C . MET B 1 214 ? 5.148 -8.391 2.17 1 92.75 214 MET B C 1
ATOM 6200 O O . MET B 1 214 ? 3.969 -8.547 1.853 1 92.75 214 MET B O 1
ATOM 6204 N N . HIS B 1 215 ? 5.641 -7.289 2.703 1 91.94 215 HIS B N 1
ATOM 6205 C CA . HIS B 1 215 ? 4.707 -6.266 3.154 1 91.94 215 HIS B CA 1
ATOM 6206 C C . HIS B 1 215 ? 4.336 -5.316 2.02 1 91.94 215 HIS B C 1
ATOM 6208 O O . HIS B 1 215 ? 3.189 -4.875 1.921 1 91.94 215 HIS B O 1
ATOM 6214 N N . ARG B 1 216 ? 5.34 -5.02 1.166 1 94.56 216 ARG B N 1
ATOM 6215 C CA . ARG B 1 216 ? 5.176 -3.965 0.17 1 94.56 216 ARG B CA 1
ATOM 6216 C C . ARG B 1 216 ? 5.895 -4.324 -1.127 1 94.56 216 ARG B C 1
ATOM 6218 O O . ARG B 1 216 ? 7.004 -4.859 -1.102 1 94.56 216 ARG B O 1
ATOM 6225 N N . ALA B 1 217 ? 5.234 -4.105 -2.195 1 97.69 217 ALA B N 1
ATOM 6226 C CA . ALA B 1 217 ? 5.852 -4.145 -3.518 1 97.69 217 ALA B CA 1
ATOM 6227 C C . ALA B 1 217 ? 5.824 -2.766 -4.176 1 97.69 217 ALA B C 1
ATOM 6229 O O . ALA B 1 217 ? 4.758 -2.16 -4.316 1 97.69 217 ALA B O 1
ATOM 6230 N N . ILE B 1 218 ? 6.961 -2.27 -4.559 1 98.19 218 ILE B N 1
ATOM 6231 C CA . ILE B 1 218 ? 7.066 -0.971 -5.215 1 98.19 218 ILE B CA 1
ATOM 6232 C C . ILE B 1 218 ? 7.441 -1.162 -6.684 1 98.19 218 ILE B C 1
ATOM 6234 O O . ILE B 1 218 ? 8.523 -1.662 -6.992 1 98.19 218 ILE B O 1
ATOM 6238 N N . PHE B 1 219 ? 6.566 -0.831 -7.57 1 98.06 219 PHE B N 1
ATOM 6239 C CA . PHE B 1 219 ? 6.887 -0.74 -8.992 1 98.06 219 PHE B CA 1
ATOM 6240 C C . PHE B 1 219 ? 7.418 0.646 -9.336 1 98.06 219 PHE B C 1
ATOM 6242 O O . PHE B 1 219 ? 6.652 1.536 -9.703 1 98.06 219 PHE B O 1
ATOM 6249 N N . ALA B 1 220 ? 8.719 0.795 -9.305 1 98 220 ALA B N 1
ATOM 6250 C CA . ALA B 1 220 ? 9.359 2.105 -9.32 1 98 220 ALA B CA 1
ATOM 6251 C C . ALA B 1 220 ? 9.203 2.783 -10.68 1 98 220 ALA B C 1
ATOM 6253 O O . ALA B 1 220 ? 9.328 4.004 -10.789 1 98 220 ALA B O 1
ATOM 6254 N N . HIS B 1 221 ? 8.922 2.012 -11.758 1 98.06 221 HIS B N 1
ATOM 6255 C CA . HIS B 1 221 ? 8.852 2.574 -13.102 1 98.06 221 HIS B CA 1
ATOM 6256 C C . HIS B 1 221 ? 7.551 2.191 -13.789 1 98.06 221 HIS B C 1
ATOM 6258 O O . HIS B 1 221 ? 7.488 2.141 -15.023 1 98.06 221 HIS B O 1
ATOM 6264 N N . SER B 1 222 ? 6.551 1.848 -13.008 1 97.44 222 SER B N 1
ATOM 6265 C CA . SER B 1 222 ? 5.27 1.472 -13.586 1 97.44 222 SER B CA 1
ATOM 6266 C C . SER B 1 222 ? 4.109 2.111 -12.836 1 97.44 222 SER B C 1
ATOM 6268 O O . SER B 1 222 ? 4.105 2.137 -11.602 1 97.44 222 SER B O 1
ATOM 6270 N N . ASN B 1 223 ? 3.141 2.623 -13.555 1 96.56 223 ASN B N 1
ATOM 6271 C CA . ASN B 1 223 ? 1.893 3.055 -12.938 1 96.56 223 ASN B CA 1
ATOM 6272 C C . ASN B 1 223 ? 0.937 1.884 -12.727 1 96.56 223 ASN B C 1
ATOM 6274 O O . ASN B 1 223 ? 1.303 0.729 -12.953 1 96.56 223 ASN B O 1
ATOM 6278 N N . ALA B 1 224 ? -0.266 2.154 -12.266 1 95.81 224 ALA B N 1
ATOM 6279 C CA . ALA B 1 224 ? -1.227 1.126 -11.875 1 95.81 224 ALA B CA 1
ATOM 6280 C C . ALA B 1 224 ? -1.597 0.241 -13.062 1 95.81 224 ALA B C 1
ATOM 6282 O O . ALA B 1 224 ? -1.796 -0.966 -12.906 1 95.81 224 ALA B O 1
ATOM 6283 N N . ASP B 1 225 ? -1.691 0.781 -14.203 1 95.94 225 ASP B N 1
ATOM 6284 C CA . ASP B 1 225 ? -2.098 0.039 -15.391 1 95.94 225 ASP B CA 1
ATOM 6285 C C . ASP B 1 225 ? -0.938 -0.785 -15.945 1 95.94 225 ASP B C 1
ATOM 6287 O O . ASP B 1 225 ? -1.152 -1.764 -16.656 1 95.94 225 ASP B O 1
ATOM 6291 N N . GLY B 1 226 ? 0.239 -0.41 -15.578 1 97.19 226 GLY B N 1
ATOM 6292 C CA . GLY B 1 226 ? 1.431 -0.925 -16.234 1 97.19 226 GLY B CA 1
ATOM 6293 C C . GLY B 1 226 ? 1.691 -2.389 -15.938 1 97.19 226 GLY B C 1
ATOM 6294 O O . GLY B 1 226 ? 2.428 -3.057 -16.672 1 97.19 226 GLY B O 1
ATOM 6295 N N . TRP B 1 227 ? 1.187 -2.918 -14.883 1 97.69 227 TRP B N 1
ATOM 6296 C CA . TRP B 1 227 ? 1.438 -4.32 -14.578 1 97.69 227 TRP B CA 1
ATOM 6297 C C . TRP B 1 227 ? 0.15 -5.133 -14.648 1 97.69 227 TRP B C 1
ATOM 6299 O O . TRP B 1 227 ? 0.175 -6.363 -14.539 1 97.69 227 TRP B O 1
ATOM 6309 N N . ARG B 1 228 ? -1.003 -4.508 -14.797 1 97.56 228 ARG B N 1
ATOM 6310 C CA . ARG B 1 228 ? -2.291 -5.184 -14.914 1 97.56 228 ARG B CA 1
ATOM 6311 C C . ARG B 1 228 ? -2.525 -5.668 -16.344 1 97.56 228 ARG B C 1
ATOM 6313 O O . ARG B 1 228 ? -2.67 -4.859 -17.266 1 97.56 228 ARG B O 1
ATOM 6320 N N . ASP B 1 229 ? -2.549 -6.938 -16.516 1 95.81 229 ASP B N 1
ATOM 6321 C CA . ASP B 1 229 ? -2.773 -7.516 -17.844 1 95.81 229 ASP B CA 1
ATOM 6322 C C . ASP B 1 229 ? -4.234 -7.379 -18.266 1 95.81 229 ASP B C 1
ATOM 6324 O O . ASP B 1 229 ? -5.113 -7.188 -17.422 1 95.81 229 ASP B O 1
ATOM 6328 N N . SER B 1 230 ? -4.535 -7.555 -19.469 1 91.81 230 SER B N 1
ATOM 6329 C CA . SER B 1 230 ? -5.867 -7.312 -20.016 1 91.81 230 SER B CA 1
ATOM 6330 C C . SER B 1 230 ? -6.875 -8.328 -19.484 1 91.81 230 SER B C 1
ATOM 6332 O O . SER B 1 230 ? -7.969 -7.953 -19.062 1 91.81 230 SER B O 1
ATOM 6334 N N . PRO B 1 231 ? -6.488 -9.641 -19.438 1 92.62 231 PRO B N 1
ATOM 6335 C CA . PRO B 1 231 ? -7.469 -10.594 -18.922 1 92.62 231 PRO B CA 1
ATOM 6336 C C . PRO B 1 231 ? -7.691 -10.445 -17.406 1 92.62 231 PRO B C 1
ATOM 6338 O O . PRO B 1 231 ? -8.641 -11.016 -16.859 1 92.62 231 PRO B O 1
ATOM 6341 N N . GLY B 1 232 ? -6.754 -9.773 -16.688 1 95.5 232 GLY B N 1
ATOM 6342 C CA . GLY B 1 232 ? -6.918 -9.508 -15.266 1 95.5 232 GLY B CA 1
ATOM 6343 C C . GLY B 1 232 ? -6.363 -10.617 -14.383 1 95.5 232 GLY B C 1
ATOM 6344 O O . GLY B 1 232 ? -6.711 -10.711 -13.211 1 95.5 232 GLY B O 1
ATOM 6345 N N . PHE B 1 233 ? -5.516 -11.469 -14.906 1 96.94 233 PHE B N 1
ATOM 6346 C CA . PHE B 1 233 ? -4.992 -12.586 -14.125 1 96.94 233 PHE B CA 1
ATOM 6347 C C . PHE B 1 233 ? -3.908 -12.109 -13.164 1 96.94 233 PHE B C 1
ATOM 6349 O O . PHE B 1 233 ? -3.756 -12.664 -12.07 1 96.94 233 PHE B O 1
ATOM 6356 N N . ASN B 1 234 ? -3.119 -11.07 -13.617 1 98.19 234 ASN B N 1
ATOM 6357 C CA . ASN B 1 234 ? -2.094 -10.539 -12.719 1 98.19 234 ASN B CA 1
ATOM 6358 C C . ASN B 1 234 ? -2.695 -10.055 -11.406 1 98.19 234 ASN B C 1
ATOM 6360 O O . ASN B 1 234 ? -2.223 -10.422 -10.328 1 98.19 234 ASN B O 1
ATOM 6364 N N . ALA B 1 235 ? -3.723 -9.273 -11.547 1 97.88 235 ALA B N 1
ATOM 6365 C CA . ALA B 1 235 ? -4.391 -8.742 -10.367 1 97.88 235 ALA B CA 1
ATOM 6366 C C . ALA B 1 235 ? -5.039 -9.859 -9.555 1 97.88 235 ALA B C 1
ATOM 6368 O O . ALA B 1 235 ? -4.969 -9.859 -8.32 1 97.88 235 ALA B O 1
ATOM 6369 N N . TYR B 1 236 ? -5.688 -10.812 -10.234 1 97.5 236 TYR B N 1
ATOM 6370 C CA . TYR B 1 236 ? -6.289 -11.969 -9.586 1 97.5 236 TYR B CA 1
ATOM 6371 C C . TYR B 1 236 ? -5.254 -12.734 -8.766 1 97.5 236 TYR B C 1
ATOM 6373 O O . TYR B 1 236 ? -5.477 -13.023 -7.586 1 97.5 236 TYR B O 1
ATOM 6381 N N . PHE B 1 237 ? -4.152 -12.977 -9.367 1 98.12 237 PHE B N 1
ATOM 6382 C CA . PHE B 1 237 ? -3.074 -13.703 -8.703 1 98.12 237 PHE B CA 1
ATOM 6383 C C . PHE B 1 237 ? -2.604 -12.945 -7.461 1 98.12 237 PHE B C 1
ATOM 6385 O O . PHE B 1 237 ? -2.461 -13.539 -6.391 1 98.12 237 PHE B O 1
ATOM 6392 N N . LEU B 1 238 ? -2.297 -11.742 -7.633 1 97.94 238 LEU B N 1
ATOM 6393 C CA . LEU B 1 238 ? -1.729 -10.953 -6.547 1 97.94 238 LEU B CA 1
ATOM 6394 C C . LEU B 1 238 ? -2.658 -10.938 -5.34 1 97.94 238 LEU B C 1
ATOM 6396 O O . LEU B 1 238 ? -2.213 -11.141 -4.207 1 97.94 238 LEU B O 1
ATOM 6400 N N . ARG B 1 239 ? -3.941 -10.742 -5.543 1 97.12 239 ARG B N 1
ATOM 6401 C CA . ARG B 1 239 ? -4.902 -10.68 -4.449 1 97.12 239 ARG B CA 1
ATOM 6402 C C . ARG B 1 239 ? -5.133 -12.062 -3.844 1 97.12 239 ARG B C 1
ATOM 6404 O O . ARG B 1 239 ? -5.309 -12.195 -2.631 1 97.12 239 ARG B O 1
ATOM 6411 N N . ALA B 1 240 ? -5.117 -13.062 -4.668 1 97.06 240 ALA B N 1
ATOM 6412 C CA . ALA B 1 240 ? -5.328 -14.43 -4.199 1 97.06 240 ALA B CA 1
ATOM 6413 C C . ALA B 1 240 ? -4.137 -14.922 -3.379 1 97.06 240 ALA B C 1
ATOM 6415 O O . ALA B 1 240 ? -4.312 -15.508 -2.307 1 97.06 240 ALA B O 1
ATOM 6416 N N . ALA B 1 241 ? -2.955 -14.609 -3.861 1 96.75 241 ALA B N 1
ATOM 6417 C CA . ALA B 1 241 ? -1.734 -15.117 -3.238 1 96.75 241 ALA B CA 1
ATOM 6418 C C . ALA B 1 241 ? -1.339 -14.266 -2.035 1 96.75 241 ALA B C 1
ATOM 6420 O O . ALA B 1 241 ? -0.853 -14.789 -1.029 1 96.75 241 ALA B O 1
ATOM 6421 N N . LEU B 1 242 ? -1.551 -12.992 -2.129 1 95.94 242 LEU B N 1
ATOM 6422 C CA . LEU B 1 242 ? -1.085 -12.039 -1.132 1 95.94 242 LEU B CA 1
ATOM 6423 C C . LEU B 1 242 ? -2.146 -10.977 -0.862 1 95.94 242 LEU B C 1
ATOM 6425 O O . LEU B 1 242 ? -1.959 -9.805 -1.202 1 95.94 242 LEU B O 1
ATOM 6429 N N . PRO B 1 243 ? -3.137 -11.312 -0.147 1 94.62 243 PRO B N 1
ATOM 6430 C CA . PRO B 1 243 ? -4.285 -10.414 0.028 1 94.62 243 PRO B CA 1
ATOM 6431 C C . PRO B 1 243 ? -3.914 -9.117 0.735 1 94.62 243 PRO B C 1
ATOM 6433 O O . PRO B 1 243 ? -4.547 -8.078 0.504 1 94.62 243 PRO B O 1
ATOM 6436 N N . SER B 1 244 ? -2.91 -9.094 1.572 1 93.56 244 SER B N 1
ATOM 6437 C CA . SER B 1 244 ? -2.58 -7.93 2.385 1 93.56 244 SER B CA 1
ATOM 6438 C C . SER B 1 244 ? -1.427 -7.141 1.775 1 93.56 244 SER B C 1
ATOM 6440 O O . SER B 1 244 ? -1.068 -6.07 2.273 1 93.56 244 SER B O 1
ATOM 6442 N N . LEU B 1 245 ? -0.805 -7.652 0.659 1 93.75 245 LEU B N 1
ATOM 6443 C CA . LEU B 1 245 ? 0.339 -6.984 0.049 1 93.75 245 LEU B CA 1
ATOM 6444 C C . LEU B 1 245 ? -0.04 -5.586 -0.43 1 93.75 245 LEU B C 1
ATOM 6446 O O . LEU B 1 245 ? -1.054 -5.414 -1.11 1 93.75 245 LEU B O 1
ATOM 6450 N N . ILE B 1 246 ? 0.817 -4.691 -0.072 1 87.5 246 ILE B N 1
ATOM 6451 C CA . ILE B 1 246 ? 0.641 -3.312 -0.517 1 87.5 246 ILE B CA 1
ATOM 6452 C C . ILE B 1 246 ? 1.384 -3.096 -1.833 1 87.5 246 ILE B C 1
ATOM 6454 O O . ILE B 1 246 ? 2.543 -3.496 -1.973 1 87.5 246 ILE B O 1
ATOM 6458 N N . VAL B 1 247 ? 0.772 -2.428 -2.707 1 95.06 247 VAL B N 1
ATOM 6459 C CA . VAL B 1 247 ? 1.404 -2.172 -3.998 1 95.06 247 VAL B CA 1
ATOM 6460 C C . VAL B 1 247 ? 1.544 -0.666 -4.215 1 95.06 247 VAL B C 1
ATOM 6462 O O . VAL B 1 247 ? 0.559 0.073 -4.137 1 95.06 247 VAL B O 1
ATOM 6465 N N . GLU B 1 248 ? 2.752 -0.2 -4.348 1 96.75 248 GLU B N 1
ATOM 6466 C CA . GLU B 1 248 ? 3.039 1.186 -4.707 1 96.75 248 GLU B CA 1
ATOM 6467 C C . GLU B 1 248 ? 3.484 1.296 -6.164 1 96.75 248 GLU B C 1
ATOM 6469 O O . GLU B 1 248 ? 4.094 0.37 -6.703 1 96.75 248 GLU B O 1
ATOM 6474 N N . HIS B 1 249 ? 3.158 2.42 -6.781 1 97.38 249 HIS B N 1
ATOM 6475 C CA . HIS B 1 249 ? 3.467 2.645 -8.188 1 97.38 249 HIS B CA 1
ATOM 6476 C C . HIS B 1 249 ? 4.422 3.818 -8.367 1 97.38 249 HIS B C 1
ATOM 6478 O O . HIS B 1 249 ? 4.957 4.34 -7.383 1 97.38 249 HIS B O 1
ATOM 6484 N N . VAL B 1 250 ? 4.68 4.102 -9.594 1 97.56 250 VAL B N 1
ATOM 6485 C CA . VAL B 1 250 ? 5.691 5.098 -9.938 1 97.56 250 VAL B CA 1
ATOM 6486 C C . VAL B 1 250 ? 5.324 6.441 -9.312 1 97.56 250 VAL B C 1
ATOM 6488 O O . VAL B 1 250 ? 6.199 7.203 -8.898 1 97.56 250 VAL B O 1
ATOM 6491 N N . GLU B 1 251 ? 4.062 6.777 -9.172 1 97.25 251 GLU B N 1
ATOM 6492 C CA . GLU B 1 251 ? 3.641 8.039 -8.562 1 97.25 251 GLU B CA 1
ATOM 6493 C C . GLU B 1 251 ? 4.016 8.094 -7.086 1 97.25 251 GLU B C 1
ATOM 6495 O O . GLU B 1 251 ? 4.461 9.133 -6.594 1 97.25 251 GLU B O 1
ATOM 6500 N N . ASP B 1 252 ? 3.82 6.996 -6.406 1 97 252 ASP B N 1
ATOM 6501 C CA . ASP B 1 252 ? 4.18 6.91 -4.996 1 97 252 ASP B CA 1
ATOM 6502 C C . ASP B 1 252 ? 5.691 7.004 -4.809 1 97 252 ASP B C 1
ATOM 6504 O O . ASP B 1 252 ? 6.168 7.66 -3.879 1 97 252 ASP B O 1
ATOM 6508 N N . TRP B 1 253 ? 6.406 6.277 -5.66 1 97.56 253 TRP B N 1
ATOM 6509 C CA . TRP B 1 253 ? 7.863 6.332 -5.621 1 97.56 253 TRP B CA 1
ATOM 6510 C C . TRP B 1 253 ? 8.359 7.75 -5.871 1 97.56 253 TRP B C 1
ATOM 6512 O O . TRP B 1 253 ? 9.258 8.234 -5.176 1 97.56 253 TRP B O 1
ATOM 6522 N N . ASN B 1 254 ? 7.793 8.422 -6.809 1 97.56 254 ASN B N 1
ATOM 6523 C CA . ASN B 1 254 ? 8.141 9.805 -7.109 1 97.56 254 ASN B CA 1
ATOM 6524 C C . ASN B 1 254 ? 7.863 10.727 -5.922 1 97.56 254 ASN B C 1
ATOM 6526 O O . ASN B 1 254 ? 8.586 11.703 -5.703 1 97.56 254 ASN B O 1
ATOM 6530 N N . ASP B 1 255 ? 6.773 10.484 -5.219 1 97.38 255 ASP B N 1
ATOM 6531 C CA . ASP B 1 255 ? 6.523 11.242 -3.996 1 97.38 255 ASP B CA 1
ATOM 6532 C C . ASP B 1 255 ? 7.703 11.141 -3.033 1 97.38 255 ASP B C 1
ATOM 6534 O O . ASP B 1 255 ? 8.109 12.133 -2.43 1 97.38 255 ASP B O 1
ATOM 6538 N N . ARG B 1 256 ? 8.203 9.93 -2.838 1 97.44 256 ARG B N 1
ATOM 6539 C CA . ARG B 1 256 ? 9.328 9.711 -1.936 1 97.44 256 ARG B CA 1
ATOM 6540 C C . ARG B 1 256 ? 10.578 10.414 -2.443 1 97.44 256 ARG B C 1
ATOM 6542 O O . ARG B 1 256 ? 11.352 10.969 -1.656 1 97.44 256 ARG B O 1
ATOM 6549 N N . ILE B 1 257 ? 10.812 10.352 -3.758 1 97.62 257 ILE B N 1
ATOM 6550 C CA . ILE B 1 257 ? 11.945 11.047 -4.355 1 97.62 257 ILE B CA 1
ATOM 6551 C C . ILE B 1 257 ? 11.828 12.547 -4.102 1 97.62 257 ILE B C 1
ATOM 6553 O O . ILE B 1 257 ? 12.773 13.172 -3.609 1 97.62 257 ILE B O 1
ATOM 6557 N N . ALA B 1 258 ? 10.68 13.078 -4.348 1 96.25 258 ALA B N 1
ATOM 6558 C CA . ALA B 1 258 ? 10.453 14.516 -4.188 1 96.25 258 ALA B CA 1
ATOM 6559 C C . ALA B 1 258 ? 10.633 14.938 -2.732 1 96.25 258 ALA B C 1
ATOM 6561 O O . ALA B 1 258 ? 11.164 16.016 -2.457 1 96.25 258 ALA B O 1
ATOM 6562 N N . ALA B 1 259 ? 10.227 14.102 -1.854 1 95.56 259 ALA B N 1
ATOM 6563 C CA . ALA B 1 259 ? 10.305 14.398 -0.426 1 95.56 259 ALA B CA 1
ATOM 6564 C C . ALA B 1 259 ? 11.75 14.469 0.04 1 95.56 259 ALA B C 1
ATOM 6566 O O . ALA B 1 259 ? 12.047 15.031 1.099 1 95.56 259 ALA B O 1
ATOM 6567 N N . THR B 1 260 ? 12.656 13.922 -0.685 1 95.25 260 THR B N 1
ATOM 6568 C CA . THR B 1 260 ? 14.055 13.922 -0.287 1 95.25 260 THR B CA 1
ATOM 6569 C C . THR B 1 260 ? 14.891 14.773 -1.241 1 95.25 260 THR B C 1
ATOM 6571 O O . THR B 1 260 ? 16.125 14.766 -1.175 1 95.25 260 THR B O 1
ATOM 6574 N N . ALA B 1 261 ? 14.188 15.406 -2.133 1 88.81 261 ALA B N 1
ATOM 6575 C CA . ALA B 1 261 ? 14.891 16.359 -2.986 1 88.81 261 ALA B CA 1
ATOM 6576 C C . ALA B 1 261 ? 15.344 17.578 -2.188 1 88.81 261 ALA B C 1
ATOM 6578 O O . ALA B 1 261 ? 14.648 18.016 -1.265 1 88.81 261 ALA B O 1
ATOM 6579 N N . PHE B 1 262 ? 16.469 18.016 -2.273 1 74.88 262 PHE B N 1
ATOM 6580 C CA . PHE B 1 262 ? 16.938 19.094 -1.406 1 74.88 262 PHE B CA 1
ATOM 6581 C C . PHE B 1 262 ? 17.719 20.125 -2.203 1 74.88 262 PHE B C 1
ATOM 6583 O O . PHE B 1 262 ? 18.219 19.828 -3.293 1 74.88 262 PHE B O 1
ATOM 6590 N N . LYS B 1 263 ? 17.484 21.312 -1.66 1 71.81 263 LYS B N 1
ATOM 6591 C CA . LYS B 1 263 ? 18.438 22.344 -2.047 1 71.81 263 LYS B CA 1
ATOM 6592 C C . LYS B 1 263 ? 19.641 22.375 -1.108 1 71.81 263 LYS B C 1
ATOM 6594 O O . LYS B 1 263 ? 19.531 22 0.062 1 71.81 263 LYS B O 1
ATOM 6599 N N . LEU B 1 264 ? 20.672 22.625 -1.573 1 63.41 264 LEU B N 1
ATOM 6600 C CA . LEU B 1 264 ? 21.953 22.578 -0.876 1 63.41 264 LEU B CA 1
ATOM 6601 C C . LEU B 1 264 ? 21.844 23.219 0.507 1 63.41 264 LEU B C 1
ATOM 6603 O O . LEU B 1 264 ? 22.406 22.703 1.475 1 63.41 264 LEU B O 1
ATOM 6607 N N . GLU B 1 265 ? 20.984 24.188 0.634 1 65.06 265 GLU B N 1
ATOM 6608 C CA . GLU B 1 265 ? 20.953 24.938 1.89 1 65.06 265 GLU B CA 1
ATOM 6609 C C . GLU B 1 265 ? 20.109 24.203 2.938 1 65.06 265 GLU B C 1
ATOM 6611 O O . GLU B 1 265 ? 20.266 24.453 4.137 1 65.06 265 GLU B O 1
ATOM 6616 N N . GLU B 1 266 ? 19.344 23.219 2.611 1 68.88 266 GLU B N 1
ATOM 6617 C CA . GLU B 1 266 ? 18.375 22.625 3.529 1 68.88 266 GLU B CA 1
ATOM 6618 C C . GLU B 1 266 ? 18.859 21.281 4.047 1 68.88 266 GLU B C 1
ATOM 6620 O O . GLU B 1 266 ? 18.297 20.734 5.004 1 68.88 266 GLU B O 1
ATOM 6625 N N . GLY B 1 267 ? 19.906 20.891 3.686 1 78.69 267 GLY B N 1
ATOM 6626 C CA . GLY B 1 267 ? 20.359 19.562 4.102 1 78.69 267 GLY B CA 1
ATOM 6627 C C . GLY B 1 267 ? 19.641 18.438 3.385 1 78.69 267 GLY B C 1
ATOM 6628 O O . GLY B 1 267 ? 18.531 18.625 2.881 1 78.69 267 GLY B O 1
ATOM 6629 N N . GLU B 1 268 ? 20.266 17.297 3.393 1 90.44 268 GLU B N 1
ATOM 6630 C CA . GLU B 1 268 ? 19.719 16.125 2.715 1 90.44 268 GLU B CA 1
ATOM 6631 C C . GLU B 1 268 ? 18.953 15.234 3.686 1 90.44 268 GLU B C 1
ATOM 6633 O O . GLU B 1 268 ? 19.172 15.297 4.898 1 90.44 268 GLU B O 1
ATOM 6638 N N . ARG B 1 269 ? 17.938 14.641 3.258 1 94.25 269 ARG B N 1
ATOM 6639 C CA . ARG B 1 269 ? 17.25 13.602 4.016 1 94.25 269 ARG B CA 1
ATOM 6640 C C . ARG B 1 269 ? 17.125 12.32 3.201 1 94.25 269 ARG B C 1
ATOM 6642 O O . ARG B 1 269 ? 17.344 12.328 1.987 1 94.25 269 ARG B O 1
ATOM 6649 N N . ALA B 1 270 ? 16.859 11.211 3.914 1 97.62 270 ALA B N 1
ATOM 6650 C CA . ALA B 1 270 ? 16.797 9.914 3.236 1 97.62 270 ALA B CA 1
ATOM 6651 C C . ALA B 1 270 ? 15.711 9.031 3.834 1 97.62 270 ALA B C 1
ATOM 6653 O O . ALA B 1 270 ? 15.289 9.242 4.973 1 97.62 270 ALA B O 1
ATOM 6654 N N . TRP B 1 271 ? 15.242 8.188 3.018 1 98.38 271 TRP B N 1
ATOM 6655 C CA . TRP B 1 271 ? 14.43 7.074 3.484 1 98.38 271 TRP B CA 1
ATOM 6656 C C . TRP B 1 271 ? 15.305 5.879 3.854 1 98.38 271 TRP B C 1
ATOM 6658 O O . TRP B 1 271 ? 16.312 5.613 3.195 1 98.38 271 TRP B O 1
ATOM 6668 N N . HIS B 1 272 ? 14.945 5.215 4.883 1 97.94 272 HIS B N 1
ATOM 6669 C CA . HIS B 1 272 ? 15.562 3.971 5.328 1 97.94 272 HIS B CA 1
ATOM 6670 C C . HIS B 1 272 ? 14.625 2.785 5.129 1 97.94 272 HIS B C 1
ATOM 6672 O O . HIS B 1 272 ? 13.484 2.807 5.598 1 97.94 272 HIS B O 1
ATOM 6678 N N . PHE B 1 273 ? 15.031 1.81 4.379 1 96.62 273 PHE B N 1
ATOM 6679 C CA . PHE B 1 273 ? 14.289 0.564 4.191 1 96.62 273 PHE B CA 1
ATOM 6680 C C . PHE B 1 273 ? 14.945 -0.572 4.969 1 96.62 273 PHE B C 1
ATOM 6682 O O . PHE B 1 273 ? 16.078 -0.962 4.672 1 96.62 273 PHE B O 1
ATOM 6689 N N . PRO B 1 274 ? 14.227 -1.145 5.898 1 94.12 274 PRO B N 1
ATOM 6690 C CA . PRO B 1 274 ? 14.844 -2.145 6.773 1 94.12 274 PRO B CA 1
ATOM 6691 C C . PRO B 1 274 ? 15.234 -3.418 6.027 1 94.12 274 PRO B C 1
ATOM 6693 O O . PRO B 1 274 ? 16.328 -3.957 6.242 1 94.12 274 PRO B O 1
ATOM 6696 N N . THR B 1 275 ? 14.328 -3.984 5.234 1 94 275 THR B N 1
ATOM 6697 C CA . THR B 1 275 ? 14.555 -5.156 4.398 1 94 275 THR B CA 1
ATOM 6698 C C . THR B 1 275 ? 14.062 -4.914 2.979 1 94 275 THR B C 1
ATOM 6700 O O . THR B 1 275 ? 12.898 -4.555 2.773 1 94 275 THR B O 1
ATOM 6703 N N . VAL B 1 276 ? 14.992 -5.117 2.006 1 96.75 276 VAL B N 1
ATOM 6704 C CA . VAL B 1 276 ? 14.633 -4.82 0.623 1 96.75 276 VAL B CA 1
ATOM 6705 C C . VAL B 1 276 ? 15.117 -5.949 -0.288 1 96.75 276 VAL B C 1
ATOM 6707 O O . VAL B 1 276 ? 16.281 -6.359 -0.217 1 96.75 276 VAL B O 1
ATOM 6710 N N . LEU B 1 277 ? 14.25 -6.48 -1.015 1 97.88 277 LEU B N 1
ATOM 6711 C CA . LEU B 1 277 ? 14.641 -7.25 -2.189 1 97.88 277 LEU B CA 1
ATOM 6712 C C . LEU B 1 277 ? 14.586 -6.391 -3.449 1 97.88 277 LEU B C 1
ATOM 6714 O O . LEU B 1 277 ? 13.5 -6.07 -3.934 1 97.88 277 LEU B O 1
ATOM 6718 N N . LEU B 1 278 ? 15.727 -5.98 -3.947 1 98.81 278 LEU B N 1
ATOM 6719 C CA . LEU B 1 278 ? 15.836 -5.219 -5.184 1 98.81 278 LEU B CA 1
ATOM 6720 C C . LEU B 1 278 ? 15.867 -6.145 -6.395 1 98.81 278 LEU B C 1
ATOM 6722 O O . LEU B 1 278 ? 16.719 -7.023 -6.488 1 98.81 278 LEU B O 1
ATOM 6726 N N . VAL B 1 279 ? 14.922 -5.969 -7.27 1 98.88 279 VAL B N 1
ATOM 6727 C CA . VAL B 1 279 ? 14.805 -6.812 -8.453 1 98.88 279 VAL B CA 1
ATOM 6728 C C . VAL B 1 279 ? 14.977 -5.965 -9.711 1 98.88 279 VAL B C 1
ATOM 6730 O O . VAL B 1 279 ? 14.398 -4.883 -9.828 1 98.88 279 VAL B O 1
ATOM 6733 N N . ASP B 1 280 ? 15.734 -6.441 -10.641 1 98.75 280 ASP B N 1
ATOM 6734 C CA . ASP B 1 280 ? 16.062 -5.699 -11.859 1 98.75 280 ASP B CA 1
ATOM 6735 C C . ASP B 1 280 ? 16.25 -6.641 -13.047 1 98.75 280 ASP B C 1
ATOM 6737 O O . ASP B 1 280 ? 17.219 -7.41 -13.078 1 98.75 280 ASP B O 1
ATOM 6741 N N . ARG B 1 281 ? 15.469 -6.496 -14.023 1 98.19 281 ARG B N 1
ATOM 6742 C CA . ARG B 1 281 ? 15.484 -7.379 -15.188 1 98.19 281 ARG B CA 1
ATOM 6743 C C . ARG B 1 281 ? 16.781 -7.207 -15.984 1 98.19 281 ARG B C 1
ATOM 6745 O O . ARG B 1 281 ? 17.391 -8.195 -16.406 1 98.19 281 ARG B O 1
ATOM 6752 N N . SER B 1 282 ? 17.172 -5.98 -16.234 1 98.12 282 SER B N 1
ATOM 6753 C CA . SER B 1 282 ? 18.375 -5.73 -17.016 1 98.12 282 SER B CA 1
ATOM 6754 C C . SER B 1 282 ? 19.609 -6.32 -16.328 1 98.12 282 SER B C 1
ATOM 6756 O O . SER B 1 282 ? 20.469 -6.922 -16.984 1 98.12 282 SER B O 1
ATOM 6758 N N . ALA B 1 283 ? 19.703 -6.164 -15.055 1 98.69 283 ALA B N 1
ATOM 6759 C CA . ALA B 1 283 ? 20.812 -6.742 -14.305 1 98.69 283 ALA B CA 1
ATOM 6760 C C . ALA B 1 283 ? 20.781 -8.266 -14.359 1 98.69 283 ALA B C 1
ATOM 6762 O O . ALA B 1 283 ? 21.812 -8.914 -14.461 1 98.69 283 ALA B O 1
ATOM 6763 N N . ALA B 1 284 ? 19.625 -8.875 -14.266 1 98.62 284 ALA B N 1
ATOM 6764 C CA . ALA B 1 284 ? 19.5 -10.32 -14.359 1 98.62 284 ALA B CA 1
ATOM 6765 C C . ALA B 1 284 ? 20.031 -10.836 -15.688 1 98.62 284 ALA B C 1
ATOM 6767 O O . ALA B 1 284 ? 20.703 -11.875 -15.734 1 98.62 284 ALA B O 1
ATOM 6768 N N . HIS B 1 285 ? 19.797 -10.102 -16.734 1 97.88 285 HIS B N 1
ATOM 6769 C CA . HIS B 1 285 ? 20.219 -10.516 -18.078 1 97.88 285 HIS B CA 1
ATOM 6770 C C . HIS B 1 285 ? 21.734 -10.414 -18.234 1 97.88 285 HIS B C 1
ATOM 6772 O O . HIS B 1 285 ? 22.297 -10.906 -19.219 1 97.88 285 HIS B O 1
ATOM 6778 N N . ARG B 1 286 ? 22.375 -9.805 -17.297 1 97.94 286 ARG B N 1
ATOM 6779 C CA . ARG B 1 286 ? 23.828 -9.75 -17.328 1 97.94 286 ARG B CA 1
ATOM 6780 C C . ARG B 1 286 ? 24.438 -10.992 -16.688 1 97.94 286 ARG B C 1
ATOM 6782 O O . ARG B 1 286 ? 25.641 -11.242 -16.828 1 97.94 286 ARG B O 1
ATOM 6789 N N . GLY B 1 287 ? 23.641 -11.719 -15.891 1 98 287 GLY B N 1
ATOM 6790 C CA . GLY B 1 287 ? 24.078 -12.992 -15.352 1 98 287 GLY B CA 1
ATOM 6791 C C . GLY B 1 287 ? 24.125 -14.094 -16.391 1 98 287 GLY B C 1
ATOM 6792 O O . GLY B 1 287 ? 23.469 -14.008 -17.422 1 98 287 GLY B O 1
ATOM 6793 N N . THR B 1 288 ? 24.828 -15.156 -16.125 1 97.44 288 THR B N 1
ATOM 6794 C CA . THR B 1 288 ? 25.031 -16.25 -17.078 1 97.44 288 THR B CA 1
ATOM 6795 C C . THR B 1 288 ? 23.766 -17.078 -17.219 1 97.44 288 THR B C 1
ATOM 6797 O O . THR B 1 288 ? 23.375 -17.469 -18.328 1 97.44 288 THR B O 1
ATOM 6800 N N . VAL B 1 289 ? 23.125 -17.328 -16.141 1 97.5 289 VAL B N 1
ATOM 6801 C CA . VAL B 1 289 ? 21.969 -18.203 -16.141 1 97.5 289 VAL B CA 1
ATOM 6802 C C . VAL B 1 289 ? 20.844 -17.562 -16.953 1 97.5 289 VAL B C 1
ATOM 6804 O O . VAL B 1 289 ? 20.281 -18.203 -17.844 1 97.5 289 VAL B O 1
ATOM 6807 N N . CYS B 1 290 ? 20.547 -16.297 -16.688 1 97.56 290 CYS B N 1
ATOM 6808 C CA . CYS B 1 290 ? 19.5 -15.594 -17.422 1 97.56 290 CYS B CA 1
ATOM 6809 C C . CYS B 1 290 ? 19.984 -15.156 -18.797 1 97.56 290 CYS B C 1
ATOM 6811 O O . CYS B 1 290 ? 19.359 -15.461 -19.812 1 97.56 290 CYS B O 1
ATOM 6813 N N . GLY B 1 291 ? 21.047 -14.531 -18.891 1 95.06 291 GLY B N 1
ATOM 6814 C CA . GLY B 1 291 ? 21.516 -13.883 -20.109 1 95.06 291 GLY B CA 1
ATOM 6815 C C . GLY B 1 291 ? 21.906 -14.859 -21.188 1 95.06 291 GLY B C 1
ATOM 6816 O O . GLY B 1 291 ? 21.734 -14.578 -22.375 1 95.06 291 GLY B O 1
ATOM 6817 N N . SER B 1 292 ? 22.422 -16.016 -20.828 1 93.25 292 SER B N 1
ATOM 6818 C CA . SER B 1 292 ? 22.984 -16.906 -21.828 1 93.25 292 SER B CA 1
ATOM 6819 C C . SER B 1 292 ? 22.219 -18.219 -21.875 1 93.25 292 SER B C 1
ATOM 6821 O O . SER B 1 292 ? 22 -18.781 -22.953 1 93.25 292 SER B O 1
ATOM 6823 N N . GLN B 1 293 ? 21.719 -18.641 -20.797 1 93.94 293 GLN B N 1
ATOM 6824 C CA . GLN B 1 293 ? 21.266 -20.016 -20.734 1 93.94 293 GLN B CA 1
ATOM 6825 C C . GLN B 1 293 ? 19.75 -20.094 -20.875 1 93.94 293 GLN B C 1
ATOM 6827 O O . GLN B 1 293 ? 19.219 -20.984 -21.562 1 93.94 293 GLN B O 1
ATOM 6832 N N . THR B 1 294 ? 19.016 -19.172 -20.234 1 95.94 294 THR B N 1
ATOM 6833 C CA . THR B 1 294 ? 17.578 -19.422 -20.109 1 95.94 294 THR B CA 1
ATOM 6834 C C . THR B 1 294 ? 16.781 -18.234 -20.609 1 95.94 294 THR B C 1
ATOM 6836 O O . THR B 1 294 ? 15.602 -18.359 -20.953 1 95.94 294 THR B O 1
ATOM 6839 N N . GLN B 1 295 ? 17.344 -17 -20.484 1 95.12 295 GLN B N 1
ATOM 6840 C CA . GLN B 1 295 ? 16.656 -15.742 -20.781 1 95.12 295 GLN B CA 1
ATOM 6841 C C . GLN B 1 295 ? 15.469 -15.516 -19.859 1 95.12 295 GLN B C 1
ATOM 6843 O O . GLN B 1 295 ? 14.5 -14.859 -20.234 1 95.12 295 GLN B O 1
ATOM 6848 N N . ARG B 1 296 ? 15.477 -16.156 -18.703 1 96.62 296 ARG B N 1
ATOM 6849 C CA . ARG B 1 296 ? 14.477 -16 -17.656 1 96.62 296 ARG B CA 1
ATOM 6850 C C . ARG B 1 296 ? 15.086 -15.367 -16.406 1 96.62 296 ARG B C 1
ATOM 6852 O O . ARG B 1 296 ? 15.977 -15.953 -15.781 1 96.62 296 ARG B O 1
ATOM 6859 N N . THR B 1 297 ? 14.555 -14.219 -15.969 1 98.19 297 THR B N 1
ATOM 6860 C CA . THR B 1 297 ? 15.141 -13.539 -14.82 1 98.19 297 THR B CA 1
ATOM 6861 C C . THR B 1 297 ? 15 -14.383 -13.562 1 98.19 297 THR B C 1
ATOM 6863 O O . THR B 1 297 ? 15.906 -14.422 -12.727 1 98.19 297 THR B O 1
ATOM 6866 N N . ALA B 1 298 ? 13.914 -15.109 -13.453 1 98.69 298 ALA B N 1
ATOM 6867 C CA . ALA B 1 298 ? 13.648 -15.945 -12.281 1 98.69 298 ALA B CA 1
ATOM 6868 C C . ALA B 1 298 ? 14.703 -17.047 -12.148 1 98.69 298 ALA B C 1
ATOM 6870 O O . ALA B 1 298 ? 14.945 -17.547 -11.055 1 98.69 298 ALA B O 1
ATOM 6871 N N . ALA B 1 299 ? 15.305 -17.453 -13.258 1 98.5 299 ALA B N 1
ATOM 6872 C CA . ALA B 1 299 ? 16.281 -18.547 -13.242 1 98.5 299 ALA B CA 1
ATOM 6873 C C . ALA B 1 299 ? 17.516 -18.156 -12.422 1 98.5 299 ALA B C 1
ATOM 6875 O O . ALA B 1 299 ? 18.125 -19.016 -11.773 1 98.5 299 ALA B O 1
ATOM 6876 N N . GLU B 1 300 ? 17.875 -16.844 -12.445 1 98.44 300 GLU B N 1
ATOM 6877 C CA . GLU B 1 300 ? 19 -16.391 -11.617 1 98.44 300 GLU B CA 1
ATOM 6878 C C . GLU B 1 300 ? 18.703 -16.609 -10.133 1 98.44 300 GLU B C 1
ATOM 6880 O O . GLU B 1 300 ? 19.531 -17.141 -9.406 1 98.44 300 GLU B O 1
ATOM 6885 N N . ALA B 1 301 ? 17.531 -16.234 -9.719 1 98.5 301 ALA B N 1
ATOM 6886 C CA . ALA B 1 301 ? 17.109 -16.344 -8.328 1 98.5 301 ALA B CA 1
ATOM 6887 C C . ALA B 1 301 ? 17 -17.812 -7.902 1 98.5 301 ALA B C 1
ATOM 6889 O O . ALA B 1 301 ? 17.547 -18.203 -6.863 1 98.5 301 ALA B O 1
ATOM 6890 N N . TRP B 1 302 ? 16.359 -18.578 -8.719 1 98 302 TRP B N 1
ATOM 6891 C CA . TRP B 1 302 ? 16.125 -19.984 -8.422 1 98 302 TRP B CA 1
ATOM 6892 C C . TRP B 1 302 ? 17.422 -20.781 -8.367 1 98 302 TRP B C 1
ATOM 6894 O O . TRP B 1 302 ? 17.672 -21.516 -7.41 1 98 302 TRP B O 1
ATOM 6904 N N . GLU B 1 303 ? 18.266 -20.594 -9.383 1 96.5 303 GLU B N 1
ATOM 6905 C CA . GLU B 1 303 ? 19.531 -21.328 -9.461 1 96.5 303 GLU B CA 1
ATOM 6906 C C . GLU B 1 303 ? 20.438 -20.984 -8.289 1 96.5 303 GLU B C 1
ATOM 6908 O O . GLU B 1 303 ? 21.094 -21.859 -7.711 1 96.5 303 GLU B O 1
ATOM 6913 N N . TYR B 1 304 ? 20.469 -19.719 -7.961 1 95.62 304 TYR B N 1
ATOM 6914 C CA . TYR B 1 304 ? 21.297 -19.297 -6.836 1 95.62 304 TYR B CA 1
ATOM 6915 C C . TYR B 1 304 ? 20.844 -19.969 -5.547 1 95.62 304 TYR B C 1
ATOM 6917 O O . TYR B 1 304 ? 21.672 -20.562 -4.84 1 95.62 304 TYR B O 1
ATOM 6925 N N . MET B 1 305 ? 19.594 -19.953 -5.219 1 94.88 305 MET B N 1
ATOM 6926 C CA . MET B 1 305 ? 19.094 -20.516 -3.969 1 94.88 305 MET B CA 1
ATOM 6927 C C . MET B 1 305 ? 19.172 -22.031 -3.986 1 94.88 305 MET B C 1
ATOM 6929 O O . MET B 1 305 ? 19.391 -22.656 -2.949 1 94.88 305 MET B O 1
ATOM 6933 N N . ARG B 1 306 ? 18.969 -22.625 -5.184 1 93.19 306 ARG B N 1
ATOM 6934 C CA . ARG B 1 306 ? 19.141 -24.062 -5.305 1 93.19 306 ARG B CA 1
ATOM 6935 C C . ARG B 1 306 ? 20.578 -24.484 -4.984 1 93.19 306 ARG B C 1
ATOM 6937 O O . ARG B 1 306 ? 20.797 -25.422 -4.219 1 93.19 306 ARG B O 1
ATOM 6944 N N . ARG B 1 307 ? 21.516 -23.766 -5.566 1 91.38 307 ARG B N 1
ATOM 6945 C CA . ARG B 1 307 ? 22.922 -24.094 -5.375 1 91.38 307 ARG B CA 1
ATOM 6946 C C . ARG B 1 307 ? 23.344 -23.891 -3.922 1 91.38 307 ARG B C 1
ATOM 6948 O O . ARG B 1 307 ? 24.266 -24.547 -3.436 1 91.38 307 ARG B O 1
ATOM 6955 N N . LYS B 1 308 ? 22.609 -23.047 -3.203 1 90.25 308 LYS B N 1
ATOM 6956 C CA . LYS B 1 308 ? 22.875 -22.797 -1.789 1 90.25 308 LYS B CA 1
ATOM 6957 C C . LYS B 1 308 ? 22.094 -23.766 -0.908 1 90.25 308 LYS B C 1
ATOM 6959 O O . LYS B 1 308 ? 22.141 -23.672 0.32 1 90.25 308 LYS B O 1
ATOM 6964 N N . ALA B 1 309 ? 21.344 -24.641 -1.53 1 88.38 309 ALA B N 1
ATOM 6965 C CA . ALA B 1 309 ? 20.531 -25.641 -0.834 1 88.38 309 ALA B CA 1
ATOM 6966 C C . ALA B 1 309 ? 19.531 -24.969 0.107 1 88.38 309 ALA B C 1
ATOM 6968 O O . ALA B 1 309 ? 19.422 -25.359 1.271 1 88.38 309 ALA B O 1
ATOM 6969 N N . ARG B 1 310 ? 18.875 -24.016 -0.445 1 90.62 310 ARG B N 1
ATOM 6970 C CA . ARG B 1 310 ? 17.969 -23.25 0.396 1 90.62 310 ARG B CA 1
ATOM 6971 C C . ARG B 1 310 ? 16.531 -23.375 -0.102 1 90.62 310 ARG B C 1
ATOM 6973 O O . ARG B 1 310 ? 15.602 -22.875 0.54 1 90.62 310 ARG B O 1
ATOM 6980 N N . LEU B 1 311 ? 16.344 -24 -1.197 1 91.81 311 LEU B N 1
ATOM 6981 C CA . LEU B 1 311 ? 14.984 -24.203 -1.703 1 91.81 311 LEU B CA 1
ATOM 6982 C C . LEU B 1 311 ? 14.406 -25.516 -1.208 1 91.81 311 LEU B C 1
ATOM 6984 O O . LEU B 1 311 ? 15.023 -26.578 -1.375 1 91.81 311 LEU B O 1
ATOM 6988 N N . ARG B 1 312 ? 13.305 -25.469 -0.673 1 90.44 312 ARG B N 1
ATOM 6989 C CA . ARG B 1 312 ? 12.617 -26.672 -0.208 1 90.44 312 ARG B CA 1
ATOM 6990 C C . ARG B 1 312 ? 11.719 -27.234 -1.295 1 90.44 312 ARG B C 1
ATOM 6992 O O . ARG B 1 312 ? 11.195 -26.5 -2.129 1 90.44 312 ARG B O 1
ATOM 6999 N N . GLY B 1 313 ? 11.594 -28.578 -1.253 1 92.19 313 GLY B N 1
ATOM 7000 C CA . GLY B 1 313 ? 10.68 -29.25 -2.162 1 92.19 313 GLY B CA 1
ATOM 7001 C C . GLY B 1 313 ? 11.062 -29.094 -3.621 1 92.19 313 GLY B C 1
ATOM 7002 O O . GLY B 1 313 ? 10.219 -28.812 -4.469 1 92.19 313 GLY B O 1
ATOM 7003 N N . LEU B 1 314 ? 12.289 -29.266 -3.945 1 92.44 314 LEU B N 1
ATOM 7004 C CA . LEU B 1 314 ? 12.82 -29.016 -5.281 1 92.44 314 LEU B CA 1
ATOM 7005 C C . LEU B 1 314 ? 12.117 -29.875 -6.316 1 92.44 314 LEU B C 1
ATOM 7007 O O . LEU B 1 314 ? 11.938 -29.469 -7.465 1 92.44 314 LEU B O 1
ATOM 7011 N N . HIS B 1 315 ? 11.727 -31.062 -5.926 1 93.06 315 HIS B N 1
ATOM 7012 C CA . HIS B 1 315 ? 11.188 -32 -6.898 1 93.06 315 HIS B CA 1
ATOM 7013 C C . HIS B 1 315 ? 9.672 -31.891 -7.008 1 93.06 315 HIS B C 1
ATOM 7015 O O . HIS B 1 315 ? 9.055 -32.531 -7.855 1 93.06 315 HIS B O 1
ATOM 7021 N N . VAL B 1 316 ? 9.047 -31.031 -6.148 1 93.38 316 VAL B N 1
ATOM 7022 C CA . VAL B 1 316 ? 7.59 -30.922 -6.168 1 93.38 316 VAL B CA 1
ATOM 7023 C C . VAL B 1 316 ? 7.184 -29.453 -6.141 1 93.38 316 VAL B C 1
ATOM 7025 O O . VAL B 1 316 ? 6.012 -29.125 -5.949 1 93.38 316 VAL B O 1
ATOM 7028 N N . GLY B 1 317 ? 8.133 -28.578 -6.273 1 94.19 317 GLY B N 1
ATOM 7029 C CA . GLY B 1 317 ? 7.852 -27.156 -6.203 1 94.19 317 GLY B CA 1
ATOM 7030 C C . GLY B 1 317 ? 7.453 -26.703 -4.816 1 94.19 317 GLY B C 1
ATOM 7031 O O . GLY B 1 317 ? 6.562 -25.859 -4.668 1 94.19 317 GLY B O 1
ATOM 7032 N N . GLY B 1 318 ? 8.055 -27.266 -3.811 1 93.31 318 GLY B N 1
ATOM 7033 C CA . GLY B 1 318 ? 7.73 -26.922 -2.436 1 93.31 318 GLY B CA 1
ATOM 7034 C C . GLY B 1 318 ? 7.98 -25.453 -2.117 1 93.31 318 GLY B C 1
ATOM 7035 O O . GLY B 1 318 ? 7.238 -24.844 -1.344 1 93.31 318 GLY B O 1
ATOM 7036 N N . TRP B 1 319 ? 9.023 -24.844 -2.6 1 94.94 319 TRP B N 1
ATOM 7037 C CA . TRP B 1 319 ? 9.352 -23.438 -2.398 1 94.94 319 TRP B CA 1
ATOM 7038 C C . TRP B 1 319 ? 8.273 -22.531 -2.984 1 94.94 319 TRP B C 1
ATOM 7040 O O . TRP B 1 319 ? 8.109 -21.391 -2.549 1 94.94 319 TRP B O 1
ATOM 7050 N N . TRP B 1 320 ? 7.504 -22.969 -3.963 1 96.62 320 TRP B N 1
ATOM 7051 C CA . TRP B 1 320 ? 6.434 -22.234 -4.633 1 96.62 320 TRP B CA 1
ATOM 7052 C C . TRP B 1 320 ? 5.078 -22.547 -4.004 1 96.62 320 TRP B C 1
ATOM 7054 O O . TRP B 1 320 ? 4.117 -21.797 -4.168 1 96.62 320 TRP B O 1
ATOM 7064 N N . ALA B 1 321 ? 4.992 -23.547 -3.205 1 93.81 321 ALA B N 1
ATOM 7065 C CA . ALA B 1 321 ? 3.748 -24.125 -2.705 1 93.81 321 ALA B CA 1
ATOM 7066 C C . ALA B 1 321 ? 2.939 -23.094 -1.925 1 93.81 321 ALA B C 1
ATOM 7068 O O . ALA B 1 321 ? 1.715 -23.031 -2.055 1 93.81 321 ALA B O 1
ATOM 7069 N N . PRO B 1 322 ? 3.578 -22.219 -1.126 1 92.25 322 PRO B N 1
ATOM 7070 C CA . PRO B 1 322 ? 2.768 -21.266 -0.365 1 92.25 322 PRO B CA 1
ATOM 7071 C C . PRO B 1 322 ? 1.908 -20.375 -1.26 1 92.25 322 PRO B C 1
ATOM 7073 O O . PRO B 1 322 ? 0.736 -20.141 -0.957 1 92.25 322 PRO B O 1
ATOM 7076 N N . LEU B 1 323 ? 2.43 -19.906 -2.344 1 95.81 323 LEU B N 1
ATOM 7077 C CA . LEU B 1 323 ? 1.659 -19.062 -3.252 1 95.81 323 LEU B CA 1
ATOM 7078 C C . LEU B 1 323 ? 0.676 -19.891 -4.066 1 95.81 323 LEU B C 1
ATOM 7080 O O . LEU B 1 323 ? -0.474 -19.5 -4.262 1 95.81 323 LEU B O 1
ATOM 7084 N N . ARG B 1 324 ? 1.159 -21.062 -4.539 1 96.44 324 ARG B N 1
ATOM 7085 C CA . ARG B 1 324 ? 0.288 -21.953 -5.297 1 96.44 324 ARG B CA 1
ATOM 7086 C C . ARG B 1 324 ? -0.941 -22.328 -4.48 1 96.44 324 ARG B C 1
ATOM 7088 O O . ARG B 1 324 ? -2.07 -22.25 -4.965 1 96.44 324 ARG B O 1
ATOM 7095 N N . GLU B 1 325 ? -0.718 -22.75 -3.26 1 93.25 325 GLU B N 1
ATOM 7096 C CA . GLU B 1 325 ? -1.798 -23.234 -2.402 1 93.25 325 GLU B CA 1
ATOM 7097 C C . GLU B 1 325 ? -2.738 -22.094 -2.016 1 93.25 325 GLU B C 1
ATOM 7099 O O . GLU B 1 325 ? -3.943 -22.312 -1.861 1 93.25 325 GLU B O 1
ATOM 7104 N N . ALA B 1 326 ? -2.203 -20.938 -1.827 1 93.75 326 ALA B N 1
ATOM 7105 C CA . ALA B 1 326 ? -3.055 -19.781 -1.571 1 93.75 326 ALA B CA 1
ATOM 7106 C C . ALA B 1 326 ? -4.008 -19.531 -2.736 1 93.75 326 ALA B C 1
ATOM 7108 O O . ALA B 1 326 ? -5.199 -19.281 -2.531 1 93.75 326 ALA B O 1
ATOM 7109 N N . VAL B 1 327 ? -3.512 -19.594 -3.93 1 96.75 327 VAL B N 1
ATOM 7110 C CA . VAL B 1 327 ? -4.336 -19.359 -5.109 1 96.75 327 VAL B CA 1
ATOM 7111 C C . VAL B 1 327 ? -5.332 -20.5 -5.277 1 96.75 327 VAL B C 1
ATOM 7113 O O . VAL B 1 327 ? -6.48 -20.281 -5.676 1 96.75 327 VAL B O 1
ATOM 7116 N N . TRP B 1 328 ? -4.867 -21.781 -5.004 1 95.25 328 TRP B N 1
ATOM 7117 C CA . TRP B 1 328 ? -5.777 -22.922 -5.027 1 95.25 328 TRP B CA 1
ATOM 7118 C C . TRP B 1 328 ? -6.969 -22.688 -4.102 1 95.25 328 TRP B C 1
ATOM 7120 O O . TRP B 1 328 ? -8.117 -22.859 -4.508 1 95.25 328 TRP B O 1
ATOM 7130 N N . ARG B 1 329 ? -6.676 -22.234 -2.941 1 91.25 329 ARG B N 1
ATOM 7131 C CA . ARG B 1 329 ? -7.734 -21.969 -1.973 1 91.25 329 ARG B CA 1
ATOM 7132 C C . ARG B 1 329 ? -8.68 -20.891 -2.479 1 91.25 329 ARG B C 1
ATOM 7134 O O . ARG B 1 329 ? -9.898 -21.031 -2.367 1 91.25 329 ARG B O 1
ATOM 7141 N N . PHE B 1 330 ? -8.102 -19.922 -2.928 1 94.12 330 PHE B N 1
ATOM 7142 C CA . PHE B 1 330 ? -8.875 -18.781 -3.414 1 94.12 330 PHE B CA 1
ATOM 7143 C C . PHE B 1 330 ? -9.82 -19.203 -4.531 1 94.12 330 PHE B C 1
ATOM 7145 O O . PHE B 1 330 ? -10.977 -18.766 -4.578 1 94.12 330 PHE B O 1
ATOM 7152 N N . ALA B 1 331 ? -9.359 -20.094 -5.387 1 93.44 331 ALA B N 1
ATOM 7153 C CA . ALA B 1 331 ? -10.125 -20.547 -6.547 1 93.44 331 ALA B CA 1
ATOM 7154 C C . ALA B 1 331 ? -11.125 -21.625 -6.152 1 93.44 331 ALA B C 1
ATOM 7156 O O . ALA B 1 331 ? -12.039 -21.938 -6.914 1 93.44 331 ALA B O 1
ATOM 7157 N N . GLY B 1 332 ? -10.914 -22.25 -4.988 1 89.31 332 GLY B N 1
ATOM 7158 C CA . GLY B 1 332 ? -11.75 -23.359 -4.57 1 89.31 332 GLY B CA 1
ATOM 7159 C C . GLY B 1 332 ? -11.312 -24.688 -5.172 1 89.31 332 GLY B C 1
ATOM 7160 O O . GLY B 1 332 ? -12.148 -25.562 -5.43 1 89.31 332 GLY B O 1
ATOM 7161 N N . ALA B 1 333 ? -10.031 -24.797 -5.461 1 90.31 333 ALA B N 1
ATOM 7162 C CA . ALA B 1 333 ? -9.5 -26.062 -5.949 1 90.31 333 ALA B CA 1
ATOM 7163 C C . ALA B 1 333 ? -9.43 -27.109 -4.828 1 90.31 333 ALA B C 1
ATOM 7165 O O . ALA B 1 333 ? -8.984 -26.797 -3.719 1 90.31 333 ALA B O 1
ATOM 7166 N N . GLU B 1 334 ? -9.766 -28.281 -5.062 1 81.44 334 GLU B N 1
ATOM 7167 C CA . GLU B 1 334 ? -9.781 -29.344 -4.066 1 81.44 334 GLU B CA 1
ATOM 7168 C C . GLU B 1 334 ? -8.383 -29.594 -3.504 1 81.44 334 GLU B C 1
ATOM 7170 O O . GLU B 1 334 ? -8.234 -29.906 -2.32 1 81.44 334 GLU B O 1
ATOM 7175 N N . GLU B 1 335 ? -7.434 -29.531 -4.383 1 76.62 335 GLU B N 1
ATOM 7176 C CA . GLU B 1 335 ? -6.043 -29.719 -3.984 1 76.62 335 GLU B CA 1
ATOM 7177 C C . GLU B 1 335 ? -5.66 -28.781 -2.842 1 76.62 335 GLU B C 1
ATOM 7179 O O . GLU B 1 335 ? -4.93 -29.188 -1.929 1 76.62 335 GLU B O 1
ATOM 7184 N N . GLY B 1 336 ? -6.105 -27.594 -2.924 1 67.75 336 GLY B N 1
ATOM 7185 C CA . GLY B 1 336 ? -5.824 -26.609 -1.884 1 67.75 336 GLY B CA 1
ATOM 7186 C C . GLY B 1 336 ? -6.57 -26.891 -0.592 1 67.75 336 GLY B C 1
ATOM 7187 O O . GLY B 1 336 ? -6.047 -26.641 0.497 1 67.75 336 GLY B O 1
ATOM 7188 N N . ILE B 1 337 ? -7.676 -27.422 -0.725 1 68.5 337 ILE B N 1
ATOM 7189 C CA . ILE B 1 337 ? -8.555 -27.688 0.412 1 68.5 337 ILE B CA 1
ATOM 7190 C C . ILE B 1 337 ? -8.07 -28.906 1.171 1 68.5 337 ILE B C 1
ATOM 7192 O O . ILE B 1 337 ? -8.07 -28.938 2.404 1 68.5 337 ILE B O 1
ATOM 7196 N N . GLU B 1 338 ? -7.578 -29.875 0.463 1 66.69 338 GLU B N 1
ATOM 7197 C CA . GLU B 1 338 ? -7.078 -31.094 1.074 1 66.69 338 GLU B CA 1
ATOM 7198 C C . GLU B 1 338 ? -5.852 -30.828 1.943 1 66.69 338 GLU B C 1
ATOM 7200 O O . GLU B 1 338 ? -5.727 -31.375 3.041 1 66.69 338 GLU B O 1
ATOM 7205 N N . GLN B 1 339 ? -5.051 -29.984 1.457 1 64.62 339 GLN B N 1
ATOM 7206 C CA . GLN B 1 339 ? -3.826 -29.656 2.178 1 64.62 339 GLN B CA 1
ATOM 7207 C C . GLN B 1 339 ? -4.133 -28.906 3.473 1 64.62 339 GLN B C 1
ATOM 7209 O O . GLN B 1 339 ? -3.461 -29.109 4.488 1 64.62 339 GLN B O 1
ATOM 7214 N N . LEU B 1 340 ? -5.121 -28.094 3.365 1 61.16 340 LEU B N 1
ATOM 7215 C CA . LEU B 1 340 ? -5.535 -27.328 4.539 1 61.16 340 LEU B CA 1
ATOM 7216 C C . LEU B 1 340 ? -6.125 -28.25 5.605 1 61.16 340 LEU B C 1
ATOM 7218 O O . LEU B 1 340 ? -5.953 -28 6.801 1 61.16 340 LEU B O 1
ATOM 7222 N N . ALA B 1 341 ? -6.801 -29.25 5.109 1 53.97 341 ALA B N 1
ATOM 7223 C CA . ALA B 1 341 ? -7.449 -30.188 6.02 1 53.97 341 ALA B CA 1
ATOM 7224 C C . ALA B 1 341 ? -6.422 -31.062 6.742 1 53.97 341 ALA B C 1
ATOM 7226 O O . ALA B 1 341 ? -6.66 -31.516 7.867 1 53.97 341 ALA B O 1
ATOM 7227 N N . LEU B 1 342 ? -5.375 -31.391 6.09 1 52.47 342 LEU B N 1
ATOM 7228 C CA . LEU B 1 342 ? -4.348 -32.281 6.633 1 52.47 342 LEU B CA 1
ATOM 7229 C C . LEU B 1 342 ? -3.359 -31.5 7.492 1 52.47 342 LEU B C 1
ATOM 7231 O O . LEU B 1 342 ? -2.607 -32.094 8.273 1 52.47 342 LEU B O 1
ATOM 7235 N N . ALA B 1 343 ? -3.248 -30.203 7.23 1 52.28 343 ALA B N 1
ATOM 7236 C CA . ALA B 1 343 ? -2.281 -29.406 7.984 1 52.28 343 ALA B CA 1
ATOM 7237 C C . ALA B 1 343 ? -2.727 -29.234 9.438 1 52.28 343 ALA B C 1
ATOM 7239 O O . ALA B 1 343 ? -3.857 -28.812 9.695 1 52.28 343 ALA B O 1
ATOM 7240 N N . PRO B 1 344 ? -2.285 -30.047 10.281 1 44.44 344 PRO B N 1
ATOM 7241 C CA . PRO B 1 344 ? -2.6 -29.672 11.664 1 44.44 344 PRO B CA 1
ATOM 7242 C C . PRO B 1 344 ? -2.686 -28.156 11.844 1 44.44 344 PRO B C 1
ATOM 7244 O O . PRO B 1 344 ? -1.978 -27.406 11.172 1 44.44 344 PRO B O 1
ATOM 7247 N N . VAL B 1 345 ? -3.838 -27.688 12.188 1 43.78 345 VAL B N 1
ATOM 7248 C CA . VAL B 1 345 ? -3.922 -26.281 12.562 1 43.78 345 VAL B CA 1
ATOM 7249 C C . VAL B 1 345 ? -2.58 -25.812 13.125 1 43.78 345 VAL B C 1
ATOM 7251 O O . VAL B 1 345 ? -2.357 -25.859 14.336 1 43.78 345 VAL B O 1
ATOM 7254 N N . LYS B 1 346 ? -1.542 -26.328 12.758 1 41.12 346 LYS B N 1
ATOM 7255 C CA . LYS B 1 346 ? -0.354 -25.875 13.477 1 41.12 346 LYS B CA 1
ATOM 7256 C C . LYS B 1 346 ? -0.24 -24.359 13.438 1 41.12 346 LYS B C 1
ATOM 7258 O O . LYS B 1 346 ? -0.307 -23.75 12.367 1 41.12 346 LYS B O 1
ATOM 7263 N N . GLU B 1 347 ? -0.65 -23.641 14.297 1 44.47 347 GLU B N 1
ATOM 7264 C CA . GLU B 1 347 ? -0.446 -22.25 14.711 1 44.47 347 GLU B CA 1
ATOM 7265 C C . GLU B 1 347 ? 0.751 -21.625 13.992 1 44.47 347 GLU B C 1
ATOM 7267 O O . GLU B 1 347 ? 0.829 -20.406 13.836 1 44.47 347 GLU B O 1
ATOM 7272 N N . GLY B 1 348 ? 1.723 -22.406 13.367 1 47.16 348 GLY B N 1
ATOM 7273 C CA . GLY B 1 348 ? 3.102 -22 13.141 1 47.16 348 GLY B CA 1
ATOM 7274 C C . GLY B 1 348 ? 3.422 -21.75 11.68 1 47.16 348 GLY B C 1
ATOM 7275 O O . GLY B 1 348 ? 4.57 -21.469 11.328 1 47.16 348 GLY B O 1
ATOM 7276 N N . GLY B 1 349 ? 2.561 -21.984 10.727 1 54.56 349 GLY B N 1
ATOM 7277 C CA . GLY B 1 349 ? 3.127 -22.031 9.391 1 54.56 349 GLY B CA 1
ATOM 7278 C C . GLY B 1 349 ? 3.135 -20.688 8.695 1 54.56 349 GLY B C 1
ATOM 7279 O O . GLY B 1 349 ? 3.924 -20.469 7.773 1 54.56 349 GLY B O 1
ATOM 7280 N N . VAL B 1 350 ? 2.17 -19.828 8.922 1 62.31 350 VAL B N 1
ATOM 7281 C CA . VAL B 1 350 ? 2.207 -18.547 8.242 1 62.31 350 VAL B CA 1
ATOM 7282 C C . VAL B 1 350 ? 2.48 -17.438 9.258 1 62.31 350 VAL B C 1
ATOM 7284 O O . VAL B 1 350 ? 1.804 -17.344 10.281 1 62.31 350 VAL B O 1
ATOM 7287 N N . MET B 1 351 ? 3.52 -16.734 9 1 70.88 351 MET B N 1
ATOM 7288 C CA . MET B 1 351 ? 3.809 -15.57 9.836 1 70.88 351 MET B CA 1
ATOM 7289 C C . MET B 1 351 ? 2.773 -14.477 9.609 1 70.88 351 MET B C 1
ATOM 7291 O O . MET B 1 351 ? 2.441 -14.156 8.469 1 70.88 351 MET B O 1
ATOM 7295 N N . PRO B 1 352 ? 2.229 -14.031 10.719 1 68.31 352 PRO B N 1
ATOM 7296 C CA . PRO B 1 352 ? 1.287 -12.922 10.555 1 68.31 352 PRO B CA 1
ATOM 7297 C C . PRO B 1 352 ? 1.878 -11.758 9.758 1 68.31 352 PRO B C 1
ATOM 7299 O O . PRO B 1 352 ? 3.082 -11.5 9.836 1 68.31 352 PRO B O 1
ATOM 7302 N N . PHE B 1 353 ? 1.004 -11.148 9.117 1 77.31 353 PHE B N 1
ATOM 7303 C CA . PHE B 1 353 ? 1.423 -10.047 8.25 1 77.31 353 PHE B CA 1
ATOM 7304 C C . PHE B 1 353 ? 2.092 -8.945 9.062 1 77.31 353 PHE B C 1
ATOM 7306 O O . PHE B 1 353 ? 3.025 -8.297 8.578 1 77.31 353 PHE B O 1
ATOM 7313 N N . MET B 1 354 ? 1.611 -8.758 10.25 1 73.19 354 MET B N 1
ATOM 7314 C CA . MET B 1 354 ? 2.152 -7.688 11.086 1 73.19 354 MET B CA 1
ATOM 7315 C C . MET B 1 354 ? 3.328 -8.188 11.914 1 73.19 354 MET B C 1
ATOM 7317 O O . MET B 1 354 ? 3.404 -7.922 13.117 1 73.19 354 MET B O 1
ATOM 7321 N N . THR B 1 355 ? 4.062 -9.07 11.289 1 67.44 355 THR B N 1
ATOM 7322 C CA . THR B 1 355 ? 5.258 -9.602 11.93 1 67.44 355 THR B CA 1
ATOM 7323 C C . THR B 1 355 ? 6.484 -8.773 11.57 1 67.44 355 THR B C 1
ATOM 7325 O O . THR B 1 355 ? 6.613 -8.297 10.445 1 67.44 355 THR B O 1
ATOM 7328 N N . ARG B 1 356 ? 7.07 -8.625 12.734 1 60.62 356 ARG B N 1
ATOM 7329 C CA . ARG B 1 356 ? 8.297 -7.859 12.539 1 60.62 356 ARG B CA 1
ATOM 7330 C C . ARG B 1 356 ? 9.336 -8.68 11.781 1 60.62 356 ARG B C 1
ATOM 7332 O O . ARG B 1 356 ? 9.109 -9.859 11.484 1 60.62 356 ARG B O 1
ATOM 7339 N N . GLU B 1 357 ? 10.609 -8.367 11.703 1 58.94 357 GLU B N 1
ATOM 7340 C CA . GLU B 1 357 ? 11.688 -8.828 10.82 1 58.94 357 GLU B CA 1
ATOM 7341 C C . GLU B 1 357 ? 12.156 -10.227 11.211 1 58.94 357 GLU B C 1
ATOM 7343 O O . GLU B 1 357 ? 12.141 -10.586 12.391 1 58.94 357 GLU B O 1
ATOM 7348 N N . ALA B 1 358 ? 12.133 -11.18 10.188 1 61.94 358 ALA B N 1
ATOM 7349 C CA . ALA B 1 358 ? 12.766 -12.492 10.344 1 61.94 358 ALA B CA 1
ATOM 7350 C C . ALA B 1 358 ? 14.25 -12.422 10.016 1 61.94 358 ALA B C 1
ATOM 7352 O O . ALA B 1 358 ? 14.688 -11.562 9.242 1 61.94 358 ALA B O 1
ATOM 7353 N N . GLU B 1 359 ? 15.008 -13.141 10.711 1 65.5 359 GLU B N 1
ATOM 7354 C CA . GLU B 1 359 ? 16.453 -13.203 10.5 1 65.5 359 GLU B CA 1
ATOM 7355 C C . GLU B 1 359 ? 16.797 -14.141 9.352 1 65.5 359 GLU B C 1
ATOM 7357 O O . GLU B 1 359 ? 16.188 -15.203 9.195 1 65.5 359 GLU B O 1
ATOM 7362 N N . VAL B 1 360 ? 17.547 -13.547 8.406 1 66.94 360 VAL B N 1
ATOM 7363 C CA . VAL B 1 360 ? 18.141 -14.367 7.359 1 66.94 360 VAL B CA 1
ATOM 7364 C C . VAL B 1 360 ? 19.234 -15.242 7.941 1 66.94 360 VAL B C 1
ATOM 7366 O O . VAL B 1 360 ? 20.125 -14.75 8.648 1 66.94 360 VAL B O 1
ATOM 7369 N N . ARG B 1 361 ? 19.109 -16.547 7.965 1 61.72 361 ARG B N 1
ATOM 7370 C CA . ARG B 1 361 ? 20.094 -17.422 8.57 1 61.72 361 ARG B CA 1
ATOM 7371 C C . ARG B 1 361 ? 20.812 -18.266 7.512 1 61.72 361 ARG B C 1
ATOM 7373 O O . ARG B 1 361 ? 20.172 -18.844 6.637 1 61.72 361 ARG B O 1
ATOM 7380 N N . GLY B 1 362 ? 22.141 -18.266 7.461 1 59.34 362 GLY B N 1
ATOM 7381 C CA . GLY B 1 362 ? 22.906 -19.344 6.875 1 59.34 362 GLY B CA 1
ATOM 7382 C C . GLY B 1 362 ? 23.203 -19.141 5.402 1 59.34 362 GLY B C 1
ATOM 7383 O O . GLY B 1 362 ? 23.328 -20.094 4.641 1 59.34 362 GLY B O 1
ATOM 7384 N N . MET B 1 363 ? 23.328 -17.875 4.867 1 72.19 363 MET B N 1
ATOM 7385 C CA . MET B 1 363 ? 23.578 -17.656 3.447 1 72.19 363 MET B CA 1
ATOM 7386 C C . MET B 1 363 ? 25.047 -17.891 3.117 1 72.19 363 MET B C 1
ATOM 7388 O O . MET B 1 363 ? 25.391 -18.141 1.964 1 72.19 363 MET B O 1
ATOM 7392 N N . ASP B 1 364 ? 25.844 -18.016 4.113 1 68.31 364 ASP B N 1
ATOM 7393 C CA . ASP B 1 364 ? 27.281 -18.141 3.883 1 68.31 364 ASP B CA 1
ATOM 7394 C C . ASP B 1 364 ? 27.734 -19.594 4.059 1 68.31 364 ASP B C 1
ATOM 7396 O O . ASP B 1 364 ? 28.922 -19.891 3.885 1 68.31 364 ASP B O 1
ATOM 7400 N N . THR B 1 365 ? 26.859 -20.422 4.203 1 71.25 365 THR B N 1
ATOM 7401 C CA . THR B 1 365 ? 27.234 -21.812 4.402 1 71.25 365 THR B CA 1
ATOM 7402 C C . THR B 1 365 ? 27.703 -22.438 3.096 1 71.25 365 THR B C 1
ATOM 7404 O O . THR B 1 365 ? 27.094 -22.25 2.049 1 71.25 365 THR B O 1
ATOM 7407 N N . PHE B 1 366 ? 28.922 -23 3.145 1 73.25 366 PHE B N 1
ATOM 7408 C CA . PHE B 1 366 ? 29.453 -23.719 1.992 1 73.25 366 PHE B CA 1
ATOM 7409 C C . PHE B 1 366 ? 28.672 -25 1.731 1 73.25 366 PHE B C 1
ATOM 7411 O O . PHE B 1 366 ? 28.375 -25.75 2.66 1 73.25 366 PHE B O 1
ATOM 7418 N N . ILE B 1 367 ? 28.328 -25.109 0.54 1 78.56 367 ILE B N 1
ATOM 7419 C CA . ILE B 1 367 ? 27.641 -26.328 0.106 1 78.56 367 ILE B CA 1
ATOM 7420 C C . ILE B 1 367 ? 28.531 -27.109 -0.856 1 78.56 367 ILE B C 1
ATOM 7422 O O . ILE B 1 367 ? 28.984 -26.562 -1.866 1 78.56 367 ILE B O 1
ATOM 7426 N N . HIS B 1 368 ? 28.797 -28.312 -0.513 1 79.94 368 HIS B N 1
ATOM 7427 C CA . HIS B 1 368 ? 29.578 -29.172 -1.403 1 79.94 368 HIS B CA 1
ATOM 7428 C C . HIS B 1 368 ? 28.844 -29.406 -2.723 1 79.94 368 HIS B C 1
ATOM 7430 O O . HIS B 1 368 ? 27.625 -29.625 -2.736 1 79.94 368 HIS B O 1
ATOM 7436 N N . PRO B 1 369 ? 29.609 -29.266 -3.754 1 77.5 369 PRO B N 1
ATOM 7437 C CA . PRO B 1 369 ? 28.984 -29.422 -5.07 1 77.5 369 PRO B CA 1
ATOM 7438 C C . PRO B 1 369 ? 28.172 -30.719 -5.188 1 77.5 369 PRO B C 1
ATOM 7440 O O . PRO B 1 369 ? 27.141 -30.75 -5.879 1 77.5 369 PRO B O 1
ATOM 7443 N N . ASN B 1 370 ? 28.625 -31.703 -4.531 1 75.56 370 ASN B N 1
ATOM 7444 C CA . ASN B 1 370 ? 27.938 -33 -4.594 1 75.56 370 ASN B CA 1
ATOM 7445 C C . ASN B 1 370 ? 26.609 -32.938 -3.852 1 75.56 370 ASN B C 1
ATOM 7447 O O . ASN B 1 370 ? 25.766 -33.844 -4.02 1 75.56 370 ASN B O 1
ATOM 7451 N N . ASP B 1 371 ? 26.469 -31.875 -3.123 1 74.94 371 ASP B N 1
ATOM 7452 C CA . ASP B 1 371 ? 25.266 -31.766 -2.314 1 74.94 371 ASP B CA 1
ATOM 7453 C C . ASP B 1 371 ? 24.219 -30.906 -3.006 1 74.94 371 ASP B C 1
ATOM 7455 O O . ASP B 1 371 ? 23.094 -30.734 -2.5 1 74.94 371 ASP B O 1
ATOM 7459 N N . ILE B 1 372 ? 24.641 -30.469 -4.129 1 78.56 372 ILE B N 1
ATOM 7460 C CA . ILE B 1 372 ? 23.703 -29.672 -4.906 1 78.56 372 ILE B CA 1
ATOM 7461 C C . ILE B 1 372 ? 22.75 -30.609 -5.66 1 78.56 372 ILE B C 1
ATOM 7463 O O . ILE B 1 372 ? 23.172 -31.375 -6.527 1 78.56 372 ILE B O 1
ATOM 7467 N N . VAL B 1 373 ? 21.531 -30.484 -5.352 1 80.75 373 VAL B N 1
ATOM 7468 C CA . VAL B 1 373 ? 20.531 -31.391 -5.895 1 80.75 373 VAL B CA 1
ATOM 7469 C C . VAL B 1 373 ? 20.062 -30.875 -7.258 1 80.75 373 VAL B C 1
ATOM 7471 O O . VAL B 1 373 ? 19.797 -29.672 -7.426 1 80.75 373 VAL B O 1
ATOM 7474 N N . ASN B 1 374 ? 20 -31.781 -8.172 1 81.88 374 ASN B N 1
ATOM 7475 C CA . ASN B 1 374 ? 19.469 -31.469 -9.5 1 81.88 374 ASN B CA 1
ATOM 7476 C C . ASN B 1 374 ? 18 -31.859 -9.617 1 81.88 374 ASN B C 1
ATOM 7478 O O . ASN B 1 374 ? 17.5 -32.625 -8.812 1 81.88 374 ASN B O 1
ATOM 7482 N N . VAL B 1 375 ? 17.406 -31.266 -10.586 1 84.69 375 VAL B N 1
ATOM 7483 C CA . VAL B 1 375 ? 16.016 -31.594 -10.891 1 84.69 375 VAL B CA 1
ATOM 7484 C C . VAL B 1 375 ? 15.945 -32.344 -12.227 1 84.69 375 VAL B C 1
ATOM 7486 O O . VAL B 1 375 ? 16.281 -31.781 -13.273 1 84.69 375 VAL B O 1
ATOM 7489 N N . ASP B 1 376 ? 15.648 -33.594 -12.117 1 82.62 376 ASP B N 1
ATOM 7490 C CA . ASP B 1 376 ? 15.578 -34.406 -13.328 1 82.62 376 ASP B CA 1
ATOM 7491 C C . ASP B 1 376 ? 14.445 -35.438 -13.227 1 82.62 376 ASP B C 1
ATOM 7493 O O . ASP B 1 376 ? 13.711 -35.469 -12.242 1 82.62 376 ASP B O 1
ATOM 7497 N N . SER B 1 377 ? 14.312 -36.188 -14.281 1 85.44 377 SER B N 1
ATOM 7498 C CA . SER B 1 377 ? 13.203 -37.125 -14.406 1 85.44 377 SER B CA 1
ATOM 7499 C C . SER B 1 377 ? 13.328 -38.25 -13.391 1 85.44 377 SER B C 1
ATOM 7501 O O . SER B 1 377 ? 12.328 -38.844 -12.984 1 85.44 377 SER B O 1
ATOM 7503 N N . LYS B 1 378 ? 14.523 -38.562 -12.969 1 86.75 378 LYS B N 1
ATOM 7504 C CA . LYS B 1 378 ? 14.727 -39.656 -12.008 1 86.75 378 LYS B CA 1
ATOM 7505 C C . LYS B 1 378 ? 14.008 -39.344 -10.695 1 86.75 378 LYS B C 1
ATOM 7507 O O . LYS B 1 378 ? 13.422 -40.25 -10.086 1 86.75 378 LYS B O 1
ATOM 7512 N N . HIS B 1 379 ? 14.117 -38.125 -10.273 1 89.75 379 HIS B N 1
ATOM 7513 C CA . HIS B 1 379 ? 13.477 -37.719 -9.023 1 89.75 379 HIS B CA 1
ATOM 7514 C C . HIS B 1 379 ? 11.961 -37.688 -9.172 1 89.75 379 HIS B C 1
ATOM 7516 O O . HIS B 1 379 ? 11.219 -38 -8.234 1 89.75 379 HIS B O 1
ATOM 7522 N N . GLN B 1 380 ? 11.508 -37.281 -10.352 1 92.31 380 GLN B N 1
ATOM 7523 C CA . GLN B 1 380 ? 10.07 -37.188 -10.586 1 92.31 380 GLN B CA 1
ATOM 7524 C C . GLN B 1 380 ? 9.422 -38.562 -10.5 1 92.31 380 GLN B C 1
ATOM 7526 O O . GLN B 1 380 ? 8.281 -38.688 -10.039 1 92.31 380 GLN B O 1
ATOM 7531 N N . LYS B 1 381 ? 10.125 -39.625 -10.906 1 91.31 381 LYS B N 1
ATOM 7532 C CA . LYS B 1 381 ? 9.617 -40.969 -10.883 1 91.31 381 LYS B CA 1
ATOM 7533 C C . LYS B 1 381 ? 9.344 -41.438 -9.453 1 91.31 381 LYS B C 1
ATOM 7535 O O . LYS B 1 381 ? 8.594 -42.406 -9.242 1 91.31 381 LYS B O 1
ATOM 7540 N N . MET B 1 382 ? 9.953 -40.75 -8.531 1 89.62 382 MET B N 1
ATOM 7541 C CA . MET B 1 382 ? 9.797 -41.125 -7.129 1 89.62 382 MET B CA 1
ATOM 7542 C C . MET B 1 382 ? 8.562 -40.469 -6.52 1 89.62 382 MET B C 1
ATOM 7544 O O . MET B 1 382 ? 8.172 -40.812 -5.398 1 89.62 382 MET B O 1
ATOM 7548 N N . LEU B 1 383 ? 7.977 -39.625 -7.227 1 92.25 383 LEU B N 1
ATOM 7549 C CA . LEU B 1 383 ? 6.785 -38.938 -6.723 1 92.25 383 LEU B CA 1
ATOM 7550 C C . LEU B 1 383 ? 5.582 -39.875 -6.746 1 92.25 383 LEU B C 1
ATOM 7552 O O . LEU B 1 383 ? 5.578 -40.875 -7.473 1 92.25 383 LEU B O 1
ATOM 7556 N N . PRO B 1 384 ? 4.621 -39.594 -5.965 1 89.81 384 PRO B N 1
ATOM 7557 C CA . PRO B 1 384 ? 3.416 -40.406 -5.969 1 89.81 384 PRO B CA 1
ATOM 7558 C C . PRO B 1 384 ? 2.664 -40.344 -7.297 1 89.81 384 PRO B C 1
ATOM 7560 O O . PRO B 1 384 ? 2.758 -39.375 -8.016 1 89.81 384 PRO B O 1
ATOM 7563 N N . LEU B 1 385 ? 1.962 -41.438 -7.52 1 93.38 385 LEU B N 1
ATOM 7564 C CA . LEU B 1 385 ? 1.06 -41.438 -8.664 1 93.38 385 LEU B CA 1
ATOM 7565 C C . LEU B 1 385 ? -0.092 -40.469 -8.469 1 93.38 385 LEU B C 1
ATOM 7567 O O . LEU B 1 385 ? -0.543 -40.25 -7.336 1 93.38 385 LEU B O 1
ATOM 7571 N N . PRO B 1 386 ? -0.492 -39.844 -9.547 1 94.19 386 PRO B N 1
ATOM 7572 C CA . PRO B 1 386 ? -1.731 -39.094 -9.414 1 94.19 386 PRO B CA 1
ATOM 7573 C C . PRO B 1 386 ? -2.959 -39.969 -9.227 1 94.19 386 PRO B C 1
ATOM 7575 O O . PRO B 1 386 ? -2.896 -41.188 -9.469 1 94.19 386 PRO B O 1
ATOM 7578 N N . ASP B 1 387 ? -4.035 -39.406 -8.766 1 90.38 387 ASP B N 1
ATOM 7579 C CA . ASP B 1 387 ? -5.285 -40.125 -8.594 1 90.38 387 ASP B CA 1
ATOM 7580 C C . ASP B 1 387 ? -5.902 -40.5 -9.945 1 90.38 387 ASP B C 1
ATOM 7582 O O . ASP B 1 387 ? -6.566 -41.531 -10.07 1 90.38 387 ASP B O 1
ATOM 7586 N N . LYS B 1 388 ? -5.719 -39.625 -10.82 1 95.19 388 LYS B N 1
ATOM 7587 C CA . LYS B 1 388 ? -6.234 -39.719 -12.188 1 95.19 388 LYS B CA 1
ATOM 7588 C C . LYS B 1 388 ? -5.281 -39.031 -13.172 1 95.19 388 LYS B C 1
ATOM 7590 O O . LYS B 1 388 ? -4.531 -38.125 -12.812 1 95.19 388 LYS B O 1
ATOM 7595 N N . ILE B 1 389 ? -5.285 -39.625 -14.367 1 98.12 389 ILE B N 1
ATOM 7596 C CA . ILE B 1 389 ? -4.547 -38.938 -15.414 1 98.12 389 ILE B CA 1
ATOM 7597 C C . ILE B 1 389 ? -5.445 -37.906 -16.094 1 98.12 389 ILE B C 1
ATOM 7599 O O . ILE B 1 389 ? -6.355 -38.281 -16.844 1 98.12 389 ILE B O 1
ATOM 7603 N N . VAL B 1 390 ? -5.188 -36.688 -15.797 1 98.5 390 VAL B N 1
ATOM 7604 C CA . VAL B 1 390 ? -5.988 -35.594 -16.375 1 98.5 390 VAL B CA 1
ATOM 7605 C C . VAL B 1 390 ? -5.172 -34.844 -17.438 1 98.5 390 VAL B C 1
ATOM 7607 O O . VAL B 1 390 ? -4.168 -34.219 -17.109 1 98.5 390 VAL B O 1
ATOM 7610 N N . ILE B 1 391 ? -5.582 -34.969 -18.703 1 98.81 391 ILE B N 1
ATOM 7611 C CA . ILE B 1 391 ? -4.973 -34.219 -19.797 1 98.81 391 ILE B CA 1
ATOM 7612 C C . ILE B 1 391 ? -5.766 -32.938 -20.062 1 98.81 391 ILE B C 1
ATOM 7614 O O . ILE B 1 391 ? -6.934 -33 -20.453 1 98.81 391 ILE B O 1
ATOM 7618 N N . SER B 1 392 ? -5.176 -31.812 -19.75 1 98.75 392 SER B N 1
ATOM 7619 C CA . SER B 1 392 ? -5.801 -30.516 -20.031 1 98.75 392 SER B CA 1
ATOM 7620 C C . SER B 1 392 ? -5.172 -29.844 -21.234 1 98.75 392 SER B C 1
ATOM 7622 O O . SER B 1 392 ? -3.994 -29.484 -21.219 1 98.75 392 SER B O 1
ATOM 7624 N N . TYR B 1 393 ? -5.949 -29.766 -22.297 1 98.75 393 TYR B N 1
ATOM 7625 C CA . TYR B 1 393 ? -5.527 -29.094 -23.516 1 98.75 393 TYR B CA 1
ATOM 7626 C C . TYR B 1 393 ? -6.035 -27.656 -23.578 1 98.75 393 TYR B C 1
ATOM 7628 O O . TYR B 1 393 ? -7.246 -27.438 -23.656 1 98.75 393 TYR B O 1
ATOM 7636 N N . ILE B 1 394 ? -5.102 -26.688 -23.5 1 98 394 ILE B N 1
ATOM 7637 C CA . ILE B 1 394 ? -5.469 -25.281 -23.625 1 98 394 ILE B CA 1
ATOM 7638 C C . ILE B 1 394 ? -5.578 -24.906 -25.109 1 98 394 ILE B C 1
ATOM 7640 O O . ILE B 1 394 ? -4.578 -24.562 -25.734 1 98 394 ILE B O 1
ATOM 7644 N N . SER B 1 395 ? -6.754 -24.891 -25.578 1 97.5 395 SER B N 1
ATOM 7645 C CA . SER B 1 395 ? -7.016 -24.594 -26.984 1 97.5 395 SER B CA 1
ATOM 7646 C C . SER B 1 395 ? -6.938 -23.094 -27.266 1 97.5 395 SER B C 1
ATOM 7648 O O . SER B 1 395 ? -7.492 -22.297 -26.516 1 97.5 395 SER B O 1
ATOM 7650 N N . ARG B 1 396 ? -6.293 -22.719 -28.344 1 96.19 396 ARG B N 1
ATOM 7651 C CA . ARG B 1 396 ? -6.172 -21.312 -28.719 1 96.19 396 ARG B CA 1
ATOM 7652 C C . ARG B 1 396 ? -6.941 -21.031 -30.016 1 96.19 396 ARG B C 1
ATOM 7654 O O . ARG B 1 396 ? -6.727 -20 -30.641 1 96.19 396 ARG B O 1
ATOM 7661 N N . GLN B 1 397 ? -7.836 -21.953 -30.344 1 95.44 397 GLN B N 1
ATOM 7662 C CA . GLN B 1 397 ? -8.57 -21.812 -31.594 1 95.44 397 GLN B CA 1
ATOM 7663 C C . GLN B 1 397 ? -9.492 -20.609 -31.562 1 95.44 397 GLN B C 1
ATOM 7665 O O . GLN B 1 397 ? -9.914 -20.109 -32.594 1 95.44 397 GLN B O 1
ATOM 7670 N N . SER B 1 398 ? -9.836 -20.125 -30.391 1 91.75 398 SER B N 1
ATOM 7671 C CA . SER B 1 398 ? -10.664 -18.938 -30.25 1 91.75 398 SER B CA 1
ATOM 7672 C C . SER B 1 398 ? -9.82 -17.703 -30.016 1 91.75 398 SER B C 1
ATOM 7674 O O . SER B 1 398 ? -10.344 -16.578 -29.938 1 91.75 398 SER B O 1
ATOM 7676 N N . ALA B 1 399 ? -8.57 -17.891 -29.859 1 90.81 399 ALA B N 1
ATOM 7677 C CA . ALA B 1 399 ? -7.672 -16.766 -29.578 1 90.81 399 ALA B CA 1
ATOM 7678 C C . ALA B 1 399 ? -7.375 -15.969 -30.844 1 90.81 399 ALA B C 1
ATOM 7680 O O . ALA B 1 399 ? -7.844 -16.328 -31.938 1 90.81 399 ALA B O 1
ATOM 7681 N N . ARG B 1 400 ? -6.688 -14.875 -30.688 1 87.5 400 ARG B N 1
ATOM 7682 C CA . ARG B 1 400 ? -6.363 -14.008 -31.812 1 87.5 400 ARG B CA 1
ATOM 7683 C C . ARG B 1 400 ? -5.227 -14.586 -32.656 1 87.5 400 ARG B C 1
ATOM 7685 O O . ARG B 1 400 ? -5.234 -14.484 -33.875 1 87.5 400 ARG B O 1
ATOM 7692 N N . ASN B 1 401 ? -4.266 -15.195 -31.922 1 91.69 401 ASN B N 1
ATOM 7693 C CA . ASN B 1 401 ? -3.078 -15.688 -32.594 1 91.69 401 ASN B CA 1
ATOM 7694 C C . ASN B 1 401 ? -2.617 -17.031 -32.031 1 91.69 401 ASN B C 1
ATOM 7696 O O . ASN B 1 401 ? -3.172 -17.516 -31.062 1 91.69 401 ASN B O 1
ATOM 7700 N N . ARG B 1 402 ? -1.591 -17.609 -32.875 1 94.75 402 ARG B N 1
ATOM 7701 C CA . ARG B 1 402 ? -0.931 -18.844 -32.469 1 94.75 402 ARG B CA 1
ATOM 7702 C C . ARG B 1 402 ? -1.934 -20 -32.375 1 94.75 402 ARG B C 1
ATOM 7704 O O . ARG B 1 402 ? -2.006 -20.672 -31.344 1 94.75 402 ARG B O 1
ATOM 7711 N N . LYS B 1 403 ? -2.6 -20.219 -33.469 1 96.94 403 LYS B N 1
ATOM 7712 C CA . LYS B 1 403 ? -3.58 -21.297 -33.562 1 96.94 403 LYS B CA 1
ATOM 7713 C C . LYS B 1 403 ? -2.998 -22.484 -34.312 1 96.94 403 LYS B C 1
ATOM 7715 O O . LYS B 1 403 ? -2.096 -22.344 -35.125 1 96.94 403 LYS B O 1
ATOM 7720 N N . LEU B 1 404 ? -3.525 -23.594 -34 1 98.19 404 LEU B N 1
ATOM 7721 C CA . LEU B 1 404 ? -3.248 -24.781 -34.812 1 98.19 404 LEU B CA 1
ATOM 7722 C C . LEU B 1 404 ? -4.02 -24.734 -36.125 1 98.19 404 LEU B C 1
ATOM 7724 O O . LEU B 1 404 ? -5.074 -24.109 -36.219 1 98.19 404 LEU B O 1
ATOM 7728 N N . ILE B 1 405 ? -3.402 -25.391 -37.125 1 97.88 405 ILE B N 1
ATOM 7729 C CA . ILE B 1 405 ? -4.227 -25.672 -38.281 1 97.88 405 ILE B CA 1
ATOM 7730 C C . ILE B 1 405 ? -5.516 -26.375 -37.844 1 97.88 405 ILE B C 1
ATOM 7732 O O . ILE B 1 405 ? -5.477 -27.328 -37.062 1 97.88 405 ILE B O 1
ATOM 7736 N N . GLN B 1 406 ? -6.645 -25.891 -38.375 1 97.81 406 GLN B N 1
ATOM 7737 C CA . GLN B 1 406 ? -7.941 -26.344 -37.875 1 97.81 406 GLN B CA 1
ATOM 7738 C C . GLN B 1 406 ? -8.062 -27.859 -38 1 97.81 406 GLN B C 1
ATOM 7740 O O . GLN B 1 406 ? -8.516 -28.516 -37.031 1 97.81 406 GLN B O 1
ATOM 7745 N N . GLU B 1 407 ? -7.688 -28.422 -39.094 1 98.06 407 GLU B N 1
ATOM 7746 C CA . GLU B 1 407 ? -7.754 -29.875 -39.281 1 98.06 407 GLU B CA 1
ATOM 7747 C C . GLU B 1 407 ? -6.867 -30.594 -38.281 1 98.06 407 GLU B C 1
ATOM 7749 O O . GLU B 1 407 ? -7.23 -31.672 -37.781 1 98.06 407 GLU B O 1
ATOM 7754 N N . ASP B 1 408 ? -5.746 -30.016 -38.031 1 98.56 408 ASP B N 1
ATOM 7755 C CA . ASP B 1 408 ? -4.82 -30.625 -37.062 1 98.56 408 ASP B CA 1
ATOM 7756 C C . ASP B 1 408 ? -5.363 -30.547 -35.656 1 98.56 408 ASP B C 1
ATOM 7758 O O . ASP B 1 408 ? -5.195 -31.469 -34.844 1 98.56 408 ASP B O 1
ATOM 7762 N N . HIS B 1 409 ? -5.953 -29.422 -35.312 1 98.5 409 HIS B N 1
ATOM 7763 C CA . HIS B 1 409 ? -6.625 -29.281 -34.031 1 98.5 409 HIS B CA 1
ATOM 7764 C C . HIS B 1 409 ? -7.672 -30.375 -33.844 1 98.5 409 HIS B C 1
ATOM 7766 O O . HIS B 1 409 ? -7.699 -31.031 -32.812 1 98.5 409 HIS B O 1
ATOM 7772 N N . ASP B 1 410 ? -8.5 -30.516 -34.844 1 98.56 410 ASP B N 1
ATOM 7773 C CA . ASP B 1 410 ? -9.555 -31.516 -34.781 1 98.56 410 ASP B CA 1
ATOM 7774 C C . ASP B 1 410 ? -8.961 -32.906 -34.625 1 98.56 410 ASP B C 1
ATOM 7776 O O . ASP B 1 410 ? -9.484 -33.75 -33.875 1 98.56 410 ASP B O 1
ATOM 7780 N N . GLY B 1 411 ? -7.898 -33.156 -35.375 1 98.62 411 GLY B N 1
ATOM 7781 C CA . GLY B 1 411 ? -7.207 -34.438 -35.281 1 98.62 411 GLY B CA 1
ATOM 7782 C C . GLY B 1 411 ? -6.598 -34.656 -33.906 1 98.62 411 GLY B C 1
ATOM 7783 O O . GLY B 1 411 ? -6.602 -35.812 -33.406 1 98.62 411 GLY B O 1
ATOM 7784 N N . LEU B 1 412 ? -6.07 -33.688 -33.312 1 98.75 412 LEU B N 1
ATOM 7785 C CA . LEU B 1 412 ? -5.484 -33.75 -31.984 1 98.75 412 LEU B CA 1
ATOM 7786 C C . LEU B 1 412 ? -6.543 -34.125 -30.953 1 98.75 412 LEU B C 1
ATOM 7788 O O . LEU B 1 412 ? -6.355 -35.031 -30.156 1 98.75 412 LEU B O 1
ATOM 7792 N N . VAL B 1 413 ? -7.641 -33.344 -30.953 1 98.75 413 VAL B N 1
ATOM 7793 C CA . VAL B 1 413 ? -8.734 -33.594 -30.016 1 98.75 413 VAL B CA 1
ATOM 7794 C C . VAL B 1 413 ? -9.258 -35 -30.172 1 98.75 413 VAL B C 1
ATOM 7796 O O . VAL B 1 413 ? -9.453 -35.719 -29.172 1 98.75 413 VAL B O 1
ATOM 7799 N N . LYS B 1 414 ? -9.445 -35.406 -31.406 1 98.75 414 LYS B N 1
ATOM 7800 C CA . LYS B 1 414 ? -9.945 -36.75 -31.688 1 98.75 414 LYS B CA 1
ATOM 7801 C C . LYS B 1 414 ? -8.984 -37.812 -31.172 1 98.75 414 LYS B C 1
ATOM 7803 O O . LYS B 1 414 ? -9.406 -38.781 -30.516 1 98.75 414 LYS B O 1
ATOM 7808 N N . ALA B 1 415 ? -7.715 -37.656 -31.484 1 98.81 415 ALA B N 1
ATOM 7809 C CA . ALA B 1 415 ? -6.711 -38.656 -31.109 1 98.81 415 ALA B CA 1
ATOM 7810 C C . ALA B 1 415 ? -6.633 -38.812 -29.594 1 98.81 415 ALA B C 1
ATOM 7812 O O . ALA B 1 415 ? -6.512 -39.938 -29.094 1 98.81 415 ALA B O 1
ATOM 7813 N N . ILE B 1 416 ? -6.695 -37.75 -28.844 1 98.81 416 ILE B N 1
ATOM 7814 C CA . ILE B 1 416 ? -6.578 -37.812 -27.391 1 98.81 416 ILE B CA 1
ATOM 7815 C C . ILE B 1 416 ? -7.852 -38.406 -26.797 1 98.81 416 ILE B C 1
ATOM 7817 O O . ILE B 1 416 ? -7.789 -39.188 -25.844 1 98.81 416 ILE B O 1
ATOM 7821 N N . ARG B 1 417 ? -8.992 -38.031 -27.344 1 98.75 417 ARG B N 1
ATOM 7822 C CA . ARG B 1 417 ? -10.242 -38.625 -26.875 1 98.75 417 ARG B CA 1
ATOM 7823 C C . ARG B 1 417 ? -10.242 -40.125 -27.062 1 98.75 417 ARG B C 1
ATOM 7825 O O . ARG B 1 417 ? -10.695 -40.875 -26.188 1 98.75 417 ARG B O 1
ATOM 7832 N N . GLU B 1 418 ? -9.758 -40.562 -28.203 1 98.69 418 GLU B N 1
ATOM 7833 C CA . GLU B 1 418 ? -9.68 -42 -28.484 1 98.69 418 GLU B CA 1
ATOM 7834 C C . GLU B 1 418 ? -8.727 -42.688 -27.516 1 98.69 418 GLU B C 1
ATOM 7836 O O . GLU B 1 418 ? -8.992 -43.812 -27.078 1 98.69 418 GLU B O 1
ATOM 7841 N N . LEU B 1 419 ? -7.613 -42.031 -27.312 1 98.56 419 LEU B N 1
ATOM 7842 C CA . LEU B 1 419 ? -6.668 -42.562 -26.344 1 98.56 419 LEU B CA 1
ATOM 7843 C C . LEU B 1 419 ? -7.332 -42.75 -24.969 1 98.56 419 LEU B C 1
ATOM 7845 O O . LEU B 1 419 ? -7.219 -43.812 -24.359 1 98.56 419 LEU B O 1
ATOM 7849 N N . VAL B 1 420 ? -8.023 -41.75 -24.453 1 98.62 420 VAL B N 1
ATOM 7850 C CA . VAL B 1 420 ? -8.672 -41.75 -23.141 1 98.62 420 VAL B CA 1
ATOM 7851 C C . VAL B 1 420 ? -9.734 -42.844 -23.094 1 98.62 420 VAL B C 1
ATOM 7853 O O . VAL B 1 420 ? -9.828 -43.562 -22.094 1 98.62 420 VAL B O 1
ATOM 7856 N N . GLU B 1 421 ? -10.492 -42.938 -24.172 1 98.38 421 GLU B N 1
ATOM 7857 C CA . GLU B 1 421 ? -11.523 -44 -24.25 1 98.38 421 GLU B CA 1
ATOM 7858 C C . GLU B 1 421 ? -10.906 -45.375 -24.188 1 98.38 421 GLU B C 1
ATOM 7860 O O . GLU B 1 421 ? -11.398 -46.25 -23.453 1 98.38 421 GLU B O 1
ATOM 7865 N N . ARG B 1 422 ? -9.859 -45.562 -24.922 1 98.31 422 ARG B N 1
ATOM 7866 C CA . ARG B 1 422 ? -9.188 -46.844 -24.938 1 98.31 422 ARG B CA 1
ATOM 7867 C C . ARG B 1 422 ? -8.633 -47.219 -23.562 1 98.31 422 ARG B C 1
ATOM 7869 O O . ARG B 1 422 ? -8.805 -48.344 -23.078 1 98.31 422 ARG B O 1
ATOM 7876 N N . LYS B 1 423 ? -7.984 -46.281 -22.953 1 98 423 LYS B N 1
ATOM 7877 C CA . LYS B 1 423 ? -7.371 -46.531 -21.641 1 98 423 LYS B CA 1
ATOM 7878 C C . LYS B 1 423 ? -8.43 -46.812 -20.578 1 98 423 LYS B C 1
ATOM 7880 O O . LYS B 1 423 ? -8.234 -47.656 -19.703 1 98 423 LYS B O 1
ATOM 7885 N N . ASN B 1 424 ? -9.523 -46.125 -20.641 1 97.88 424 ASN B N 1
ATOM 7886 C CA . ASN B 1 424 ? -10.602 -46.344 -19.672 1 97.88 424 ASN B CA 1
ATOM 7887 C C . ASN B 1 424 ? -11.281 -47.688 -19.922 1 97.88 424 ASN B C 1
ATOM 7889 O O . ASN B 1 424 ? -11.734 -48.344 -18.969 1 97.88 424 ASN B O 1
ATOM 7893 N N . LYS B 1 425 ? -11.367 -48.125 -21.172 1 97.19 425 LYS B N 1
ATOM 7894 C CA . LYS B 1 425 ? -11.867 -49.469 -21.484 1 97.19 425 LYS B CA 1
ATOM 7895 C C . LYS B 1 425 ? -10.945 -50.531 -20.906 1 97.19 425 LYS B C 1
ATOM 7897 O O . LYS B 1 425 ? -11.422 -51.5 -20.328 1 97.19 425 LYS B O 1
ATOM 7902 N N . GLU B 1 426 ? -9.656 -50.312 -21.094 1 95.69 426 GLU B N 1
ATOM 7903 C CA . GLU B 1 426 ? -8.68 -51.219 -20.516 1 95.69 426 GLU B CA 1
ATOM 7904 C C . GLU B 1 426 ? -8.82 -51.312 -19 1 95.69 426 GLU B C 1
ATOM 7906 O O . GLU B 1 426 ? -8.719 -52.375 -18.422 1 95.69 426 GLU B O 1
ATOM 7911 N N . ARG B 1 427 ? -9.016 -50.188 -18.422 1 95.31 427 ARG B N 1
ATOM 7912 C CA . ARG B 1 427 ? -9.219 -50.156 -16.984 1 95.31 427 ARG B CA 1
ATOM 7913 C C . ARG B 1 427 ? -10.469 -50.938 -16.578 1 95.31 427 ARG B C 1
ATOM 7915 O O . ARG B 1 427 ? -10.453 -51.688 -15.602 1 95.31 427 ARG B O 1
ATOM 7922 N N . ALA B 1 428 ? -11.547 -50.75 -17.281 1 94.38 428 ALA B N 1
ATOM 7923 C CA . ALA B 1 428 ? -12.805 -51.438 -17 1 94.38 428 ALA B CA 1
ATOM 7924 C C . ALA B 1 428 ? -12.641 -52.938 -17.125 1 94.38 428 ALA B C 1
ATOM 7926 O O . ALA B 1 428 ? -13.172 -53.719 -16.328 1 94.38 428 ALA B O 1
ATOM 7927 N N . GLU B 1 429 ? -11.953 -53.344 -18.141 1 93.5 429 GLU B N 1
ATOM 7928 C CA . GLU B 1 429 ? -11.695 -54.75 -18.359 1 93.5 429 GLU B CA 1
ATOM 7929 C C . GLU B 1 429 ? -10.844 -55.344 -17.234 1 93.5 429 GLU B C 1
ATOM 7931 O O . GLU B 1 429 ? -11.086 -56.469 -16.797 1 93.5 429 GLU B O 1
ATOM 7936 N N . PHE B 1 430 ? -9.875 -54.594 -16.922 1 91.69 430 PHE B N 1
ATOM 7937 C CA . PHE B 1 430 ? -9.039 -55.031 -15.812 1 91.69 430 PHE B CA 1
ATOM 7938 C C . PHE B 1 430 ? -9.867 -55.219 -14.547 1 91.69 430 PHE B C 1
ATOM 7940 O O . PHE B 1 430 ? -9.742 -56.219 -13.859 1 91.69 430 PHE B O 1
ATOM 7947 N N . LEU B 1 431 ? -10.703 -54.312 -14.219 1 90.19 431 LEU B N 1
ATOM 7948 C CA . LEU B 1 431 ? -11.531 -54.312 -13.016 1 90.19 431 LEU B CA 1
ATOM 7949 C C . LEU B 1 431 ? -12.531 -55.469 -13.07 1 90.19 431 LEU B C 1
ATOM 7951 O O . LEU B 1 431 ? -12.852 -56.062 -12.031 1 90.19 431 LEU B O 1
ATOM 7955 N N . ALA B 1 432 ? -13.008 -55.75 -14.219 1 88.44 432 ALA B N 1
ATOM 7956 C CA . ALA B 1 432 ? -13.953 -56.844 -14.398 1 88.44 432 ALA B CA 1
ATOM 7957 C C . ALA B 1 432 ? -13.266 -58.188 -14.211 1 88.44 432 ALA B C 1
ATOM 7959 O O . ALA B 1 432 ? -13.898 -59.156 -13.781 1 88.44 432 ALA B O 1
ATOM 7960 N N . GLY B 1 433 ? -12.07 -58.281 -14.594 1 80 433 GLY B N 1
ATOM 7961 C CA . GLY B 1 433 ? -11.336 -59.531 -14.508 1 80 433 GLY B CA 1
ATOM 7962 C C . GLY B 1 433 ? -10.742 -59.781 -13.133 1 80 433 GLY B C 1
ATOM 7963 O O . GLY B 1 433 ? -10.297 -60.875 -12.836 1 80 433 GLY B O 1
ATOM 7964 N N . VAL B 1 434 ? -10.344 -58.781 -12.422 1 70.5 434 VAL B N 1
ATOM 7965 C CA . VAL B 1 434 ? -9.664 -58.938 -11.141 1 70.5 434 VAL B CA 1
ATOM 7966 C C . VAL B 1 434 ? -10.656 -59.406 -10.078 1 70.5 434 VAL B C 1
ATOM 7968 O O . VAL B 1 434 ? -11.609 -58.688 -9.758 1 70.5 434 VAL B O 1
ATOM 7971 N N . SER B 1 435 ? -11.211 -60.625 -10.227 1 54.81 435 SER B N 1
ATOM 7972 C CA . SER B 1 435 ? -11.75 -61.312 -9.055 1 54.81 435 SER B CA 1
ATOM 7973 C C . SER B 1 435 ? -10.758 -61.281 -7.898 1 54.81 435 SER B C 1
ATOM 7975 O O . SER B 1 435 ? -9.656 -61.844 -8.008 1 54.81 435 SER B O 1
ATOM 7977 N N . GLY B 1 436 ? -11.031 -60.781 -6.703 1 54.25 436 GLY B N 1
ATOM 7978 C CA . GLY B 1 436 ? -10.562 -60.844 -5.328 1 54.25 436 GLY B CA 1
ATOM 7979 C C . GLY B 1 436 ? -9.094 -60.5 -5.184 1 54.25 436 GLY B C 1
ATOM 7980 O O . GLY B 1 436 ? -8.5 -60.719 -4.125 1 54.25 436 GLY B O 1
ATOM 7981 N N . ASN B 1 437 ? -8.156 -60.562 -6.219 1 48.62 437 ASN B N 1
ATOM 7982 C CA . ASN B 1 437 ? -6.742 -60.656 -5.883 1 48.62 437 ASN B CA 1
ATOM 7983 C C . ASN B 1 437 ? -6.199 -59.312 -5.383 1 48.62 437 ASN B C 1
ATOM 7985 O O . ASN B 1 437 ? -6.371 -58.281 -6.039 1 48.62 437 ASN B O 1
ATOM 7989 N N . GLU B 1 438 ? -5.707 -59.25 -4.219 1 50.5 438 GLU B N 1
ATOM 7990 C CA . GLU B 1 438 ? -4.98 -58.438 -3.248 1 50.5 438 GLU B CA 1
ATOM 7991 C C . GLU B 1 438 ? -3.592 -58.094 -3.764 1 50.5 438 GLU B C 1
ATOM 7993 O O . GLU B 1 438 ? -2.797 -58.969 -4.094 1 50.5 438 GLU B O 1
ATOM 7998 N N . GLY B 1 439 ? -3.25 -57.094 -4.672 1 57.97 439 GLY B N 1
ATOM 7999 C CA . GLY B 1 439 ? -1.894 -56.625 -4.887 1 57.97 439 GLY B CA 1
ATOM 8000 C C . GLY B 1 439 ? -1.709 -55.938 -6.23 1 57.97 439 GLY B C 1
ATOM 8001 O O . GLY B 1 439 ? -0.631 -55.406 -6.523 1 57.97 439 GLY B O 1
ATOM 8002 N N . THR B 1 440 ? -2.658 -56.156 -7.117 1 63.62 440 THR B N 1
ATOM 8003 C CA . THR B 1 440 ? -2.369 -55.625 -8.445 1 63.62 440 THR B CA 1
ATOM 8004 C C . THR B 1 440 ? -2.766 -54.156 -8.531 1 63.62 440 THR B C 1
ATOM 8006 O O . THR B 1 440 ? -3.809 -53.75 -8.008 1 63.62 440 THR B O 1
ATOM 8009 N N . THR B 1 441 ? -1.891 -53.344 -9.07 1 77.81 441 THR B N 1
ATOM 8010 C CA . THR B 1 441 ? -2.109 -51.906 -9.188 1 77.81 441 THR B CA 1
ATOM 8011 C C . THR B 1 441 ? -3.158 -51.594 -10.25 1 77.81 441 THR B C 1
ATOM 8013 O O . THR B 1 441 ? -2.965 -51.906 -11.43 1 77.81 441 THR B O 1
ATOM 8016 N N . VAL B 1 442 ? -4.359 -51.219 -9.883 1 86.81 442 VAL B N 1
ATOM 8017 C CA . VAL B 1 442 ? -5.457 -50.812 -10.766 1 86.81 442 VAL B CA 1
ATOM 8018 C C . VAL B 1 442 ? -5.004 -49.656 -11.672 1 86.81 442 VAL B C 1
ATOM 8020 O O . VAL B 1 442 ? -4.434 -48.688 -11.195 1 86.81 442 VAL B O 1
ATOM 8023 N N . PRO B 1 443 ? -5.145 -49.906 -13 1 92.06 443 PRO B N 1
ATOM 8024 C CA . PRO B 1 443 ? -4.824 -48.812 -13.898 1 92.06 443 PRO B CA 1
ATOM 8025 C C . PRO B 1 443 ? -5.598 -47.531 -13.555 1 92.06 443 PRO B C 1
ATOM 8027 O O . PRO B 1 443 ? -6.754 -47.594 -13.133 1 92.06 443 PRO B O 1
ATOM 8030 N N . LEU B 1 444 ? -5 -46.469 -13.766 1 95.19 444 LEU B N 1
ATOM 8031 C CA . LEU B 1 444 ? -5.582 -45.156 -13.406 1 95.19 444 LEU B CA 1
ATOM 8032 C C . LEU B 1 444 ? -6.672 -44.781 -14.391 1 95.19 444 LEU B C 1
ATOM 8034 O O . LEU B 1 444 ? -6.637 -45.156 -15.562 1 95.19 444 LEU B O 1
ATOM 8038 N N . GLU B 1 445 ? -7.621 -44.062 -13.922 1 97.44 445 GLU B N 1
ATOM 8039 C CA . GLU B 1 445 ? -8.609 -43.438 -14.797 1 97.44 445 GLU B CA 1
ATOM 8040 C C . GLU B 1 445 ? -7.996 -42.281 -15.594 1 97.44 445 GLU B C 1
ATOM 8042 O O . GLU B 1 445 ? -7.113 -41.594 -15.094 1 97.44 445 GLU B O 1
ATOM 8047 N N . TRP B 1 446 ? -8.461 -42.125 -16.859 1 98.31 446 TRP B N 1
ATOM 8048 C CA . TRP B 1 446 ? -7.984 -41.062 -17.719 1 98.31 446 TRP B CA 1
ATOM 8049 C C . TRP B 1 446 ? -9.102 -40.062 -18.016 1 98.31 446 TRP B C 1
ATOM 8051 O O . TRP B 1 446 ? -10.273 -40.438 -18.094 1 98.31 446 TRP B O 1
ATOM 8061 N N . GLU B 1 447 ? -8.812 -38.812 -18.062 1 98.5 447 GLU B N 1
ATOM 8062 C CA . GLU B 1 447 ? -9.734 -37.75 -18.391 1 98.5 447 GLU B CA 1
ATOM 8063 C C . GLU B 1 447 ? -9.102 -36.75 -19.359 1 98.5 447 GLU B C 1
ATOM 8065 O O . GLU B 1 447 ? -7.902 -36.469 -19.266 1 98.5 447 GLU B O 1
ATOM 8070 N N . PHE B 1 448 ? -9.898 -36.312 -20.359 1 98.5 448 PHE B N 1
ATOM 8071 C CA . PHE B 1 448 ? -9.461 -35.281 -21.297 1 98.5 448 PHE B CA 1
ATOM 8072 C C . PHE B 1 448 ? -10.375 -34.062 -21.219 1 98.5 448 PHE B C 1
ATOM 8074 O O . PHE B 1 448 ? -11.594 -34.188 -21.344 1 98.5 448 PHE B O 1
ATOM 8081 N N . ASP B 1 449 ? -9.719 -32.875 -20.984 1 97.88 449 ASP B N 1
ATOM 8082 C CA . ASP B 1 449 ? -10.445 -31.609 -20.953 1 97.88 449 ASP B CA 1
ATOM 8083 C C . ASP B 1 449 ? -9.891 -30.641 -22 1 97.88 449 ASP B C 1
ATOM 8085 O O . ASP B 1 449 ? -8.734 -30.219 -21.906 1 97.88 449 ASP B O 1
ATOM 8089 N N . GLU B 1 450 ? -10.648 -30.344 -22.969 1 98.12 450 GLU B N 1
ATOM 8090 C CA . GLU B 1 450 ? -10.32 -29.234 -23.844 1 98.12 450 GLU B CA 1
ATOM 8091 C C . GLU B 1 450 ? -10.734 -27.906 -23.219 1 98.12 450 GLU B C 1
ATOM 8093 O O . GLU B 1 450 ? -11.93 -27.625 -23.062 1 98.12 450 GLU B O 1
ATOM 8098 N N . LEU B 1 451 ? -9.836 -27.078 -22.906 1 97.75 451 LEU B N 1
ATOM 8099 C CA . LEU B 1 451 ? -10.102 -25.844 -22.203 1 97.75 451 LEU B CA 1
ATOM 8100 C C . LEU B 1 451 ? -10.023 -24.641 -23.141 1 97.75 451 LEU B C 1
ATOM 8102 O O . LEU B 1 451 ? -9.023 -24.453 -23.828 1 97.75 451 LEU B O 1
ATOM 8106 N N . ILE B 1 452 ? -11.062 -23.922 -23.203 1 96.31 452 ILE B N 1
ATOM 8107 C CA . ILE B 1 452 ? -11.109 -22.641 -23.891 1 96.31 452 ILE B CA 1
ATOM 8108 C C . ILE B 1 452 ? -11.188 -21.5 -22.859 1 96.31 452 ILE B C 1
ATOM 8110 O O . ILE B 1 452 ? -12.273 -21.141 -22.406 1 96.31 452 ILE B O 1
ATOM 8114 N N . ALA B 1 453 ? -10.055 -20.938 -22.609 1 92.75 453 ALA B N 1
ATOM 8115 C CA . ALA B 1 453 ? -9.883 -20.016 -21.484 1 92.75 453 ALA B CA 1
ATOM 8116 C C . ALA B 1 453 ? -10.859 -18.859 -21.578 1 92.75 453 ALA B C 1
ATOM 8118 O O . ALA B 1 453 ? -11.352 -18.375 -20.547 1 92.75 453 ALA B O 1
ATOM 8119 N N . GLU B 1 454 ? -11.172 -18.375 -22.766 1 90.62 454 GLU B N 1
ATOM 8120 C CA . GLU B 1 454 ? -12.055 -17.234 -22.984 1 90.62 454 GLU B CA 1
ATOM 8121 C C . GLU B 1 454 ? -13.453 -17.516 -22.438 1 90.62 454 GLU B C 1
ATOM 8123 O O . GLU B 1 454 ? -14.211 -16.578 -22.172 1 90.62 454 GLU B O 1
ATOM 8128 N N . TYR B 1 455 ? -13.742 -18.781 -22.266 1 93.12 455 TYR B N 1
ATOM 8129 C CA . TYR B 1 455 ? -15.078 -19.125 -21.828 1 93.12 455 TYR B CA 1
ATOM 8130 C C . TYR B 1 455 ? -15.062 -19.625 -20.375 1 93.12 455 TYR B C 1
ATOM 8132 O O . TYR B 1 455 ? -16.047 -20.203 -19.906 1 93.12 455 TYR B O 1
ATOM 8140 N N . MET B 1 456 ? -13.984 -19.453 -19.75 1 93.38 456 MET B N 1
ATOM 8141 C CA . MET B 1 456 ? -13.828 -19.906 -18.359 1 93.38 456 MET B CA 1
ATOM 8142 C C . MET B 1 456 ? -13.57 -18.719 -17.438 1 93.38 456 MET B C 1
ATOM 8144 O O . MET B 1 456 ? -12.922 -17.75 -17.828 1 93.38 456 MET B O 1
ATOM 8148 N N . SER B 1 457 ? -14.125 -18.781 -16.203 1 93.5 457 SER B N 1
ATOM 8149 C CA . SER B 1 457 ? -13.719 -17.828 -15.18 1 93.5 457 SER B CA 1
ATOM 8150 C C . SER B 1 457 ? -12.281 -18.078 -14.734 1 93.5 457 SER B C 1
ATOM 8152 O O . SER B 1 457 ? -11.711 -19.141 -15.023 1 93.5 457 SER B O 1
ATOM 8154 N N . LYS B 1 458 ? -11.703 -17.141 -14.102 1 95 458 LYS B N 1
ATOM 8155 C CA . LYS B 1 458 ? -10.344 -17.312 -13.594 1 95 458 LYS B CA 1
ATOM 8156 C C . LYS B 1 458 ? -10.273 -18.422 -12.555 1 95 458 LYS B C 1
ATOM 8158 O O . LYS B 1 458 ? -9.312 -19.203 -12.523 1 95 458 LYS B O 1
ATOM 8163 N N . ASP B 1 459 ? -11.297 -18.594 -11.711 1 94.75 459 ASP B N 1
ATOM 8164 C CA . ASP B 1 459 ? -11.367 -19.688 -10.75 1 94.75 459 ASP B CA 1
ATOM 8165 C C . ASP B 1 459 ? -11.352 -21.031 -11.453 1 94.75 459 ASP B C 1
ATOM 8167 O O . ASP B 1 459 ? -10.625 -21.953 -11.047 1 94.75 459 ASP B O 1
ATOM 8171 N N . GLU B 1 460 ? -12.141 -21.141 -12.5 1 94.88 460 GLU B N 1
ATOM 8172 C CA . GLU B 1 460 ? -12.227 -22.391 -13.25 1 94.88 460 GLU B CA 1
ATOM 8173 C C . GLU B 1 460 ? -10.875 -22.75 -13.859 1 94.88 460 GLU B C 1
ATOM 8175 O O . GLU B 1 460 ? -10.5 -23.938 -13.883 1 94.88 460 GLU B O 1
ATOM 8180 N N . GLN B 1 461 ? -10.227 -21.797 -14.352 1 96.69 461 GLN B N 1
ATOM 8181 C CA . GLN B 1 461 ? -8.93 -22.047 -14.969 1 96.69 461 GLN B CA 1
ATOM 8182 C C . GLN B 1 461 ? -7.926 -22.562 -13.945 1 96.69 461 GLN B C 1
ATOM 8184 O O . GLN B 1 461 ? -7.199 -23.516 -14.219 1 96.69 461 GLN B O 1
ATOM 8189 N N . VAL B 1 462 ? -7.895 -21.938 -12.75 1 96.56 462 VAL B N 1
ATOM 8190 C CA . VAL B 1 462 ? -6.984 -22.359 -11.695 1 96.56 462 VAL B CA 1
ATOM 8191 C C . VAL B 1 462 ? -7.367 -23.766 -11.234 1 96.56 462 VAL B C 1
ATOM 8193 O O . VAL B 1 462 ? -6.496 -24.625 -11.039 1 96.56 462 VAL B O 1
ATOM 8196 N N . ARG B 1 463 ? -8.648 -24.062 -11.07 1 95.5 463 ARG B N 1
ATOM 8197 C CA . ARG B 1 463 ? -9.102 -25.391 -10.68 1 95.5 463 ARG B CA 1
ATOM 8198 C C . ARG B 1 463 ? -8.703 -26.438 -11.711 1 95.5 463 ARG B C 1
ATOM 8200 O O . ARG B 1 463 ? -8.273 -27.531 -11.359 1 95.5 463 ARG B O 1
ATOM 8207 N N . ALA B 1 464 ? -8.844 -26.062 -12.938 1 97.31 464 ALA B N 1
ATOM 8208 C CA . ALA B 1 464 ? -8.43 -26.969 -14.008 1 97.31 464 ALA B CA 1
ATOM 8209 C C . ALA B 1 464 ? -6.938 -27.266 -13.93 1 97.31 464 ALA B C 1
ATOM 8211 O O . ALA B 1 464 ? -6.52 -28.422 -14.047 1 97.31 464 ALA B O 1
ATOM 8212 N N . ALA B 1 465 ? -6.172 -26.266 -13.742 1 98.06 465 ALA B N 1
ATOM 8213 C CA . ALA B 1 465 ? -4.727 -26.438 -13.648 1 98.06 465 ALA B CA 1
ATOM 8214 C C . ALA B 1 465 ? -4.355 -27.312 -12.445 1 98.06 465 ALA B C 1
ATOM 8216 O O . ALA B 1 465 ? -3.484 -28.172 -12.547 1 98.06 465 ALA B O 1
ATOM 8217 N N . ALA B 1 466 ? -5 -27.094 -11.398 1 96.62 466 ALA B N 1
ATOM 8218 C CA . ALA B 1 466 ? -4.703 -27.781 -10.148 1 96.62 466 ALA B CA 1
ATOM 8219 C C . ALA B 1 466 ? -4.891 -29.297 -10.297 1 96.62 466 ALA B C 1
ATOM 8221 O O . ALA B 1 466 ? -4.168 -30.078 -9.68 1 96.62 466 ALA B O 1
ATOM 8222 N N . ARG B 1 467 ? -5.805 -29.734 -11.078 1 95.69 467 ARG B N 1
ATOM 8223 C CA . ARG B 1 467 ? -6.098 -31.156 -11.211 1 95.69 467 ARG B CA 1
ATOM 8224 C C . ARG B 1 467 ? -5.367 -31.766 -12.406 1 95.69 467 ARG B C 1
ATOM 8226 O O . ARG B 1 467 ? -5.441 -32.969 -12.641 1 95.69 467 ARG B O 1
ATOM 8233 N N . THR B 1 468 ? -4.691 -30.969 -13.125 1 98 468 THR B N 1
ATOM 8234 C CA . THR B 1 468 ? -4.082 -31.391 -14.383 1 98 468 THR B CA 1
ATOM 8235 C C . THR B 1 468 ? -2.846 -32.25 -14.125 1 98 468 THR B C 1
ATOM 8237 O O . THR B 1 468 ? -2.01 -31.906 -13.289 1 98 468 THR B O 1
ATOM 8240 N N . THR B 1 469 ? -2.729 -33.344 -14.828 1 98.12 469 THR B N 1
ATOM 8241 C CA . THR B 1 469 ? -1.515 -34.156 -14.859 1 98.12 469 THR B CA 1
ATOM 8242 C C . THR B 1 469 ? -0.627 -33.75 -16.031 1 98.12 469 THR B C 1
ATOM 8244 O O . THR B 1 469 ? 0.583 -33.562 -15.875 1 98.12 469 THR B O 1
ATOM 8247 N N . ILE B 1 470 ? -1.237 -33.625 -17.172 1 98.75 470 ILE B N 1
ATOM 8248 C CA . ILE B 1 470 ? -0.529 -33.219 -18.375 1 98.75 470 ILE B CA 1
ATOM 8249 C C . ILE B 1 470 ? -1.176 -31.953 -18.953 1 98.75 470 ILE B C 1
ATOM 8251 O O . ILE B 1 470 ? -2.344 -31.984 -19.344 1 98.75 470 ILE B O 1
ATOM 8255 N N . MET B 1 471 ? -0.481 -30.875 -18.953 1 98.81 471 MET B N 1
ATOM 8256 C CA . MET B 1 471 ? -0.943 -29.656 -19.609 1 98.81 471 MET B CA 1
ATOM 8257 C C . MET B 1 471 ? -0.409 -29.562 -21.031 1 98.81 471 MET B C 1
ATOM 8259 O O . MET B 1 471 ? 0.803 -29.609 -21.25 1 98.81 471 MET B O 1
ATOM 8263 N N . LEU B 1 472 ? -1.278 -29.438 -21.953 1 98.69 472 LEU B N 1
ATOM 8264 C CA . LEU B 1 472 ? -0.983 -29.453 -23.375 1 98.69 472 LEU B CA 1
ATOM 8265 C C . LEU B 1 472 ? -1.475 -28.188 -24.062 1 98.69 472 LEU B C 1
ATOM 8267 O O . LEU B 1 472 ? -2.574 -27.703 -23.766 1 98.69 472 LEU B O 1
ATOM 8271 N N . GLY B 1 473 ? -0.64 -27.609 -24.891 1 98.25 473 GLY B N 1
ATOM 8272 C CA . GLY B 1 473 ? -1.083 -26.438 -25.641 1 98.25 473 GLY B CA 1
ATOM 8273 C C . GLY B 1 473 ? 0.007 -25.828 -26.5 1 98.25 473 GLY B C 1
ATOM 8274 O O . GLY B 1 473 ? 1.172 -26.219 -26.406 1 98.25 473 GLY B O 1
ATOM 8275 N N . VAL B 1 474 ? -0.415 -24.859 -27.344 1 97.88 474 VAL B N 1
ATOM 8276 C CA . VAL B 1 474 ? 0.531 -24.078 -28.141 1 97.88 474 VAL B CA 1
ATOM 8277 C C . VAL B 1 474 ? 1.254 -23.078 -27.25 1 97.88 474 VAL B C 1
ATOM 8279 O O . VAL B 1 474 ? 0.695 -22.609 -26.25 1 97.88 474 VAL B O 1
ATOM 8282 N N . HIS B 1 475 ? 2.504 -22.797 -27.562 1 96.94 475 HIS B N 1
ATOM 8283 C CA . HIS B 1 475 ? 3.273 -21.766 -26.859 1 96.94 475 HIS B CA 1
ATOM 8284 C C . HIS B 1 475 ? 2.467 -20.484 -26.703 1 96.94 475 HIS B C 1
ATOM 8286 O O . HIS B 1 475 ? 2.086 -19.859 -27.688 1 96.94 475 HIS B O 1
ATOM 8292 N N . GLY B 1 476 ? 2.205 -20.109 -25.438 1 94.31 476 GLY B N 1
ATOM 8293 C CA . GLY B 1 476 ? 1.435 -18.922 -25.125 1 94.31 476 GLY B CA 1
ATOM 8294 C C . GLY B 1 476 ? 1.059 -18.812 -23.656 1 94.31 476 GLY B C 1
ATOM 8295 O O . GLY B 1 476 ? 1.241 -19.766 -22.891 1 94.31 476 GLY B O 1
ATOM 8296 N N . ASN B 1 477 ? 0.458 -17.766 -23.297 1 92.38 477 ASN B N 1
ATOM 8297 C CA . ASN B 1 477 ? 0.253 -17.391 -21.906 1 92.38 477 ASN B CA 1
ATOM 8298 C C . ASN B 1 477 ? -0.665 -18.375 -21.188 1 92.38 477 ASN B C 1
ATOM 8300 O O . ASN B 1 477 ? -0.653 -18.469 -19.969 1 92.38 477 ASN B O 1
ATOM 8304 N N . GLY B 1 478 ? -1.472 -19.031 -21.969 1 94.06 478 GLY B N 1
ATOM 8305 C CA . GLY B 1 478 ? -2.305 -20.047 -21.328 1 94.06 478 GLY B CA 1
ATOM 8306 C C . GLY B 1 478 ? -1.505 -21.094 -20.562 1 94.06 478 GLY B C 1
ATOM 8307 O O . GLY B 1 478 ? -1.973 -21.625 -19.562 1 94.06 478 GLY B O 1
ATOM 8308 N N . LEU B 1 479 ? -0.332 -21.375 -20.984 1 97.62 479 LEU B N 1
ATOM 8309 C CA . LEU B 1 479 ? 0.508 -22.406 -20.375 1 97.62 479 LEU B CA 1
ATOM 8310 C C . LEU B 1 479 ? 1.104 -21.922 -19.062 1 97.62 479 LEU B C 1
ATOM 8312 O O . LEU B 1 479 ? 1.667 -22.703 -18.297 1 97.62 479 LEU B O 1
ATOM 8316 N N . THR B 1 480 ? 0.931 -20.578 -18.75 1 98.25 480 THR B N 1
ATOM 8317 C CA . THR B 1 480 ? 1.414 -20.047 -17.469 1 98.25 480 THR B CA 1
ATOM 8318 C C . THR B 1 480 ? 0.723 -20.75 -16.297 1 98.25 480 THR B C 1
ATOM 8320 O O . THR B 1 480 ? 1.29 -20.844 -15.211 1 98.25 480 THR B O 1
ATOM 8323 N N . HIS B 1 481 ? -0.393 -21.328 -16.547 1 98.31 481 HIS B N 1
ATOM 8324 C CA . HIS B 1 481 ? -1.165 -22.016 -15.508 1 98.31 481 HIS B CA 1
ATOM 8325 C C . HIS B 1 481 ? -0.416 -23.234 -14.969 1 98.31 481 HIS B C 1
ATOM 8327 O O . HIS B 1 481 ? -0.79 -23.781 -13.93 1 98.31 481 HIS B O 1
ATOM 8333 N N . LEU B 1 482 ? 0.708 -23.609 -15.648 1 98.56 482 LEU B N 1
ATOM 8334 C CA . LEU B 1 482 ? 1.497 -24.734 -15.156 1 98.56 482 LEU B CA 1
ATOM 8335 C C . LEU B 1 482 ? 1.978 -24.484 -13.727 1 98.56 482 LEU B C 1
ATOM 8337 O O . LEU B 1 482 ? 2.258 -25.422 -12.984 1 98.56 482 LEU B O 1
ATOM 8341 N N . VAL B 1 483 ? 2.055 -23.172 -13.281 1 98.62 483 VAL B N 1
ATOM 8342 C CA . VAL B 1 483 ? 2.553 -22.844 -11.945 1 98.62 483 VAL B CA 1
ATOM 8343 C C . VAL B 1 483 ? 1.521 -23.25 -10.898 1 98.62 483 VAL B C 1
ATOM 8345 O O . VAL B 1 483 ? 1.822 -23.266 -9.703 1 98.62 483 VAL B O 1
ATOM 8348 N N . PHE B 1 484 ? 0.321 -23.625 -11.328 1 98.19 484 PHE B N 1
ATOM 8349 C CA . PHE B 1 484 ? -0.728 -24.016 -10.398 1 98.19 484 PHE B CA 1
ATOM 8350 C C . PHE B 1 484 ? -0.986 -25.516 -10.469 1 98.19 484 PHE B C 1
ATOM 8352 O O . PHE B 1 484 ? -1.934 -26.031 -9.859 1 98.19 484 PHE B O 1
ATOM 8359 N N . MET B 1 485 ? -0.19 -26.281 -11.242 1 97.62 485 MET B N 1
ATOM 8360 C CA . MET B 1 485 ? -0.282 -27.734 -11.266 1 97.62 485 MET B CA 1
ATOM 8361 C C . MET B 1 485 ? 0.277 -28.328 -9.977 1 97.62 485 MET B C 1
ATOM 8363 O O . MET B 1 485 ? 1.078 -27.703 -9.289 1 97.62 485 MET B O 1
ATOM 8367 N N . ARG B 1 486 ? -0.204 -29.453 -9.703 1 94.31 486 ARG B N 1
ATOM 8368 C CA . ARG B 1 486 ? 0.362 -30.266 -8.633 1 94.31 486 ARG B CA 1
ATOM 8369 C C . ARG B 1 486 ? 1.339 -31.297 -9.18 1 94.31 486 ARG B C 1
ATOM 8371 O O . ARG B 1 486 ? 0.928 -32.281 -9.805 1 94.31 486 ARG B O 1
ATOM 8378 N N . PRO B 1 487 ? 2.572 -31.094 -8.891 1 95.31 487 PRO B N 1
ATOM 8379 C CA . PRO B 1 487 ? 3.543 -32.062 -9.43 1 95.31 487 PRO B CA 1
ATOM 8380 C C . PRO B 1 487 ? 3.35 -33.469 -8.891 1 95.31 487 PRO B C 1
ATOM 8382 O O . PRO B 1 487 ? 3.211 -33.656 -7.676 1 95.31 487 PRO B O 1
ATOM 8385 N N . THR B 1 488 ? 3.279 -34.438 -9.742 1 95.25 488 THR B N 1
ATOM 8386 C CA . THR B 1 488 ? 3.199 -35.875 -9.484 1 95.25 488 THR B CA 1
ATOM 8387 C C . THR B 1 488 ? 4.199 -36.625 -10.352 1 95.25 488 THR B C 1
ATOM 8389 O O . THR B 1 488 ? 4.996 -36.031 -11.07 1 95.25 488 THR B O 1
ATOM 8392 N N . ARG B 1 489 ? 4.121 -37.906 -10.312 1 95.19 489 ARG B N 1
ATOM 8393 C CA . ARG B 1 489 ? 5.051 -38.781 -11.039 1 95.19 489 ARG B CA 1
ATOM 8394 C C . ARG B 1 489 ? 4.977 -38.5 -12.539 1 95.19 489 ARG B C 1
ATOM 8396 O O . ARG B 1 489 ? 5.984 -38.625 -13.242 1 95.19 489 ARG B O 1
ATOM 8403 N N . PHE B 1 490 ? 3.791 -38.094 -12.969 1 97 490 PHE B N 1
ATOM 8404 C CA . PHE B 1 490 ? 3.6 -38.031 -14.414 1 97 490 PHE B CA 1
ATOM 8405 C C . PHE B 1 490 ? 3.379 -36.594 -14.859 1 97 490 PHE B C 1
ATOM 8407 O O . PHE B 1 490 ? 3.229 -36.312 -16.047 1 97 490 PHE B O 1
ATOM 8414 N N . SER B 1 491 ? 3.312 -35.656 -13.914 1 97.75 491 SER B N 1
ATOM 8415 C CA . SER B 1 491 ? 3.037 -34.25 -14.281 1 97.75 491 SER B CA 1
ATOM 8416 C C . SER B 1 491 ? 4.004 -33.781 -15.352 1 97.75 491 SER B C 1
ATOM 8418 O O . SER B 1 491 ? 5.215 -33.969 -15.234 1 97.75 491 SER B O 1
ATOM 8420 N N . SER B 1 492 ? 3.484 -33.188 -16.406 1 98.25 492 SER B N 1
ATOM 8421 C CA . SER B 1 492 ? 4.309 -32.719 -17.516 1 98.25 492 SER B CA 1
ATOM 8422 C C . SER B 1 492 ? 3.592 -31.641 -18.297 1 98.25 492 SER B C 1
ATOM 8424 O O . SER B 1 492 ? 2.375 -31.469 -18.188 1 98.25 492 SER B O 1
ATOM 8426 N N . VAL B 1 493 ? 4.383 -30.875 -19 1 98.69 493 VAL B N 1
ATOM 8427 C CA . VAL B 1 493 ? 3.881 -29.859 -19.922 1 98.69 493 VAL B CA 1
ATOM 8428 C C . VAL B 1 493 ? 4.289 -30.219 -21.359 1 98.69 493 VAL B C 1
ATOM 8430 O O . VAL B 1 493 ? 5.469 -30.438 -21.625 1 98.69 493 VAL B O 1
ATOM 8433 N N . ILE B 1 494 ? 3.332 -30.391 -22.172 1 98.81 494 ILE B N 1
ATOM 8434 C CA . ILE B 1 494 ? 3.576 -30.609 -23.594 1 98.81 494 ILE B CA 1
ATOM 8435 C C . ILE B 1 494 ? 3.271 -29.328 -24.375 1 98.81 494 ILE B C 1
ATOM 8437 O O . ILE B 1 494 ? 2.111 -28.922 -24.484 1 98.81 494 ILE B O 1
ATOM 8441 N N . GLU B 1 495 ? 4.27 -28.734 -24.859 1 98.75 495 GLU B N 1
ATOM 8442 C CA . GLU B 1 495 ? 4.188 -27.453 -25.562 1 98.75 495 GLU B CA 1
ATOM 8443 C C . GLU B 1 495 ? 4.395 -27.625 -27.062 1 98.75 495 GLU B C 1
ATOM 8445 O O . GLU B 1 495 ? 5.438 -28.125 -27.5 1 98.75 495 GLU B O 1
ATOM 8450 N N . ILE B 1 496 ? 3.4 -27.203 -27.828 1 98.69 496 ILE B N 1
ATOM 8451 C CA . ILE B 1 496 ? 3.465 -27.312 -29.281 1 98.69 496 ILE B CA 1
ATOM 8452 C C . ILE B 1 496 ? 4.02 -26.031 -29.875 1 98.69 496 ILE B C 1
ATOM 8454 O O . ILE B 1 496 ? 3.521 -24.938 -29.594 1 98.69 496 ILE B O 1
ATOM 8458 N N . PHE B 1 497 ? 5.047 -26.172 -30.688 1 98.12 497 PHE B N 1
ATOM 8459 C CA . PHE B 1 497 ? 5.68 -25.047 -31.375 1 98.12 497 PHE B CA 1
ATOM 8460 C C . PHE B 1 497 ? 5.527 -25.188 -32.875 1 98.12 497 PHE B C 1
ATOM 8462 O O . PHE B 1 497 ? 5.312 -26.281 -33.406 1 98.12 497 PHE B O 1
ATOM 8469 N N . TYR B 1 498 ? 5.562 -24 -33.562 1 97.19 498 TYR B N 1
ATOM 8470 C CA . TYR B 1 498 ? 5.879 -24.062 -34.969 1 97.19 498 TYR B CA 1
ATOM 8471 C C . TYR B 1 498 ? 7.207 -24.781 -35.219 1 97.19 498 TYR B C 1
ATOM 8473 O O . TYR B 1 498 ? 8.172 -24.547 -34.469 1 97.19 498 TYR B O 1
ATOM 8481 N N . PRO B 1 499 ? 7.199 -25.672 -36.25 1 96.62 499 PRO B N 1
ATOM 8482 C CA . PRO B 1 499 ? 8.422 -26.453 -36.438 1 96.62 499 PRO B CA 1
ATOM 8483 C C . PRO B 1 499 ? 9.672 -25.578 -36.5 1 96.62 499 PRO B C 1
ATOM 8485 O O . PRO B 1 499 ? 9.703 -24.578 -37.219 1 96.62 499 PRO B O 1
ATOM 8488 N N . GLY B 1 500 ? 10.656 -25.969 -35.688 1 95.94 500 GLY B N 1
ATOM 8489 C CA . GLY B 1 500 ? 11.906 -25.234 -35.625 1 95.94 500 GLY B CA 1
ATOM 8490 C C . GLY B 1 500 ? 11.922 -24.172 -34.531 1 95.94 500 GLY B C 1
ATOM 8491 O O . GLY B 1 500 ? 12.984 -23.641 -34.188 1 95.94 500 GLY B O 1
ATOM 8492 N N . GLY B 1 501 ? 10.773 -23.922 -34 1 97.25 501 GLY B N 1
ATOM 8493 C CA . GLY B 1 501 ? 10.688 -22.891 -32.969 1 97.25 501 GLY B CA 1
ATOM 8494 C C . GLY B 1 501 ? 10.859 -23.422 -31.562 1 97.25 501 GLY B C 1
ATOM 8495 O O . GLY B 1 501 ? 10.578 -24.594 -31.312 1 97.25 501 GLY B O 1
ATOM 8496 N N . PHE B 1 502 ? 11.344 -22.516 -30.672 1 97.38 502 PHE B N 1
ATOM 8497 C CA . PHE B 1 502 ? 11.477 -22.891 -29.266 1 97.38 502 PHE B CA 1
ATOM 8498 C C . PHE B 1 502 ? 11.758 -21.688 -28.391 1 97.38 502 PHE B C 1
ATOM 8500 O O . PHE B 1 502 ? 12.445 -20.75 -28.812 1 97.38 502 PHE B O 1
ATOM 8507 N N . ALA B 1 503 ? 11.195 -21.656 -27.266 1 95.94 503 ALA B N 1
ATOM 8508 C CA . ALA B 1 503 ? 11.477 -20.672 -26.219 1 95.94 503 ALA B CA 1
ATOM 8509 C C . ALA B 1 503 ? 11.57 -21.359 -24.859 1 95.94 503 ALA B C 1
ATOM 8511 O O . ALA B 1 503 ? 10.914 -22.375 -24.609 1 95.94 503 ALA B O 1
ATOM 8512 N N . HIS B 1 504 ? 12.258 -20.844 -23.969 1 96.5 504 HIS B N 1
ATOM 8513 C CA . HIS B 1 504 ? 12.562 -21.484 -22.688 1 96.5 504 HIS B CA 1
ATOM 8514 C C . HIS B 1 504 ? 11.422 -21.297 -21.688 1 96.5 504 HIS B C 1
ATOM 8516 O O . HIS B 1 504 ? 11.375 -21.969 -20.656 1 96.5 504 HIS B O 1
ATOM 8522 N N . ASP B 1 505 ? 10.484 -20.438 -21.875 1 96 505 ASP B N 1
ATOM 8523 C CA . ASP B 1 505 ? 9.523 -19.969 -20.875 1 96 505 ASP B CA 1
ATOM 8524 C C . ASP B 1 505 ? 8.938 -21.141 -20.094 1 96 505 ASP B C 1
ATOM 8526 O O . ASP B 1 505 ? 9.312 -21.375 -18.938 1 96 505 ASP B O 1
ATOM 8530 N N . TYR B 1 506 ? 8.227 -21.953 -20.75 1 97.94 506 TYR B N 1
ATOM 8531 C CA . TYR B 1 506 ? 7.492 -23 -20.047 1 97.94 506 TYR B CA 1
ATOM 8532 C C . TYR B 1 506 ? 8.352 -24.25 -19.859 1 97.94 506 TYR B C 1
ATOM 8534 O O . TYR B 1 506 ? 8.125 -25.031 -18.938 1 97.94 506 TYR B O 1
ATOM 8542 N N . TYR B 1 507 ? 9.367 -24.391 -20.719 1 97.44 507 TYR B N 1
ATOM 8543 C CA . TYR B 1 507 ? 10.375 -25.422 -20.531 1 97.44 507 TYR B CA 1
ATOM 8544 C C . TYR B 1 507 ? 11.07 -25.266 -19.188 1 97.44 507 TYR B C 1
ATOM 8546 O O . TYR B 1 507 ? 11.094 -26.203 -18.375 1 97.44 507 TYR B O 1
ATOM 8554 N N . TRP B 1 508 ? 11.555 -24.125 -18.969 1 97.19 508 TRP B N 1
ATOM 8555 C CA . TRP B 1 508 ? 12.312 -23.875 -17.734 1 97.19 508 TRP B CA 1
ATOM 8556 C C . TRP B 1 508 ? 11.398 -23.891 -16.516 1 97.19 508 TRP B C 1
ATOM 8558 O O . TRP B 1 508 ? 11.734 -24.484 -15.492 1 97.19 508 TRP B O 1
ATOM 8568 N N . THR B 1 509 ? 10.25 -23.25 -16.594 1 98.19 509 THR B N 1
ATOM 8569 C CA . THR B 1 509 ? 9.344 -23.125 -15.461 1 98.19 509 THR B CA 1
ATOM 8570 C C . THR B 1 509 ? 8.852 -24.5 -15.016 1 98.19 509 THR B C 1
ATOM 8572 O O . THR B 1 509 ? 8.773 -24.781 -13.812 1 98.19 509 THR B O 1
ATOM 8575 N N . ALA B 1 510 ? 8.516 -25.359 -15.969 1 97.94 510 ALA B N 1
ATOM 8576 C CA . ALA B 1 510 ? 8.078 -26.719 -15.641 1 97.94 510 ALA B CA 1
ATOM 8577 C C . ALA B 1 510 ? 9.172 -27.469 -14.883 1 97.94 510 ALA B C 1
ATOM 8579 O O . ALA B 1 510 ? 8.906 -28.078 -13.844 1 97.94 510 ALA B O 1
ATOM 8580 N N . ARG B 1 511 ? 10.344 -27.344 -15.336 1 96.5 511 ARG B N 1
ATOM 8581 C CA . ARG B 1 511 ? 11.461 -28.047 -14.711 1 96.5 511 ARG B CA 1
ATOM 8582 C C . ARG B 1 511 ? 11.75 -27.5 -13.32 1 96.5 511 ARG B C 1
ATOM 8584 O O . ARG B 1 511 ? 12.078 -28.25 -12.406 1 96.5 511 ARG B O 1
ATOM 8591 N N . ALA B 1 512 ? 11.641 -26.188 -13.211 1 97.06 512 ALA B N 1
ATOM 8592 C CA . ALA B 1 512 ? 11.891 -25.547 -11.922 1 97.06 512 ALA B CA 1
ATOM 8593 C C . ALA B 1 512 ? 10.898 -26.047 -10.867 1 97.06 512 ALA B C 1
ATOM 8595 O O . ALA B 1 512 ? 11.164 -25.953 -9.664 1 97.06 512 ALA B O 1
ATOM 8596 N N . LEU B 1 513 ? 9.742 -26.578 -11.305 1 97.31 513 LEU B N 1
ATOM 8597 C CA . LEU B 1 513 ? 8.719 -27.062 -10.391 1 97.31 513 LEU B CA 1
ATOM 8598 C C . LEU B 1 513 ? 8.797 -28.578 -10.234 1 97.31 513 LEU B C 1
ATOM 8600 O O . LEU B 1 513 ? 7.965 -29.172 -9.562 1 97.31 513 LEU B O 1
ATOM 8604 N N . GLY B 1 514 ? 9.789 -29.203 -10.938 1 95.44 514 GLY B N 1
ATOM 8605 C CA . GLY B 1 514 ? 9.992 -30.641 -10.82 1 95.44 514 GLY B CA 1
ATOM 8606 C C . GLY B 1 514 ? 9.195 -31.438 -11.828 1 95.44 514 GLY B C 1
ATOM 8607 O O . GLY B 1 514 ? 8.977 -32.625 -11.641 1 95.44 514 GLY B O 1
ATOM 8608 N N . MET B 1 515 ? 8.75 -30.828 -12.883 1 97.12 515 MET B N 1
ATOM 8609 C CA . MET B 1 515 ? 7.93 -31.5 -13.883 1 97.12 515 MET B CA 1
ATOM 8610 C C . MET B 1 515 ? 8.672 -31.609 -15.211 1 97.12 515 MET B C 1
ATOM 8612 O O . MET B 1 515 ? 9.5 -30.766 -15.539 1 97.12 515 MET B O 1
ATOM 8616 N N . ARG B 1 516 ? 8.32 -32.562 -15.977 1 96.81 516 ARG B N 1
ATOM 8617 C CA . ARG B 1 516 ? 8.906 -32.719 -17.297 1 96.81 516 ARG B CA 1
ATOM 8618 C C . ARG B 1 516 ? 8.242 -31.797 -18.312 1 96.81 516 ARG B C 1
ATOM 8620 O O . ARG B 1 516 ? 7.086 -31.406 -18.141 1 96.81 516 ARG B O 1
ATOM 8627 N N . HIS B 1 517 ? 8.992 -31.453 -19.281 1 97.94 517 HIS B N 1
ATOM 8628 C CA . HIS B 1 517 ? 8.531 -30.656 -20.406 1 97.94 517 HIS B CA 1
ATOM 8629 C C . HIS B 1 517 ? 8.859 -31.312 -21.734 1 97.94 517 HIS B C 1
ATOM 8631 O O . HIS B 1 517 ? 9.953 -31.859 -21.906 1 97.94 517 HIS B O 1
ATOM 8637 N N . PHE B 1 518 ? 7.941 -31.312 -22.672 1 98.25 518 PHE B N 1
ATOM 8638 C CA . PHE B 1 518 ? 8.133 -31.812 -24.016 1 98.25 518 PHE B CA 1
ATOM 8639 C C . PHE B 1 518 ? 7.852 -30.719 -2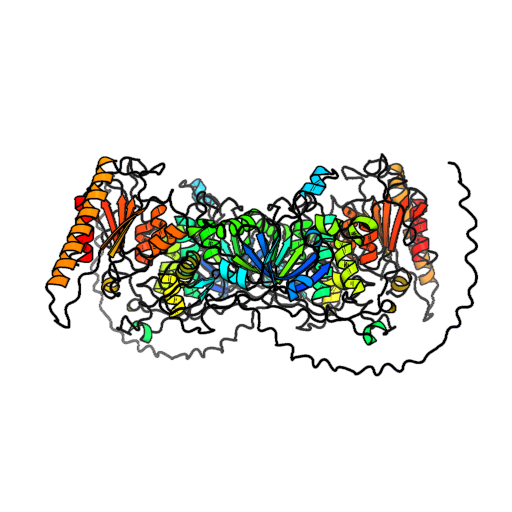5.047 1 98.25 518 PHE B C 1
ATOM 8641 O O . PHE B 1 518 ? 6.742 -30.188 -25.109 1 98.25 518 PHE B O 1
ATOM 8648 N N . ALA B 1 519 ? 8.82 -30.406 -25.844 1 98.5 519 ALA B N 1
ATOM 8649 C CA . ALA B 1 519 ? 8.633 -29.516 -26.984 1 98.5 519 ALA B CA 1
ATOM 8650 C C . ALA B 1 519 ? 8.266 -30.312 -28.25 1 98.5 519 ALA B C 1
ATOM 8652 O O . ALA B 1 519 ? 9.039 -31.141 -28.703 1 98.5 519 ALA B O 1
ATOM 8653 N N . VAL B 1 520 ? 7.156 -30 -28.844 1 98.56 520 VAL B N 1
ATOM 8654 C CA . VAL B 1 520 ? 6.664 -30.812 -29.969 1 98.56 520 VAL B CA 1
ATOM 8655 C C . VAL B 1 520 ? 6.691 -29.984 -31.25 1 98.56 520 VAL B C 1
ATOM 8657 O O . VAL B 1 520 ? 6.199 -28.859 -31.281 1 98.56 520 VAL B O 1
ATOM 8660 N N . TRP B 1 521 ? 7.297 -30.516 -32.312 1 97.69 521 TRP B N 1
ATOM 8661 C CA . TRP B 1 521 ? 7.254 -30.031 -33.688 1 97.69 521 TRP B CA 1
ATOM 8662 C C . TRP B 1 521 ? 6.465 -30.984 -34.562 1 97.69 521 TRP B C 1
ATOM 8664 O O . TRP B 1 521 ? 7.023 -31.938 -35.125 1 97.69 521 TRP B O 1
ATOM 8674 N N . LYS B 1 522 ? 5.227 -30.75 -34.719 1 97.19 522 LYS B N 1
ATOM 8675 C CA . LYS B 1 522 ? 4.309 -31.484 -35.562 1 97.19 522 LYS B CA 1
ATOM 8676 C C . LYS B 1 522 ? 4.305 -32.969 -35.219 1 97.19 522 LYS B C 1
ATOM 8678 O O . LYS B 1 522 ? 3.402 -33.438 -34.531 1 97.19 522 LYS B O 1
ATOM 8683 N N . ASP B 1 523 ? 5.453 -33.719 -35.531 1 97.25 523 ASP B N 1
ATOM 8684 C CA . ASP B 1 523 ? 5.48 -35.188 -35.312 1 97.25 523 ASP B CA 1
ATOM 8685 C C . ASP B 1 523 ? 6.805 -35.625 -34.719 1 97.25 523 ASP B C 1
ATOM 8687 O O . ASP B 1 523 ? 7.27 -36.719 -34.938 1 97.25 523 ASP B O 1
ATOM 8691 N N . ARG B 1 524 ? 7.418 -34.781 -33.938 1 96.88 524 ARG B N 1
ATOM 8692 C CA . ARG B 1 524 ? 8.617 -35.062 -33.156 1 96.88 524 ARG B CA 1
ATOM 8693 C C . ARG B 1 524 ? 8.648 -34.219 -31.891 1 96.88 524 ARG B C 1
ATOM 8695 O O . ARG B 1 524 ? 7.984 -33.188 -31.797 1 96.88 524 ARG B O 1
ATOM 8702 N N . TYR B 1 525 ? 9.383 -34.719 -30.938 1 97.25 525 TYR B N 1
ATOM 8703 C CA . TYR B 1 525 ? 9.5 -33.969 -29.703 1 97.25 525 TYR B CA 1
ATOM 8704 C C . TYR B 1 525 ? 10.945 -33.906 -29.219 1 97.25 525 TYR B C 1
ATOM 8706 O O . TYR B 1 525 ? 11.789 -34.688 -29.672 1 97.25 525 TYR B O 1
ATOM 8714 N N . ARG B 1 526 ? 11.289 -32.938 -28.5 1 96.62 526 ARG B N 1
ATOM 8715 C CA . ARG B 1 526 ? 12.531 -32.812 -27.734 1 96.62 526 ARG B CA 1
ATOM 8716 C C . ARG B 1 526 ? 12.234 -32.5 -26.266 1 96.62 526 ARG B C 1
ATOM 8718 O O . ARG B 1 526 ? 11.188 -31.938 -25.938 1 96.62 526 ARG B O 1
ATOM 8725 N N . THR B 1 527 ? 13.078 -32.969 -25.422 1 95.31 527 THR B N 1
ATOM 8726 C CA . THR B 1 527 ? 12.93 -32.75 -23.984 1 95.31 527 THR B CA 1
ATOM 8727 C C . THR B 1 527 ? 14.289 -32.688 -23.297 1 95.31 527 THR B C 1
ATOM 8729 O O . THR B 1 527 ? 15.328 -32.844 -23.953 1 95.31 527 THR B O 1
ATOM 8732 N N . TYR B 1 528 ? 14.242 -32.281 -22.062 1 92.5 528 TYR B N 1
ATOM 8733 C CA . TYR B 1 528 ? 15.469 -32.25 -21.266 1 92.5 528 TYR B CA 1
ATOM 8734 C C . TYR B 1 528 ? 16.094 -33.656 -21.203 1 92.5 528 TYR B C 1
ATOM 8736 O O . TYR B 1 528 ? 15.406 -34.656 -20.984 1 92.5 528 TYR B O 1
ATOM 8744 N N . PRO B 1 529 ? 17.375 -33.688 -21.406 1 92.31 529 PRO B N 1
ATOM 8745 C CA . PRO B 1 529 ? 18.375 -32.594 -21.516 1 92.31 529 PRO B CA 1
ATOM 8746 C C . PRO B 1 529 ? 18.625 -32.188 -22.953 1 92.31 529 PRO B C 1
ATOM 8748 O O . PRO B 1 529 ? 19.453 -31.297 -23.203 1 92.31 529 PRO B O 1
ATOM 8751 N N . ASN B 1 530 ? 17.906 -32.781 -23.906 1 92.31 530 ASN B N 1
ATOM 8752 C CA . ASN B 1 530 ? 18.109 -32.469 -25.312 1 92.31 530 ASN B CA 1
ATOM 8753 C C . ASN B 1 530 ? 17.109 -31.438 -25.812 1 92.31 530 ASN B C 1
ATOM 8755 O O . ASN B 1 530 ? 16.422 -31.656 -26.812 1 92.31 530 ASN B O 1
ATOM 8759 N N . LYS B 1 531 ? 17.078 -30.297 -25.188 1 90.12 531 LYS B N 1
ATOM 8760 C CA . LYS B 1 531 ? 16.156 -29.25 -25.625 1 90.12 531 LYS B CA 1
ATOM 8761 C C . LYS B 1 531 ? 16.625 -28.625 -26.922 1 90.12 531 LYS B C 1
ATOM 8763 O O . LYS B 1 531 ? 17.812 -28.641 -27.25 1 90.12 531 LYS B O 1
ATOM 8768 N N . PRO B 1 532 ? 15.734 -28.031 -27.672 1 93.81 532 PRO B N 1
ATOM 8769 C CA . PRO B 1 532 ? 16.141 -27.344 -28.891 1 93.81 532 PRO B CA 1
ATOM 8770 C C . PRO B 1 532 ? 16.844 -26.016 -28.609 1 93.81 532 PRO B C 1
ATOM 8772 O O . PRO B 1 532 ? 16.812 -25.531 -27.469 1 93.81 532 PRO B O 1
ATOM 8775 N N . ASN B 1 533 ? 17.484 -25.5 -29.672 1 93.94 533 ASN B N 1
ATOM 8776 C CA . ASN B 1 533 ? 17.953 -24.109 -29.594 1 93.94 533 ASN B CA 1
ATOM 8777 C C . ASN B 1 533 ? 16.797 -23.125 -29.75 1 93.94 533 ASN B C 1
ATOM 8779 O O . ASN B 1 533 ? 15.859 -23.359 -30.516 1 93.94 533 ASN B O 1
ATOM 8783 N N . VAL B 1 534 ? 16.891 -22.094 -29.062 1 95.81 534 VAL B N 1
ATOM 8784 C CA . VAL B 1 534 ? 15.867 -21.062 -29.141 1 95.81 534 VAL B CA 1
ATOM 8785 C C . VAL B 1 534 ? 15.836 -20.469 -30.547 1 95.81 534 VAL B C 1
ATOM 8787 O O . VAL B 1 534 ? 16.875 -20.094 -31.094 1 95.81 534 VAL B O 1
ATOM 8790 N N . ASP B 1 535 ? 14.727 -20.453 -31.125 1 96.12 535 ASP B N 1
ATOM 8791 C CA . ASP B 1 535 ? 14.516 -19.875 -32.469 1 96.12 535 ASP B CA 1
ATOM 8792 C C . ASP B 1 535 ? 13.062 -19.453 -32.656 1 96.12 535 ASP B C 1
ATOM 8794 O O . ASP B 1 535 ? 12.156 -20.031 -32.031 1 96.12 535 ASP B O 1
ATOM 8798 N N . TYR B 1 536 ? 12.852 -18.469 -33.469 1 95.62 536 TYR B N 1
ATOM 8799 C CA . TYR B 1 536 ? 11.523 -17.938 -33.781 1 95.62 536 TYR B CA 1
ATOM 8800 C C . TYR B 1 536 ? 11.297 -17.859 -35.281 1 95.62 536 TYR B C 1
ATOM 8802 O O . TYR B 1 536 ? 11.273 -16.766 -35.844 1 95.62 536 TYR B O 1
ATOM 8810 N N . PRO B 1 537 ? 11.078 -18.969 -35.844 1 96 537 PRO B N 1
ATOM 8811 C CA . PRO B 1 537 ? 10.898 -18.969 -37.312 1 96 537 PRO B CA 1
ATOM 8812 C C . PRO B 1 537 ? 9.625 -18.266 -37.75 1 96 537 PRO B C 1
ATOM 8814 O O . PRO B 1 537 ? 8.75 -17.984 -36.906 1 96 537 PRO B O 1
ATOM 8817 N N . ASN B 1 538 ? 9.625 -17.891 -39.125 1 94.44 538 ASN B N 1
ATOM 8818 C CA . ASN B 1 538 ? 8.391 -17.344 -39.688 1 94.44 538 ASN B CA 1
ATOM 8819 C C . ASN B 1 538 ? 7.211 -18.281 -39.438 1 94.44 538 ASN B C 1
ATOM 8821 O O . ASN B 1 538 ? 7.254 -19.453 -39.844 1 94.44 538 ASN B O 1
ATOM 8825 N N . GLY B 1 539 ? 6.191 -17.844 -38.719 1 94.06 539 GLY B N 1
ATOM 8826 C CA . GLY B 1 539 ? 5.035 -18.656 -38.406 1 94.06 539 GLY B CA 1
ATOM 8827 C C . GLY B 1 539 ? 4.93 -18.984 -36.906 1 94.06 539 GLY B C 1
ATOM 8828 O O . GLY B 1 539 ? 3.896 -19.469 -36.438 1 94.06 539 GLY B O 1
ATOM 8829 N N . PHE B 1 540 ? 5.996 -18.781 -36.219 1 94.75 540 PHE B N 1
ATOM 8830 C CA . PHE B 1 540 ? 6.082 -19.078 -34.781 1 94.75 540 PHE B CA 1
ATOM 8831 C C . PHE B 1 540 ? 4.879 -18.516 -34.031 1 94.75 540 PHE B C 1
ATOM 8833 O O . PHE B 1 540 ? 4.34 -19.156 -33.125 1 94.75 540 PHE B O 1
ATOM 8840 N N . GLN B 1 541 ? 4.457 -17.312 -34.438 1 93 541 GLN B N 1
ATOM 8841 C CA . GLN B 1 541 ? 3.334 -16.656 -33.781 1 93 541 GLN B CA 1
ATOM 8842 C C . GLN B 1 541 ? 2.092 -16.688 -34.656 1 93 541 GLN B C 1
ATOM 8844 O O . GLN B 1 541 ? 1.138 -15.938 -34.438 1 93 541 GLN B O 1
ATOM 8849 N N . GLY B 1 542 ? 2.104 -17.531 -35.656 1 94.62 542 GLY B N 1
ATOM 8850 C CA . GLY B 1 542 ? 1.044 -17.516 -36.656 1 94.62 542 GLY B CA 1
ATOM 8851 C C . GLY B 1 542 ? -0.152 -18.375 -36.281 1 94.62 542 GLY B C 1
ATOM 8852 O O . GLY B 1 542 ? -0.212 -18.891 -35.156 1 94.62 542 GLY B O 1
ATOM 8853 N N . ASN B 1 543 ? -1.077 -18.5 -37.188 1 96.44 543 ASN B N 1
ATOM 8854 C CA . ASN B 1 543 ? -2.35 -19.156 -36.906 1 96.44 543 ASN B CA 1
ATOM 8855 C C . ASN B 1 543 ? -2.451 -20.5 -37.625 1 96.44 543 ASN B C 1
ATOM 8857 O O . ASN B 1 543 ? -3.537 -21.078 -37.75 1 96.44 543 ASN B O 1
ATOM 8861 N N . TYR B 1 544 ? -1.369 -20.953 -38.094 1 97 544 TYR B N 1
ATOM 8862 C CA . TYR B 1 544 ? -1.352 -22.203 -38.844 1 97 544 TYR B CA 1
ATOM 8863 C C . TYR B 1 544 ? -0.205 -23.094 -38.375 1 97 544 TYR B C 1
ATOM 8865 O O . TYR B 1 544 ? 0.598 -23.562 -39.156 1 97 544 TYR B O 1
ATOM 8873 N N . ILE B 1 545 ? -0.163 -23.359 -37.156 1 98.38 545 ILE B N 1
ATOM 8874 C CA . ILE B 1 545 ? 0.862 -24.203 -36.531 1 98.38 545 ILE B CA 1
ATOM 8875 C C . ILE B 1 545 ? 0.474 -25.672 -36.719 1 98.38 545 ILE B C 1
ATOM 8877 O O . ILE B 1 545 ? -0.61 -26.094 -36.281 1 98.38 545 ILE B O 1
ATOM 8881 N N . PRO B 1 546 ? 1.313 -26.469 -37.281 1 98.31 546 PRO B N 1
ATOM 8882 C CA . PRO B 1 546 ? 0.949 -27.875 -37.531 1 98.31 546 PRO B CA 1
ATOM 8883 C C . PRO B 1 546 ? 1.191 -28.766 -36.344 1 98.31 546 PRO B C 1
ATOM 8885 O O . PRO B 1 546 ? 2.135 -28.547 -35.562 1 98.31 546 PRO B O 1
ATOM 8888 N N . VAL B 1 547 ? 0.411 -29.844 -36.188 1 98.62 547 VAL B N 1
ATOM 8889 C CA . VAL B 1 547 ? 0.605 -30.859 -35.156 1 98.62 547 VAL B CA 1
ATOM 8890 C C . VAL B 1 547 ? -0.037 -32.156 -35.594 1 98.62 547 VAL B C 1
ATOM 8892 O O . VAL B 1 547 ? -1.091 -32.156 -36.219 1 98.62 547 VAL B O 1
ATOM 8895 N N . ASP B 1 548 ? 0.661 -33.219 -35.375 1 98.69 548 ASP B N 1
ATOM 8896 C CA . ASP B 1 548 ? 0.101 -34.562 -35.594 1 98.69 548 ASP B CA 1
ATOM 8897 C C . ASP B 1 548 ? -0.54 -35.062 -34.312 1 98.69 548 ASP B C 1
ATOM 8899 O O . ASP B 1 548 ? 0.16 -35.531 -33.375 1 98.69 548 ASP B O 1
ATOM 8903 N N . GLY B 1 549 ? -1.859 -35.125 -34.312 1 98.56 549 GLY B N 1
ATOM 8904 C CA . GLY B 1 549 ? -2.604 -35.5 -33.125 1 98.56 549 GLY B CA 1
ATOM 8905 C C . GLY B 1 549 ? -2.299 -36.906 -32.656 1 98.56 549 GLY B C 1
ATOM 8906 O O . GLY B 1 549 ? -2.225 -37.156 -31.438 1 98.56 549 GLY B O 1
ATOM 8907 N N . VAL B 1 550 ? -2.162 -37.781 -33.531 1 98.5 550 VAL B N 1
ATOM 8908 C CA . VAL B 1 550 ? -1.87 -39.188 -33.219 1 98.5 550 VAL B CA 1
ATOM 8909 C C . VAL B 1 550 ? -0.494 -39.281 -32.562 1 98.5 550 VAL B C 1
ATOM 8911 O O . VAL B 1 550 ? -0.307 -40.031 -31.594 1 98.5 550 VAL B O 1
ATOM 8914 N N . TYR B 1 551 ? 0.375 -38.531 -33.094 1 98.5 551 TYR B N 1
ATOM 8915 C CA . TYR B 1 551 ? 1.717 -38.531 -32.531 1 98.5 551 TYR B CA 1
ATOM 8916 C C . TYR B 1 551 ? 1.686 -38.031 -31.078 1 98.5 551 TYR B C 1
ATOM 8918 O O . TYR B 1 551 ? 2.348 -38.594 -30.203 1 98.5 551 TYR B O 1
ATOM 8926 N N . VAL B 1 552 ? 1.009 -36.938 -30.812 1 98.75 552 VAL B N 1
ATOM 8927 C CA . VAL B 1 552 ? 0.919 -36.375 -29.484 1 98.75 552 VAL B CA 1
ATOM 8928 C C . VAL B 1 552 ? 0.275 -37.406 -28.531 1 98.75 552 VAL B C 1
ATOM 8930 O O . VAL B 1 552 ? 0.726 -37.562 -27.391 1 98.75 552 VAL B O 1
ATOM 8933 N N . ALA B 1 553 ? -0.787 -38.031 -28.953 1 98.75 553 ALA B N 1
ATOM 8934 C CA . ALA B 1 553 ? -1.441 -39.031 -28.141 1 98.75 553 ALA B CA 1
ATOM 8935 C C . ALA B 1 553 ? -0.467 -40.156 -27.766 1 98.75 553 ALA B C 1
ATOM 8937 O O . ALA B 1 553 ? -0.449 -40.625 -26.625 1 98.75 553 ALA B O 1
ATOM 8938 N N . ARG B 1 554 ? 0.295 -40.594 -28.719 1 98.44 554 ARG B N 1
ATOM 8939 C CA . ARG B 1 554 ? 1.291 -41.625 -28.469 1 98.44 554 ARG B CA 1
ATOM 8940 C C . ARG B 1 554 ? 2.346 -41.156 -27.484 1 98.44 554 ARG B C 1
ATOM 8942 O O . ARG B 1 554 ? 2.797 -41.906 -26.625 1 98.44 554 ARG B O 1
ATOM 8949 N N . LEU B 1 555 ? 2.795 -39.906 -27.688 1 98.44 555 LEU B N 1
ATOM 8950 C CA . LEU B 1 555 ? 3.756 -39.312 -26.766 1 98.44 555 LEU B CA 1
ATOM 8951 C C . LEU B 1 555 ? 3.24 -39.375 -25.328 1 98.44 555 LEU B C 1
ATOM 8953 O O . LEU B 1 555 ? 3.984 -39.75 -24.422 1 98.44 555 LEU B O 1
ATOM 8957 N N . ILE B 1 556 ? 1.974 -39.031 -25.109 1 98.62 556 ILE B N 1
ATOM 8958 C CA . ILE B 1 556 ? 1.347 -39.031 -23.797 1 98.62 556 ILE B CA 1
ATOM 8959 C C . ILE B 1 556 ? 1.336 -40.469 -23.25 1 98.62 556 ILE B C 1
ATOM 8961 O O . ILE B 1 556 ? 1.722 -40.688 -22.094 1 98.62 556 ILE B O 1
ATOM 8965 N N . GLU B 1 557 ? 0.927 -41.375 -24.062 1 97.88 557 GLU B N 1
ATOM 8966 C CA . GLU B 1 557 ? 0.857 -42.781 -23.656 1 97.88 557 GLU B CA 1
ATOM 8967 C C . GLU B 1 557 ? 2.234 -43.312 -23.266 1 97.88 557 GLU B C 1
ATOM 8969 O O . GLU B 1 557 ? 2.379 -44 -22.25 1 97.88 557 GLU B O 1
ATOM 8974 N N . ASP B 1 558 ? 3.215 -43.031 -24.078 1 97.5 558 ASP B N 1
ATOM 8975 C CA . ASP B 1 558 ? 4.578 -43.5 -23.828 1 97.5 558 ASP B CA 1
ATOM 8976 C C . ASP B 1 558 ? 5.129 -42.906 -22.531 1 97.5 558 ASP B C 1
ATOM 8978 O O . ASP B 1 558 ? 5.859 -43.562 -21.797 1 97.5 558 ASP B O 1
ATOM 8982 N N . HIS B 1 559 ? 4.816 -41.656 -22.297 1 96.56 559 HIS B N 1
ATOM 8983 C CA . HIS B 1 559 ? 5.242 -41 -21.078 1 96.56 559 HIS B CA 1
ATOM 8984 C C . HIS B 1 559 ? 4.629 -41.656 -19.844 1 96.56 559 HIS B C 1
ATOM 8986 O O . HIS B 1 559 ? 5.344 -42 -18.891 1 96.56 559 HIS B O 1
ATOM 8992 N N . ILE B 1 560 ? 3.338 -41.938 -19.844 1 96.25 560 ILE B N 1
ATOM 8993 C CA . ILE B 1 560 ? 2.619 -42.5 -18.703 1 96.25 560 ILE B CA 1
ATOM 8994 C C . ILE B 1 560 ? 3.039 -43.938 -18.469 1 96.25 560 ILE B C 1
ATOM 8996 O O . ILE B 1 560 ? 3.131 -44.406 -17.328 1 96.25 560 ILE B O 1
ATOM 9000 N N . SER B 1 561 ? 3.367 -44.656 -19.578 1 93.88 561 SER B N 1
ATOM 9001 C CA . SER B 1 561 ? 3.748 -46.062 -19.469 1 93.88 561 SER B CA 1
ATOM 9002 C C . SER B 1 561 ? 5.199 -46.219 -19.031 1 93.88 561 SER B C 1
ATOM 9004 O O . SER B 1 561 ? 5.645 -47.312 -18.703 1 93.88 561 SER B O 1
ATOM 9006 N N . GLY B 1 562 ? 5.945 -45.125 -19.109 1 91 562 GLY B N 1
ATOM 9007 C CA . GLY B 1 562 ? 7.332 -45.156 -18.672 1 91 562 GLY B CA 1
ATOM 9008 C C . GLY B 1 562 ? 8.297 -45.469 -19.797 1 91 562 GLY B C 1
ATOM 9009 O O . GLY B 1 562 ? 9.492 -45.656 -19.562 1 91 562 GLY B O 1
ATOM 9010 N N . LYS B 1 563 ? 7.828 -45.562 -20.938 1 91.56 563 LYS B N 1
ATOM 9011 C CA . LYS B 1 563 ? 8.695 -45.844 -22.078 1 91.56 563 LYS B CA 1
ATOM 9012 C C . LYS B 1 563 ? 9.656 -44.688 -22.344 1 91.56 563 LYS B C 1
ATOM 9014 O O . LYS B 1 563 ? 10.758 -44.875 -22.859 1 91.56 563 LYS B O 1
ATOM 9019 N N . ILE B 1 564 ? 9.148 -43.531 -22.031 1 89.62 564 ILE B N 1
ATOM 9020 C CA . ILE B 1 564 ? 10 -42.375 -22.156 1 89.62 564 ILE B CA 1
ATOM 9021 C C . ILE B 1 564 ? 9.984 -41.562 -20.859 1 89.62 564 ILE B C 1
ATOM 9023 O O . ILE B 1 564 ? 9.023 -41.656 -20.094 1 89.62 564 ILE B O 1
#

Solvent-accessible surface area (backbone atoms only — not comparable to full-atom values): 59502 Å² total; per-residue (Å²): 132,81,76,73,80,76,78,82,77,76,78,74,80,77,80,77,74,75,75,76,72,79,73,76,69,76,70,69,73,70,69,70,68,71,63,75,73,67,70,76,62,71,76,64,71,58,50,54,68,50,80,82,71,61,36,40,84,63,48,78,32,35,9,35,32,32,34,34,33,38,32,37,39,53,63,18,34,36,40,29,31,44,79,77,55,47,71,74,54,76,61,63,57,37,41,35,36,60,36,60,70,88,51,102,39,73,68,48,51,59,61,34,50,47,49,73,63,44,45,40,79,39,34,58,66,54,50,39,66,48,28,40,41,77,68,50,98,84,68,50,57,37,41,40,52,44,38,35,67,58,33,31,38,38,33,38,42,29,34,85,51,31,34,38,60,39,47,34,51,71,20,50,50,42,16,48,39,32,37,51,45,16,44,39,27,67,58,66,46,70,70,50,69,62,41,78,49,53,90,70,13,52,42,57,30,61,73,63,78,46,44,66,47,69,42,32,36,34,31,54,49,19,52,80,68,30,41,46,22,90,91,41,57,44,51,45,46,45,48,38,46,38,56,54,48,36,66,41,28,23,68,56,46,47,47,55,23,57,69,20,52,61,55,88,88,70,51,45,33,32,40,32,30,53,32,34,40,37,33,16,56,70,6,8,46,71,25,62,52,6,48,70,70,51,72,34,54,20,49,23,27,39,51,50,24,38,57,58,42,21,52,38,1,47,45,40,22,13,47,51,33,69,46,36,40,32,36,25,46,65,40,66,19,65,72,26,50,50,52,58,70,68,42,68,85,56,88,65,53,68,51,55,73,51,49,64,77,67,71,72,38,64,75,80,57,85,61,57,74,88,68,42,75,78,73,53,70,74,62,18,63,65,36,56,76,63,86,45,46,23,38,34,33,49,54,36,79,84,51,94,53,37,14,49,28,66,69,32,45,54,41,26,56,50,31,40,52,51,50,35,51,51,48,39,50,52,32,51,51,48,60,70,63,58,70,89,71,86,82,72,82,75,66,61,50,53,43,80,42,80,38,50,65,93,80,44,55,72,39,54,50,49,35,51,25,40,61,24,26,32,41,33,33,49,74,52,65,78,61,50,45,61,70,41,38,50,55,27,36,67,21,30,37,40,35,38,30,25,71,74,32,40,68,43,67,64,48,50,52,32,38,65,30,22,23,49,37,36,43,31,36,38,78,47,71,35,32,83,91,59,57,77,67,75,37,77,43,97,52,47,69,28,56,65,26,56,45,37,18,59,50,53,37,48,52,53,51,33,44,74,72,59,77,90,136,80,76,72,79,77,80,80,82,77,77,74,78,75,79,76,76,76,77,78,77,80,74,77,70,78,72,70,73,72,71,71,68,70,63,73,72,68,70,74,64,71,78,65,71,59,50,54,68,49,81,81,71,60,35,41,84,63,49,75,32,36,9,34,34,33,33,33,34,39,31,39,38,52,63,17,33,36,40,28,32,44,81,78,55,47,71,72,53,73,61,63,56,37,40,32,36,61,36,60,73,89,50,102,40,74,67,48,51,58,62,35,50,49,52,72,63,43,47,41,78,37,35,58,67,53,50,39,67,49,26,39,42,75,68,52,97,84,68,49,57,37,40,40,51,44,39,36,70,58,33,32,38,39,33,40,40,28,34,86,51,31,35,37,58,39,47,34,52,71,21,52,48,42,16,49,39,34,37,51,44,16,47,40,28,68,61,66,46,70,71,50,71,63,42,76,50,54,89,69,13,52,40,58,29,60,72,62,78,45,46,67,49,69,42,32,36,34,31,55,49,18,52,80,66,31,42,47,23,89,92,40,58,45,50,44,45,46,48,39,47,39,56,54,49,38,65,42,28,24,68,56,44,48,46,55,22,57,67,21,52,59,53,86,89,71,51,46,32,32,39,32,31,53,31,34,39,36,34,17,56,71,5,8,45,71,27,62,54,6,48,71,71,50,72,34,54,22,48,24,27,39,51,48,26,37,58,58,41,21,52,39,1,47,45,41,23,12,48,50,32,68,47,36,41,32,36,26,45,67,40,64,18,63,72,26,49,52,52,59,70,66,42,67,85,56,87,67,52,67,51,55,75,50,51,66,77,65,70,72,46,66,76,78,56,85,60,56,74,89,68,43,75,79,73,53,70,76,60,18,62,66,37,58,75,63,87,46,46,23,38,34,33,50,52,35,78,84,50,94,53,36,14,48,28,67,69,31,47,53,40,27,55,50,31,39,51,51,49,33,51,51,48,40,49,52,33,51,51,50,59,70,63,57,69,89,70,87,81,73,83,75,67,60,50,53,45,80,42,82,39,50,65,93,81,45,55,72,38,54,51,49,33,51,25,39,61,25,26,32,42,32,33,50,74,50,66,76,59,49,46,62,71,42,38,52,56,28,37,65,21,30,38,40,36,39,29,24,70,76,32,41,69,44,68,64,48,50,53,31,38,66,29,22,23,47,37,37,44,30,37,37,78,47,71,34,31,84,92,59,56,76,67,74,35,76,44,97,51,49,71,29,56,64,25,56,45,37,18,59,50,52,36,48,52,51,50,34,43,73,71,58,77,90

Secondary structure (DSSP, 8-state):
-------------------------------------------PPPPTT---PPPEEEEEETTEEEEEEEEEETTEEEEE--HHHHTTSPPHHHH----PPP-SSHHHHHHTS--TTTEEEE-HHHHHHHHEEE-STT--EEE-EEE--SEEEEEEEEGGGTTSHHHIIIIIIHHHHHHHHHHHSPPPPHHHHH---TTT-GGG-----------EEEEEE--GGGS--TTSHHHHHHHHH-TT-EEE-HHHHHHHHHHT---GGG---EEEEEEEEEE-HHHHTTSHIIIIII--HHHHHHHHHHHTT--S-TTTTTTTHHHHHHHHHHHT-HHHHHHHHHS---TTSS--TT--PPPP--TT----GGGPPP--HHHHTTSPPPSEEEEEEE--TTSSS-PBPHHHHHHHHHHHHHHHHHHHHHHHHHHHH--S-TT--PPPEEEEEEE-GGGS-HHHHHHHHHH-SEEEEESSGGGGGGGGS---SS-EEEEE-STT-B-HHHHHHHHHTT-EEEEEEBTEEEETTSPPPPB--TTTTSS-B-B-HHHHHHHHHHHHHT--/-------------------------------------------PPPPTT---PPPEEEEEETTEEEEEEEEEETTEEEEE--HHHHTTSPPHHHH----PPP-SSHHHHHHTS--TTTEEEE-HHHHHHHHEEE-STT--EEE-EEE--SEEEEEEEEGGGTTSHHHIIIIIIHHHHHHHHHHHSPPPPHHHHH---TTT-GGG-----------EEEEEE--GGGS--TTSHHHHHHHHH-TT-EEE-HHHHHHHHHHT---GGG---EEEEEEEEEE-HHHHTTSHIIIIII--HHHHHHHHHHHTT--S-TTTTTTTHHHHHHHHHHHT-HHHHHHHHHS---TTSS--TT--PPP---TT----GGGPPP--HHHHTTSPPPSEEEEEEE--TTSSS-PBPHHHHHHHHHHHHHHHHHHHHHHHHHHHH--S-TT--PPPEEEEEEE-GGGS-HHHHHHHHHH-SEEEEESSGGGGGGGGS---SS-EEEEE-STT-B-HHHHHHHHHTT-EEEEEEBTEEEETTSPPPPB--TTTTSS-B-B-HHHHHHHHHHHHHT--

InterPro domains:
  IPR007657 Glycosyltransferase 61 [PTHR20961] (401-529)
  IPR049625 Glycosyltransferase 61, catalytic domain [PF04577] (374-488)

pLDDT: mean 85.95, std 20.59, range [19.11, 98.88]

Nearest PDB structures (foldseek):
  7e9k-assembly1_B  TM=5.810E-01  e=1.916E-08  Bos taurus
  6xfi-assembly1_A-2  TM=5.453E-01  e=1.611E-08  Homo sapiens
  6xi2-assembly1_A  TM=5.005E-01  e=4.835E-08  Homo sapiens
  8kb7-assembly1_D  TM=5.375E-01  e=1.829E-07  Homo sapiens
  6xi2-assembly1_B  TM=4.971E-01  e=6.456E-08  Homo sapiens

Radius of gyration: 35.25 Å; Cα contacts (8 Å, |Δi|>4): 2309; chains: 2; bounding box: 108×112×91 Å